Protein AF-0000000071108429 (afdb_homodimer)

Nearest PDB structures (foldseek):
  4xck-assembly1_A  TM=8.929E-01  e=3.486E-26  Vibrio cholerae O395
  5bye-assembly1_B  TM=8.686E-01  e=1.962E-25  Homo sapiens
  1rk2-assembly2_C  TM=8.729E-01  e=6.209E-25  Escherichia coli
  7c1z-assembly1_A  TM=7.374E-01  e=6.264E-18  Arabidopsis thaliana
  7c1x-assembly1_B  TM=7.373E-01  e=3.735E-17  Arabidopsis thaliana

Radius of gyration: 36.3 Å; Cα contacts (8 Å, |Δi|>4): 1862; chains: 2; bounding box: 94×143×80 Å

InterPro domains:
  IPR002139 Ribokinase/fructokinase [PR00990] (42-63)
  IPR002139 Ribokinase/fructokinase [PR00990] (69-88)
  IPR002173 Carbohydrate/purine kinase, PfkB, conserved site [PS00584] (380-393)
  IPR011611 Carbohydrate kinase PfkB [PF00294] (39-258)
  IPR011611 Carbohydrate kinase PfkB [PF00294] (337-426)
  IPR011877 Ribokinase [MF_01987] (38-435)
  IPR029056 Ribokinase-like [G3DSA:3.40.1190.20] (27-276)
  IPR029056 Ribokinase-like [G3DSA:3.40.1190.20] (300-438)
  IPR029056 Ribokinase-like [SSF53613] (39-431)

Foldseek 3Di:
DPPPPDPPCPPDDPCCPDDPVVVVVCVVCVVVVVQPQAQAEFEWAKAKEWEWEFQDDDDVPDDTDTDDTDIFIDILRVLLQLLLLLAFDLPPCPPDPPDPVVVVVSLSNNAHAYEYAAEAEPDPVLVVVLVVCVVSNYDCLRYHYDYPWHGKYWYWYAHPVGDIDIDTDLTRLAVDDLVSCPPPVNLCSLLVHQEYEYEDSHDQRNLLSSLQSNQLHPNNYAYEYEHPPVVRHQLLNLFSHQEYEEAQVSLQSNLQDFAWAWEAEPVGDIDIDTDPPPDPLPDQDCPDDDRGRGDDPVSSQVSSNVNNVRSPWYFYDPDPPDDRPRPPVPDSGHTHFSWYWYQHQQQAIKIWGQDPPPPRDIDIDGDHQPDHDDPVQQDALPQLSSQLSSQLSSCCRVVVDDSVLSSRLSSPQSNQQRRDDHHSVRGDGNVNCPPPNHD/DDPCPPPPPPPDDPPVCVDPVVVVVCVVCVVVVVLPQAQAEFEWAKAKEWEWEFQDDDDVPDDTDTDDTDIFIDILRVLLQLLLLLAFDLPPCPPDPPDPVVVVVSLSSNPHAYEYAAEAEPDPVLVVVLVVCVVSNYDCLRYHYDYPWHGKYWYWYAHPVGDIDIDTDLTRLAVDDLVSCPPPVNLCSLLVHQEYEYEDSHDQRNLLSSLQSNQLHPNNYAYEYEHPPVVRHQLLNLFSHQEYEEAQVSLQSNLQDFAWAWEAEPVGDIDIDTDPPPDPLPDQDPPPDDRDRGDDLVSSQVSSNVNNVRSPWYFYDPPPPDDRPRPPVPDSGHTHFSWYWYQHQQQAIKIWGQDPPPPRDIDIDGDHQPDHDDPVQQDALPQLSSQLSSQLSSCCRVVVDDSVLSRRLSSNQSNQQRRDDHHSVRGDGNVNCDPPNHD

Structure (mmCIF, N/CA/C/O backbone):
data_AF-0000000071108429-model_v1
#
loop_
_entity.id
_entity.type
_entity.pdbx_description
1 polymer Ribokinase
#
loop_
_atom_site.group_PDB
_atom_site.id
_atom_site.type_symbol
_atom_site.label_atom_id
_atom_site.label_alt_id
_atom_site.label_comp_id
_atom_site.label_asym_id
_atom_site.label_entity_id
_atom_site.label_seq_id
_atom_site.pdbx_PDB_ins_code
_atom_site.Cartn_x
_atom_site.Cartn_y
_atom_site.Cartn_z
_atom_site.occupancy
_atom_site.B_iso_or_equiv
_atom_site.auth_seq_id
_atom_site.auth_comp_id
_atom_site.auth_asym_id
_atom_site.auth_atom_id
_atom_site.pdbx_PDB_model_num
ATOM 1 N N . MET A 1 1 ? 49.188 71.375 25.406 1 19.36 1 MET A N 1
ATOM 2 C CA . MET A 1 1 ? 47.875 70.875 25.766 1 19.36 1 MET A CA 1
ATOM 3 C C . MET A 1 1 ? 47.156 70.312 24.547 1 19.36 1 MET A C 1
ATOM 5 O O . MET A 1 1 ? 46.469 71 23.828 1 19.36 1 MET A O 1
ATOM 9 N N . ALA A 1 2 ? 47.969 69.562 23.828 1 24.14 2 ALA A N 1
ATOM 10 C CA . ALA A 1 2 ? 47.938 69.062 22.453 1 24.14 2 ALA A CA 1
ATOM 11 C C . ALA A 1 2 ? 46.688 68.25 22.188 1 24.14 2 ALA A C 1
ATOM 13 O O . ALA A 1 2 ? 46.312 67.375 22.984 1 24.14 2 ALA A O 1
ATOM 14 N N . LEU A 1 3 ? 45.656 68.875 21.531 1 21.86 3 LEU A N 1
ATOM 15 C CA . LEU A 1 3 ? 44.25 68.562 21.266 1 21.86 3 LEU A CA 1
ATOM 16 C C . LEU A 1 3 ? 44.094 67.125 20.656 1 21.86 3 LEU A C 1
ATOM 18 O O . LEU A 1 3 ? 44.594 66.875 19.547 1 21.86 3 LEU A O 1
ATOM 22 N N . ASP A 1 4 ? 44.312 66.062 21.406 1 23.94 4 ASP A N 1
ATOM 23 C CA . ASP A 1 4 ? 44.344 64.625 21.234 1 23.94 4 ASP A CA 1
ATOM 24 C C . ASP A 1 4 ? 43.031 64.125 20.609 1 23.94 4 ASP A C 1
ATOM 26 O O . ASP A 1 4 ? 42 64.125 21.266 1 23.94 4 ASP A O 1
ATOM 30 N N . THR A 1 5 ? 42.812 64.625 19.438 1 26.52 5 THR A N 1
ATOM 31 C CA . THR A 1 5 ? 41.531 64.312 18.781 1 26.52 5 THR A CA 1
ATOM 32 C C . THR A 1 5 ? 41.281 62.844 18.688 1 26.52 5 THR A C 1
ATOM 34 O O . THR A 1 5 ? 42.156 62.094 18.25 1 26.52 5 THR A O 1
ATOM 37 N N . PRO A 1 6 ? 40.25 62.25 19.469 1 23.8 6 PRO A N 1
ATOM 38 C CA . PRO A 1 6 ? 39.75 60.906 19.734 1 23.8 6 PRO A CA 1
ATOM 39 C C . PRO A 1 6 ? 39.469 60.094 18.453 1 23.8 6 PRO A C 1
ATOM 41 O O . PRO A 1 6 ? 38.656 60.531 17.625 1 23.8 6 PRO A O 1
ATOM 44 N N . ALA A 1 7 ? 40.438 59.438 17.844 1 26.53 7 ALA A N 1
ATOM 45 C CA . ALA A 1 7 ? 40.469 58.688 16.609 1 26.53 7 ALA A CA 1
ATOM 46 C C . ALA A 1 7 ? 39.406 57.562 16.641 1 26.53 7 ALA A C 1
ATOM 48 O O . ALA A 1 7 ? 39.656 56.5 17.234 1 26.53 7 ALA A O 1
ATOM 49 N N . THR A 1 8 ? 38.156 57.844 17.188 1 22.45 8 THR A N 1
ATOM 50 C CA . THR A 1 8 ? 37.156 56.812 17.344 1 22.45 8 THR A CA 1
ATOM 51 C C . THR A 1 8 ? 37.094 55.938 16.094 1 22.45 8 THR A C 1
ATOM 53 O O . THR A 1 8 ? 37.188 56.438 14.977 1 22.45 8 THR A O 1
ATOM 56 N N . SER A 1 9 ? 37.344 54.625 16.188 1 23.27 9 SER A N 1
ATOM 57 C CA . SER A 1 9 ? 37.406 53.406 15.383 1 23.27 9 SER A CA 1
ATOM 58 C C . SER A 1 9 ? 36.094 53.219 14.594 1 23.27 9 SER A C 1
ATOM 60 O O . SER A 1 9 ? 35.062 52.906 15.172 1 23.27 9 SER A O 1
ATOM 62 N N . LEU A 1 10 ? 35.719 54 13.688 1 24.59 10 LEU A N 1
ATOM 63 C CA . LEU A 1 10 ? 34.625 53.844 12.734 1 24.59 10 LEU A CA 1
ATOM 64 C C . LEU A 1 10 ? 34.75 52.531 11.969 1 24.59 10 LEU A C 1
ATOM 66 O O . LEU A 1 10 ? 35.594 52.406 11.078 1 24.59 10 LEU A O 1
ATOM 70 N N . ALA A 1 11 ? 34.719 51.406 12.727 1 25.38 11 ALA A N 1
ATOM 71 C CA . ALA A 1 11 ? 34.75 50.062 12.141 1 25.38 11 ALA A CA 1
ATOM 72 C C . ALA A 1 11 ? 33.906 50 10.867 1 25.38 11 ALA A C 1
ATOM 74 O O . ALA A 1 11 ? 32.781 50.562 10.828 1 25.38 11 ALA A O 1
ATOM 75 N N . ALA A 1 12 ? 34.406 49.656 9.859 1 26.72 12 ALA A N 1
ATOM 76 C CA . ALA A 1 12 ? 34.281 49.594 8.406 1 26.72 12 ALA A CA 1
ATOM 77 C C . ALA A 1 12 ? 33 48.875 7.996 1 26.72 12 ALA A C 1
ATOM 79 O O . ALA A 1 12 ? 32.562 47.938 8.664 1 26.72 12 ALA A O 1
ATOM 80 N N . ARG A 1 13 ? 32.375 49.406 6.98 1 25.97 13 ARG A N 1
ATOM 81 C CA . ARG A 1 13 ? 31.234 49.406 6.086 1 25.97 13 ARG A CA 1
ATOM 82 C C . ARG A 1 13 ? 31.125 48.125 5.293 1 25.97 13 ARG A C 1
ATOM 84 O O . ARG A 1 13 ? 31.953 47.844 4.414 1 25.97 13 ARG A O 1
ATOM 91 N N . ASP A 1 14 ? 31.312 46.938 5.723 1 23.45 14 ASP A N 1
ATOM 92 C CA . ASP A 1 14 ? 31.078 45.938 4.703 1 23.45 14 ASP A CA 1
ATOM 93 C C . ASP A 1 14 ? 29.688 46.062 4.098 1 23.45 14 ASP A C 1
ATOM 95 O O . ASP A 1 14 ? 28.688 45.875 4.793 1 23.45 14 ASP A O 1
ATOM 99 N N . PRO A 1 15 ? 29.547 46.906 2.984 1 25.97 15 PRO A N 1
ATOM 100 C CA . PRO A 1 15 ? 28.609 47.438 1.977 1 25.97 15 PRO A CA 1
ATOM 101 C C . PRO A 1 15 ? 27.969 46.312 1.145 1 25.97 15 PRO A C 1
ATOM 103 O O . PRO A 1 15 ? 27.281 46.594 0.163 1 25.97 15 PRO A O 1
ATOM 106 N N . LEU A 1 16 ? 28.359 45.156 1.008 1 24.95 16 LEU A N 1
ATOM 107 C CA . LEU A 1 16 ? 27.547 44.344 0.087 1 24.95 16 LEU A CA 1
ATOM 108 C C . LEU A 1 16 ? 26.078 44.688 0.25 1 24.95 16 LEU A C 1
ATOM 110 O O . LEU A 1 16 ? 25.219 43.844 -0.042 1 24.95 16 LEU A O 1
ATOM 114 N N . ASP A 1 17 ? 25.547 46.094 0.255 1 25.12 17 ASP A N 1
ATOM 115 C CA . ASP A 1 17 ? 25.172 47.5 0.326 1 25.12 17 ASP A CA 1
ATOM 116 C C . ASP A 1 17 ? 24.469 47.938 -0.958 1 25.12 17 ASP A C 1
ATOM 118 O O . ASP A 1 17 ? 24.375 49.125 -1.232 1 25.12 17 ASP A O 1
ATOM 122 N N . LEU A 1 18 ? 24.422 47.188 -2.041 1 25.33 18 LEU A N 1
ATOM 123 C CA . LEU A 1 18 ? 24.031 47.906 -3.244 1 25.33 18 LEU A CA 1
ATOM 124 C C . LEU A 1 18 ? 22.781 48.75 -2.98 1 25.33 18 LEU A C 1
ATOM 126 O O . LEU A 1 18 ? 22.094 48.562 -1.976 1 25.33 18 LEU A O 1
ATOM 130 N N . SER A 1 19 ? 21.797 48.969 -4.051 1 28.42 19 SER A N 1
ATOM 131 C CA . SER A 1 19 ? 21.094 50.125 -4.57 1 28.42 19 SER A CA 1
ATOM 132 C C . SER A 1 19 ? 20.031 50.625 -3.594 1 28.42 19 SER A C 1
ATOM 134 O O . SER A 1 19 ? 19.391 49.812 -2.918 1 28.42 19 SER A O 1
ATOM 136 N N . THR A 1 20 ? 20.125 51.719 -2.945 1 32.34 20 THR A N 1
ATOM 137 C CA . THR A 1 20 ? 19.266 52.656 -2.207 1 32.34 20 THR A CA 1
ATOM 138 C C . THR A 1 20 ? 17.938 52.844 -2.938 1 32.34 20 THR A C 1
ATOM 140 O O . THR A 1 20 ? 16.891 52.969 -2.305 1 32.34 20 THR A O 1
ATOM 143 N N . SER A 1 21 ? 18.203 53.25 -4.176 1 33 21 SER A N 1
ATOM 144 C CA . SER A 1 21 ? 17.141 53.781 -5.031 1 33 21 SER A CA 1
ATOM 145 C C . SER A 1 21 ? 16.094 52.719 -5.344 1 33 21 SER A C 1
ATOM 147 O O . SER A 1 21 ? 14.938 53.031 -5.633 1 33 21 SER A O 1
ATOM 149 N N . GLN A 1 22 ? 16.656 51.469 -5.633 1 32.62 22 GLN A N 1
ATOM 150 C CA . GLN A 1 22 ? 15.773 50.344 -5.969 1 32.62 22 GLN A CA 1
ATOM 151 C C . GLN A 1 22 ? 14.836 50 -4.816 1 32.62 22 GLN A C 1
ATOM 153 O O . GLN A 1 22 ? 13.961 49.156 -4.949 1 32.62 22 GLN A O 1
ATOM 158 N N . ASP A 1 23 ? 15.055 50.562 -3.713 1 34.5 23 ASP A N 1
ATOM 159 C CA . ASP A 1 23 ? 14.211 50.344 -2.539 1 34.5 23 ASP A CA 1
ATOM 160 C C . ASP A 1 23 ? 12.844 51 -2.729 1 34.5 23 ASP A C 1
ATOM 162 O O . ASP A 1 23 ? 11.828 50.469 -2.287 1 34.5 23 ASP A O 1
ATOM 166 N N . ALA A 1 24 ? 12.852 52.25 -3.277 1 35.53 24 ALA A N 1
ATOM 167 C CA . ALA A 1 24 ? 11.617 53 -3.439 1 35.53 24 ALA A CA 1
ATOM 168 C C . ALA A 1 24 ? 10.711 52.375 -4.48 1 35.53 24 ALA A C 1
ATOM 170 O O . ALA A 1 24 ? 9.492 52.312 -4.301 1 35.53 24 ALA A O 1
ATOM 171 N N . VAL A 1 25 ? 11.344 51.969 -5.723 1 36.59 25 VAL A N 1
ATOM 172 C CA . VAL A 1 25 ? 10.531 51.312 -6.75 1 36.59 25 VAL A CA 1
ATOM 173 C C . VAL A 1 25 ? 10.016 49.969 -6.242 1 36.59 25 VAL A C 1
ATOM 175 O O . VAL A 1 25 ? 8.93 49.531 -6.629 1 36.59 25 VAL A O 1
ATOM 178 N N . LEU A 1 26 ? 10.82 49.312 -5.469 1 35.22 26 LEU A N 1
ATOM 179 C CA . LEU A 1 26 ? 10.359 48.094 -4.84 1 35.22 26 LEU A CA 1
ATOM 180 C C . LEU A 1 26 ? 9.258 48.375 -3.82 1 35.22 26 LEU A C 1
ATOM 182 O O . LEU A 1 26 ? 8.336 47.594 -3.648 1 35.22 26 LEU A O 1
ATOM 186 N N . ALA A 1 27 ? 9.219 49.531 -3.219 1 38.16 27 ALA A N 1
ATOM 187 C CA . ALA A 1 27 ? 8.133 49.938 -2.328 1 38.16 27 ALA A CA 1
ATOM 188 C C . ALA A 1 27 ? 6.852 50.188 -3.109 1 38.16 27 ALA A C 1
ATOM 190 O O . ALA A 1 27 ? 5.766 49.812 -2.676 1 38.16 27 ALA A O 1
ATOM 191 N N . VAL A 1 28 ? 6.918 51.125 -4.211 1 38.75 28 VAL A N 1
ATOM 192 C CA . VAL A 1 28 ? 5.742 51.469 -5.008 1 38.75 28 VAL A CA 1
ATOM 193 C C . VAL A 1 28 ? 5.234 50.219 -5.734 1 38.75 28 VAL A C 1
ATOM 195 O O . VAL A 1 28 ? 4.027 50 -5.801 1 38.75 28 VAL A O 1
ATOM 198 N N . ARG A 1 29 ? 6.078 49.469 -6.527 1 34.81 29 ARG A N 1
ATOM 199 C CA . ARG A 1 29 ? 5.664 48.188 -7.094 1 34.81 29 ARG A CA 1
ATOM 200 C C . ARG A 1 29 ? 5.203 47.219 -6 1 34.81 29 ARG A C 1
ATOM 202 O O . ARG A 1 29 ? 4.488 46.25 -6.273 1 34.81 29 ARG A O 1
ATOM 209 N N . SER A 1 30 ? 5.637 47.281 -4.84 1 36.84 30 SER A N 1
ATOM 210 C CA . SER A 1 30 ? 5.102 46.625 -3.664 1 36.84 30 SER A CA 1
ATOM 211 C C . SER A 1 30 ? 3.693 47.094 -3.338 1 36.84 30 SER A C 1
ATOM 213 O O . SER A 1 30 ? 2.846 46.312 -2.902 1 36.84 30 SER A O 1
ATOM 215 N N . ALA A 1 31 ? 3.404 48.344 -3.377 1 37.56 31 ALA A N 1
ATOM 216 C CA . ALA A 1 31 ? 2.061 48.875 -3.125 1 37.56 31 ALA A CA 1
ATOM 217 C C . ALA A 1 31 ? 1.085 48.406 -4.203 1 37.56 31 ALA A C 1
ATOM 219 O O . ALA A 1 31 ? -0.06 48.062 -3.904 1 37.56 31 ALA A O 1
ATOM 220 N N . VAL A 1 32 ? 1.28 48.719 -5.512 1 36.97 32 VAL A N 1
ATOM 221 C CA . VAL A 1 32 ? 0.359 48.281 -6.566 1 36.97 32 VAL A CA 1
ATOM 222 C C . VAL A 1 32 ? 0.329 46.781 -6.656 1 36.97 32 VAL A C 1
ATOM 224 O O . VAL A 1 32 ? -0.73 46.188 -6.871 1 36.97 32 VAL A O 1
ATOM 227 N N . LYS A 1 33 ? 1.482 46.094 -6.793 1 37.22 33 LYS A N 1
ATOM 228 C CA . LYS A 1 33 ? 1.529 44.656 -6.898 1 37.22 33 LYS A CA 1
ATOM 229 C C . LYS A 1 33 ? 0.989 44 -5.633 1 37.22 33 LYS A C 1
ATOM 231 O O . LYS A 1 33 ? 1.165 42.781 -5.434 1 37.22 33 LYS A O 1
ATOM 236 N N . LYS A 1 34 ? 0.844 44.688 -4.695 1 40.72 34 LYS A N 1
ATOM 237 C CA . LYS A 1 34 ? -0.096 44.094 -3.762 1 40.72 34 LYS A CA 1
ATOM 238 C C . LYS A 1 34 ? -1.226 43.375 -4.504 1 40.72 34 LYS A C 1
ATOM 240 O O . LYS A 1 34 ? -2.328 43.906 -4.629 1 40.72 34 LYS A O 1
ATOM 245 N N . VAL A 1 35 ? -1.14 43.188 -5.691 1 42.31 35 VAL A N 1
ATOM 246 C CA . VAL A 1 35 ? -2.029 42.156 -6.238 1 42.31 35 VAL A CA 1
ATOM 247 C C . VAL A 1 35 ? -2.34 41.125 -5.168 1 42.31 35 VAL A C 1
ATOM 249 O O . VAL A 1 35 ? -1.46 40.719 -4.395 1 42.31 35 VAL A O 1
ATOM 252 N N . ARG A 1 36 ? -3.662 40.844 -4.887 1 57.16 36 ARG A N 1
ATOM 253 C CA . ARG A 1 36 ? -4.367 40.281 -3.74 1 57.16 36 ARG A CA 1
ATOM 254 C C . ARG A 1 36 ? -3.734 38.969 -3.295 1 57.16 36 ARG A C 1
ATOM 256 O O . ARG A 1 36 ? -3.916 37.938 -3.941 1 57.16 36 ARG A O 1
ATOM 263 N N . SER A 1 37 ? -2.586 39.031 -2.695 1 72.19 37 SER A N 1
ATOM 264 C CA . SER A 1 37 ? -1.988 37.875 -2.049 1 72.19 37 SER A CA 1
ATOM 265 C C . SER A 1 37 ? -2.973 37.219 -1.096 1 72.19 37 SER A C 1
ATOM 267 O O . SER A 1 37 ? -3.781 37.875 -0.456 1 72.19 37 SER A O 1
ATOM 269 N N . PRO A 1 38 ? -2.963 35.906 -1.198 1 85.06 38 PRO A N 1
ATOM 270 C CA . PRO A 1 38 ? -3.852 35.188 -0.267 1 85.06 38 PRO A CA 1
ATOM 271 C C . PRO A 1 38 ? -3.6 35.594 1.189 1 85.06 38 PRO A C 1
ATOM 273 O O . PRO A 1 38 ? -2.447 35.719 1.607 1 85.06 38 PRO A O 1
ATOM 276 N N . ASN A 1 39 ? -4.668 35.906 1.852 1 88.81 39 ASN A N 1
ATOM 277 C CA . ASN A 1 39 ? -4.578 36.25 3.273 1 88.81 39 ASN A CA 1
ATOM 278 C C . ASN A 1 39 ? -4.121 35.031 4.09 1 88.81 39 ASN A C 1
ATOM 280 O O . ASN A 1 39 ? -3.561 35.188 5.176 1 88.81 39 ASN A O 1
ATOM 284 N N . LEU A 1 40 ? -4.449 33.875 3.574 1 96.62 40 LEU A N 1
ATOM 285 C CA . LEU A 1 40 ? -4.164 32.625 4.273 1 96.62 40 LEU A CA 1
ATOM 286 C C . LEU A 1 40 ? -3.176 31.781 3.486 1 96.62 40 LEU A C 1
ATOM 288 O O . LEU A 1 40 ? -3.395 31.5 2.305 1 96.62 40 LEU A O 1
ATOM 292 N N . VAL A 1 41 ? -2.084 31.406 4.133 1 98.06 41 VAL A N 1
ATOM 293 C CA . VAL A 1 41 ? -1.094 30.516 3.533 1 98.06 41 VAL A CA 1
ATOM 294 C C . VAL A 1 41 ? -0.836 29.328 4.457 1 98.06 41 VAL A C 1
ATOM 296 O O . VAL A 1 41 ? -0.595 29.516 5.656 1 98.06 41 VAL A O 1
ATOM 299 N N . VAL A 1 42 ? -0.975 28.141 3.918 1 98.75 42 VAL A N 1
ATOM 300 C CA . VAL A 1 42 ? -0.677 26.922 4.656 1 98.75 42 VAL A CA 1
ATOM 301 C C . VAL A 1 42 ? 0.487 26.188 3.994 1 98.75 42 VAL A C 1
ATOM 303 O O . VAL A 1 42 ? 0.558 26.094 2.766 1 98.75 42 VAL A O 1
ATOM 306 N N . MET A 1 43 ? 1.408 25.688 4.789 1 98.75 43 MET A N 1
ATOM 307 C CA . MET A 1 43 ? 2.51 24.875 4.297 1 98.75 43 MET A CA 1
ATOM 308 C C . MET A 1 43 ? 2.533 23.516 4.992 1 98.75 43 MET A C 1
ATOM 310 O O . MET A 1 43 ? 2.389 23.438 6.215 1 98.75 43 MET A O 1
ATOM 314 N N . GLY A 1 44 ? 2.717 22.484 4.18 1 98.06 44 GLY A N 1
ATOM 315 C CA . GLY A 1 44 ? 2.828 21.188 4.809 1 98.06 44 GLY A CA 1
ATOM 316 C C . GLY A 1 44 ? 2.723 20.031 3.826 1 98.06 44 GLY A C 1
ATOM 317 O O . GLY A 1 44 ? 3.033 20.188 2.645 1 98.06 44 GLY A O 1
ATOM 318 N N . GLY A 1 45 ? 2.451 18.922 4.414 1 97.44 45 GLY A N 1
ATOM 319 C CA . GLY A 1 45 ? 2.398 17.719 3.619 1 97.44 45 GLY A CA 1
ATOM 320 C C . GLY A 1 45 ? 1.12 17.578 2.812 1 97.44 45 GLY A C 1
ATOM 321 O O . GLY A 1 45 ? 0.069 18.078 3.221 1 97.44 45 GLY A O 1
ATOM 322 N N . ALA A 1 46 ? 1.232 16.953 1.634 1 97.81 46 ALA A N 1
ATOM 323 C CA . ALA A 1 46 ? 0.155 16.484 0.767 1 97.81 46 ALA A CA 1
ATOM 324 C C . ALA A 1 46 ? 0.425 15.07 0.279 1 97.81 46 ALA A C 1
ATOM 326 O O . ALA A 1 46 ? 1.469 14.797 -0.321 1 97.81 46 ALA A O 1
ATOM 327 N N . ASN A 1 47 ? -0.438 14.219 0.625 1 96.44 47 ASN A N 1
ATOM 328 C CA . ASN A 1 47 ? -0.204 12.82 0.269 1 96.44 47 ASN A CA 1
ATOM 329 C C . ASN A 1 47 ? -1.514 12.07 0.054 1 96.44 47 ASN A C 1
ATOM 331 O O . ASN A 1 47 ? -2.594 12.648 0.174 1 96.44 47 ASN A O 1
ATOM 335 N N . ARG A 1 48 ? -1.388 10.852 -0.415 1 95.5 48 ARG A N 1
ATOM 336 C CA . ARG A 1 48 ? -2.535 9.953 -0.513 1 95.5 48 ARG A CA 1
ATOM 337 C C . ARG A 1 48 ? -2.527 8.93 0.618 1 95.5 48 ARG A C 1
ATOM 339 O O . ARG A 1 48 ? -1.464 8.5 1.063 1 95.5 48 ARG A O 1
ATOM 346 N N . ASP A 1 49 ? -3.688 8.648 1.044 1 93.94 49 ASP A N 1
ATOM 347 C CA . ASP A 1 49 ? -3.867 7.594 2.035 1 93.94 49 ASP A CA 1
ATOM 348 C C . ASP A 1 49 ? -4.523 6.363 1.412 1 93.94 49 ASP A C 1
ATOM 350 O O . ASP A 1 49 ? -5.66 6.434 0.937 1 93.94 49 ASP A O 1
ATOM 354 N N . VAL A 1 50 ? -3.789 5.277 1.438 1 93.81 50 VAL A N 1
ATOM 355 C CA . VAL A 1 50 ? -4.312 4.008 0.95 1 93.81 50 VAL A CA 1
ATOM 356 C C . VAL A 1 50 ? -4.801 3.164 2.125 1 93.81 50 VAL A C 1
ATOM 358 O O . VAL A 1 50 ? -3.998 2.607 2.877 1 93.81 50 VAL A O 1
ATOM 361 N N . ASN A 1 51 ? -6.102 3.037 2.184 1 93.12 51 ASN A N 1
ATOM 362 C CA . ASN A 1 51 ? -6.688 2.281 3.285 1 93.12 51 ASN A CA 1
ATOM 363 C C . ASN A 1 51 ? -6.977 0.838 2.883 1 93.12 51 ASN A C 1
ATOM 365 O O . ASN A 1 51 ? -7.793 0.589 1.994 1 93.12 51 ASN A O 1
ATOM 369 N N . LEU A 1 52 ? -6.301 -0.036 3.553 1 94.25 52 LEU A N 1
ATOM 370 C CA . LEU A 1 52 ? -6.465 -1.473 3.357 1 94.25 52 LEU A CA 1
ATOM 371 C C . LEU A 1 52 ? -7.25 -2.092 4.508 1 94.25 52 LEU A C 1
ATOM 373 O O . LEU A 1 52 ? -6.719 -2.262 5.609 1 94.25 52 LEU A O 1
ATOM 377 N N . ARG A 1 53 ? -8.492 -2.447 4.242 1 92.25 53 ARG A N 1
ATOM 378 C CA . ARG A 1 53 ? -9.336 -3.023 5.285 1 92.25 53 ARG A CA 1
ATOM 379 C C . ARG A 1 53 ? -9.172 -4.539 5.344 1 92.25 53 ARG A C 1
ATOM 381 O O . ARG A 1 53 ? -9.312 -5.223 4.324 1 92.25 53 ARG A O 1
ATOM 388 N N . VAL A 1 54 ? -8.875 -5.039 6.527 1 92 54 VAL A N 1
ATOM 389 C CA . VAL A 1 54 ? -8.648 -6.465 6.734 1 92 54 VAL A CA 1
ATOM 390 C C . VAL A 1 54 ? -9.477 -6.953 7.922 1 92 54 VAL A C 1
ATOM 392 O O . VAL A 1 54 ? -9.992 -6.148 8.695 1 92 54 VAL A O 1
ATOM 395 N N . ARG A 1 55 ? -9.703 -8.25 7.961 1 89 55 ARG A N 1
ATOM 396 C CA . ARG A 1 55 ? -10.414 -8.805 9.109 1 89 55 ARG A CA 1
ATOM 397 C C . ARG A 1 55 ? -9.602 -8.617 10.391 1 89 55 ARG A C 1
ATOM 399 O O . ARG A 1 55 ? -10.133 -8.141 11.398 1 89 55 ARG A O 1
ATOM 406 N N . SER A 1 56 ? -8.352 -9 10.398 1 89.12 56 SER A N 1
ATOM 407 C CA . SER A 1 56 ? -7.383 -8.797 11.469 1 89.12 56 SER A CA 1
ATOM 408 C C . SER A 1 56 ? -6.023 -8.383 10.906 1 89.12 56 SER A C 1
ATOM 410 O O . SER A 1 56 ? -5.672 -8.75 9.789 1 89.12 56 SER A O 1
ATOM 412 N N . LEU A 1 57 ? -5.336 -7.586 11.719 1 90.31 57 LEU A N 1
ATOM 413 C CA . LEU A 1 57 ? -3.998 -7.211 11.273 1 90.31 57 LEU A CA 1
ATOM 414 C C . LEU A 1 57 ? -3.129 -8.445 11.062 1 90.31 57 LEU A C 1
ATOM 416 O O . LEU A 1 57 ? -3.193 -9.398 11.836 1 90.31 57 LEU A O 1
ATOM 420 N N . PRO A 1 58 ? -2.344 -8.438 10.016 1 89.25 58 PRO A N 1
ATOM 421 C CA . PRO A 1 58 ? -1.524 -9.617 9.734 1 89.25 58 PRO A CA 1
ATOM 422 C C . PRO A 1 58 ? -0.457 -9.867 10.797 1 89.25 58 PRO A C 1
ATOM 424 O O . PRO A 1 58 ? 0.128 -8.914 11.32 1 89.25 58 PRO A O 1
ATOM 427 N N . LEU A 1 59 ? -0.261 -11.102 11.102 1 84.44 59 LEU A N 1
ATOM 428 C CA . LEU A 1 59 ? 0.868 -11.516 11.922 1 84.44 59 LEU A CA 1
ATOM 429 C C . LEU A 1 59 ? 2.139 -11.633 11.094 1 84.44 59 LEU A C 1
ATOM 431 O O . LEU A 1 59 ? 2.086 -11.586 9.859 1 84.44 59 LEU A O 1
ATOM 435 N N . HIS A 1 60 ? 3.318 -11.766 11.789 1 82.62 60 HIS A N 1
ATOM 436 C CA . HIS A 1 60 ? 4.578 -11.93 11.078 1 82.62 60 HIS A CA 1
ATOM 437 C C . HIS A 1 60 ? 4.508 -13.086 10.086 1 82.62 60 HIS A C 1
ATOM 439 O O . HIS A 1 60 ? 4.094 -14.195 10.445 1 82.62 60 HIS A O 1
ATOM 445 N N . GLY A 1 61 ? 4.789 -12.805 8.844 1 74.88 61 GLY A N 1
ATOM 446 C CA . GLY A 1 61 ? 4.836 -13.828 7.809 1 74.88 61 GLY A CA 1
ATOM 447 C C . GLY A 1 61 ? 3.471 -14.148 7.227 1 74.88 61 GLY A C 1
ATOM 448 O O . GLY A 1 61 ? 3.359 -14.961 6.309 1 74.88 61 GLY A O 1
ATOM 449 N N . GLU A 1 62 ? 2.467 -13.477 7.676 1 79.19 62 GLU A N 1
ATOM 450 C CA . GLU A 1 62 ? 1.104 -13.82 7.277 1 79.19 62 GLU A CA 1
ATOM 451 C C . GLU A 1 62 ? 0.647 -12.977 6.094 1 79.19 62 GLU A C 1
ATOM 453 O O . GLU A 1 62 ? 1.018 -11.805 5.977 1 79.19 62 GLU A O 1
ATOM 458 N N . THR A 1 63 ? -0.094 -13.617 5.227 1 80.12 63 THR A N 1
ATOM 459 C CA . THR A 1 63 ? -0.821 -12.93 4.16 1 80.12 63 THR A CA 1
ATOM 460 C C . THR A 1 63 ? -2.307 -12.836 4.496 1 80.12 63 THR A C 1
ATOM 462 O O . THR A 1 63 ? -2.943 -13.844 4.809 1 80.12 63 THR A O 1
ATOM 465 N N . VAL A 1 64 ? -2.791 -11.664 4.473 1 87.94 64 VAL A N 1
ATOM 466 C CA . VAL A 1 64 ? -4.215 -11.484 4.727 1 87.94 64 VAL A CA 1
ATOM 467 C C . VAL A 1 64 ? -4.875 -10.828 3.514 1 87.94 64 VAL A C 1
ATOM 469 O O . VAL A 1 64 ? -4.223 -10.086 2.771 1 87.94 64 VAL A O 1
ATOM 472 N N . ALA A 1 65 ? -6.133 -11.188 3.35 1 87.88 65 ALA A N 1
ATOM 473 C CA . ALA A 1 65 ? -6.891 -10.625 2.23 1 87.88 65 ALA A CA 1
ATOM 474 C C . ALA A 1 65 ? -7.523 -9.289 2.605 1 87.88 65 ALA A C 1
ATOM 476 O O . ALA A 1 65 ? -7.922 -9.086 3.756 1 87.88 65 ALA A O 1
ATOM 477 N N . SER A 1 66 ? -7.48 -8.398 1.667 1 91.5 66 SER A N 1
ATOM 478 C CA . SER A 1 66 ? -8.164 -7.113 1.809 1 91.5 66 SER A CA 1
ATOM 479 C C . SER A 1 66 ? -9.133 -6.871 0.656 1 91.5 66 SER A C 1
ATOM 481 O O . SER A 1 66 ? -8.891 -7.32 -0.466 1 91.5 66 SER A O 1
ATOM 483 N N . ALA A 1 67 ? -10.234 -6.199 0.993 1 86.81 67 ALA A N 1
ATOM 484 C CA . ALA A 1 67 ? -11.109 -5.68 -0.053 1 86.81 67 ALA A CA 1
ATOM 485 C C . ALA A 1 67 ? -10.422 -4.57 -0.845 1 86.81 67 ALA A C 1
ATOM 487 O O . ALA A 1 67 ? -9.258 -4.25 -0.591 1 86.81 67 ALA A O 1
ATOM 488 N N . LYS A 1 68 ? -11.141 -4.062 -1.801 1 87.31 68 LYS A N 1
ATOM 489 C CA . LYS A 1 68 ? -10.641 -2.947 -2.604 1 87.31 68 LYS A CA 1
ATOM 490 C C . LYS A 1 68 ? -10.203 -1.786 -1.718 1 87.31 68 LYS A C 1
ATOM 492 O O . LYS A 1 68 ? -10.906 -1.41 -0.779 1 87.31 68 LYS A O 1
ATOM 497 N N . PRO A 1 69 ? -9 -1.322 -2.018 1 90.44 69 PRO A N 1
ATOM 498 C CA . PRO A 1 69 ? -8.531 -0.193 -1.213 1 90.44 69 PRO A CA 1
ATOM 499 C C . PRO A 1 69 ? -9.406 1.046 -1.361 1 90.44 69 PRO A C 1
ATOM 501 O O . PRO A 1 69 ? -9.938 1.309 -2.447 1 90.44 69 PRO A O 1
ATOM 504 N N . VAL A 1 70 ? -9.594 1.733 -0.262 1 89.69 70 VAL A N 1
ATOM 505 C CA . VAL A 1 70 ? -10.188 3.062 -0.315 1 89.69 70 VAL A CA 1
ATOM 506 C C . VAL A 1 70 ? -9.094 4.125 -0.256 1 89.69 70 VAL A C 1
ATOM 508 O O . VAL A 1 70 ? -8.289 4.141 0.674 1 89.69 70 VAL A O 1
ATOM 511 N N . ILE A 1 71 ? -9.086 4.941 -1.248 1 90.81 71 ILE A N 1
ATOM 512 C CA . ILE A 1 71 ? -8.031 5.945 -1.372 1 90.81 71 ILE A CA 1
ATOM 513 C C . ILE A 1 71 ? -8.57 7.312 -0.953 1 90.81 71 ILE A C 1
ATOM 515 O O . ILE A 1 71 ? -9.609 7.754 -1.445 1 90.81 71 ILE A O 1
ATOM 519 N N . TYR A 1 72 ? -7.883 7.98 -0.052 1 93 72 TYR A N 1
ATOM 520 C CA . TYR A 1 72 ? -8.234 9.32 0.408 1 93 72 TYR A CA 1
ATOM 521 C C . TYR A 1 72 ? -7.098 10.305 0.142 1 93 72 TYR A C 1
ATOM 523 O O . TYR A 1 72 ? -5.949 9.898 -0.044 1 93 72 TYR A O 1
ATOM 531 N N . ARG A 1 73 ? -7.508 11.547 0.028 1 94.38 73 ARG A N 1
ATOM 532 C CA . ARG A 1 73 ? -6.512 12.609 0.08 1 94.38 73 ARG A CA 1
ATOM 533 C C . ARG A 1 73 ? -6.059 12.859 1.514 1 94.38 73 ARG A C 1
ATOM 535 O O . ARG A 1 73 ? -6.867 12.836 2.441 1 94.38 73 ARG A O 1
ATOM 542 N N . GLY A 1 74 ? -4.738 12.945 1.606 1 93.25 74 GLY A N 1
ATOM 543 C CA . GLY A 1 74 ? -4.184 13.203 2.928 1 93.25 74 GLY A CA 1
ATOM 544 C C . GLY A 1 74 ? -3.092 14.258 2.924 1 93.25 74 GLY A C 1
ATOM 545 O O . GLY A 1 74 ? -2.855 14.906 1.905 1 93.25 74 GLY A O 1
ATOM 546 N N . GLY A 1 75 ? -2.471 14.391 4.098 1 95.06 75 GLY A N 1
ATOM 547 C CA . GLY A 1 75 ? -1.514 15.453 4.363 1 95.06 75 GLY A CA 1
ATOM 548 C C . GLY A 1 75 ? -2.078 16.562 5.23 1 95.06 75 GLY A C 1
ATOM 549 O O . GLY A 1 75 ? -2.963 17.297 4.801 1 95.06 75 GLY A O 1
ATOM 550 N N . LYS A 1 76 ? -1.493 16.641 6.301 1 94.94 76 LYS A N 1
ATOM 551 C CA . LYS A 1 76 ? -2.064 17.562 7.277 1 94.94 76 LYS A CA 1
ATOM 552 C C . LYS A 1 76 ? -2.117 18.984 6.723 1 94.94 76 LYS A C 1
ATOM 554 O O . LYS A 1 76 ? -3.117 19.672 6.891 1 94.94 76 LYS A O 1
ATOM 559 N N . GLY A 1 77 ? -1.065 19.438 6.113 1 97.56 77 GLY A N 1
ATOM 560 C CA . GLY A 1 77 ? -1.061 20.766 5.516 1 97.56 77 GLY A CA 1
ATOM 561 C C . GLY A 1 77 ? -2.129 20.938 4.453 1 97.56 77 GLY A C 1
ATOM 562 O O . GLY A 1 77 ? -2.865 21.938 4.465 1 97.56 77 GLY A O 1
ATOM 563 N N . ALA A 1 78 ? -2.209 20.016 3.604 1 98.12 78 ALA A N 1
ATOM 564 C CA . ALA A 1 78 ? -3.229 20.062 2.557 1 98.12 78 ALA A CA 1
ATOM 565 C C . ALA A 1 78 ? -4.633 20 3.154 1 98.12 78 ALA A C 1
ATOM 567 O O . ALA A 1 78 ? -5.531 20.719 2.709 1 98.12 78 ALA A O 1
ATOM 568 N N . ASN A 1 79 ? -4.863 19.188 4.113 1 97.44 79 ASN A N 1
ATOM 569 C CA . ASN A 1 79 ? -6.156 19.109 4.777 1 97.44 79 ASN A CA 1
ATOM 570 C C . ASN A 1 79 ? -6.574 20.453 5.367 1 97.44 79 ASN A C 1
ATOM 572 O O . ASN A 1 79 ? -7.723 20.875 5.215 1 97.44 79 ASN A O 1
ATOM 576 N N . GLN A 1 80 ? -5.66 21.078 6.047 1 98.44 80 GLN A N 1
ATOM 577 C CA . GLN A 1 80 ? -5.945 22.375 6.652 1 98.44 80 GLN A CA 1
ATOM 578 C C . GLN A 1 80 ? -6.27 23.422 5.59 1 98.44 80 GLN A C 1
ATOM 580 O O . GLN A 1 80 ? -7.234 24.172 5.73 1 98.44 80 GLN A O 1
ATOM 585 N N . ALA A 1 81 ? -5.48 23.422 4.535 1 98.38 81 ALA A N 1
ATOM 586 C CA . ALA A 1 81 ? -5.723 24.359 3.439 1 98.38 81 ALA A CA 1
ATOM 587 C C . ALA A 1 81 ? -7.082 24.109 2.791 1 98.38 81 ALA A C 1
ATOM 589 O O . ALA A 1 81 ? -7.805 25.062 2.469 1 98.38 81 ALA A O 1
ATOM 590 N N . VAL A 1 82 ? -7.422 22.859 2.617 1 97.81 82 VAL A N 1
ATOM 591 C CA . VAL A 1 82 ? -8.688 22.484 1.98 1 97.81 82 VAL A CA 1
ATOM 592 C C . VAL A 1 82 ? -9.852 22.984 2.826 1 97.81 82 VAL A C 1
ATOM 594 O O . VAL A 1 82 ? -10.789 23.594 2.305 1 97.81 82 VAL A O 1
ATOM 597 N N . GLN A 1 83 ? -9.797 22.719 4.125 1 98.19 83 GLN A N 1
ATOM 598 C CA . GLN A 1 83 ? -10.898 23.188 4.965 1 98.19 83 GLN A CA 1
ATOM 599 C C . GLN A 1 83 ? -11.055 24.703 4.891 1 98.19 83 GLN A C 1
ATOM 601 O O . GLN A 1 83 ? -12.172 25.203 4.797 1 98.19 83 GLN A O 1
ATOM 606 N N . ALA A 1 84 ? -9.984 25.438 4.949 1 98 84 ALA A N 1
ATOM 607 C CA . ALA A 1 84 ? -10.039 26.906 4.848 1 98 84 ALA A CA 1
ATOM 608 C C . ALA A 1 84 ? -10.641 27.344 3.518 1 98 84 ALA A C 1
ATOM 610 O O . ALA A 1 84 ? -11.484 28.234 3.477 1 98 84 ALA A O 1
ATOM 611 N N . ALA A 1 85 ? -10.203 26.656 2.449 1 96.88 85 ALA A N 1
ATOM 612 C CA . ALA A 1 85 ? -10.664 27 1.107 1 96.88 85 ALA A CA 1
ATOM 613 C C . ALA A 1 85 ? -12.164 26.766 0.965 1 96.88 85 ALA A C 1
ATOM 615 O O . ALA A 1 85 ? -12.867 27.562 0.337 1 96.88 85 ALA A O 1
ATOM 616 N N . LEU A 1 86 ? -12.594 25.703 1.522 1 96.38 86 LEU A N 1
ATOM 617 C CA . LEU A 1 86 ? -14.008 25.344 1.419 1 96.38 86 LEU A CA 1
ATOM 618 C C . LEU A 1 86 ? -14.883 26.375 2.135 1 96.38 86 LEU A C 1
ATOM 620 O O . LEU A 1 86 ? -16.078 26.469 1.859 1 96.38 86 LEU A O 1
ATOM 624 N N . LEU A 1 87 ? -14.312 27.141 2.984 1 96.19 87 LEU A N 1
ATOM 625 C CA . LEU A 1 87 ? -15.07 28.125 3.758 1 96.19 87 LEU A CA 1
ATOM 626 C C . LEU A 1 87 ? -15.094 29.484 3.047 1 96.19 87 LEU A C 1
ATOM 628 O O . LEU A 1 87 ? -15.867 30.359 3.418 1 96.19 87 LEU A O 1
ATOM 632 N N . MET A 1 88 ? -14.25 29.656 2.078 1 92.75 88 MET A N 1
ATOM 633 C CA . MET A 1 88 ? -14.148 30.922 1.368 1 92.75 88 MET A CA 1
ATOM 634 C C . MET A 1 88 ? -15.438 31.219 0.605 1 92.75 88 MET A C 1
ATOM 636 O O . MET A 1 88 ? -16.109 30.312 0.137 1 92.75 88 MET A O 1
ATOM 640 N N . ASN A 1 89 ? -15.836 32.5 0.592 1 80.38 89 ASN A N 1
ATOM 641 C CA . ASN A 1 89 ? -16.984 32.938 -0.19 1 80.38 89 ASN A CA 1
ATOM 642 C C . ASN A 1 89 ? -16.656 33 -1.678 1 80.38 89 ASN A C 1
ATOM 644 O O . ASN A 1 89 ? -15.836 33.812 -2.09 1 80.38 89 ASN A O 1
ATOM 648 N N . ARG A 1 90 ? -17.078 31.953 -2.422 1 67.31 90 ARG A N 1
ATOM 649 C CA . ARG A 1 90 ? -16.812 31.953 -3.855 1 67.31 90 ARG A CA 1
ATOM 650 C C . ARG A 1 90 ? -17.875 32.75 -4.617 1 67.31 90 ARG A C 1
ATOM 652 O O . ARG A 1 90 ? -19.062 32.625 -4.316 1 67.31 90 ARG A O 1
ATOM 659 N N . GLY A 1 91 ? -17.781 34.031 -4.574 1 55.06 91 GLY A N 1
ATOM 660 C CA . GLY A 1 91 ? -18.75 34.844 -5.281 1 55.06 91 GLY A CA 1
ATOM 661 C C . GLY A 1 91 ? -19.531 34.094 -6.336 1 55.06 91 GLY A C 1
ATOM 662 O O . GLY A 1 91 ? -19.062 33.062 -6.836 1 55.06 91 GLY A O 1
ATOM 663 N N . SER A 1 92 ? -20.906 33.969 -6.098 1 44.66 92 SER A N 1
ATOM 664 C CA . SER A 1 92 ? -21.922 33.438 -7 1 44.66 92 SER A CA 1
ATOM 665 C C . SER A 1 92 ? -21.547 33.688 -8.461 1 44.66 92 SER A C 1
ATOM 667 O O . SER A 1 92 ? -22.312 33.344 -9.367 1 44.66 92 SER A O 1
ATOM 669 N N . GLU A 1 93 ? -20.656 34.531 -8.789 1 42.91 93 GLU A N 1
ATOM 670 C CA . GLU A 1 93 ? -20.75 34.844 -10.211 1 42.91 93 GLU A CA 1
ATOM 671 C C . GLU A 1 93 ? -20.219 33.719 -11.07 1 42.91 93 GLU A C 1
ATOM 673 O O . GLU A 1 93 ? -19.031 33.406 -11.047 1 42.91 93 GLU A O 1
ATOM 678 N N . GLU A 1 94 ? -20.969 32.656 -11.203 1 42.44 94 GLU A N 1
ATOM 679 C CA . GLU A 1 94 ? -20.703 31.703 -12.273 1 42.44 94 GLU A CA 1
ATOM 680 C C . GLU A 1 94 ? -20.281 32.406 -13.555 1 42.44 94 GLU A C 1
ATOM 682 O O . GLU A 1 94 ? -20.969 33.312 -14.031 1 42.44 94 GLU A O 1
ATOM 687 N N . PRO A 1 95 ? -19.062 32.375 -13.93 1 39.72 95 PRO A N 1
ATOM 688 C CA . PRO A 1 95 ? -18.906 32.969 -15.25 1 39.72 95 PRO A CA 1
ATOM 689 C C . PRO A 1 95 ? -19.875 32.406 -16.281 1 39.72 95 PRO A C 1
ATOM 691 O O . PRO A 1 95 ? -20.328 31.266 -16.172 1 39.72 95 PRO A O 1
ATOM 694 N N . SER A 1 96 ? -20.688 33.312 -16.891 1 38.16 96 SER A N 1
ATOM 695 C CA . SER A 1 96 ? -21.453 32.812 -18.031 1 38.16 96 SER A CA 1
ATOM 696 C C . SER A 1 96 ? -20.609 31.875 -18.906 1 38.16 96 SER A C 1
ATOM 698 O O . SER A 1 96 ? -19.406 32.094 -19.062 1 38.16 96 SER A O 1
ATOM 700 N N . ALA A 1 97 ? -21.109 30.844 -19.25 1 43.62 97 ALA A N 1
ATOM 701 C CA . ALA A 1 97 ? -20.594 29.703 -20 1 43.62 97 ALA A CA 1
ATOM 702 C C . ALA A 1 97 ? -19.562 30.141 -21.031 1 43.62 97 ALA A C 1
ATOM 704 O O . ALA A 1 97 ? -18.75 29.328 -21.5 1 43.62 97 ALA A O 1
ATOM 705 N N . ASP A 1 98 ? -19.812 31.141 -21.766 1 44.34 98 ASP A N 1
ATOM 706 C CA . ASP A 1 98 ? -19.234 31.391 -23.078 1 44.34 98 ASP A CA 1
ATOM 707 C C . ASP A 1 98 ? -17.875 32.062 -22.953 1 44.34 98 ASP A C 1
ATOM 709 O O . ASP A 1 98 ? -17.172 32.25 -23.953 1 44.34 98 ASP A O 1
ATOM 713 N N . ASP A 1 99 ? -17.562 32.938 -21.953 1 42.53 99 ASP A N 1
ATOM 714 C CA . ASP A 1 99 ? -16.344 33.719 -22.109 1 42.53 99 ASP A CA 1
ATOM 715 C C . ASP A 1 99 ? -15.234 33.188 -21.203 1 42.53 99 ASP A C 1
ATOM 717 O O . ASP A 1 99 ? -15.328 33.312 -19.969 1 42.53 99 ASP A O 1
ATOM 721 N N . ASP A 1 100 ? -14.414 32.375 -21.703 1 45.94 100 ASP A N 1
ATOM 722 C CA . ASP A 1 100 ? -13.172 31.875 -21.125 1 45.94 100 ASP A CA 1
ATOM 723 C C . ASP A 1 100 ? -12.461 32.969 -20.312 1 45.94 100 ASP A C 1
ATOM 725 O O . ASP A 1 100 ? -11.672 32.656 -19.422 1 45.94 100 ASP A O 1
ATOM 729 N N . ALA A 1 101 ? -12.758 34.156 -20.75 1 45.66 101 ALA A N 1
ATOM 730 C CA . ALA A 1 101 ? -12.109 35.312 -20.125 1 45.66 101 ALA A CA 1
ATOM 731 C C . ALA A 1 101 ? -12.727 35.594 -18.766 1 45.66 101 ALA A C 1
ATOM 733 O O . ALA A 1 101 ? -12.023 35.938 -17.812 1 45.66 101 ALA A O 1
ATOM 734 N N . ALA A 1 102 ? -13.969 35.562 -18.797 1 41.59 102 ALA A N 1
ATOM 735 C CA . ALA A 1 102 ? -14.641 35.875 -17.547 1 41.59 102 ALA A CA 1
ATOM 736 C C . ALA A 1 102 ? -14.336 34.812 -16.484 1 41.59 102 ALA A C 1
ATOM 738 O O . ALA A 1 102 ? -14.156 35.156 -15.305 1 41.59 102 ALA A O 1
ATOM 739 N N . LYS A 1 103 ? -14.289 33.562 -16.797 1 47.44 103 LYS A N 1
ATOM 740 C CA . LYS A 1 103 ? -13.883 32.5 -15.883 1 47.44 103 LYS A CA 1
ATOM 741 C C . LYS A 1 103 ? -12.477 32.719 -15.352 1 47.44 103 LYS A C 1
ATOM 743 O O . LYS A 1 103 ? -12.211 32.531 -14.164 1 47.44 103 LYS A O 1
ATOM 748 N N . LYS A 1 104 ? -11.781 33.219 -16.312 1 44.34 104 LYS A N 1
ATOM 749 C CA . LYS A 1 104 ? -10.414 33.531 -15.922 1 44.34 104 LYS A CA 1
ATOM 750 C C . LYS A 1 104 ? -10.383 34.75 -15 1 44.34 104 LYS A C 1
ATOM 752 O O . LYS A 1 104 ? -9.539 34.844 -14.109 1 44.34 104 LYS A O 1
ATOM 757 N N . LYS A 1 105 ? -11.234 35.562 -15.367 1 42.06 105 LYS A N 1
ATOM 758 C CA . LYS A 1 105 ? -11.312 36.781 -14.578 1 42.06 105 LYS A CA 1
ATOM 759 C C . LYS A 1 105 ? -11.852 36.5 -13.18 1 42.06 105 LYS A C 1
ATOM 761 O O . LYS A 1 105 ? -11.414 37.125 -12.203 1 42.06 105 LYS A O 1
ATOM 766 N N . GLN A 1 106 ? -12.859 35.719 -13.133 1 44.22 106 GLN A N 1
ATOM 767 C CA . GLN A 1 106 ? -13.406 35.406 -11.82 1 44.22 106 GLN A CA 1
ATOM 768 C C . GLN A 1 106 ? -12.422 34.562 -11.008 1 44.22 106 GLN A C 1
ATOM 770 O O . GLN A 1 106 ? -12.305 34.75 -9.789 1 44.22 106 GLN A O 1
ATOM 775 N N . LEU A 1 107 ? -11.844 33.562 -11.688 1 42.62 107 LEU A N 1
ATOM 776 C CA . LEU A 1 107 ? -10.773 32.844 -11 1 42.62 107 LEU A CA 1
ATOM 777 C C . LEU A 1 107 ? -9.641 33.781 -10.625 1 42.62 107 LEU A C 1
ATOM 779 O O . LEU A 1 107 ? -8.875 33.5 -9.695 1 42.62 107 LEU A O 1
ATOM 783 N N . ALA A 1 108 ? -9.547 34.875 -11.438 1 39.22 108 ALA A N 1
ATOM 784 C CA . ALA A 1 108 ? -8.492 35.844 -11.219 1 39.22 108 ALA A CA 1
ATOM 785 C C . ALA A 1 108 ? -8.844 36.781 -10.055 1 39.22 108 ALA A C 1
ATOM 787 O O . ALA A 1 108 ? -8 37.531 -9.586 1 39.22 108 ALA A O 1
ATOM 788 N N . LYS A 1 109 ? -10.023 37.094 -9.875 1 39.41 109 LYS A N 1
ATOM 789 C CA . LYS A 1 109 ? -10.273 37.938 -8.711 1 39.41 109 LYS A CA 1
ATOM 790 C C . LYS A 1 109 ? -9.844 37.25 -7.426 1 39.41 109 LYS A C 1
ATOM 792 O O . LYS A 1 109 ? -10.422 36.219 -7.055 1 39.41 109 LYS A O 1
ATOM 797 N N . THR A 1 110 ? -8.594 37.25 -7.098 1 42.28 110 THR A N 1
ATOM 798 C CA . THR A 1 110 ? -7.734 36.781 -6.016 1 42.28 110 THR A CA 1
ATOM 799 C C . THR A 1 110 ? -8.367 37.094 -4.656 1 42.28 110 THR A C 1
ATOM 801 O O . THR A 1 110 ? -7.707 36.969 -3.623 1 42.28 110 THR A O 1
ATOM 804 N N . ASP A 1 111 ? -9.43 37.812 -4.539 1 50.31 111 ASP A N 1
ATOM 805 C CA . ASP A 1 111 ? -9.953 38.094 -3.199 1 50.31 111 ASP A CA 1
ATOM 806 C C . ASP A 1 111 ? -10.383 36.781 -2.52 1 50.31 111 ASP A C 1
ATOM 808 O O . ASP A 1 111 ? -11.047 35.938 -3.131 1 50.31 111 ASP A O 1
ATOM 812 N N . GLY A 1 112 ? -9.75 36.406 -1.392 1 61.72 112 GLY A N 1
ATOM 813 C CA . GLY A 1 112 ? -10.133 35.438 -0.367 1 61.72 112 GLY A CA 1
ATOM 814 C C . GLY A 1 112 ? -9.672 34.031 -0.664 1 61.72 112 GLY A C 1
ATOM 815 O O . GLY A 1 112 ? -10.445 33.094 -0.556 1 61.72 112 GLY A O 1
ATOM 816 N N . ARG A 1 113 ? -8.414 33.938 -1.29 1 81.31 113 ARG A N 1
ATOM 817 C CA . ARG A 1 113 ? -7.965 32.562 -1.568 1 81.31 113 ARG A CA 1
ATOM 818 C C . ARG A 1 113 ? -7.004 32.062 -0.49 1 81.31 113 ARG A C 1
ATOM 820 O O . ARG A 1 113 ? -6.387 32.875 0.21 1 81.31 113 ARG A O 1
ATOM 827 N N . VAL A 1 114 ? -7.012 30.828 -0.37 1 95.62 114 VAL A N 1
ATOM 828 C CA . VAL A 1 114 ? -6.043 30.094 0.444 1 95.62 114 VAL A CA 1
ATOM 829 C C . VAL A 1 114 ? -4.906 29.594 -0.438 1 95.62 114 VAL A C 1
ATOM 831 O O . VAL A 1 114 ? -5.141 29.078 -1.531 1 95.62 114 VAL A O 1
ATOM 834 N N . ALA A 1 115 ? -3.689 29.953 -0.039 1 97.62 115 ALA A N 1
ATOM 835 C CA . ALA A 1 115 ? -2.543 29.375 -0.73 1 97.62 115 ALA A CA 1
ATOM 836 C C . ALA A 1 115 ? -1.994 28.172 0.033 1 97.62 115 ALA A C 1
ATOM 838 O O . ALA A 1 115 ? -2.01 28.141 1.267 1 97.62 115 ALA A O 1
ATOM 839 N N . LEU A 1 116 ? -1.543 27.203 -0.739 1 98.25 116 LEU A N 1
ATOM 840 C CA . LEU A 1 116 ? -0.885 26.016 -0.184 1 98.25 116 LEU A CA 1
ATOM 841 C C . LEU A 1 116 ? 0.538 25.891 -0.716 1 98.25 116 LEU A C 1
ATOM 843 O O . LEU A 1 116 ? 0.772 26.047 -1.918 1 98.25 116 LEU A O 1
ATOM 847 N N . ILE A 1 117 ? 1.479 25.766 0.204 1 98.62 117 ILE A N 1
ATOM 848 C CA . ILE A 1 117 ? 2.852 25.453 -0.183 1 98.62 117 ILE A CA 1
ATOM 849 C C . ILE A 1 117 ? 3.154 23.984 0.122 1 98.62 117 ILE A C 1
ATOM 851 O O . ILE A 1 117 ? 3.191 23.578 1.287 1 98.62 117 ILE A O 1
ATOM 855 N N . CYS A 1 118 ? 3.33 23.188 -0.897 1 98.62 118 CYS A N 1
ATOM 856 C CA . CYS A 1 118 ? 3.615 21.766 -0.774 1 98.62 118 CYS A CA 1
ATOM 857 C C . CYS A 1 118 ? 4.27 21.219 -2.041 1 98.62 118 CYS A C 1
ATOM 859 O O . CYS A 1 118 ? 4.449 21.969 -3.014 1 98.62 118 CYS A O 1
ATOM 861 N N . LYS A 1 119 ? 4.723 20.016 -1.917 1 98.31 119 LYS A N 1
ATOM 862 C CA . LYS A 1 119 ? 5.254 19.359 -3.105 1 98.31 119 LYS A CA 1
ATOM 863 C C . LYS A 1 119 ? 4.527 18.047 -3.375 1 98.31 119 LYS A C 1
ATOM 865 O O . LYS A 1 119 ? 4.25 17.281 -2.449 1 98.31 119 LYS A O 1
ATOM 870 N N . LEU A 1 120 ? 4.137 17.875 -4.637 1 98.25 120 LEU A N 1
ATOM 871 C CA . LEU A 1 120 ? 3.535 16.641 -5.141 1 98.25 120 LEU A CA 1
ATOM 872 C C . LEU A 1 120 ? 4.398 16.016 -6.234 1 98.25 120 LEU A C 1
ATOM 874 O O . LEU A 1 120 ? 5.148 16.719 -6.914 1 98.25 120 LEU A O 1
ATOM 878 N N . GLY A 1 121 ? 4.301 14.719 -6.363 1 96.62 121 GLY A N 1
ATOM 879 C CA . GLY A 1 121 ? 5.055 14.055 -7.414 1 96.62 121 GLY A CA 1
ATOM 880 C C . GLY A 1 121 ? 4.484 14.297 -8.805 1 96.62 121 GLY A C 1
ATOM 881 O O . GLY A 1 121 ? 3.377 14.82 -8.938 1 96.62 121 GLY A O 1
ATOM 882 N N . ALA A 1 122 ? 5.355 14.016 -9.812 1 94.81 122 ALA A N 1
ATOM 883 C CA . ALA A 1 122 ? 4.891 14 -11.203 1 94.81 122 ALA A CA 1
ATOM 884 C C . ALA A 1 122 ? 4.246 12.664 -11.555 1 94.81 122 ALA A C 1
ATOM 886 O O . ALA A 1 122 ? 4.73 11.953 -12.438 1 94.81 122 ALA A O 1
ATOM 887 N N . ASP A 1 123 ? 3.238 12.258 -10.898 1 89.19 123 ASP A N 1
ATOM 888 C CA . ASP A 1 123 ? 2.525 10.992 -11.078 1 89.19 123 ASP A CA 1
ATOM 889 C C . ASP A 1 123 ? 1.015 11.219 -11.125 1 89.19 123 ASP A C 1
ATOM 891 O O . ASP A 1 123 ? 0.55 12.359 -11.07 1 89.19 123 ASP A O 1
ATOM 895 N N . GLU A 1 124 ? 0.301 10.141 -11.359 1 86.88 124 GLU A N 1
ATOM 896 C CA . GLU A 1 124 ? -1.151 10.242 -11.469 1 86.88 124 GLU A CA 1
ATOM 897 C C . GLU A 1 124 ? -1.765 10.805 -10.188 1 86.88 124 GLU A C 1
ATOM 899 O O . GLU A 1 124 ? -2.682 11.625 -10.242 1 86.88 124 GLU A O 1
ATOM 904 N N . THR A 1 125 ? -1.266 10.406 -9.102 1 90.69 125 THR A N 1
ATOM 905 C CA . THR A 1 125 ? -1.757 10.898 -7.824 1 90.69 125 THR A CA 1
ATOM 906 C C . THR A 1 125 ? -1.558 12.406 -7.715 1 90.69 125 THR A C 1
ATOM 908 O O . THR A 1 125 ? -2.475 13.133 -7.328 1 90.69 125 THR A O 1
ATOM 911 N N . GLY A 1 126 ? -0.345 12.805 -8.016 1 95.81 126 GLY A N 1
ATOM 912 C CA . GLY A 1 126 ? -0.055 14.227 -7.988 1 95.81 126 GLY A CA 1
ATOM 913 C C . GLY A 1 126 ? -0.952 15.039 -8.906 1 95.81 126 GLY A C 1
ATOM 914 O O . GLY A 1 126 ? -1.429 16.109 -8.531 1 95.81 126 GLY A O 1
ATOM 915 N N . SER A 1 127 ? -1.2 14.5 -10.086 1 95 127 SER A N 1
ATOM 916 C CA . SER A 1 127 ? -2.045 15.188 -11.055 1 95 127 SER A CA 1
ATOM 917 C C . SER A 1 127 ? -3.482 15.297 -10.555 1 95 127 SER A C 1
ATOM 919 O O . SER A 1 127 ? -4.094 16.359 -10.648 1 95 127 SER A O 1
ATOM 921 N N . GLU A 1 128 ? -3.975 14.242 -10.031 1 93.44 128 GLU A N 1
ATOM 922 C CA . GLU A 1 128 ? -5.336 14.234 -9.508 1 93.44 128 GLU A CA 1
ATOM 923 C C . GLU A 1 128 ? -5.469 15.188 -8.32 1 93.44 128 GLU A C 1
ATOM 925 O O . GLU A 1 128 ? -6.477 15.891 -8.188 1 93.44 128 GLU A O 1
ATOM 930 N N . TYR A 1 129 ? -4.492 15.18 -7.543 1 96.69 129 TYR A N 1
ATOM 931 C CA . TYR A 1 129 ? -4.496 16.047 -6.367 1 96.69 129 TYR A CA 1
ATOM 932 C C . TYR A 1 129 ? -4.48 17.516 -6.773 1 96.69 129 TYR A C 1
ATOM 934 O O . TYR A 1 129 ? -5.25 18.312 -6.238 1 96.69 129 TYR A O 1
ATOM 942 N N . ARG A 1 130 ? -3.639 17.906 -7.699 1 97.5 130 ARG A N 1
ATOM 943 C CA . ARG A 1 130 ? -3.559 19.266 -8.203 1 97.5 130 ARG A CA 1
ATOM 944 C C . ARG A 1 130 ? -4.895 19.719 -8.789 1 97.5 130 ARG A C 1
ATOM 946 O O . ARG A 1 130 ? -5.348 20.828 -8.539 1 97.5 130 ARG A O 1
ATOM 953 N N . ASN A 1 131 ? -5.492 18.828 -9.57 1 96.44 131 ASN A N 1
ATOM 954 C CA . ASN A 1 131 ? -6.789 19.141 -10.156 1 96.44 131 ASN A CA 1
ATOM 955 C C . ASN A 1 131 ? -7.836 19.422 -9.078 1 96.44 131 ASN A C 1
ATOM 957 O O . ASN A 1 131 ? -8.625 20.359 -9.203 1 96.44 131 ASN A O 1
ATOM 961 N N . TYR A 1 132 ? -7.824 18.625 -8.102 1 95.44 132 TYR A N 1
ATOM 962 C CA . TYR A 1 132 ? -8.758 18.812 -6.992 1 95.44 132 TYR A CA 1
ATOM 963 C C . TYR A 1 132 ? -8.547 20.156 -6.316 1 95.44 132 TYR A C 1
ATOM 965 O O . TYR A 1 132 ? -9.5 20.906 -6.105 1 95.44 132 TYR A O 1
ATOM 973 N N . LEU A 1 133 ? -7.309 20.453 -5.957 1 96.75 133 LEU A N 1
ATOM 974 C CA . LEU A 1 133 ? -6.973 21.703 -5.277 1 96.75 133 LEU A CA 1
ATOM 975 C C . LEU A 1 133 ? -7.387 22.906 -6.117 1 96.75 133 LEU A C 1
ATOM 977 O O . LEU A 1 133 ? -7.941 23.875 -5.59 1 96.75 133 LEU A O 1
ATOM 981 N N . GLN A 1 134 ? -7.094 22.812 -7.363 1 94.75 134 GLN A N 1
ATOM 982 C CA . GLN A 1 134 ? -7.469 23.891 -8.273 1 94.75 134 GLN A CA 1
ATOM 983 C C . GLN A 1 134 ? -8.984 24.078 -8.305 1 94.75 134 GLN A C 1
ATOM 985 O O . GLN A 1 134 ? -9.477 25.219 -8.289 1 94.75 134 GLN A O 1
ATOM 990 N N . ASN A 1 135 ? -9.672 23.047 -8.312 1 94 135 ASN A N 1
ATOM 991 C CA . ASN A 1 135 ? -11.125 23.062 -8.438 1 94 135 ASN A CA 1
ATOM 992 C C . ASN A 1 135 ? -11.789 23.703 -7.215 1 94 135 ASN A C 1
ATOM 994 O O . ASN A 1 135 ? -12.852 24.312 -7.32 1 94 135 ASN A O 1
ATOM 998 N N . ILE A 1 136 ? -11.117 23.625 -6.082 1 93.69 136 ILE A N 1
ATOM 999 C CA . ILE A 1 136 ? -11.734 24.172 -4.883 1 93.69 136 ILE A CA 1
ATOM 1000 C C . ILE A 1 136 ? -11.195 25.578 -4.625 1 93.69 136 ILE A C 1
ATOM 1002 O O . ILE A 1 136 ? -11.477 26.188 -3.582 1 93.69 136 ILE A O 1
ATOM 1006 N N . GLY A 1 137 ? -10.305 26.094 -5.484 1 92.12 137 GLY A N 1
ATOM 1007 C CA . GLY A 1 137 ? -9.93 27.5 -5.465 1 92.12 137 GLY A CA 1
ATOM 1008 C C . GLY A 1 137 ? -8.625 27.75 -4.742 1 92.12 137 GLY A C 1
ATOM 1009 O O . GLY A 1 137 ? -8.328 28.891 -4.379 1 92.12 137 GLY A O 1
ATOM 1010 N N . ILE A 1 138 ? -7.844 26.766 -4.473 1 95.88 138 ILE A N 1
ATOM 1011 C CA . ILE A 1 138 ? -6.527 26.938 -3.867 1 95.88 138 ILE A CA 1
ATOM 1012 C C . ILE A 1 138 ? -5.613 27.688 -4.836 1 95.88 138 ILE A C 1
ATOM 1014 O O . ILE A 1 138 ? -5.613 27.406 -6.039 1 95.88 138 ILE A O 1
ATOM 1018 N N . ASP A 1 139 ? -4.949 28.734 -4.34 1 95.19 139 ASP A N 1
ATOM 1019 C CA . ASP A 1 139 ? -3.861 29.344 -5.098 1 95.19 139 ASP A CA 1
ATOM 1020 C C . ASP A 1 139 ? -2.723 28.344 -5.324 1 95.19 139 ASP A C 1
ATOM 1022 O O . ASP A 1 139 ? -2.119 27.859 -4.367 1 95.19 139 ASP A O 1
ATOM 1026 N N . MET A 1 140 ? -2.383 28.109 -6.551 1 95.69 140 MET A N 1
ATOM 1027 C CA . MET A 1 140 ? -1.508 27 -6.918 1 95.69 140 MET A CA 1
ATOM 1028 C C . MET A 1 140 ? -0.053 27.453 -6.984 1 95.69 140 MET A C 1
ATOM 1030 O O . MET A 1 140 ? 0.84 26.641 -7.258 1 95.69 140 MET A O 1
ATOM 1034 N N . THR A 1 141 ? 0.228 28.672 -6.633 1 95.25 141 THR A N 1
ATOM 1035 C CA . THR A 1 141 ? 1.571 29.234 -6.738 1 95.25 141 THR A CA 1
ATOM 1036 C C . THR A 1 141 ? 2.57 28.391 -5.949 1 95.25 141 THR A C 1
ATOM 1038 O O . THR A 1 141 ? 3.711 28.219 -6.375 1 95.25 141 THR A O 1
ATOM 1041 N N . GLY A 1 142 ? 2.139 27.906 -4.797 1 97.44 142 GLY A N 1
ATOM 1042 C CA . GLY A 1 142 ? 3.039 27.203 -3.908 1 97.44 142 GLY A CA 1
ATOM 1043 C C . GLY A 1 142 ? 2.953 25.688 -4.055 1 97.44 142 GLY A C 1
ATOM 1044 O O . GLY A 1 142 ? 3.637 24.953 -3.342 1 97.44 142 GLY A O 1
ATOM 1045 N N . VAL A 1 143 ? 2.111 25.219 -4.98 1 98.12 143 VAL A N 1
ATOM 1046 C CA . VAL A 1 143 ? 1.998 23.781 -5.195 1 98.12 143 VAL A CA 1
ATOM 1047 C C . VAL A 1 143 ? 3.047 23.328 -6.211 1 98.12 143 VAL A C 1
ATOM 1049 O O . VAL A 1 143 ? 2.836 23.422 -7.418 1 98.12 143 VAL A O 1
ATOM 1052 N N . LEU A 1 144 ? 4.137 22.828 -5.664 1 98.12 144 LEU A N 1
ATOM 1053 C CA . LEU A 1 144 ? 5.305 22.5 -6.477 1 98.12 144 LEU A CA 1
ATOM 1054 C C . LEU A 1 144 ? 5.301 21.031 -6.867 1 98.12 144 LEU A C 1
ATOM 1056 O O . LEU A 1 144 ? 4.527 20.234 -6.32 1 98.12 144 LEU A O 1
ATOM 1060 N N . THR A 1 145 ? 6.145 20.688 -7.879 1 97.62 145 THR A N 1
ATOM 1061 C CA . THR A 1 145 ? 6.281 19.312 -8.359 1 97.62 145 THR A CA 1
ATOM 1062 C C . THR A 1 145 ? 7.668 18.766 -8.047 1 97.62 145 THR A C 1
ATOM 1064 O O . THR A 1 145 ? 8.68 19.422 -8.328 1 97.62 145 THR A O 1
ATOM 1067 N N . ALA A 1 146 ? 7.695 17.672 -7.355 1 96.31 146 ALA A N 1
ATOM 1068 C CA . ALA A 1 146 ? 8.945 16.953 -7.141 1 96.31 146 ALA A CA 1
ATOM 1069 C C . ALA A 1 146 ? 9.258 16.031 -8.32 1 96.31 146 ALA A C 1
ATOM 1071 O O . ALA A 1 146 ? 8.578 15.031 -8.523 1 96.31 146 ALA A O 1
ATOM 1072 N N . LYS A 1 147 ? 10.312 16.344 -8.961 1 91.25 147 LYS A N 1
ATOM 1073 C CA . LYS A 1 147 ? 10.703 15.492 -10.078 1 91.25 147 LYS A CA 1
ATOM 1074 C C . LYS A 1 147 ? 11.422 14.234 -9.586 1 91.25 147 LYS A C 1
ATOM 1076 O O . LYS A 1 147 ? 12.32 14.32 -8.742 1 91.25 147 LYS A O 1
ATOM 1081 N N . GLY A 1 148 ? 11.008 13.109 -10 1 89.44 148 GLY A N 1
ATOM 1082 C CA . GLY A 1 148 ? 11.695 11.867 -9.711 1 89.44 148 GLY A CA 1
ATOM 1083 C C . GLY A 1 148 ? 11.211 11.195 -8.438 1 89.44 148 GLY A C 1
ATOM 1084 O O . GLY A 1 148 ? 11.68 10.117 -8.086 1 89.44 148 GLY A O 1
ATOM 1085 N N . GLU A 1 149 ? 10.422 11.891 -7.645 1 92.88 149 GLU A N 1
ATOM 1086 C CA . GLU A 1 149 ? 9.867 11.312 -6.422 1 92.88 149 GLU A CA 1
ATOM 1087 C C . GLU A 1 149 ? 8.352 11.195 -6.508 1 92.88 149 GLU A C 1
ATOM 1089 O O . GLU A 1 149 ? 7.684 12.078 -7.047 1 92.88 149 GLU A O 1
ATOM 1094 N N . PRO A 1 150 ? 7.848 10.117 -6.008 1 92.56 150 PRO A N 1
ATOM 1095 C CA . PRO A 1 150 ? 6.391 9.961 -6.031 1 92.56 150 PRO A CA 1
ATOM 1096 C C . PRO A 1 150 ? 5.688 10.859 -5.012 1 92.56 150 PRO A C 1
ATOM 1098 O O . PRO A 1 150 ? 6.312 11.312 -4.047 1 92.56 150 PRO A O 1
ATOM 1101 N N . THR A 1 151 ? 4.453 11.141 -5.27 1 96.5 151 THR A N 1
ATOM 1102 C CA . THR A 1 151 ? 3.621 11.773 -4.25 1 96.5 151 THR A CA 1
ATOM 1103 C C . THR A 1 151 ? 3.639 10.969 -2.959 1 96.5 151 THR A C 1
ATOM 1105 O O . THR A 1 151 ? 3.656 9.734 -2.992 1 96.5 151 THR A O 1
ATOM 1108 N N . GLY A 1 152 ? 3.727 11.672 -1.835 1 96.56 152 GLY A N 1
ATOM 1109 C CA . GLY A 1 152 ? 3.688 10.969 -0.561 1 96.56 152 GLY A CA 1
ATOM 1110 C C . GLY A 1 152 ? 2.486 10.055 -0.421 1 96.56 152 GLY A C 1
ATOM 1111 O O . GLY A 1 152 ? 1.439 10.297 -1.025 1 96.56 152 GLY A O 1
ATOM 1112 N N . CYS A 1 153 ? 2.691 9 0.425 1 95.88 153 CYS A N 1
ATOM 1113 C CA . CYS A 1 153 ? 1.622 8.023 0.567 1 95.88 153 CYS A CA 1
ATOM 1114 C C . CYS A 1 153 ? 1.663 7.363 1.941 1 95.88 153 CYS A C 1
ATOM 1116 O O . CYS A 1 153 ? 2.729 6.961 2.41 1 95.88 153 CYS A O 1
ATOM 1118 N N . ALA A 1 154 ? 0.5 7.348 2.549 1 94.31 154 ALA A N 1
ATOM 1119 C CA . ALA A 1 154 ? 0.334 6.555 3.764 1 94.31 154 ALA A CA 1
ATOM 1120 C C . ALA A 1 154 ? -0.434 5.27 3.479 1 94.31 154 ALA A C 1
ATOM 1122 O O . ALA A 1 154 ? -1.537 5.305 2.93 1 94.31 154 ALA A O 1
ATOM 1123 N N . TYR A 1 155 ? 0.187 4.141 3.789 1 94.5 155 TYR A N 1
ATOM 1124 C CA . TYR A 1 155 ? -0.482 2.848 3.719 1 94.5 155 TYR A CA 1
ATOM 1125 C C . TYR A 1 155 ? -1.046 2.449 5.078 1 94.5 155 TYR A C 1
ATOM 1127 O O . TYR A 1 155 ? -0.293 2.119 5.996 1 94.5 155 TYR A O 1
ATOM 1135 N N . VAL A 1 156 ? -2.348 2.449 5.117 1 92.12 156 VAL A N 1
ATOM 1136 C CA . VAL A 1 156 ? -3.021 2.232 6.395 1 92.12 156 VAL A CA 1
ATOM 1137 C C . VAL A 1 156 ? -3.75 0.891 6.375 1 92.12 156 VAL A C 1
ATOM 1139 O O . VAL A 1 156 ? -4.711 0.711 5.625 1 92.12 156 VAL A O 1
ATOM 1142 N N . THR A 1 157 ? -3.299 -0.048 7.145 1 92.38 157 THR A N 1
ATOM 1143 C CA . THR A 1 157 ? -4.02 -1.302 7.332 1 92.38 157 THR A CA 1
ATOM 1144 C C . THR A 1 157 ? -4.969 -1.207 8.523 1 92.38 157 THR A C 1
ATOM 1146 O O . THR A 1 157 ? -4.535 -0.94 9.648 1 92.38 157 THR A O 1
ATOM 1149 N N . VAL A 1 158 ? -6.215 -1.391 8.266 1 90.56 158 VAL A N 1
ATOM 1150 C CA . VAL A 1 158 ? -7.223 -1.211 9.305 1 90.56 158 VAL A CA 1
ATOM 1151 C C . VAL A 1 158 ? -7.977 -2.521 9.531 1 90.56 158 VAL A C 1
ATOM 1153 O O . VAL A 1 158 ? -8.57 -3.068 8.602 1 90.56 158 VAL A O 1
ATOM 1156 N N . ALA A 1 159 ? -7.984 -2.98 10.742 1 89.75 159 ALA A N 1
ATOM 1157 C CA . ALA A 1 159 ? -8.703 -4.199 11.102 1 89.75 159 ALA A CA 1
ATOM 1158 C C . ALA A 1 159 ? -10.172 -3.902 11.391 1 89.75 159 ALA A C 1
ATOM 1160 O O . ALA A 1 159 ? -10.555 -2.742 11.562 1 89.75 159 ALA A O 1
ATOM 1161 N N . GLN A 1 160 ? -11.008 -4.898 11.445 1 86.88 160 GLN A N 1
ATOM 1162 C CA . GLN A 1 160 ? -12.438 -4.762 11.719 1 86.88 160 GLN A CA 1
ATOM 1163 C C . GLN A 1 160 ? -12.68 -4.176 13.102 1 86.88 160 GLN A C 1
ATOM 1165 O O . GLN A 1 160 ? -13.672 -3.473 13.32 1 86.88 160 GLN A O 1
ATOM 1170 N N . ASP A 1 161 ? -11.789 -4.438 14.008 1 83.12 161 ASP A N 1
ATOM 1171 C CA . ASP A 1 161 ? -11.953 -3.947 15.375 1 83.12 161 ASP A CA 1
ATOM 1172 C C . ASP A 1 161 ? -11.477 -2.5 15.5 1 83.12 161 ASP A C 1
ATOM 1174 O O . ASP A 1 161 ? -11.516 -1.92 16.578 1 83.12 161 ASP A O 1
ATOM 1178 N N . GLY A 1 162 ? -10.938 -1.997 14.461 1 78.69 162 GLY A N 1
ATOM 1179 C CA . GLY A 1 162 ? -10.562 -0.593 14.461 1 78.69 162 GLY A CA 1
ATOM 1180 C C . GLY A 1 162 ? -9.07 -0.377 14.641 1 78.69 162 GLY A C 1
ATOM 1181 O O . GLY A 1 162 ? -8.562 0.718 14.391 1 78.69 162 GLY A O 1
ATOM 1182 N N . GLU A 1 163 ? -8.359 -1.414 15.031 1 83 163 GLU A N 1
ATOM 1183 C CA . GLU A 1 163 ? -6.91 -1.298 15.148 1 83 163 GLU A CA 1
ATOM 1184 C C . GLU A 1 163 ? -6.266 -1.077 13.781 1 83 163 GLU A C 1
ATOM 1186 O O . GLU A 1 163 ? -6.797 -1.517 12.758 1 83 163 GLU A O 1
ATOM 1191 N N . ASN A 1 164 ? -5.121 -0.327 13.859 1 86.19 164 ASN A N 1
ATOM 1192 C CA . ASN A 1 164 ? -4.504 -0.034 12.57 1 86.19 164 ASN A CA 1
ATOM 1193 C C . ASN A 1 164 ? -2.982 0.036 12.68 1 86.19 164 ASN A C 1
ATOM 1195 O O . ASN A 1 164 ? -2.438 0.081 13.781 1 86.19 164 ASN A O 1
ATOM 1199 N N . THR A 1 165 ? -2.332 -0.129 11.578 1 88.5 165 THR A N 1
ATOM 1200 C CA . THR A 1 165 ? -0.92 0.177 11.383 1 88.5 165 THR A CA 1
ATOM 1201 C C . THR A 1 165 ? -0.73 1.075 10.164 1 88.5 165 THR A C 1
ATOM 1203 O O . THR A 1 165 ? -1.505 1.007 9.203 1 88.5 165 THR A O 1
ATOM 1206 N N . ILE A 1 166 ? 0.3 1.917 10.258 1 88.5 166 ILE A N 1
ATOM 1207 C CA . ILE A 1 166 ? 0.521 2.848 9.156 1 88.5 166 ILE A CA 1
ATOM 1208 C C . ILE A 1 166 ? 1.98 2.787 8.711 1 88.5 166 ILE A C 1
ATOM 1210 O O . ILE A 1 166 ? 2.891 2.826 9.547 1 88.5 166 ILE A O 1
ATOM 1214 N N . VAL A 1 167 ? 2.203 2.592 7.496 1 93.12 167 VAL A N 1
ATOM 1215 C CA . VAL A 1 167 ? 3.5 2.781 6.859 1 93.12 167 VAL A CA 1
ATOM 1216 C C . VAL A 1 167 ? 3.473 4.039 5.992 1 93.12 167 VAL A C 1
ATOM 1218 O O . VAL A 1 167 ? 2.689 4.125 5.043 1 93.12 167 VAL A O 1
ATOM 1221 N N . TYR A 1 168 ? 4.332 4.949 6.336 1 93.5 168 TYR A N 1
ATOM 1222 C CA . TYR A 1 168 ? 4.301 6.246 5.672 1 93.5 168 TYR A CA 1
ATOM 1223 C C . TYR A 1 168 ? 5.523 6.434 4.781 1 93.5 168 TYR A C 1
ATOM 1225 O O . TYR A 1 168 ? 6.66 6.285 5.234 1 93.5 168 TYR A O 1
ATOM 1233 N N . VAL A 1 169 ? 5.246 6.734 3.514 1 95.31 169 VAL A N 1
ATOM 1234 C CA . VAL A 1 169 ? 6.258 7.133 2.541 1 95.31 169 VAL A CA 1
ATOM 1235 C C . VAL A 1 169 ? 6.184 8.641 2.301 1 95.31 169 VAL A C 1
ATOM 1237 O O . VAL A 1 169 ? 5.238 9.125 1.679 1 95.31 169 VAL A O 1
ATOM 1240 N N . GLN A 1 170 ? 7.215 9.328 2.66 1 94.62 170 GLN A N 1
ATOM 1241 C CA . GLN A 1 170 ? 7.18 10.789 2.58 1 94.62 170 GLN A CA 1
ATOM 1242 C C . GLN A 1 170 ? 7.129 11.258 1.13 1 94.62 170 GLN A C 1
ATOM 1244 O O . GLN A 1 170 ? 6.441 12.227 0.811 1 94.62 170 GLN A O 1
ATOM 1249 N N . GLY A 1 171 ? 7.961 10.594 0.25 1 95.44 171 GLY A N 1
ATOM 1250 C CA . GLY A 1 171 ? 7.988 10.953 -1.16 1 95.44 171 GLY A CA 1
ATOM 1251 C C . GLY A 1 171 ? 8.266 12.422 -1.398 1 95.44 171 GLY A C 1
ATOM 1252 O O . GLY A 1 171 ? 9.227 12.977 -0.855 1 95.44 171 GLY A O 1
ATOM 1253 N N . ALA A 1 172 ? 7.402 13.039 -2.164 1 97.44 172 ALA A N 1
ATOM 1254 C CA . ALA A 1 172 ? 7.543 14.438 -2.574 1 97.44 172 ALA A CA 1
ATOM 1255 C C . ALA A 1 172 ? 7.574 15.359 -1.364 1 97.44 172 ALA A C 1
ATOM 1257 O O . ALA A 1 172 ? 8.172 16.438 -1.417 1 97.44 172 ALA A O 1
ATOM 1258 N N . ASN A 1 173 ? 6.957 14.992 -0.251 1 97.38 173 ASN A N 1
ATOM 1259 C CA . ASN A 1 173 ? 6.941 15.82 0.946 1 97.38 173 ASN A CA 1
ATOM 1260 C C . ASN A 1 173 ? 8.352 16.078 1.473 1 97.38 173 ASN A C 1
ATOM 1262 O O . ASN A 1 173 ? 8.617 17.109 2.076 1 97.38 173 ASN A O 1
ATOM 1266 N N . ASN A 1 174 ? 9.203 15.148 1.188 1 96 174 ASN A N 1
ATOM 1267 C CA . ASN A 1 174 ? 10.578 15.281 1.647 1 96 174 ASN A CA 1
ATOM 1268 C C . ASN A 1 174 ? 11.414 16.125 0.686 1 96 174 ASN A C 1
ATOM 1270 O O . ASN A 1 174 ? 12.578 16.406 0.961 1 96 174 ASN A O 1
ATOM 1274 N N . CYS A 1 175 ? 10.836 16.516 -0.377 1 97 175 CYS A N 1
ATOM 1275 C CA . CYS A 1 175 ? 11.586 17.219 -1.411 1 97 175 CYS A CA 1
ATOM 1276 C C . CYS A 1 175 ? 11.406 18.734 -1.269 1 97 175 CYS A C 1
ATOM 1278 O O . CYS A 1 175 ? 12.102 19.5 -1.928 1 97 175 CYS A O 1
ATOM 1280 N N . LEU A 1 176 ? 10.492 19.156 -0.421 1 97.5 176 LEU A N 1
ATOM 1281 C CA . LEU A 1 176 ? 10.406 20.578 -0.104 1 97.5 176 LEU A CA 1
ATOM 1282 C C . LEU A 1 176 ? 11.594 21.016 0.75 1 97.5 176 LEU A C 1
ATOM 1284 O O . LEU A 1 176 ? 11.867 20.422 1.79 1 97.5 176 LEU A O 1
ATOM 1288 N N . THR A 1 177 ? 12.273 22.047 0.262 1 96.88 177 THR A N 1
ATOM 1289 C CA . THR A 1 177 ? 13.492 22.453 0.943 1 96.88 177 THR A CA 1
ATOM 1290 C C . THR A 1 177 ? 13.422 23.938 1.315 1 96.88 177 THR A C 1
ATOM 1292 O O . THR A 1 177 ? 12.57 24.672 0.814 1 96.88 177 THR A O 1
ATOM 1295 N N . SER A 1 178 ? 14.336 24.297 2.199 1 95.5 178 SER A N 1
ATOM 1296 C CA . SER A 1 178 ? 14.438 25.719 2.555 1 95.5 178 SER A CA 1
ATOM 1297 C C . SER A 1 178 ? 14.852 26.562 1.354 1 95.5 178 SER A C 1
ATOM 1299 O O . SER A 1 178 ? 14.516 27.734 1.272 1 95.5 178 SER A O 1
ATOM 1301 N N . GLU A 1 179 ? 15.555 25.922 0.424 1 95.19 179 GLU A N 1
ATOM 1302 C CA . GLU A 1 179 ? 15.938 26.625 -0.801 1 95.19 179 GLU A CA 1
ATOM 1303 C C . GLU A 1 179 ? 14.711 26.984 -1.634 1 95.19 179 GLU A C 1
ATOM 1305 O O . GLU A 1 179 ? 14.688 28.031 -2.281 1 95.19 179 GLU A O 1
ATOM 1310 N N . ASP A 1 180 ? 13.703 26.172 -1.612 1 96.75 180 ASP A N 1
ATOM 1311 C CA . ASP A 1 180 ? 12.461 26.469 -2.311 1 96.75 180 ASP A CA 1
ATOM 1312 C C . ASP A 1 180 ? 11.836 27.766 -1.797 1 96.75 180 ASP A C 1
ATOM 1314 O O . ASP A 1 180 ? 11.258 28.531 -2.57 1 96.75 180 ASP A O 1
ATOM 1318 N N . LEU A 1 181 ? 11.984 28.031 -0.544 1 96.62 181 LEU A N 1
ATOM 1319 C CA . LEU A 1 181 ? 11.352 29.172 0.103 1 96.62 181 LEU A CA 1
ATOM 1320 C C . LEU A 1 181 ? 12.086 30.469 -0.236 1 96.62 181 LEU A C 1
ATOM 1322 O O . LEU A 1 181 ? 11.57 31.562 0.016 1 96.62 181 LEU A O 1
ATOM 1326 N N . ARG A 1 182 ? 13.266 30.344 -0.833 1 94.19 182 ARG A N 1
ATOM 1327 C CA . ARG A 1 182 ? 14.008 31.531 -1.259 1 94.19 182 ARG A CA 1
ATOM 1328 C C . ARG A 1 182 ? 13.438 32.094 -2.549 1 94.19 182 ARG A C 1
ATOM 1330 O O . ARG A 1 182 ? 13.742 33.25 -2.92 1 94.19 182 ARG A O 1
ATOM 1337 N N . ASN A 1 183 ? 12.656 31.297 -3.195 1 95.44 183 ASN A N 1
ATOM 1338 C CA . ASN A 1 183 ? 11.914 31.828 -4.328 1 95.44 183 ASN A CA 1
ATOM 1339 C C . ASN A 1 183 ? 11.086 33.031 -3.928 1 95.44 183 ASN A C 1
ATOM 1341 O O . ASN A 1 183 ? 10.273 32.969 -3.002 1 95.44 183 ASN A O 1
ATOM 1345 N N . PRO A 1 184 ? 11.227 34.156 -4.617 1 94.12 184 PRO A N 1
ATOM 1346 C CA . PRO A 1 184 ? 10.562 35.375 -4.211 1 94.12 184 PRO A CA 1
ATOM 1347 C C . PRO A 1 184 ? 9.047 35.25 -4.184 1 94.12 184 PRO A C 1
ATOM 1349 O O . PRO A 1 184 ? 8.383 35.875 -3.344 1 94.12 184 PRO A O 1
ATOM 1352 N N . GLU A 1 185 ? 8.523 34.5 -5.035 1 94.75 185 GLU A N 1
ATOM 1353 C CA . GLU A 1 185 ? 7.074 34.344 -5.07 1 94.75 185 GLU A CA 1
ATOM 1354 C C . GLU A 1 185 ? 6.574 33.594 -3.826 1 94.75 185 GLU A C 1
ATOM 1356 O O . GLU A 1 185 ? 5.543 33.969 -3.256 1 94.75 185 GLU A O 1
ATOM 1361 N N . LEU A 1 186 ? 7.293 32.594 -3.408 1 96.31 186 LEU A N 1
ATOM 1362 C CA . LEU A 1 186 ? 6.902 31.844 -2.223 1 96.31 186 LEU A CA 1
ATOM 1363 C C . LEU A 1 186 ? 7.125 32.656 -0.958 1 96.31 186 LEU A C 1
ATOM 1365 O O . LEU A 1 186 ? 6.289 32.656 -0.051 1 96.31 186 LEU A O 1
ATOM 1369 N N . ALA A 1 187 ? 8.242 33.312 -0.947 1 95.19 187 ALA A N 1
ATOM 1370 C CA . ALA A 1 187 ? 8.523 34.188 0.193 1 95.19 187 ALA A CA 1
ATOM 1371 C C . ALA A 1 187 ? 7.445 35.25 0.343 1 95.19 187 ALA A C 1
ATOM 1373 O O . ALA A 1 187 ? 6.988 35.531 1.454 1 95.19 187 ALA A O 1
ATOM 1374 N N . ALA A 1 188 ? 7.062 35.781 -0.766 1 94.06 188 ALA A N 1
ATOM 1375 C CA . ALA A 1 188 ? 6.039 36.844 -0.755 1 94.06 188 ALA A CA 1
ATOM 1376 C C . ALA A 1 188 ? 4.695 36.281 -0.285 1 94.06 188 ALA A C 1
ATOM 1378 O O . ALA A 1 188 ? 3.943 36.969 0.404 1 94.06 188 ALA A O 1
ATOM 1379 N N . LEU A 1 189 ? 4.363 35.094 -0.654 1 94.62 189 LEU A N 1
ATOM 1380 C CA . LEU A 1 189 ? 3.133 34.438 -0.196 1 94.62 189 LEU A CA 1
ATOM 1381 C C . LEU A 1 189 ? 3.078 34.406 1.327 1 94.62 189 LEU A C 1
ATOM 1383 O O . LEU A 1 189 ? 2.047 34.719 1.925 1 94.62 189 LEU A O 1
ATOM 1387 N N . ILE A 1 190 ? 4.195 34.031 1.909 1 96.62 190 ILE A N 1
ATOM 1388 C CA . ILE A 1 190 ? 4.258 33.875 3.357 1 96.62 190 ILE A CA 1
ATOM 1389 C C . ILE A 1 190 ? 4.258 35.219 4.035 1 96.62 190 ILE A C 1
ATOM 1391 O O . ILE A 1 190 ? 3.486 35.469 4.969 1 96.62 190 ILE A O 1
ATOM 1395 N N . GLN A 1 191 ? 5.012 36.156 3.533 1 94.12 191 GLN A N 1
ATOM 1396 C CA . GLN A 1 191 ? 5.25 37.438 4.199 1 94.12 191 GLN A CA 1
ATOM 1397 C C . GLN A 1 191 ? 4.059 38.375 4.035 1 94.12 191 GLN A C 1
ATOM 1399 O O . GLN A 1 191 ? 3.875 39.312 4.832 1 94.12 191 GLN A O 1
ATOM 1404 N N . ASN A 1 192 ? 3.271 38.125 3.016 1 93 192 ASN A N 1
ATOM 1405 C CA . ASN A 1 192 ? 2.125 39 2.783 1 93 192 ASN A CA 1
ATOM 1406 C C . ASN A 1 192 ? 0.842 38.406 3.354 1 93 192 ASN A C 1
ATOM 1408 O O . ASN A 1 192 ? -0.232 39 3.229 1 93 192 ASN A O 1
ATOM 1412 N N . ALA A 1 193 ? 0.948 37.281 4.004 1 95 193 ALA A N 1
ATOM 1413 C CA . ALA A 1 193 ? -0.232 36.625 4.566 1 95 193 ALA A CA 1
ATOM 1414 C C . ALA A 1 193 ? -0.675 37.312 5.855 1 95 193 ALA A C 1
ATOM 1416 O O . ALA A 1 193 ? 0.121 38 6.512 1 95 193 ALA A O 1
ATOM 1417 N N . LYS A 1 194 ? -1.938 37.219 6.102 1 94.62 194 LYS A N 1
ATOM 1418 C CA . LYS A 1 194 ? -2.414 37.562 7.438 1 94.62 194 LYS A CA 1
ATOM 1419 C C . LYS A 1 194 ? -2.117 36.469 8.438 1 94.62 194 LYS A C 1
ATOM 1421 O O . LYS A 1 194 ? -1.753 36.719 9.586 1 94.62 194 LYS A O 1
ATOM 1426 N N . VAL A 1 195 ? -2.359 35.281 7.98 1 97.19 195 VAL A N 1
ATOM 1427 C CA . VAL A 1 195 ? -2.066 34.094 8.797 1 97.19 195 VAL A CA 1
ATOM 1428 C C . VAL A 1 195 ? -1.25 33.094 7.98 1 97.19 195 VAL A C 1
ATOM 1430 O O . VAL A 1 195 ? -1.57 32.812 6.824 1 97.19 195 VAL A O 1
ATOM 1433 N N . PHE A 1 196 ? -0.178 32.625 8.602 1 97.94 196 PHE A N 1
ATOM 1434 C CA . PHE A 1 196 ? 0.622 31.516 8.07 1 97.94 196 PHE A CA 1
ATOM 1435 C C . PHE A 1 196 ? 0.541 30.297 8.977 1 97.94 196 PHE A C 1
ATOM 1437 O O . PHE A 1 196 ? 0.862 30.375 10.164 1 97.94 196 PHE A O 1
ATOM 1444 N N . ALA A 1 197 ? 0.072 29.203 8.367 1 98.75 197 ALA A N 1
ATOM 1445 C CA . ALA A 1 197 ? -0.028 27.953 9.133 1 98.75 197 ALA A CA 1
ATOM 1446 C C . ALA A 1 197 ? 0.87 26.875 8.547 1 98.75 197 ALA A C 1
ATOM 1448 O O . ALA A 1 197 ? 1.066 26.812 7.328 1 98.75 197 ALA A O 1
ATOM 1449 N N . CYS A 1 198 ? 1.394 26.031 9.422 1 98.5 198 CYS A N 1
ATOM 1450 C CA . CYS A 1 198 ? 2.16 24.875 8.961 1 98.5 198 CYS A CA 1
ATOM 1451 C C . CYS A 1 198 ? 2.066 23.719 9.953 1 98.5 198 CYS A C 1
ATOM 1453 O O . CYS A 1 198 ? 1.489 23.875 11.031 1 98.5 198 CYS A O 1
ATOM 1455 N N . GLU A 1 199 ? 2.439 22.594 9.492 1 97.19 199 GLU A N 1
ATOM 1456 C CA . GLU A 1 199 ? 2.471 21.359 10.289 1 97.19 199 GLU A CA 1
ATOM 1457 C C . GLU A 1 199 ? 3.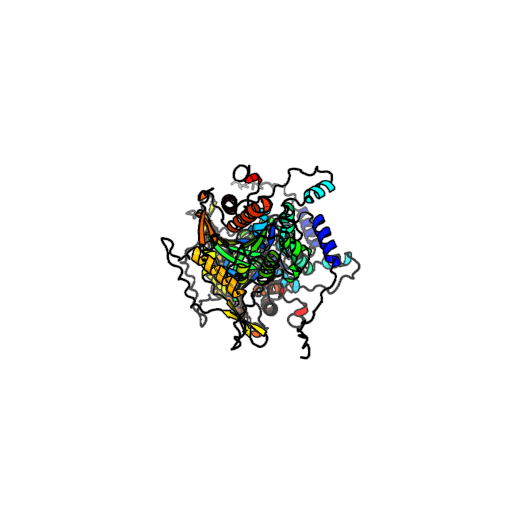779 20.609 10.086 1 97.19 199 GLU A C 1
ATOM 1459 O O . GLU A 1 199 ? 4.676 21.078 9.391 1 97.19 199 GLU A O 1
ATOM 1464 N N . ASN A 1 200 ? 3.916 19.516 10.773 1 95.44 200 ASN A N 1
ATOM 1465 C CA . ASN A 1 200 ? 5.191 18.812 10.789 1 95.44 200 ASN A CA 1
ATOM 1466 C C . ASN A 1 200 ? 5.191 17.625 9.828 1 95.44 200 ASN A C 1
ATOM 1468 O O . ASN A 1 200 ? 5.602 16.516 10.195 1 95.44 200 ASN A O 1
ATOM 1472 N N . GLY A 1 201 ? 4.789 17.891 8.641 1 93.38 201 GLY A N 1
ATOM 1473 C CA . GLY A 1 201 ? 4.75 16.828 7.645 1 93.38 201 GLY A CA 1
ATOM 1474 C C . GLY A 1 201 ? 5.844 16.953 6.602 1 93.38 201 GLY A C 1
ATOM 1475 O O . GLY A 1 201 ? 5.961 16.109 5.711 1 93.38 201 GLY A O 1
ATOM 1476 N N . VAL A 1 202 ? 6.59 18 6.625 1 96.44 202 VAL A N 1
ATOM 1477 C CA . VAL A 1 202 ? 7.734 18.219 5.746 1 96.44 202 VAL A CA 1
ATOM 1478 C C . VAL A 1 202 ? 9.008 18.375 6.578 1 96.44 202 VAL A C 1
ATOM 1480 O O . VAL A 1 202 ? 8.984 18.156 7.797 1 96.44 202 VAL A O 1
ATOM 1483 N N . ARG A 1 203 ? 10.07 18.656 5.918 1 96.12 203 ARG A N 1
ATOM 1484 C CA . ARG A 1 203 ? 11.344 18.719 6.621 1 96.12 203 ARG A CA 1
ATOM 1485 C C . ARG A 1 203 ? 11.328 19.797 7.703 1 96.12 203 ARG A C 1
ATOM 1487 O O . ARG A 1 203 ? 10.773 20.875 7.5 1 96.12 203 ARG A O 1
ATOM 1494 N N . GLY A 1 204 ? 11.977 19.453 8.805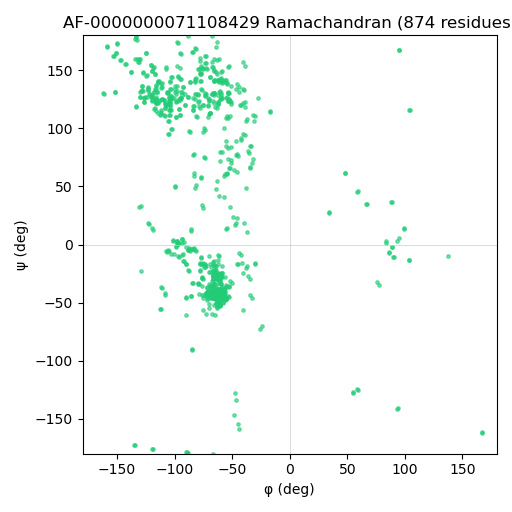 1 96.06 204 GLY A N 1
ATOM 1495 C CA . GLY A 1 204 ? 12.008 20.359 9.945 1 96.06 204 GLY A CA 1
ATOM 1496 C C . GLY A 1 204 ? 12.664 21.688 9.625 1 96.06 204 GLY A C 1
ATOM 1497 O O . GLY A 1 204 ? 12.195 22.734 10.078 1 96.06 204 GLY A O 1
ATOM 1498 N N . ASP A 1 205 ? 13.727 21.656 8.867 1 95.44 205 ASP A N 1
ATOM 1499 C CA . ASP A 1 205 ? 14.438 22.875 8.531 1 95.44 205 ASP A CA 1
ATOM 1500 C C . ASP A 1 205 ? 13.555 23.812 7.695 1 95.44 205 ASP A C 1
ATOM 1502 O O . ASP A 1 205 ? 13.656 25.031 7.805 1 95.44 205 ASP A O 1
ATOM 1506 N N . VAL A 1 206 ? 12.68 23.234 6.953 1 97.81 206 VAL A N 1
ATOM 1507 C CA . VAL A 1 206 ? 11.766 24.016 6.121 1 97.81 206 VAL A CA 1
ATOM 1508 C C . VAL A 1 206 ? 10.719 24.688 6.996 1 97.81 206 VAL A C 1
ATOM 1510 O O . VAL A 1 206 ? 10.375 25.859 6.777 1 97.81 206 VAL A O 1
ATOM 1513 N N . ILE A 1 207 ? 10.242 23.984 7.93 1 97.94 207 ILE A N 1
ATOM 1514 C CA . ILE A 1 207 ? 9.242 24.5 8.859 1 97.94 207 ILE A CA 1
ATOM 1515 C C . ILE A 1 207 ? 9.797 25.719 9.594 1 97.94 207 ILE A C 1
ATOM 1517 O O . ILE A 1 207 ? 9.164 26.781 9.625 1 97.94 207 ILE A O 1
ATOM 1521 N N . VAL A 1 208 ? 10.969 25.562 10.078 1 96.31 208 VAL A N 1
ATOM 1522 C CA . VAL A 1 208 ? 11.602 26.625 10.844 1 96.31 208 VAL A CA 1
ATOM 1523 C C . VAL A 1 208 ? 11.875 27.828 9.93 1 96.31 208 VAL A C 1
ATOM 1525 O O . VAL A 1 208 ? 11.602 28.969 10.297 1 96.31 208 VAL A O 1
ATOM 1528 N N . ALA A 1 209 ? 12.367 27.562 8.781 1 96.88 209 ALA A N 1
ATOM 1529 C CA . ALA A 1 209 ? 12.656 28.625 7.824 1 96.88 209 ALA A CA 1
ATOM 1530 C C . ALA A 1 209 ? 11.398 29.406 7.473 1 96.88 209 ALA A C 1
ATOM 1532 O O . ALA A 1 209 ? 11.422 30.641 7.383 1 96.88 209 ALA A O 1
ATOM 1533 N N . ALA A 1 210 ? 10.336 28.75 7.277 1 98.19 210 ALA A N 1
ATOM 1534 C CA . ALA A 1 210 ? 9.086 29.375 6.891 1 98.19 210 ALA A CA 1
ATOM 1535 C C . ALA A 1 210 ? 8.523 30.234 8.031 1 98.19 210 ALA A C 1
ATOM 1537 O O . ALA A 1 210 ? 8.047 31.344 7.805 1 98.19 210 ALA A O 1
ATOM 1538 N N . LEU A 1 211 ? 8.562 29.672 9.195 1 97.44 211 LEU A N 1
ATOM 1539 C CA . LEU A 1 211 ? 8.078 30.406 10.359 1 97.44 211 LEU A CA 1
ATOM 1540 C C . LEU A 1 211 ? 8.906 31.672 10.586 1 97.44 211 LEU A C 1
ATOM 1542 O O . LEU A 1 211 ? 8.359 32.75 10.875 1 97.44 211 LEU A O 1
ATOM 1546 N N . LYS A 1 212 ? 10.164 31.547 10.422 1 94.62 212 LYS A N 1
ATOM 1547 C CA . LYS A 1 212 ? 11.047 32.719 10.539 1 94.62 212 LYS A CA 1
ATOM 1548 C C . LYS A 1 212 ? 10.727 33.75 9.484 1 94.62 212 LYS A C 1
ATOM 1550 O O . LYS A 1 212 ? 10.695 34.969 9.781 1 94.62 212 LYS A O 1
ATOM 1555 N N . LEU A 1 213 ? 10.562 33.25 8.344 1 94.94 213 LEU A N 1
ATOM 1556 C CA . LEU A 1 213 ? 10.219 34.156 7.246 1 94.94 213 LEU A CA 1
ATOM 1557 C C . LEU A 1 213 ? 8.945 34.938 7.562 1 94.94 213 LEU A C 1
ATOM 1559 O O . LEU A 1 213 ? 8.867 36.125 7.285 1 94.94 213 LEU A O 1
ATOM 1563 N N . ALA A 1 214 ? 7.961 34.281 8.07 1 96.44 214 ALA A N 1
ATOM 1564 C CA . ALA A 1 214 ? 6.711 34.938 8.453 1 96.44 214 ALA A CA 1
ATOM 1565 C C . ALA A 1 214 ? 6.949 36 9.516 1 96.44 214 ALA A C 1
ATOM 1567 O O . ALA A 1 214 ? 6.406 37.094 9.43 1 96.44 214 ALA A O 1
ATOM 1568 N N . LYS A 1 215 ? 7.785 35.719 10.484 1 94.44 215 LYS A N 1
ATOM 1569 C CA . LYS A 1 215 ? 8.016 36.625 11.625 1 94.44 215 LYS A CA 1
ATOM 1570 C C . LYS A 1 215 ? 8.898 37.812 11.234 1 94.44 215 LYS A C 1
ATOM 1572 O O . LYS A 1 215 ? 8.938 38.812 11.945 1 94.44 215 LYS A O 1
ATOM 1577 N N . CYS A 1 216 ? 9.523 37.656 10.164 1 91.12 216 CYS A N 1
ATOM 1578 C CA . CYS A 1 216 ? 10.375 38.75 9.672 1 91.12 216 CYS A CA 1
ATOM 1579 C C . CYS A 1 216 ? 9.578 39.719 8.805 1 91.12 216 CYS A C 1
ATOM 1581 O O . CYS A 1 216 ? 10.078 40.781 8.43 1 91.12 216 CYS A O 1
ATOM 1583 N N . SER A 1 217 ? 8.43 39.344 8.625 1 89.88 217 SER A N 1
ATOM 1584 C CA . SER A 1 217 ? 7.574 40.188 7.801 1 89.88 217 SER A CA 1
ATOM 1585 C C . SER A 1 217 ? 7.246 41.5 8.508 1 89.88 217 SER A C 1
ATOM 1587 O O . SER A 1 217 ? 7.004 41.531 9.719 1 89.88 217 SER A O 1
ATOM 1589 N N . PRO A 1 218 ? 7.164 42.562 7.707 1 83.06 218 PRO A N 1
ATOM 1590 C CA . PRO A 1 218 ? 6.715 43.812 8.305 1 83.06 218 PRO A CA 1
ATOM 1591 C C . PRO A 1 218 ? 5.219 43.844 8.609 1 83.06 218 PRO A C 1
ATOM 1593 O O . PRO A 1 218 ? 4.746 44.688 9.367 1 83.06 218 PRO A O 1
ATOM 1596 N N . GLU A 1 219 ? 4.355 42.938 8.039 1 82.81 219 GLU A N 1
ATOM 1597 C CA . GLU A 1 219 ? 2.902 42.875 8.172 1 82.81 219 GLU A CA 1
ATOM 1598 C C . GLU A 1 219 ? 2.486 42.094 9.414 1 82.81 219 GLU A C 1
ATOM 1600 O O . GLU A 1 219 ? 1.294 42 9.703 1 82.81 219 GLU A O 1
ATOM 1605 N N . ASN A 1 220 ? 3.291 41.781 10.289 1 86.19 220 ASN A N 1
ATOM 1606 C CA . ASN A 1 220 ? 2.99 41 11.492 1 86.19 220 ASN A CA 1
ATOM 1607 C C . ASN A 1 220 ? 2.182 39.75 11.164 1 86.19 220 ASN A C 1
ATOM 1609 O O . ASN A 1 220 ? 1.086 39.562 11.688 1 86.19 220 ASN A O 1
ATOM 1613 N N . VAL A 1 221 ? 2.584 38.875 10.445 1 94.56 221 VAL A N 1
ATOM 1614 C CA . VAL A 1 221 ? 1.958 37.625 10.062 1 94.56 221 VAL A CA 1
ATOM 1615 C C . VAL A 1 221 ? 1.731 36.75 11.305 1 94.56 221 VAL A C 1
ATOM 1617 O O . VAL A 1 221 ? 2.668 36.469 12.055 1 94.56 221 VAL A O 1
ATOM 1620 N N . VAL A 1 222 ? 0.45 36.406 11.555 1 96.5 222 VAL A N 1
ATOM 1621 C CA . VAL A 1 222 ? 0.147 35.469 12.641 1 96.5 222 VAL A CA 1
ATOM 1622 C C . VAL A 1 222 ? 0.554 34.062 12.234 1 96.5 222 VAL A C 1
ATOM 1624 O O . VAL A 1 222 ? 0.183 33.594 11.164 1 96.5 222 VAL A O 1
ATOM 1627 N N . THR A 1 223 ? 1.347 33.375 13.102 1 98.06 223 THR A N 1
ATOM 1628 C CA . THR A 1 223 ? 1.822 32.031 12.781 1 98.06 223 THR A CA 1
ATOM 1629 C C . THR A 1 223 ? 1.075 30.984 13.609 1 98.06 223 THR A C 1
ATOM 1631 O O . THR A 1 223 ? 0.895 31.156 14.812 1 98.06 223 THR A O 1
ATOM 1634 N N . VAL A 1 224 ? 0.574 29.938 12.914 1 98.56 224 VAL A N 1
ATOM 1635 C CA . VAL A 1 224 ? -0.086 28.797 13.531 1 98.56 224 VAL A CA 1
ATOM 1636 C C . VAL A 1 224 ? 0.677 27.516 13.195 1 98.56 224 VAL A C 1
ATOM 1638 O O . VAL A 1 224 ? 0.932 27.234 12.023 1 98.56 224 VAL A O 1
ATOM 1641 N N . PHE A 1 225 ? 1.035 26.703 14.211 1 98.5 225 PHE A N 1
ATOM 1642 C CA . PHE A 1 225 ? 1.831 25.5 14.016 1 98.5 225 PHE A CA 1
ATOM 1643 C C . PHE A 1 225 ? 1.141 24.297 14.633 1 98.5 225 PHE A C 1
ATOM 1645 O O . PHE A 1 225 ? 0.731 24.328 15.797 1 98.5 225 PHE A O 1
ATOM 1652 N N . THR A 1 226 ? 0.89 23.312 13.836 1 97.88 226 THR A N 1
ATOM 1653 C CA . THR A 1 226 ? 0.444 22.016 14.312 1 97.88 226 THR A CA 1
ATOM 1654 C C . THR A 1 226 ? 1.596 21.016 14.312 1 97.88 226 THR A C 1
ATOM 1656 O O . THR A 1 226 ? 1.91 20.422 13.281 1 97.88 226 THR A O 1
ATOM 1659 N N . PRO A 1 227 ? 2.213 20.797 15.492 1 97 227 PRO A N 1
ATOM 1660 C CA . PRO A 1 227 ? 3.439 20 15.578 1 97 227 PRO A CA 1
ATOM 1661 C C . PRO A 1 227 ? 3.178 18.5 15.492 1 97 227 PRO A C 1
ATOM 1663 O O . PRO A 1 227 ? 3.566 17.75 16.391 1 97 227 PRO A O 1
ATOM 1666 N N . ALA A 1 228 ? 2.59 18.062 14.508 1 90.12 228 ALA A N 1
ATOM 1667 C CA . ALA A 1 228 ? 2.289 16.656 14.25 1 90.12 228 ALA A CA 1
ATOM 1668 C C . ALA A 1 228 ? 2.854 16.203 12.906 1 90.12 228 ALA A C 1
ATOM 1670 O O . ALA A 1 228 ? 2.637 16.859 11.891 1 90.12 228 ALA A O 1
ATOM 1671 N N . PRO A 1 229 ? 3.609 15.141 12.938 1 87.25 229 PRO A N 1
ATOM 1672 C CA . PRO A 1 229 ? 3.904 14.203 14.023 1 87.25 229 PRO A CA 1
ATOM 1673 C C . PRO A 1 229 ? 4.883 14.781 15.047 1 87.25 229 PRO A C 1
ATOM 1675 O O . PRO A 1 229 ? 5.801 15.516 14.68 1 87.25 229 PRO A O 1
ATOM 1678 N N . VAL A 1 230 ? 4.758 14.328 16.297 1 88.19 230 VAL A N 1
ATOM 1679 C CA . VAL A 1 230 ? 5.48 14.93 17.406 1 88.19 230 VAL A CA 1
ATOM 1680 C C . VAL A 1 230 ? 6.922 14.422 17.422 1 88.19 230 VAL A C 1
ATOM 1682 O O . VAL A 1 230 ? 7.848 15.172 17.75 1 88.19 230 VAL A O 1
ATOM 1685 N N . ALA A 1 231 ? 7.137 13.219 17.031 1 81.25 231 ALA A N 1
ATOM 1686 C CA . ALA A 1 231 ? 8.406 12.516 17.203 1 81.25 231 ALA A CA 1
ATOM 1687 C C . ALA A 1 231 ? 9.539 13.25 16.484 1 81.25 231 ALA A C 1
ATOM 1689 O O . ALA A 1 231 ? 10.695 13.188 16.906 1 81.25 231 ALA A O 1
ATOM 1690 N N . THR A 1 232 ? 9.234 14.031 15.461 1 88.06 232 THR A N 1
ATOM 1691 C CA . THR A 1 232 ? 10.281 14.648 14.648 1 88.06 232 THR A CA 1
ATOM 1692 C C . THR A 1 232 ? 10.117 16.172 14.625 1 88.06 232 THR A C 1
ATOM 1694 O O . THR A 1 232 ? 10.656 16.844 13.742 1 88.06 232 THR A O 1
ATOM 1697 N N . VAL A 1 233 ? 9.414 16.719 15.523 1 94.31 233 VAL A N 1
ATOM 1698 C CA . VAL A 1 233 ? 9.094 18.141 15.508 1 94.31 233 VAL A CA 1
ATOM 1699 C C . VAL A 1 233 ? 10.359 18.953 15.734 1 94.31 233 VAL A C 1
ATOM 1701 O O . VAL A 1 233 ? 11.156 18.656 16.625 1 94.31 233 VAL A O 1
ATOM 1704 N N . PRO A 1 234 ? 10.656 19.938 14.906 1 95.25 234 PRO A N 1
ATOM 1705 C CA . PRO A 1 234 ? 11.758 20.859 15.203 1 95.25 234 PRO A CA 1
ATOM 1706 C C . PRO A 1 234 ? 11.43 21.797 16.359 1 95.25 234 PRO A C 1
ATOM 1708 O O . PRO A 1 234 ? 10.562 22.672 16.219 1 95.25 234 PRO A O 1
ATOM 1711 N N . LEU A 1 235 ? 12.172 21.734 17.344 1 93.88 235 LEU A N 1
ATOM 1712 C CA . LEU A 1 235 ? 11.859 22.438 18.578 1 93.88 235 LEU A CA 1
ATOM 1713 C C . LEU A 1 235 ? 11.922 23.938 18.391 1 93.88 235 LEU A C 1
ATOM 1715 O O . LEU A 1 235 ? 11.18 24.688 1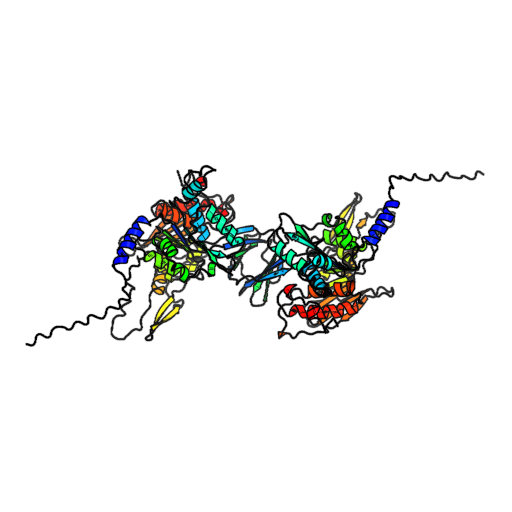9.016 1 93.88 235 LEU A O 1
ATOM 1719 N N . GLU A 1 236 ? 12.75 24.438 17.484 1 93.69 236 GLU A N 1
ATOM 1720 C CA . GLU A 1 236 ? 12.891 25.859 17.188 1 93.69 236 GLU A CA 1
ATOM 1721 C C . GLU A 1 236 ? 11.562 26.469 16.734 1 93.69 236 GLU A C 1
ATOM 1723 O O . GLU A 1 236 ? 11.352 27.672 16.859 1 93.69 236 GLU A O 1
ATOM 1728 N N . ALA A 1 237 ? 10.727 25.625 16.219 1 96.94 237 ALA A N 1
ATOM 1729 C CA . ALA A 1 237 ? 9.461 26.094 15.664 1 96.94 237 ALA A CA 1
ATOM 1730 C C . ALA A 1 237 ? 8.609 26.781 16.734 1 96.94 237 ALA A C 1
ATOM 1732 O O . ALA A 1 237 ? 7.863 27.719 16.438 1 96.94 237 ALA A O 1
ATOM 1733 N N . PHE A 1 238 ? 8.719 26.375 17.938 1 96.31 238 PHE A N 1
ATOM 1734 C CA . PHE A 1 238 ? 7.898 26.891 19.031 1 96.31 238 PHE A CA 1
ATOM 1735 C C . PHE A 1 238 ? 8.234 28.359 19.297 1 96.31 238 PHE A C 1
ATOM 1737 O O . PHE A 1 238 ? 7.383 29.125 19.75 1 96.31 238 PHE A O 1
ATOM 1744 N N . ALA A 1 239 ? 9.461 28.797 18.969 1 93.81 239 ALA A N 1
ATOM 1745 C CA . ALA A 1 239 ? 9.906 30.172 19.203 1 93.81 239 ALA A CA 1
ATOM 1746 C C . ALA A 1 239 ? 9.281 31.125 18.172 1 93.81 239 ALA A C 1
ATOM 1748 O O . ALA A 1 239 ? 9.258 32.344 18.391 1 93.81 239 ALA A O 1
ATOM 1749 N N . TYR A 1 240 ? 8.789 30.547 17.172 1 95.75 240 TYR A N 1
ATOM 1750 C CA . TYR A 1 240 ? 8.305 31.391 16.078 1 95.75 240 TYR A CA 1
ATOM 1751 C C . TYR A 1 240 ? 6.816 31.156 15.844 1 95.75 240 TYR A C 1
ATOM 1753 O O . TYR A 1 240 ? 6.277 31.578 14.812 1 95.75 240 TYR A O 1
ATOM 1761 N N . SER A 1 241 ? 6.098 30.5 16.766 1 97.19 241 SER A N 1
ATOM 1762 C CA . SER A 1 241 ? 4.68 30.188 16.625 1 97.19 241 SER A CA 1
ATOM 1763 C C . SER A 1 241 ? 3.836 31.047 17.578 1 97.19 241 SER A C 1
ATOM 1765 O O . SER A 1 241 ? 4.035 31.016 18.781 1 97.19 241 SER A O 1
ATOM 1767 N N . ASP A 1 242 ? 2.916 31.812 17 1 96.56 242 ASP A N 1
ATOM 1768 C CA . ASP A 1 242 ? 1.97 32.531 17.828 1 96.56 242 ASP A CA 1
ATOM 1769 C C . ASP A 1 242 ? 0.96 31.594 18.484 1 96.56 242 ASP A C 1
ATOM 1771 O O . ASP A 1 242 ? 0.589 31.781 19.641 1 96.56 242 ASP A O 1
ATOM 1775 N N . TYR A 1 243 ? 0.52 30.625 17.719 1 97.75 243 TYR A N 1
ATOM 1776 C CA . TYR A 1 243 ? -0.397 29.594 18.188 1 97.75 243 TYR A CA 1
ATOM 1777 C C . TYR A 1 243 ? 0.13 28.203 17.875 1 97.75 243 TYR A C 1
ATOM 1779 O O . TYR A 1 243 ? 0.667 27.969 16.781 1 97.75 243 TYR A O 1
ATOM 1787 N N . VAL A 1 244 ? 0.029 27.312 18.812 1 98.06 244 VAL A N 1
ATOM 1788 C CA . VAL A 1 244 ? 0.291 25.875 18.656 1 98.06 244 VAL A CA 1
ATOM 1789 C C . VAL A 1 244 ? -0.991 25.094 18.891 1 98.06 244 VAL A C 1
ATOM 1791 O O . VAL A 1 244 ? -1.626 25.234 19.938 1 98.06 244 VAL A O 1
ATOM 1794 N N . VAL A 1 245 ? -1.385 24.344 17.906 1 97.88 245 VAL A N 1
ATOM 1795 C CA . VAL A 1 245 ? -2.613 23.562 18.016 1 97.88 245 VAL A CA 1
ATOM 1796 C C . VAL A 1 245 ? -2.277 22.078 18.125 1 97.88 245 VAL A C 1
ATOM 1798 O O . VAL A 1 245 ? -1.607 21.516 17.25 1 97.88 245 VAL A O 1
ATOM 1801 N N . VAL A 1 246 ? -2.766 21.422 19.188 1 95.94 246 VAL A N 1
ATOM 1802 C CA . VAL A 1 246 ? -2.484 20 19.422 1 95.94 246 VAL A CA 1
ATOM 1803 C C . VAL A 1 246 ? -3.725 19.328 20 1 95.94 246 VAL A C 1
ATOM 1805 O O . VAL A 1 246 ? -4.605 19.984 20.547 1 95.94 246 VAL A O 1
ATOM 1808 N N . ASN A 1 247 ? -3.785 18.016 19.781 1 92.12 247 ASN A N 1
ATOM 1809 C CA . ASN A 1 247 ? -4.766 17.25 20.547 1 92.12 247 ASN A CA 1
ATOM 1810 C C . ASN A 1 247 ? -4.184 16.75 21.859 1 92.12 247 ASN A C 1
ATOM 1812 O O . ASN A 1 247 ? -3.033 17.047 22.188 1 92.12 247 ASN A O 1
ATOM 1816 N N . GLU A 1 248 ? -4.961 16.047 22.594 1 89.38 248 GLU A N 1
ATOM 1817 C CA . GLU A 1 248 ? -4.551 15.648 23.938 1 89.38 248 GLU A CA 1
ATOM 1818 C C . GLU A 1 248 ? -3.363 14.688 23.891 1 89.38 248 GLU A C 1
ATOM 1820 O O . GLU A 1 248 ? -2.436 14.797 24.688 1 89.38 248 GLU A O 1
ATOM 1825 N N . ASN A 1 249 ? -3.408 13.758 23 1 83.88 249 ASN A N 1
ATOM 1826 C CA . ASN A 1 249 ? -2.312 12.805 22.875 1 83.88 249 ASN A CA 1
ATOM 1827 C C . ASN A 1 249 ? -1.017 13.484 22.438 1 83.88 249 ASN A C 1
ATOM 1829 O O . ASN A 1 249 ? 0.052 13.195 22.984 1 83.88 249 ASN A O 1
ATOM 1833 N N . GLU A 1 250 ? -1.114 14.359 21.516 1 89 250 GLU A N 1
ATOM 1834 C CA . GLU A 1 250 ? 0.041 15.125 21.047 1 89 250 GLU A CA 1
ATOM 1835 C C . GLU A 1 250 ? 0.603 16 22.156 1 89 250 GLU A C 1
ATOM 1837 O O . GLU A 1 250 ? 1.82 16.141 22.297 1 89 250 GLU A O 1
ATOM 1842 N N . ALA A 1 251 ? -0.276 16.562 22.938 1 92.38 251 ALA A N 1
ATOM 1843 C CA . ALA A 1 251 ? 0.15 17.375 24.062 1 92.38 251 ALA A CA 1
ATOM 1844 C C . ALA A 1 251 ? 0.979 16.547 25.047 1 92.38 251 ALA A C 1
ATOM 1846 O O . ALA A 1 251 ? 2.014 17.016 25.531 1 92.38 251 ALA A O 1
ATOM 1847 N N . ARG A 1 252 ? 0.494 15.352 25.266 1 88.38 252 ARG A N 1
ATOM 1848 C CA . ARG A 1 252 ? 1.222 14.461 26.172 1 88.38 252 ARG A CA 1
ATOM 1849 C C . ARG A 1 252 ? 2.598 14.117 25.609 1 88.38 252 ARG A C 1
ATOM 1851 O O . ARG A 1 252 ? 3.592 14.133 26.344 1 88.38 252 ARG A O 1
ATOM 1858 N N . GLU A 1 253 ? 2.646 13.836 24.359 1 87.56 253 GLU A N 1
ATOM 1859 C CA . GLU A 1 253 ? 3.904 13.492 23.719 1 87.56 253 GLU A CA 1
ATOM 1860 C C . GLU A 1 253 ? 4.875 14.672 23.719 1 87.56 253 GLU A C 1
ATOM 1862 O O . GLU A 1 253 ? 6.066 14.492 23.969 1 87.56 253 GLU A O 1
ATOM 1867 N N . LEU A 1 254 ? 4.359 15.82 23.453 1 91.44 254 LEU A N 1
ATOM 1868 C CA . LEU A 1 254 ? 5.184 17.016 23.422 1 91.44 254 LEU A CA 1
ATOM 1869 C C . LEU A 1 254 ? 5.785 17.297 24.797 1 91.44 254 LEU A C 1
ATOM 1871 O O . LEU A 1 254 ? 6.945 17.703 24.906 1 91.44 254 LEU A O 1
ATOM 1875 N N . TYR A 1 255 ? 4.98 17.109 25.766 1 90.12 255 TYR A N 1
ATOM 1876 C CA . TYR A 1 255 ? 5.43 17.375 27.125 1 90.12 255 TYR A CA 1
ATOM 1877 C C . TYR A 1 255 ? 6.59 16.453 27.5 1 90.12 255 TYR A C 1
ATOM 1879 O O . TYR A 1 255 ? 7.426 16.812 28.344 1 90.12 255 TYR A O 1
ATOM 1887 N N . SER A 1 256 ? 6.648 15.352 26.875 1 86.19 256 SER A N 1
ATOM 1888 C CA . SER A 1 256 ? 7.656 14.352 27.219 1 86.19 256 SER A CA 1
ATOM 1889 C C . SER A 1 256 ? 8.953 14.594 26.453 1 86.19 256 SER A C 1
ATOM 1891 O O . SER A 1 256 ? 9.945 13.898 26.672 1 86.19 256 SER A O 1
ATOM 1893 N N . LEU A 1 257 ? 8.984 15.523 25.625 1 87.19 257 LEU A N 1
ATOM 1894 C CA . LEU A 1 257 ? 10.18 15.789 24.828 1 87.19 257 LEU A CA 1
ATOM 1895 C C . LEU A 1 257 ? 11.273 16.406 25.703 1 87.19 257 LEU A C 1
ATOM 1897 O O . LEU A 1 257 ? 10.984 17.141 26.656 1 87.19 257 LEU A O 1
ATOM 1901 N N . THR A 1 258 ? 12.492 16.156 25.281 1 86.44 258 THR A N 1
ATOM 1902 C CA . THR A 1 258 ? 13.648 16.703 25.969 1 86.44 258 THR A CA 1
ATOM 1903 C C . THR A 1 258 ? 14.18 17.938 25.25 1 86.44 258 THR A C 1
ATOM 1905 O O . THR A 1 258 ? 14.297 17.938 24.016 1 86.44 258 THR A O 1
ATOM 1908 N N . PRO A 1 259 ? 14.5 18.953 26.016 1 87 259 PRO A N 1
ATOM 1909 C CA . PRO A 1 259 ? 15.07 20.141 25.391 1 87 259 PRO A CA 1
ATOM 1910 C C . PRO A 1 259 ? 16.453 19.891 24.797 1 87 259 PRO A C 1
ATOM 1912 O O . PRO A 1 259 ? 17.156 18.953 25.219 1 87 259 PRO A O 1
ATOM 1915 N N . VAL A 1 260 ? 16.703 20.688 23.797 1 86.25 260 VAL A N 1
ATOM 1916 C CA . VAL A 1 260 ? 18.016 20.656 23.156 1 86.25 260 VAL A CA 1
ATOM 1917 C C . VAL A 1 260 ? 18.719 21.984 23.375 1 86.25 260 VAL A C 1
ATOM 1919 O O . VAL A 1 260 ? 18.109 23.047 23.234 1 86.25 260 VAL A O 1
ATOM 1922 N N . THR A 1 261 ? 19.953 21.875 23.797 1 80.56 261 THR A N 1
ATOM 1923 C CA . THR A 1 261 ? 20.766 23.062 23.984 1 80.56 261 THR A CA 1
ATOM 1924 C C . THR A 1 261 ? 21.891 23.125 22.969 1 80.56 261 THR A C 1
ATOM 1926 O O . THR A 1 261 ? 22.484 22.094 22.625 1 80.56 261 THR A O 1
ATOM 1929 N N . LYS A 1 262 ? 22.031 24.359 22.5 1 82.5 262 LYS A N 1
ATOM 1930 C CA . LYS A 1 262 ? 23.109 24.594 21.547 1 82.5 262 LYS A CA 1
ATOM 1931 C C . LYS A 1 262 ? 24.266 25.359 22.203 1 82.5 262 LYS A C 1
ATOM 1933 O O . LYS A 1 262 ? 24.047 26.344 22.906 1 82.5 262 LYS A O 1
ATOM 1938 N N . THR A 1 263 ? 25.531 24.797 21.969 1 82.5 263 THR A N 1
ATOM 1939 C CA . THR A 1 263 ? 26.719 25.438 22.5 1 82.5 263 THR A CA 1
ATOM 1940 C C . THR A 1 263 ? 27.75 25.641 21.406 1 82.5 263 THR A C 1
ATOM 1942 O O . THR A 1 263 ? 27.891 24.812 20.5 1 82.5 263 THR A O 1
ATOM 1945 N N . GLN A 1 264 ? 28.219 26.766 21.406 1 80.62 264 GLN A N 1
ATOM 1946 C CA . GLN A 1 264 ? 29.266 27.078 20.438 1 80.62 264 GLN A CA 1
ATOM 1947 C C . GLN A 1 264 ? 30.656 27.016 21.094 1 80.62 264 GLN A C 1
ATOM 1949 O O . GLN A 1 264 ? 30.844 27.562 22.188 1 80.62 264 GLN A O 1
ATOM 1954 N N . ASP A 1 265 ? 31.516 26.406 20.469 1 78 265 ASP A N 1
ATOM 1955 C CA . ASP A 1 265 ? 32.875 26.344 21.016 1 78 265 ASP A CA 1
ATOM 1956 C C . ASP A 1 265 ? 33.688 27.531 20.547 1 78 265 ASP A C 1
ATOM 1958 O O . ASP A 1 265 ? 33.188 28.438 19.875 1 78 265 ASP A O 1
ATOM 1962 N N . THR A 1 266 ? 34.938 27.531 21.031 1 78 266 THR A N 1
ATOM 1963 C CA . THR A 1 266 ? 35.844 28.641 20.766 1 78 266 THR A CA 1
ATOM 1964 C C . THR A 1 266 ? 36.156 28.734 19.281 1 78 266 THR A C 1
ATOM 1966 O O . THR A 1 266 ? 36.531 29.797 18.781 1 78 266 THR A O 1
ATOM 1969 N N . ALA A 1 267 ? 36 27.641 18.578 1 81.06 267 ALA A N 1
ATOM 1970 C CA . ALA A 1 267 ? 36.281 27.609 17.141 1 81.06 267 ALA A CA 1
ATOM 1971 C C . ALA A 1 267 ? 35.094 28.031 16.328 1 81.06 267 ALA A C 1
ATOM 1973 O O . ALA A 1 267 ? 35.156 28.125 15.094 1 81.06 267 ALA A O 1
ATOM 1974 N N . GLY A 1 268 ? 34 28.25 16.969 1 78.62 268 GLY A N 1
ATOM 1975 C CA . GLY A 1 268 ? 32.781 28.703 16.297 1 78.62 268 GLY A CA 1
ATOM 1976 C C . GLY A 1 268 ? 31.844 27.578 15.922 1 78.62 268 GLY A C 1
ATOM 1977 O O . GLY A 1 268 ? 30.797 27.797 15.305 1 78.62 268 GLY A O 1
ATOM 1978 N N . ASN A 1 269 ? 32.219 26.391 16.359 1 79.44 269 ASN A N 1
ATOM 1979 C CA . ASN A 1 269 ? 31.359 25.25 16.047 1 79.44 269 ASN A CA 1
ATOM 1980 C C . ASN A 1 269 ? 30.188 25.125 17.031 1 79.44 269 ASN A C 1
ATOM 1982 O O . ASN A 1 269 ? 30.375 25.281 18.234 1 79.44 269 ASN A O 1
ATOM 1986 N N . VAL A 1 270 ? 29.016 25 16.438 1 80.94 270 VAL A N 1
ATOM 1987 C CA . VAL A 1 270 ? 27.828 24.859 17.281 1 80.94 270 VAL A CA 1
ATOM 1988 C C . VAL A 1 270 ? 27.5 23.391 17.469 1 80.94 270 VAL A C 1
ATOM 1990 O O . VAL A 1 270 ? 27.438 22.625 16.5 1 80.94 270 VAL A O 1
ATOM 1993 N N . PHE A 1 271 ? 27.375 22.938 18.703 1 80.69 271 PHE A N 1
ATOM 1994 C CA . PHE A 1 271 ? 27.016 21.562 19.062 1 80.69 271 PHE A CA 1
ATOM 1995 C C . PHE A 1 271 ? 25.656 21.516 19.75 1 80.69 271 PHE A C 1
ATOM 1997 O O . PHE A 1 271 ? 25.297 22.453 20.484 1 80.69 271 PHE A O 1
ATOM 2004 N N . GLU A 1 272 ? 24.891 20.484 19.406 1 83.31 272 GLU A N 1
ATOM 2005 C CA . GLU A 1 272 ? 23.609 20.297 20.047 1 83.31 272 GLU A CA 1
ATOM 2006 C C . GLU A 1 272 ? 23.656 19.156 21.062 1 83.31 272 GLU A C 1
ATOM 2008 O O . GLU A 1 272 ? 24.297 18.125 20.812 1 83.31 272 GLU A O 1
ATOM 2013 N N . GLU A 1 273 ? 23.25 19.438 22.281 1 79.69 273 GLU A N 1
ATOM 2014 C CA . GLU A 1 273 ? 23.203 18.422 23.328 1 79.69 273 GLU A CA 1
ATOM 2015 C C . GLU A 1 273 ? 21.797 18.266 23.891 1 79.69 273 GLU A C 1
ATOM 2017 O O . GLU A 1 273 ? 21.125 19.266 24.172 1 79.69 273 GLU A O 1
ATOM 2022 N N . ARG A 1 274 ? 21.359 17.047 23.938 1 76.75 274 ARG A N 1
ATOM 2023 C CA . ARG A 1 274 ? 20.078 16.781 24.578 1 76.75 274 ARG A CA 1
ATOM 2024 C C . ARG A 1 274 ? 20.203 16.75 26.094 1 76.75 274 ARG A C 1
ATOM 2026 O O . ARG A 1 274 ? 21.156 16.172 26.641 1 76.75 274 ARG A O 1
ATOM 2033 N N . GLU A 1 275 ? 19.391 17.625 26.734 1 72.75 275 GLU A N 1
ATOM 2034 C CA . GLU A 1 275 ? 19.469 17.688 28.188 1 72.75 275 GLU A CA 1
ATOM 2035 C C . GLU A 1 275 ? 18.906 16.422 28.828 1 72.75 275 GLU A C 1
ATOM 2037 O O . GLU A 1 275 ? 17.984 15.812 28.297 1 72.75 275 GLU A O 1
ATOM 2042 N N . GLY A 1 276 ? 19.75 15.57 29.5 1 57 276 GLY A N 1
ATOM 2043 C CA . GLY A 1 276 ? 19.266 14.391 30.203 1 57 276 GLY A CA 1
ATOM 2044 C C . GLY A 1 276 ? 17.969 14.625 30.953 1 57 276 GLY A C 1
ATOM 2045 O O . GLY A 1 276 ? 17.484 15.758 31.031 1 57 276 GLY A O 1
ATOM 2046 N N . SER A 1 277 ? 17.078 13.594 31.297 1 53.16 277 SER A N 1
ATOM 2047 C CA . SER A 1 277 ? 15.773 13.508 31.953 1 53.16 277 SER A CA 1
ATOM 2048 C C . SER A 1 277 ? 15.695 14.453 33.156 1 53.16 277 SER A C 1
ATOM 2050 O O . SER A 1 277 ? 14.625 14.617 33.75 1 53.16 277 SER A O 1
ATOM 2052 N N . ASP A 1 278 ? 16.719 14.93 33.625 1 48 278 ASP A N 1
ATOM 2053 C CA . ASP A 1 278 ? 16.672 15.469 34.969 1 48 278 ASP A CA 1
ATOM 2054 C C . ASP A 1 278 ? 15.836 16.75 35.031 1 48 278 ASP A C 1
ATOM 2056 O O . ASP A 1 278 ? 15.734 17.391 36.062 1 48 278 ASP A O 1
ATOM 2060 N N . ASP A 1 279 ? 15.562 17.359 33.969 1 50.59 279 ASP A N 1
ATOM 2061 C CA . ASP A 1 279 ? 14.852 18.578 34.312 1 50.59 279 ASP A CA 1
ATOM 2062 C C . ASP A 1 279 ? 13.492 18.281 34.906 1 50.59 279 ASP A C 1
ATOM 2064 O O . ASP A 1 279 ? 12.836 17.297 34.531 1 50.59 279 ASP A O 1
ATOM 2068 N N . ASP A 1 280 ? 13.172 18.953 36.156 1 53.97 280 ASP A N 1
ATOM 2069 C CA . ASP A 1 280 ? 12.133 19.047 37.188 1 53.97 280 ASP A CA 1
ATOM 2070 C C . ASP A 1 280 ? 10.758 19.266 36.562 1 53.97 280 ASP A C 1
ATOM 2072 O O . ASP A 1 280 ? 9.961 20.078 37.031 1 53.97 280 ASP A O 1
ATOM 2076 N N . TRP A 1 281 ? 10.742 18.844 35.344 1 57.03 281 TRP A N 1
ATOM 2077 C CA . TRP A 1 281 ? 9.352 19.094 34.969 1 57.03 281 TRP A CA 1
ATOM 2078 C C . TRP A 1 281 ? 8.422 18.125 35.719 1 57.03 281 TRP A C 1
ATOM 2080 O O . TRP A 1 281 ? 8.766 16.953 35.906 1 57.03 281 TRP A O 1
ATOM 2090 N N . PRO A 1 282 ? 7.484 18.766 36.438 1 53.38 282 PRO A N 1
ATOM 2091 C CA . PRO A 1 282 ? 6.547 17.906 37.156 1 53.38 282 PRO A CA 1
ATOM 2092 C C . PRO A 1 282 ? 6.074 16.719 36.344 1 53.38 282 PRO A C 1
ATOM 2094 O O . PRO A 1 282 ? 5.84 16.859 35.125 1 53.38 282 PRO A O 1
ATOM 2097 N N . PRO A 1 283 ? 6.402 15.641 36.938 1 53.03 283 PRO A N 1
ATOM 2098 C CA . PRO A 1 283 ? 5.895 14.438 36.281 1 53.03 283 PRO A CA 1
ATOM 2099 C C . PRO A 1 283 ? 4.43 14.562 35.875 1 53.03 283 PRO A C 1
ATOM 2101 O O . PRO A 1 283 ? 3.689 15.359 36.469 1 53.03 283 PRO A O 1
ATOM 2104 N N . LEU A 1 284 ? 4.102 14.078 34.688 1 55.31 284 LEU A N 1
ATOM 2105 C CA . LEU A 1 284 ? 2.701 13.938 34.312 1 55.31 284 LEU A CA 1
ATOM 2106 C C . LEU A 1 284 ? 1.861 13.43 35.469 1 55.31 284 LEU A C 1
ATOM 2108 O O . LEU A 1 284 ? 2.297 12.555 36.219 1 55.31 284 LEU A O 1
ATOM 2112 N N . SER A 1 285 ? 1.152 14.305 36.312 1 46.44 285 SER A N 1
ATOM 2113 C CA . SER A 1 285 ? 0.289 13.836 37.406 1 46.44 285 SER A CA 1
ATOM 2114 C C . SER A 1 285 ? -0.912 13.07 36.844 1 46.44 285 SER A C 1
ATOM 2116 O O . SER A 1 285 ? -1.4 13.367 35.75 1 46.44 285 SER A O 1
ATOM 2118 N N . LYS A 1 286 ? -1.163 11.93 37.344 1 46.06 286 LYS A N 1
ATOM 2119 C CA . LYS A 1 286 ? -2.373 11.141 37.125 1 46.06 286 LYS A CA 1
ATOM 2120 C C . LYS A 1 286 ? -3.617 11.93 37.531 1 46.06 286 LYS A C 1
ATOM 2122 O O . LYS A 1 286 ? -3.801 12.258 38.688 1 46.06 286 LYS A O 1
ATOM 2127 N N . ARG A 1 287 ? -3.977 13.023 37.062 1 38.59 287 ARG A N 1
ATOM 2128 C CA . ARG A 1 287 ? -5.25 13.5 37.594 1 38.59 287 ARG A CA 1
ATOM 2129 C C . ARG A 1 287 ? -6.277 12.375 37.625 1 38.59 287 ARG A C 1
ATOM 2131 O O . ARG A 1 287 ? -6.043 11.289 37.094 1 38.59 287 ARG A O 1
ATOM 2138 N N . GLY A 1 288 ? -7.793 12.758 37.562 1 39.62 288 GLY A N 1
ATOM 2139 C CA . GLY A 1 288 ? -8.906 11.875 37.844 1 39.62 288 GLY A CA 1
ATOM 2140 C C . GLY A 1 288 ? -8.797 10.531 37.188 1 39.62 288 GLY A C 1
ATOM 2141 O O . GLY A 1 288 ? -7.715 10.133 36.75 1 39.62 288 GLY A O 1
ATOM 2142 N N . GLY A 1 289 ? -10.07 10.039 36.5 1 38.81 289 GLY A N 1
ATOM 2143 C CA . GLY A 1 289 ? -10.492 8.758 35.938 1 38.81 289 GLY A CA 1
ATOM 2144 C C . GLY A 1 289 ? -9.539 8.219 34.906 1 38.81 289 GLY A C 1
ATOM 2145 O O . GLY A 1 289 ? -9.766 7.137 34.344 1 38.81 289 GLY A O 1
ATOM 2146 N N . SER A 1 290 ? -9.125 9.078 33.969 1 43.97 290 SER A N 1
ATOM 2147 C CA . SER A 1 290 ? -8.312 8.461 32.938 1 43.97 290 SER A CA 1
ATOM 2148 C C . SER A 1 290 ? -6.883 8.227 33.406 1 43.97 290 SER A C 1
ATOM 2150 O O . SER A 1 290 ? -6.348 9.008 34.188 1 43.97 290 SER A O 1
ATOM 2152 N N . ASP A 1 291 ? -6.355 7.031 33.5 1 50.75 291 ASP A N 1
ATOM 2153 C CA . ASP A 1 291 ? -5.109 6.398 33.906 1 50.75 291 ASP A CA 1
ATOM 2154 C C . ASP A 1 291 ? -3.898 7.145 33.344 1 50.75 291 ASP A C 1
ATOM 2156 O O . ASP A 1 291 ? -2.756 6.828 33.688 1 50.75 291 ASP A O 1
ATOM 2160 N N . LYS A 1 292 ? -4.078 7.996 32.344 1 56.28 292 LYS A N 1
ATOM 2161 C CA . LYS A 1 292 ? -2.793 8.469 31.828 1 56.28 292 LYS A CA 1
ATOM 2162 C C . LYS A 1 292 ? -2.502 9.891 32.312 1 56.28 292 LYS A C 1
ATOM 2164 O O . LYS A 1 292 ? -3.318 10.789 32.125 1 56.28 292 LYS A O 1
ATOM 2169 N N . PRO A 1 293 ? -1.528 10.148 33 1 63.88 293 PRO A N 1
ATOM 2170 C CA . PRO A 1 293 ? -1.141 11.477 33.5 1 63.88 293 PRO A CA 1
ATOM 2171 C C . PRO A 1 293 ? -1.054 12.5 32.375 1 63.88 293 PRO A C 1
ATOM 2173 O O . PRO A 1 293 ? -0.658 12.164 31.25 1 63.88 293 PRO A O 1
ATOM 2176 N N . PHE A 1 294 ? -1.848 13.742 32.469 1 74.94 294 PHE A N 1
ATOM 2177 C CA . PHE A 1 294 ? -1.79 14.875 31.547 1 74.94 294 PHE A CA 1
ATOM 2178 C C . PHE A 1 294 ? -1.185 16.094 32.219 1 74.94 294 PHE A C 1
ATOM 2180 O O . PHE A 1 294 ? -1.466 16.359 33.406 1 74.94 294 PHE A O 1
ATOM 2187 N N . PRO A 1 295 ? -0.239 16.828 31.547 1 80.44 295 PRO A N 1
ATOM 2188 C CA . PRO A 1 295 ? 0.294 18.062 32.125 1 80.44 295 PRO A CA 1
ATOM 2189 C C . PRO A 1 295 ? -0.774 19.141 32.312 1 80.44 295 PRO A C 1
ATOM 2191 O O . PRO A 1 295 ? -1.763 19.172 31.578 1 80.44 295 PRO A O 1
ATOM 2194 N N . SER A 1 296 ? -0.515 19.938 33.469 1 85.12 296 SER A N 1
ATOM 2195 C CA . SER A 1 296 ? -1.373 21.109 33.562 1 85.12 296 SER A CA 1
ATOM 2196 C C . SER A 1 296 ? -1.218 22.016 32.344 1 85.12 296 SER A C 1
ATOM 2198 O O . SER A 1 296 ? -0.153 22.062 31.734 1 85.12 296 SER A O 1
ATOM 2200 N N . PRO A 1 297 ? -2.314 22.688 32.031 1 88.06 297 PRO A N 1
ATOM 2201 C CA . PRO A 1 297 ? -2.24 23.578 30.875 1 88.06 297 PRO A CA 1
ATOM 2202 C C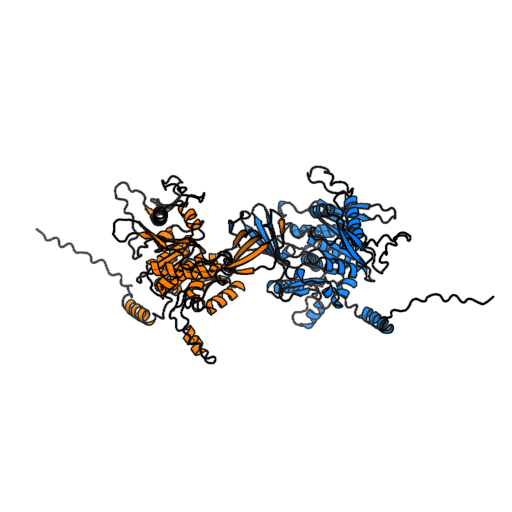 . PRO A 1 297 ? -1.078 24.562 30.969 1 88.06 297 PRO A C 1
ATOM 2204 O O . PRO A 1 297 ? -0.343 24.75 30 1 88.06 297 PRO A O 1
ATOM 2207 N N . ALA A 1 298 ? -0.901 25.141 32.094 1 86.06 298 ALA A N 1
ATOM 2208 C CA . ALA A 1 298 ? 0.181 26.109 32.25 1 86.06 298 ALA A CA 1
ATOM 2209 C C . ALA A 1 298 ? 1.543 25.453 32.062 1 86.06 298 ALA A C 1
ATOM 2211 O O . ALA A 1 298 ? 2.453 26.047 31.5 1 86.06 298 ALA A O 1
ATOM 2212 N N . ALA A 1 299 ? 1.642 24.234 32.562 1 88.31 299 ALA A N 1
ATOM 2213 C CA . ALA A 1 299 ? 2.898 23.5 32.438 1 88.31 299 ALA A CA 1
ATOM 2214 C C . ALA A 1 299 ? 3.195 23.172 30.969 1 88.31 299 ALA A C 1
ATOM 2216 O O . ALA A 1 299 ? 4.352 23.203 30.531 1 88.31 299 ALA A O 1
ATOM 2217 N N . LEU A 1 300 ? 2.193 22.828 30.281 1 92.06 300 LEU A N 1
ATOM 2218 C CA . LEU A 1 300 ? 2.361 22.484 28.875 1 92.06 300 LEU A CA 1
ATOM 2219 C C . LEU A 1 300 ? 2.912 23.672 28.094 1 92.06 300 LEU A C 1
ATOM 2221 O O . LEU A 1 300 ? 3.908 23.547 27.391 1 92.06 300 LEU A O 1
ATOM 2225 N N . ARG A 1 301 ? 2.283 24.781 28.219 1 92.38 301 ARG A N 1
ATOM 2226 C CA . ARG A 1 301 ? 2.752 25.969 27.5 1 92.38 301 ARG A CA 1
ATOM 2227 C C . ARG A 1 301 ? 4.18 26.328 27.906 1 92.38 301 ARG A C 1
ATOM 2229 O O . ARG A 1 301 ? 5.004 26.656 27.047 1 92.38 301 ARG A O 1
ATOM 2236 N N . SER A 1 302 ? 4.41 26.328 29.188 1 89.62 302 SER A N 1
ATOM 2237 C CA . SER A 1 302 ? 5.75 26.656 29.672 1 89.62 302 SER A CA 1
ATOM 2238 C C . SER A 1 302 ? 6.797 25.734 29.047 1 89.62 302 SER A C 1
ATOM 2240 O O . SER A 1 302 ? 7.891 26.172 28.703 1 89.62 302 SER A O 1
ATOM 2242 N N . LYS A 1 303 ? 6.406 24.516 28.953 1 90.94 303 LYS A N 1
ATOM 2243 C CA . LYS A 1 303 ? 7.305 23.547 28.344 1 90.94 303 LYS A CA 1
ATOM 2244 C C . LYS A 1 303 ? 7.598 23.906 26.891 1 90.94 303 LYS A C 1
ATOM 2246 O O . LYS A 1 303 ? 8.75 23.859 26.453 1 90.94 303 LYS A O 1
ATOM 2251 N N . LEU A 1 304 ? 6.621 24.203 26.141 1 93.88 304 LEU A N 1
ATOM 2252 C CA . LEU A 1 304 ? 6.785 24.5 24.719 1 93.88 304 LEU A CA 1
ATOM 2253 C C . LEU A 1 304 ? 7.625 25.766 24.531 1 93.88 304 LEU A C 1
ATOM 2255 O O . LEU A 1 304 ? 8.492 25.812 23.656 1 93.88 304 LEU A O 1
ATOM 2259 N N . VAL A 1 305 ? 7.371 26.75 25.344 1 91.62 305 VAL A N 1
ATOM 2260 C CA . VAL A 1 305 ? 8.141 27.984 25.297 1 91.62 305 VAL A CA 1
ATOM 2261 C C . VAL A 1 305 ? 9.609 27.688 25.578 1 91.62 305 VAL A C 1
ATOM 2263 O O . VAL A 1 305 ? 10.5 28.188 24.891 1 91.62 305 VAL A O 1
ATOM 2266 N N . LEU A 1 306 ? 9.781 26.859 26.547 1 88.94 306 LEU A N 1
ATOM 2267 C CA . LEU A 1 306 ? 11.148 26.516 26.938 1 88.94 306 LEU A CA 1
ATOM 2268 C C . LEU A 1 306 ? 11.844 25.75 25.812 1 88.94 306 LEU A C 1
ATOM 2270 O O . LEU A 1 306 ? 13.016 25.984 25.531 1 88.94 306 LEU A O 1
ATOM 2274 N N . LEU A 1 307 ? 11.141 24.828 25.297 1 90.69 307 LEU A N 1
ATOM 2275 C CA . LEU A 1 307 ? 11.703 24.047 24.188 1 90.69 307 LEU A CA 1
ATOM 2276 C C . LEU A 1 307 ? 12.148 24.969 23.062 1 90.69 307 LEU A C 1
ATOM 2278 O O . LEU A 1 307 ? 13.25 24.812 22.531 1 90.69 307 LEU A O 1
ATOM 2282 N N . GLY A 1 308 ? 11.328 25.891 22.688 1 91.56 308 GLY A N 1
ATOM 2283 C CA . GLY A 1 308 ? 11.656 26.828 21.641 1 91.56 308 GLY A CA 1
ATOM 2284 C C . GLY A 1 308 ? 12.82 27.734 21.984 1 91.56 308 GLY A C 1
ATOM 2285 O O . GLY A 1 308 ? 13.711 27.953 21.156 1 91.56 308 GLY A O 1
ATOM 2286 N N . GLN A 1 309 ? 12.812 28.219 23.156 1 87.94 309 GLN A N 1
ATOM 2287 C CA . GLN A 1 309 ? 13.852 29.125 23.609 1 87.94 309 GLN A CA 1
ATOM 2288 C C . GLN A 1 309 ? 15.219 28.453 23.609 1 87.94 309 GLN A C 1
ATOM 2290 O O . GLN A 1 309 ? 16.203 29 23.109 1 87.94 309 GLN A O 1
ATOM 2295 N N . LYS A 1 310 ? 15.227 27.344 24.156 1 86.56 310 LYS A N 1
ATOM 2296 C CA . LYS A 1 310 ? 16.5 26.625 24.25 1 86.56 310 LYS A CA 1
ATOM 2297 C C . LYS A 1 310 ? 17.016 26.234 22.875 1 86.56 310 LYS A C 1
ATOM 2299 O O . LYS A 1 310 ? 18.219 26.266 22.625 1 86.56 310 LYS A O 1
ATOM 2304 N N . ALA A 1 311 ? 16.156 25.953 22.062 1 88.94 311 ALA A N 1
ATOM 2305 C CA . ALA A 1 311 ? 16.547 25.484 20.734 1 88.94 311 ALA A CA 1
ATOM 2306 C C . ALA A 1 311 ? 17.062 26.641 19.891 1 88.94 311 ALA A C 1
ATOM 2308 O O . ALA A 1 311 ? 17.766 26.422 18.891 1 88.94 311 ALA A O 1
ATOM 2309 N N . THR A 1 312 ? 16.75 27.859 20.25 1 88.12 312 THR A N 1
ATOM 2310 C CA . THR A 1 312 ? 17.141 29.016 19.453 1 88.12 312 THR A CA 1
ATOM 2311 C C . THR A 1 312 ? 18.297 29.766 20.109 1 88.12 312 THR A C 1
ATOM 2313 O O . THR A 1 312 ? 18.812 30.734 19.547 1 88.12 312 THR A O 1
ATOM 2316 N N . THR A 1 313 ? 18.641 29.344 21.234 1 83.69 313 THR A N 1
ATOM 2317 C CA . THR A 1 313 ? 19.719 30 21.953 1 83.69 313 THR A CA 1
ATOM 2318 C C . THR A 1 313 ? 21.031 29.219 21.828 1 83.69 313 THR A C 1
ATOM 2320 O O . THR A 1 313 ? 21.047 28 22 1 83.69 313 THR A O 1
ATOM 2323 N N . VAL A 1 314 ? 22.016 29.906 21.391 1 79.56 314 VAL A N 1
ATOM 2324 C CA . VAL A 1 314 ? 23.344 29.297 21.328 1 79.56 314 VAL A CA 1
ATOM 2325 C C . VAL A 1 314 ? 24.188 29.828 22.484 1 79.56 314 VAL A C 1
ATOM 2327 O O . VAL A 1 314 ? 24.422 31.031 22.594 1 79.56 314 VAL A O 1
ATOM 2330 N N . LEU A 1 315 ? 24.594 28.984 23.391 1 75.81 315 LEU A N 1
ATOM 2331 C CA . LEU A 1 315 ? 25.422 29.375 24.531 1 75.81 315 LEU A CA 1
ATOM 2332 C C . LEU A 1 315 ? 26.891 29.469 24.125 1 75.81 315 LEU A C 1
ATOM 2334 O O . LEU A 1 315 ? 27.406 28.578 23.469 1 75.81 315 LEU A O 1
ATOM 2338 N N . GLY A 1 316 ? 27.391 30.703 24.109 1 66.5 316 GLY A N 1
ATOM 2339 C CA . GLY A 1 316 ? 28.781 30.922 23.766 1 66.5 316 GLY A CA 1
ATOM 2340 C C . GLY A 1 316 ? 29.75 30.344 24.781 1 66.5 316 GLY A C 1
ATOM 2341 O O . GLY A 1 316 ? 29.344 29.922 25.859 1 66.5 316 GLY A O 1
ATOM 2342 N N . ALA A 1 317 ? 31.016 30.125 24.375 1 57.25 317 ALA A N 1
ATOM 2343 C CA . ALA A 1 317 ? 32.094 29.688 25.266 1 57.25 317 ALA A CA 1
ATOM 2344 C C . ALA A 1 317 ? 32.25 30.625 26.453 1 57.25 317 ALA A C 1
ATOM 2346 O O . ALA A 1 317 ? 32.094 31.844 26.312 1 57.25 317 ALA A O 1
ATOM 2347 N N . GLU A 1 318 ? 31.891 30.234 27.609 1 50.19 318 GLU A N 1
ATOM 2348 C CA . GLU A 1 318 ? 32.219 31.062 28.766 1 50.19 318 GLU A CA 1
ATOM 2349 C C . GLU A 1 318 ? 33.562 31.75 28.609 1 50.19 318 GLU A C 1
ATOM 2351 O O . GLU A 1 318 ? 34.594 31.078 28.422 1 50.19 318 GLU A O 1
ATOM 2356 N N . ARG A 1 319 ? 33.844 32.812 27.906 1 43.94 319 ARG A N 1
ATOM 2357 C CA . ARG A 1 319 ? 35.094 33.469 28.25 1 43.94 319 ARG A CA 1
ATOM 2358 C C . ARG A 1 319 ? 35.062 33.969 29.703 1 43.94 319 ARG A C 1
ATOM 2360 O O . ARG A 1 319 ? 34 34.219 30.25 1 43.94 319 ARG A O 1
ATOM 2367 N N . GLU A 1 320 ? 36.125 33.688 30.562 1 41.12 320 GLU A N 1
ATOM 2368 C CA . GLU A 1 320 ? 36.312 34.094 31.953 1 41.12 320 GLU A CA 1
ATOM 2369 C C . GLU A 1 320 ? 35.562 35.375 32.25 1 41.12 320 GLU A C 1
ATOM 2371 O O . GLU A 1 320 ? 35 35.562 33.344 1 41.12 320 GLU A O 1
ATOM 2376 N N . ASP A 1 321 ? 36.094 36.625 31.703 1 37.66 321 ASP A N 1
ATOM 2377 C CA . ASP A 1 321 ? 35.719 37.938 32.25 1 37.66 321 ASP A CA 1
ATOM 2378 C C . ASP A 1 321 ? 34.312 38.312 31.891 1 37.66 321 ASP A C 1
ATOM 2380 O O . ASP A 1 321 ? 33.75 39.25 32.438 1 37.66 321 ASP A O 1
ATOM 2384 N N . GLU A 1 322 ? 33.906 38.438 30.531 1 37.38 322 GLU A N 1
ATOM 2385 C CA . GLU A 1 322 ? 32.781 39.281 30.125 1 37.38 322 GLU A CA 1
ATOM 2386 C C . GLU A 1 322 ? 31.484 38.469 30.125 1 37.38 322 GLU A C 1
ATOM 2388 O O . GLU A 1 322 ? 31.5 37.281 29.844 1 37.38 322 GLU A O 1
ATOM 2393 N N . ALA A 1 323 ? 30.391 38.969 30.781 1 36.56 323 ALA A N 1
ATOM 2394 C CA . ALA A 1 323 ? 28.969 38.625 30.859 1 36.56 323 ALA A CA 1
ATOM 2395 C C . ALA A 1 323 ? 28.484 38 29.547 1 36.56 323 ALA A C 1
ATOM 2397 O O . ALA A 1 323 ? 28.828 38.5 28.469 1 36.56 323 ALA A O 1
ATOM 2398 N N . ARG A 1 324 ? 28.266 36.75 29.547 1 40.09 324 ARG A N 1
ATOM 2399 C CA . ARG A 1 324 ? 27.688 35.969 28.469 1 40.09 324 ARG A CA 1
ATOM 2400 C C . ARG A 1 324 ? 26.641 36.75 27.703 1 40.09 324 ARG A C 1
ATOM 2402 O O . ARG A 1 324 ? 25.562 37.031 28.234 1 40.09 324 ARG A O 1
ATOM 2409 N N . GLU A 1 325 ? 26.984 37.812 26.969 1 33.59 325 GLU A N 1
ATOM 2410 C CA . GLU A 1 325 ? 25.953 38.5 26.203 1 33.59 325 GLU A CA 1
ATOM 2411 C C . GLU A 1 325 ? 25.188 37.531 25.312 1 33.59 325 GLU A C 1
ATOM 2413 O O . GLU A 1 325 ? 25.797 36.781 24.547 1 33.59 325 GLU A O 1
ATOM 2418 N N . THR A 1 326 ? 24.203 36.844 25.859 1 35.88 326 THR A N 1
ATOM 2419 C CA . THR A 1 326 ? 23.25 36.188 24.984 1 35.88 326 THR A CA 1
ATOM 2420 C C . THR A 1 326 ? 23.031 37 23.703 1 35.88 326 THR A C 1
ATOM 2422 O O . THR A 1 326 ? 22.734 38.188 23.766 1 35.88 326 THR A O 1
ATOM 2425 N N . VAL A 1 327 ? 23.766 36.875 22.781 1 33.47 327 VAL A N 1
ATOM 2426 C CA . VAL A 1 327 ? 23.469 37.531 21.516 1 33.47 327 VAL A CA 1
ATOM 2427 C C . VAL A 1 327 ? 22 37.25 21.125 1 33.47 327 VAL A C 1
ATOM 2429 O O . VAL A 1 327 ? 21.625 36.125 20.828 1 33.47 327 VAL A O 1
ATOM 2432 N N . ARG A 1 328 ? 21.047 37.75 21.938 1 36.72 328 ARG A N 1
ATOM 2433 C CA . ARG A 1 328 ? 19.703 37.781 21.359 1 36.72 328 ARG A CA 1
ATOM 2434 C C . ARG A 1 328 ? 19.719 38.25 19.922 1 36.72 328 ARG A C 1
ATOM 2436 O O . ARG A 1 328 ? 20.312 39.281 19.594 1 36.72 328 ARG A O 1
ATOM 2443 N N . VAL A 1 329 ? 19.812 37.469 19.047 1 35.91 329 VAL A N 1
ATOM 2444 C CA . VAL A 1 329 ? 19.547 37.875 17.656 1 35.91 329 VAL A CA 1
ATOM 2445 C C . VAL A 1 329 ? 18.469 38.938 17.625 1 35.91 329 VAL A C 1
ATOM 2447 O O . VAL A 1 329 ? 17.312 38.688 18 1 35.91 329 VAL A O 1
ATOM 2450 N N . ARG A 1 330 ? 18.719 40.125 18.062 1 37.06 330 ARG A N 1
ATOM 2451 C CA . ARG A 1 330 ? 17.938 41.375 18 1 37.06 330 ARG A CA 1
ATOM 2452 C C . ARG A 1 330 ? 17.188 41.5 16.688 1 37.06 330 ARG A C 1
ATOM 2454 O O . ARG A 1 330 ? 16.547 42.5 16.406 1 37.06 330 ARG A O 1
ATOM 2461 N N . GLY A 1 331 ? 17.531 40.781 15.617 1 42.66 331 GLY A N 1
ATOM 2462 C CA . GLY A 1 331 ? 16.891 41.344 14.445 1 42.66 331 GLY A CA 1
ATOM 2463 C C . GLY A 1 331 ? 15.375 41.281 14.508 1 42.66 331 GLY A C 1
ATOM 2464 O O . GLY A 1 331 ? 14.812 40.75 15.469 1 42.66 331 GLY A O 1
ATOM 2465 N N . GLY A 1 332 ? 14.641 41.938 13.445 1 56.12 332 GLY A N 1
ATOM 2466 C CA . GLY A 1 332 ? 13.297 42.312 13.031 1 56.12 332 GLY A CA 1
ATOM 2467 C C . GLY A 1 332 ? 12.297 41.188 13.148 1 56.12 332 GLY A C 1
ATOM 2468 O O . GLY A 1 332 ? 11.32 41.125 12.406 1 56.12 332 GLY A O 1
ATOM 2469 N N . VAL A 1 333 ? 12.648 40.094 13.938 1 65.5 333 VAL A N 1
ATOM 2470 C CA . VAL A 1 333 ? 11.656 39.031 14.016 1 65.5 333 VAL A CA 1
ATOM 2471 C C . VAL A 1 333 ? 10.625 39.375 15.094 1 65.5 333 VAL A C 1
ATOM 2473 O O . VAL A 1 333 ? 10.977 39.594 16.25 1 65.5 333 VAL A O 1
ATOM 2476 N N . HIS A 1 334 ? 9.391 39.5 14.703 1 71.44 334 HIS A N 1
ATOM 2477 C CA . HIS A 1 334 ? 8.297 39.688 15.648 1 71.44 334 HIS A CA 1
ATOM 2478 C C . HIS A 1 334 ? 8.211 38.531 16.625 1 71.44 334 HIS A C 1
ATOM 2480 O O . HIS A 1 334 ? 8.305 37.375 16.234 1 71.44 334 HIS A O 1
ATOM 2486 N N . PRO A 1 335 ? 8.227 38.906 17.875 1 77.31 335 PRO A N 1
ATOM 2487 C CA . PRO A 1 335 ? 8.125 37.844 18.875 1 77.31 335 PRO A CA 1
ATOM 2488 C C . PRO A 1 335 ? 6.844 37 18.734 1 77.31 335 PRO A C 1
ATOM 2490 O O . PRO A 1 335 ? 5.793 37.562 18.375 1 77.31 335 PRO A O 1
ATOM 2493 N N . ALA A 1 336 ? 6.957 35.719 18.953 1 85.75 336 ALA A N 1
ATOM 2494 C CA . ALA A 1 336 ? 5.801 34.812 18.953 1 85.75 336 ALA A CA 1
ATOM 2495 C C . ALA A 1 336 ? 5.418 34.438 20.391 1 85.75 336 ALA A C 1
ATOM 2497 O O . ALA A 1 336 ? 6.289 34.156 21.219 1 85.75 336 ALA A O 1
ATOM 2498 N N . GLU A 1 337 ? 4.137 34.375 20.688 1 86.19 337 GLU A N 1
ATOM 2499 C CA . GLU A 1 337 ? 3.637 34.188 22.047 1 86.19 337 GLU A CA 1
ATOM 2500 C C . GLU A 1 337 ? 3.531 32.719 22.406 1 86.19 337 GLU A C 1
ATOM 2502 O O . GLU A 1 337 ? 3.471 32.375 23.594 1 86.19 337 GLU A O 1
ATOM 2507 N N . CYS A 1 338 ? 3.436 31.875 21.516 1 92.69 338 CYS A N 1
ATOM 2508 C CA . CYS A 1 338 ? 3.289 30.438 21.719 1 92.69 338 CYS A CA 1
ATOM 2509 C C . CYS A 1 338 ? 2.035 30.141 22.531 1 92.69 338 CYS A C 1
ATOM 2511 O O . CYS A 1 338 ? 2.102 29.438 23.547 1 92.69 338 CYS A O 1
ATOM 2513 N N . ASN A 1 339 ? 0.902 30.766 22.188 1 95.56 339 ASN A N 1
ATOM 2514 C CA . ASN A 1 339 ? -0.384 30.328 22.719 1 95.56 339 ASN A CA 1
ATOM 2515 C C . ASN A 1 339 ? -0.722 28.906 22.297 1 95.56 339 ASN A C 1
ATOM 2517 O O . ASN A 1 339 ? -0.442 28.516 21.156 1 95.56 339 ASN A O 1
ATOM 2521 N N . VAL A 1 340 ? -1.323 28.141 23.25 1 97.12 340 VAL A N 1
ATOM 2522 C CA . VAL A 1 340 ? -1.552 26.734 22.969 1 97.12 340 VAL A CA 1
ATOM 2523 C C . VAL A 1 340 ? -3.051 26.438 22.953 1 97.12 340 VAL A C 1
ATOM 2525 O O . VAL A 1 340 ? -3.771 26.828 23.875 1 97.12 340 VAL A O 1
ATOM 2528 N N . ILE A 1 341 ? -3.494 25.891 21.891 1 97.81 341 ILE A N 1
ATOM 2529 C CA . ILE A 1 341 ? -4.855 25.375 21.781 1 97.81 341 ILE A CA 1
ATOM 2530 C C . ILE A 1 341 ? -4.832 23.844 21.844 1 97.81 341 ILE A C 1
ATOM 2532 O O . ILE A 1 341 ? -4.215 23.188 21 1 97.81 341 ILE A O 1
ATOM 2536 N N . VAL A 1 342 ? -5.523 23.25 22.828 1 96.44 342 VAL A N 1
ATOM 2537 C CA . VAL A 1 342 ? -5.625 21.812 22.969 1 96.44 342 VAL A CA 1
ATOM 2538 C C . VAL A 1 342 ? -7.043 21.359 22.625 1 96.44 342 VAL A C 1
ATOM 2540 O O . VAL A 1 342 ? -7.992 21.641 23.359 1 96.44 342 VAL A O 1
ATOM 2543 N N . THR A 1 343 ? -7.152 20.672 21.531 1 95.75 343 THR A N 1
ATOM 2544 C CA . THR A 1 343 ? -8.453 20.125 21.141 1 95.75 343 THR A CA 1
ATOM 2545 C C . THR A 1 343 ? -8.734 18.812 21.859 1 95.75 343 THR A C 1
ATOM 2547 O O . THR A 1 343 ? -7.824 18.016 22.062 1 95.75 343 THR A O 1
ATOM 2550 N N . LYS A 1 344 ? -10.016 18.609 22.25 1 92.81 344 LYS A N 1
ATOM 2551 C CA . LYS A 1 344 ? -10.422 17.438 23.031 1 92.81 344 LYS A CA 1
ATOM 2552 C C . LYS A 1 344 ? -11.625 16.75 22.391 1 92.81 344 LYS A C 1
ATOM 2554 O O . LYS A 1 344 ? -12.531 16.281 23.094 1 92.81 344 LYS A O 1
ATOM 2559 N N . GLY A 1 345 ? -11.695 16.781 21.125 1 91.12 345 GLY A N 1
ATOM 2560 C CA . GLY A 1 345 ? -12.805 16.141 20.438 1 91.12 345 GLY A CA 1
ATOM 2561 C C . GLY A 1 345 ? -14.164 16.672 20.859 1 91.12 345 GLY A C 1
ATOM 2562 O O . GLY A 1 345 ? -14.383 17.891 20.844 1 91.12 345 GLY A O 1
ATOM 2563 N N . LYS A 1 346 ? -15 15.68 21.297 1 91.62 346 LYS A N 1
ATOM 2564 C CA . LYS A 1 346 ? -16.359 16.031 21.672 1 91.62 346 LYS A CA 1
ATOM 2565 C C . LYS A 1 346 ? -16.391 16.922 22.906 1 91.62 346 LYS A C 1
ATOM 2567 O O . LYS A 1 346 ? -17.391 17.562 23.203 1 91.62 346 LYS A O 1
ATOM 2572 N N . ASP A 1 347 ? -15.281 17 23.594 1 92.62 347 ASP A N 1
ATOM 2573 C CA . ASP A 1 347 ? -15.227 17.75 24.859 1 92.62 347 ASP A CA 1
ATOM 2574 C C . ASP A 1 347 ? -14.766 19.188 24.609 1 92.62 347 ASP A C 1
ATOM 2576 O O . ASP A 1 347 ? -14.57 19.953 25.562 1 92.62 347 ASP A O 1
ATOM 2580 N N . GLY A 1 348 ? -14.523 19.547 23.344 1 95 348 GLY A N 1
ATOM 2581 C CA . GLY A 1 348 ? -14.18 20.922 23 1 95 348 GLY A CA 1
ATOM 2582 C C . GLY A 1 348 ? -12.68 21.172 22.938 1 95 348 GLY A C 1
ATOM 2583 O O . GLY A 1 348 ? -11.953 20.406 22.297 1 95 348 GLY A O 1
ATOM 2584 N N . CYS A 1 349 ? -12.289 22.359 23.438 1 95.62 349 CYS A N 1
ATOM 2585 C CA . CYS A 1 349 ? -10.859 22.656 23.406 1 95.62 349 CYS A CA 1
ATOM 2586 C C . CYS A 1 349 ? -10.484 23.641 24.531 1 95.62 349 CYS A C 1
ATOM 2588 O O . CYS A 1 349 ? -11.367 24.219 25.172 1 95.62 349 CYS A O 1
ATOM 2590 N N . THR A 1 350 ? -9.25 23.734 24.859 1 96.06 350 THR A N 1
ATOM 2591 C CA . THR A 1 350 ? -8.664 24.625 25.859 1 96.06 350 THR A CA 1
ATOM 2592 C C . THR A 1 350 ? -7.668 25.578 25.203 1 96.06 350 THR A C 1
ATOM 2594 O O . THR A 1 350 ? -6.848 25.172 24.375 1 96.06 350 THR A O 1
ATOM 2597 N N . LEU A 1 351 ? -7.809 26.875 25.516 1 97 351 LEU A N 1
ATOM 2598 C CA . LEU A 1 351 ? -6.852 27.891 25.078 1 97 351 LEU A CA 1
ATOM 2599 C C . LEU A 1 351 ? -5.965 28.312 26.25 1 97 351 LEU A C 1
ATOM 2601 O O . LEU A 1 351 ? -6.465 28.703 27.312 1 97 351 LEU A O 1
ATOM 2605 N N . ILE A 1 352 ? -4.672 28.172 26.062 1 94.88 352 ILE A N 1
ATOM 2606 C CA . ILE A 1 352 ? -3.676 28.594 27.047 1 94.88 352 ILE A CA 1
ATOM 2607 C C . ILE A 1 352 ? -2.875 29.781 26.516 1 94.88 352 ILE A C 1
ATOM 2609 O O . ILE A 1 352 ? -2.154 29.641 25.516 1 94.88 352 ILE A O 1
ATOM 2613 N N . ARG A 1 353 ? -2.963 30.938 27.125 1 92.88 353 ARG A N 1
ATOM 2614 C CA . ARG A 1 353 ? -2.289 32.156 26.641 1 92.88 353 ARG A CA 1
ATOM 2615 C C . ARG A 1 353 ? -1.549 32.844 27.781 1 92.88 353 ARG A C 1
ATOM 2617 O O . ARG A 1 353 ? -1.813 32.594 28.953 1 92.88 353 ARG A O 1
ATOM 2624 N N . GLN A 1 354 ? -0.532 33.656 27.266 1 81.62 354 GLN A N 1
ATOM 2625 C CA . GLN A 1 354 ? 0.118 34.531 28.25 1 81.62 354 GLN A CA 1
ATOM 2626 C C . GLN A 1 354 ? -0.793 35.688 28.641 1 81.62 354 GLN A C 1
ATOM 2628 O O . GLN A 1 354 ? -1.491 36.25 27.781 1 81.62 354 GLN A O 1
ATOM 2633 N N . ARG A 1 355 ? -0.979 35.938 29.938 1 69.75 355 ARG A N 1
ATOM 2634 C CA . ARG A 1 355 ? -1.817 37.031 30.359 1 69.75 355 ARG A CA 1
ATOM 2635 C C . ARG A 1 355 ? -1.159 38.375 30.047 1 69.75 355 ARG A C 1
ATOM 2637 O O . ARG A 1 355 ? 0.06 38.5 30.172 1 69.75 355 ARG A O 1
ATOM 2644 N N . SER A 1 356 ? -1.872 39.219 29.312 1 56.56 356 SER A N 1
ATOM 2645 C CA . SER A 1 356 ? -1.414 40.5 28.859 1 56.56 356 SER A CA 1
ATOM 2646 C C . SER A 1 356 ? -0.874 41.344 30.016 1 56.56 356 SER A C 1
ATOM 2648 O O . SER A 1 356 ? -0.194 42.344 29.812 1 56.56 356 SER A O 1
ATOM 2650 N N . ASP A 1 357 ? -1.409 41.188 31.203 1 51.19 357 ASP A N 1
ATOM 2651 C CA . ASP A 1 357 ? -1.167 42.219 32.219 1 51.19 357 ASP A CA 1
ATOM 2652 C C . ASP A 1 357 ? 0.245 42.125 32.781 1 51.19 357 ASP A C 1
ATOM 2654 O O . ASP A 1 357 ? 0.549 42.688 33.812 1 51.19 357 ASP A O 1
ATOM 2658 N N . GLY A 1 358 ? 1.191 41.719 32.062 1 48.59 358 GLY A N 1
ATOM 2659 C CA . GLY A 1 358 ? 2.58 41.844 32.469 1 48.59 358 GLY A CA 1
ATOM 2660 C C . GLY A 1 358 ? 2.988 40.781 33.5 1 48.59 358 GLY A C 1
ATOM 2661 O O . GLY A 1 358 ? 4.168 40.656 33.812 1 48.59 358 GLY A O 1
ATOM 2662 N N . ASN A 1 359 ? 2.139 40.375 34.375 1 48.66 359 ASN A N 1
ATOM 2663 C CA . ASN A 1 359 ? 2.586 39.531 35.469 1 48.66 359 ASN A CA 1
ATOM 2664 C C . ASN A 1 359 ? 2.693 38.062 35.031 1 48.66 359 ASN A C 1
ATOM 2666 O O . ASN A 1 359 ? 2.59 37.156 35.875 1 48.66 359 ASN A O 1
ATOM 2670 N N . HIS A 1 360 ? 3.318 37.688 34 1 58.12 360 HIS A N 1
ATOM 2671 C CA . HIS A 1 360 ? 3.717 36.375 33.531 1 58.12 360 HIS A CA 1
ATOM 2672 C C . HIS A 1 360 ? 2.686 35.312 33.906 1 58.12 360 HIS A C 1
ATOM 2674 O O . HIS A 1 360 ? 3.047 34.219 34.312 1 58.12 360 HIS A O 1
ATOM 2680 N N . ARG A 1 361 ? 1.41 35.688 34.062 1 72.25 361 ARG A N 1
ATOM 2681 C CA . ARG A 1 361 ? 0.414 34.688 34.438 1 72.25 361 ARG A CA 1
ATOM 2682 C C . ARG A 1 361 ? -0.241 34.094 33.188 1 72.25 361 ARG A C 1
ATOM 2684 O O . ARG A 1 361 ? -0.313 34.75 32.125 1 72.25 361 ARG A O 1
ATOM 2691 N N . VAL A 1 362 ? -0.384 32.844 33.188 1 83.25 362 VAL A N 1
ATOM 2692 C CA . VAL A 1 362 ? -1.004 32.062 32.125 1 83.25 362 VAL A CA 1
ATOM 2693 C C . VAL A 1 362 ? -2.521 32.062 32.312 1 83.25 362 VAL A C 1
ATOM 2695 O O . VAL A 1 362 ? -3.027 31.953 33.406 1 83.25 362 VAL A O 1
ATOM 2698 N N . SER A 1 363 ? -3.223 32.438 31.297 1 90.94 363 SER A N 1
ATOM 2699 C CA . SER A 1 363 ? -4.676 32.344 31.25 1 90.94 363 SER A CA 1
ATOM 2700 C C . SER A 1 363 ? -5.105 31.031 30.562 1 90.94 363 SER A C 1
ATOM 2702 O O . SER A 1 363 ? -4.535 30.656 29.547 1 90.94 363 SER A O 1
ATOM 2704 N N . VAL A 1 364 ? -6.016 30.359 31.234 1 92.88 364 VAL A N 1
ATOM 2705 C CA . VAL A 1 364 ? -6.574 29.125 30.703 1 92.88 364 VAL A CA 1
ATOM 2706 C C . VAL A 1 364 ? -8.07 29.281 30.469 1 92.88 364 VAL A C 1
ATOM 2708 O O . VAL A 1 364 ? -8.82 29.578 31.391 1 92.88 364 VAL A O 1
ATOM 2711 N N . GLN A 1 365 ? -8.477 29.188 29.234 1 95.44 365 GLN A N 1
ATOM 2712 C CA . GLN A 1 365 ? -9.891 29.281 28.875 1 95.44 365 GLN A CA 1
ATOM 2713 C C . GLN A 1 365 ? -10.398 27.984 28.266 1 95.44 365 GLN A C 1
ATOM 2715 O O . GLN A 1 365 ? -9.742 27.391 27.406 1 95.44 365 GLN A O 1
ATOM 2720 N N . TYR A 1 366 ? -11.539 27.547 28.719 1 95.62 366 TYR A N 1
ATOM 2721 C CA . TYR A 1 366 ? -12.172 26.328 28.219 1 95.62 366 TYR A CA 1
ATOM 2722 C C . TYR A 1 366 ? -13.336 26.672 27.297 1 95.62 366 TYR A C 1
ATOM 2724 O O . TYR A 1 366 ? -14.117 27.578 27.578 1 95.62 366 TYR A O 1
ATOM 2732 N N . PHE A 1 367 ? -13.383 26 26.172 1 96.44 367 PHE A N 1
ATOM 2733 C CA . PHE A 1 367 ? -14.469 26.156 25.219 1 96.44 367 PHE A CA 1
ATOM 2734 C C . PHE A 1 367 ? -15.234 24.844 25.062 1 96.44 367 PHE A C 1
ATOM 2736 O O . PHE A 1 367 ? -14.656 23.812 24.688 1 96.44 367 PHE A O 1
ATOM 2743 N N . GLU A 1 368 ? -16.5 24.875 25.297 1 95.25 368 GLU A N 1
ATOM 2744 C CA . GLU A 1 368 ? -17.328 23.688 25.078 1 95.25 368 GLU A CA 1
ATOM 2745 C C . GLU A 1 368 ? -17.656 23.516 23.594 1 95.25 368 GLU A C 1
ATOM 2747 O O . GLU A 1 368 ? -17.719 24.484 22.844 1 95.25 368 GLU A O 1
ATOM 2752 N N . GLN A 1 369 ? -17.828 22.25 23.281 1 94.88 369 GLN A N 1
ATOM 2753 C CA . GLN A 1 369 ? -18.297 21.953 21.922 1 94.88 369 GLN A CA 1
ATOM 2754 C C . GLN A 1 369 ? -19.75 22.391 21.734 1 94.88 369 GLN A C 1
ATOM 2756 O O . GLN A 1 369 ? -20.656 21.812 22.344 1 94.88 369 GLN A O 1
ATOM 2761 N N . LYS A 1 370 ? -19.953 23.359 20.938 1 93.06 370 LYS A N 1
ATOM 2762 C CA . LYS A 1 370 ? -21.281 23.953 20.781 1 93.06 370 LYS A CA 1
ATOM 2763 C C . LYS A 1 370 ? -22.188 23.062 19.938 1 93.06 370 LYS A C 1
ATOM 2765 O O . LYS A 1 370 ? -23.406 23.078 20.078 1 93.06 370 LYS A O 1
ATOM 2770 N N . ARG A 1 371 ? -21.562 22.297 19.047 1 92.88 371 ARG A N 1
ATOM 2771 C CA . ARG A 1 371 ? -22.312 21.328 18.266 1 92.88 371 ARG A CA 1
ATOM 2772 C C . ARG A 1 371 ? -21.859 19.906 18.594 1 92.88 371 ARG A C 1
ATOM 2774 O O . ARG A 1 371 ? -20.781 19.484 18.188 1 92.88 371 ARG A O 1
ATOM 2781 N N . ARG A 1 372 ? -22.766 19.203 19.156 1 91.56 372 ARG A N 1
ATOM 2782 C CA . ARG A 1 372 ? -22.453 17.828 19.516 1 91.56 372 ARG A CA 1
ATOM 2783 C C . ARG A 1 372 ? -23 16.859 18.469 1 91.56 372 ARG A C 1
ATOM 2785 O O . ARG A 1 372 ? -24.156 16.953 18.062 1 91.56 372 ARG A O 1
ATOM 2792 N N . VAL A 1 373 ? -22.172 16 18.062 1 92.31 373 VAL A N 1
ATOM 2793 C CA . VAL A 1 373 ? -22.578 14.945 17.141 1 92.31 373 VAL A CA 1
ATOM 2794 C C . VAL A 1 373 ? -22.875 13.672 17.922 1 92.31 373 VAL A C 1
ATOM 2796 O O . VAL A 1 373 ? -22.047 13.18 18.672 1 92.31 373 VAL A O 1
ATOM 2799 N N . PRO A 1 374 ? -24.078 13.117 17.781 1 92.25 374 PRO A N 1
ATOM 2800 C CA . PRO A 1 374 ? -24.391 11.852 18.453 1 92.25 374 PRO A CA 1
ATOM 2801 C C . PRO A 1 374 ? -23.391 10.742 18.109 1 92.25 374 PRO A C 1
ATOM 2803 O O . PRO A 1 374 ? -22.953 10.633 16.953 1 92.25 374 PRO A O 1
ATOM 2806 N N . PRO A 1 375 ? -23.094 9.969 19.125 1 86.88 375 PRO A N 1
ATOM 2807 C CA . PRO A 1 375 ? -22.109 8.898 18.906 1 86.88 375 PRO A CA 1
ATOM 2808 C C . PRO A 1 375 ? -22.469 8.008 17.719 1 86.88 375 PRO A C 1
ATOM 2810 O O . PRO A 1 375 ? -21.578 7.574 16.969 1 86.88 375 PRO A O 1
ATOM 2813 N N . ALA A 1 376 ? -23.672 7.734 17.453 1 88.88 376 ALA A N 1
ATOM 2814 C CA . ALA A 1 376 ? -24.125 6.867 16.375 1 88.88 376 ALA A CA 1
ATOM 2815 C C . ALA A 1 376 ? -23.828 7.48 15.016 1 88.88 376 ALA A C 1
ATOM 2817 O O . ALA A 1 376 ? -23.781 6.773 14.008 1 88.88 376 ALA A O 1
ATOM 2818 N N . GLN A 1 377 ? -23.562 8.766 15.016 1 92.12 377 GLN A N 1
ATOM 2819 C CA . GLN A 1 377 ? -23.344 9.469 13.758 1 92.12 377 GLN A CA 1
ATOM 2820 C C . GLN A 1 377 ? -21.844 9.719 13.531 1 92.12 377 GLN A C 1
ATOM 2822 O O . GLN A 1 377 ? -21.453 10.195 12.469 1 92.12 377 GLN A O 1
ATOM 2827 N N . VAL A 1 378 ? -21.094 9.422 14.562 1 89.5 378 VAL A N 1
ATOM 2828 C CA . VAL A 1 378 ? -19.656 9.531 14.398 1 89.5 378 VAL A CA 1
ATOM 2829 C C . VAL A 1 378 ? -19.141 8.359 13.57 1 89.5 378 VAL A C 1
ATOM 2831 O O . VAL A 1 378 ? -19.281 7.199 13.961 1 89.5 378 VAL A O 1
ATOM 2834 N N . VAL A 1 379 ? -18.516 8.672 12.422 1 85.44 379 VAL A N 1
ATOM 2835 C CA . VAL A 1 379 ? -18.078 7.652 11.477 1 85.44 379 VAL A CA 1
ATOM 2836 C C . VAL A 1 379 ? -16.547 7.543 11.508 1 85.44 379 VAL A C 1
ATOM 2838 O O . VAL A 1 379 ? -16 6.438 11.5 1 85.44 379 VAL A O 1
ATOM 2841 N N . ASP A 1 380 ? -15.867 8.602 11.562 1 84.75 380 ASP A N 1
ATOM 2842 C CA . ASP A 1 380 ? -14.414 8.672 11.414 1 84.75 380 ASP A CA 1
ATOM 2843 C C . ASP A 1 380 ? -13.875 9.992 11.953 1 84.75 380 ASP A C 1
ATOM 2845 O O . ASP A 1 380 ? -14.352 11.062 11.57 1 84.75 380 ASP A O 1
ATOM 2849 N N . THR A 1 381 ? -12.859 9.938 12.797 1 84.38 381 THR A N 1
ATOM 2850 C CA . THR A 1 381 ? -12.352 11.172 13.391 1 84.38 381 THR A CA 1
ATOM 2851 C C . THR A 1 381 ? -11.07 11.625 12.695 1 84.38 381 THR A C 1
ATOM 2853 O O . THR A 1 381 ? -10.445 12.594 13.109 1 84.38 381 THR A O 1
ATOM 2856 N N . VAL A 1 382 ? -10.672 10.906 11.672 1 83.44 382 VAL A N 1
ATOM 2857 C CA . VAL A 1 382 ? -9.477 11.258 10.914 1 83.44 382 VAL A CA 1
ATOM 2858 C C . VAL A 1 382 ? -9.633 12.648 10.312 1 83.44 382 VAL A C 1
ATOM 2860 O O . VAL A 1 382 ? -10.656 12.953 9.688 1 83.44 382 VAL A O 1
ATOM 2863 N N . GLY A 1 383 ? -8.672 13.562 10.586 1 89.88 383 GLY A N 1
ATOM 2864 C CA . GLY A 1 383 ? -8.656 14.875 9.953 1 89.88 383 GLY A CA 1
ATOM 2865 C C . GLY A 1 383 ? -9.445 15.922 10.719 1 89.88 383 GLY A C 1
ATOM 2866 O O . GLY A 1 383 ? -9.453 17.094 10.352 1 89.88 383 GLY A O 1
ATOM 2867 N N . ALA A 1 384 ? -10.078 15.508 11.836 1 93.44 384 ALA A N 1
ATOM 2868 C CA . ALA A 1 384 ? -10.867 16.469 12.609 1 93.44 384 ALA A CA 1
ATOM 2869 C C . ALA A 1 384 ? -10 17.609 13.125 1 93.44 384 ALA A C 1
ATOM 2871 O O . ALA A 1 384 ? -10.422 18.766 13.109 1 93.44 384 ALA A O 1
ATOM 2872 N N . GLY A 1 385 ? -8.828 17.25 13.602 1 94.88 385 GLY A N 1
ATOM 2873 C CA . GLY A 1 385 ? -7.898 18.281 14.031 1 94.88 385 GLY A CA 1
ATOM 2874 C C . GLY A 1 385 ? -7.48 19.203 12.914 1 94.88 385 GLY A C 1
ATOM 2875 O O . GLY A 1 385 ? -7.336 20.422 13.125 1 94.88 385 GLY A O 1
ATOM 2876 N N . ASP A 1 386 ? -7.25 18.672 11.75 1 96.69 386 ASP A N 1
ATOM 2877 C CA . ASP A 1 386 ? -6.902 19.484 10.586 1 96.69 386 ASP A CA 1
ATOM 2878 C C . ASP A 1 386 ? -8.062 20.391 10.18 1 96.69 386 ASP A C 1
ATOM 2880 O O . ASP A 1 386 ? -7.844 21.531 9.781 1 96.69 386 ASP A O 1
ATOM 2884 N N . SER A 1 387 ? -9.266 19.844 10.234 1 97.81 387 SER A N 1
ATOM 2885 C CA . SER A 1 387 ? -10.453 20.641 9.969 1 97.81 387 SER A CA 1
ATOM 2886 C C . SER A 1 387 ? -10.555 21.828 10.938 1 97.81 387 SER A C 1
ATOM 2888 O O . SER A 1 387 ? -10.805 22.953 10.516 1 97.81 387 SER A O 1
ATOM 2890 N N . PHE A 1 388 ? -10.312 21.531 12.211 1 98.06 388 PHE A N 1
ATOM 2891 C CA . PHE A 1 388 ? -10.312 22.578 13.227 1 98.06 388 PHE A CA 1
ATOM 2892 C C . PHE A 1 388 ? -9.297 23.656 12.891 1 98.06 388 PHE A C 1
ATOM 2894 O O . PHE A 1 388 ? -9.625 24.859 12.875 1 98.06 388 PHE A O 1
ATOM 2901 N N . CYS A 1 389 ? -8.109 23.234 12.602 1 98.31 389 CYS A N 1
ATOM 2902 C CA . CYS A 1 389 ? -7.027 24.188 12.344 1 98.31 389 CYS A CA 1
ATOM 2903 C C . CYS A 1 389 ? -7.305 25.016 11.102 1 98.31 389 CYS A C 1
ATOM 2905 O O . CYS A 1 389 ? -7.109 26.234 11.102 1 98.31 389 CYS A O 1
ATOM 2907 N N . GLY A 1 390 ? -7.703 24.359 10.031 1 98.56 390 GLY A N 1
ATOM 2908 C CA . GLY A 1 390 ? -8.055 25.094 8.82 1 98.56 390 GLY A CA 1
ATOM 2909 C C . GLY A 1 390 ? -9.141 26.125 9.031 1 98.56 390 GLY A C 1
ATOM 2910 O O . GLY A 1 390 ? -9.047 27.25 8.539 1 98.56 390 GLY A O 1
ATOM 2911 N N . ALA A 1 391 ? -10.156 25.766 9.773 1 98.56 391 ALA A N 1
ATOM 2912 C CA . ALA A 1 391 ? -11.25 26.688 10.086 1 98.56 391 ALA A CA 1
ATOM 2913 C C . ALA A 1 391 ? -10.766 27.828 10.977 1 98.56 391 ALA A C 1
ATOM 2915 O O . ALA A 1 391 ? -11.133 28.984 10.758 1 98.56 391 ALA A O 1
ATOM 2916 N N . PHE A 1 392 ? -9.961 27.484 11.969 1 98.5 392 PHE A N 1
ATOM 2917 C CA . PHE A 1 392 ? -9.398 28.484 12.867 1 98.5 392 PHE A CA 1
ATOM 2918 C C . PHE A 1 392 ? -8.641 29.547 12.078 1 98.5 392 PHE A C 1
ATOM 2920 O O . PHE A 1 392 ? -8.844 30.734 12.289 1 98.5 392 PHE A O 1
ATOM 2927 N N . VAL A 1 393 ? -7.828 29.062 11.141 1 98.12 393 VAL A N 1
ATOM 2928 C CA . VAL A 1 393 ? -7.023 29.938 10.297 1 98.12 393 VAL A CA 1
ATOM 2929 C C . VAL A 1 393 ? -7.938 30.812 9.438 1 98.12 393 VAL A C 1
ATOM 2931 O O . VAL A 1 393 ? -7.699 32 9.281 1 98.12 393 VAL A O 1
ATOM 2934 N N . TYR A 1 394 ? -8.938 30.281 8.898 1 97.56 394 TYR A N 1
ATOM 2935 C CA . TYR A 1 394 ? -9.891 31.016 8.078 1 97.56 394 TYR A CA 1
ATOM 2936 C C . TYR A 1 394 ? -10.57 32.125 8.875 1 97.56 394 TYR A C 1
ATOM 2938 O O . TYR A 1 394 ? -10.609 33.281 8.445 1 97.56 394 TYR A O 1
ATOM 2946 N N . PHE A 1 395 ? -11.086 31.797 10.023 1 97.56 395 PHE A N 1
ATOM 2947 C CA . PHE A 1 395 ? -11.867 32.75 10.805 1 97.56 395 PHE A CA 1
ATOM 2948 C C . PHE A 1 395 ? -10.969 33.844 11.367 1 97.56 395 PHE A C 1
ATOM 2950 O O . PHE A 1 395 ? -11.391 35 11.461 1 97.56 395 PHE A O 1
ATOM 2957 N N . LEU A 1 396 ? -9.773 33.469 11.688 1 96.06 396 LEU A N 1
ATOM 2958 C CA . LEU A 1 396 ? -8.828 34.469 12.195 1 96.06 396 LEU A CA 1
ATOM 2959 C C . LEU A 1 396 ? -8.359 35.406 11.086 1 96.06 396 LEU A C 1
ATOM 2961 O O . LEU A 1 396 ? -8.328 36.625 11.266 1 96.06 396 LEU A O 1
ATOM 2965 N N . GLY A 1 397 ? -8 34.875 9.969 1 94.56 397 GLY A N 1
ATOM 2966 C CA . GLY A 1 397 ? -7.324 35.625 8.93 1 94.56 397 GLY A CA 1
ATOM 2967 C C . GLY A 1 397 ? -8.281 36.281 7.938 1 94.56 397 GLY A C 1
ATOM 2968 O O . GLY A 1 397 ? -8.086 37.406 7.531 1 94.56 397 GLY A O 1
ATOM 2969 N N . GLU A 1 398 ? -9.234 35.5 7.52 1 93.56 398 GLU A N 1
ATOM 2970 C CA . GLU A 1 398 ? -10.125 36 6.473 1 93.56 398 GLU A CA 1
ATOM 2971 C C . GLU A 1 398 ? -11.273 36.812 7.062 1 93.56 398 GLU A C 1
ATOM 2973 O O . GLU A 1 398 ? -11.617 37.875 6.543 1 93.56 398 GLU A O 1
ATOM 2978 N N . GLU A 1 399 ? -11.883 36.312 8.141 1 93.62 399 GLU A N 1
ATOM 2979 C CA . GLU A 1 399 ? -13.031 36.969 8.742 1 93.62 399 GLU A CA 1
ATOM 2980 C C . GLU A 1 399 ? -12.586 37.969 9.812 1 93.62 399 GLU A C 1
ATOM 2982 O O . GLU A 1 399 ? -13.367 38.844 10.219 1 93.62 399 GLU A O 1
ATOM 2987 N N . GLY A 1 400 ? -11.391 37.875 10.266 1 94.69 400 GLY A N 1
ATOM 2988 C CA . GLY A 1 400 ? -10.875 38.781 11.258 1 94.69 400 GLY A CA 1
ATOM 2989 C C . GLY A 1 400 ? -11.555 38.656 12.609 1 94.69 400 GLY A C 1
ATOM 2990 O O . GLY A 1 400 ? -11.758 39.656 13.305 1 94.69 400 GLY A O 1
ATOM 2991 N N . LEU A 1 401 ? -11.922 37.5 12.977 1 96.38 401 LEU A N 1
ATOM 2992 C CA . LEU A 1 401 ? -12.594 37.25 14.25 1 96.38 401 LEU A CA 1
ATOM 2993 C C . LEU A 1 401 ? -11.594 37.25 15.406 1 96.38 401 LEU A C 1
ATOM 2995 O O . LEU A 1 401 ? -10.391 37.094 15.188 1 96.38 401 LEU A O 1
ATOM 2999 N N . SER A 1 402 ? -12.164 37.5 16.656 1 96.38 402 SER A N 1
ATOM 3000 C CA . SER A 1 402 ? -11.344 37.281 17.844 1 96.38 402 SER A CA 1
ATOM 3001 C C . SER A 1 402 ? -10.914 35.812 17.953 1 96.38 402 SER A C 1
ATOM 3003 O O . SER A 1 402 ? -11.555 34.938 17.391 1 96.38 402 SER A O 1
ATOM 3005 N N . VAL A 1 403 ? -9.891 35.594 18.688 1 96.56 403 VAL A N 1
ATOM 3006 C CA . VAL A 1 403 ? -9.375 34.219 18.875 1 96.56 403 VAL A CA 1
ATOM 3007 C C . VAL A 1 403 ? -10.453 33.344 19.5 1 96.56 403 VAL A C 1
ATOM 3009 O O . VAL A 1 403 ? -10.641 32.188 19.078 1 96.56 403 VAL A O 1
ATOM 3012 N N . ASN A 1 404 ? -11.219 33.906 20.453 1 96.75 404 ASN A N 1
ATOM 3013 C CA . ASN A 1 404 ? -12.266 33.125 21.125 1 96.75 404 ASN A CA 1
ATOM 3014 C C . ASN A 1 404 ? -13.367 32.719 20.141 1 96.75 404 ASN A C 1
ATOM 3016 O O . ASN A 1 404 ? -13.789 31.562 20.109 1 96.75 404 ASN A O 1
ATOM 3020 N N . GLU A 1 405 ? -13.781 33.656 19.344 1 96.94 405 GLU A N 1
ATOM 3021 C CA . GLU A 1 405 ? -14.828 33.375 18.359 1 96.94 405 GLU A CA 1
ATOM 3022 C C . GLU A 1 405 ? -14.336 32.406 17.312 1 96.94 405 GLU A C 1
ATOM 3024 O O . GLU A 1 405 ? -15.086 31.516 16.875 1 96.94 405 GLU A O 1
ATOM 3029 N N . ALA A 1 406 ? -13.117 32.594 16.891 1 98 406 ALA A N 1
ATOM 3030 C CA . ALA A 1 406 ? -12.531 31.703 15.891 1 98 406 ALA A CA 1
ATOM 3031 C C . ALA A 1 406 ? -12.477 30.266 16.391 1 98 406 ALA A C 1
ATOM 3033 O O . ALA A 1 406 ? -12.789 29.328 15.656 1 98 406 ALA A O 1
ATOM 3034 N N . ILE A 1 407 ? -12.141 30.062 17.656 1 98 407 ILE A N 1
ATOM 3035 C CA . ILE A 1 407 ? -12.047 28.734 18.25 1 98 407 ILE A CA 1
ATOM 3036 C C . ILE A 1 407 ? -13.43 28.094 18.312 1 98 407 ILE A C 1
ATOM 3038 O O . ILE A 1 407 ? -13.602 26.938 17.969 1 98 407 ILE A O 1
ATOM 3042 N N . GLU A 1 408 ? -14.391 28.891 18.719 1 97.12 408 GLU A N 1
ATOM 3043 C CA . GLU A 1 408 ? -15.75 28.375 18.844 1 97.12 408 GLU A CA 1
ATOM 3044 C C . GLU A 1 408 ? -16.281 27.906 17.484 1 97.12 408 GLU A C 1
ATOM 3046 O O . GLU A 1 408 ? -16.812 26.797 17.375 1 97.12 408 GLU A O 1
ATOM 3051 N N . LYS A 1 409 ? -16.125 28.734 16.516 1 97.69 409 LYS A N 1
ATOM 3052 C CA . LYS A 1 409 ? -16.641 28.391 15.188 1 97.69 409 LYS A CA 1
ATOM 3053 C C . LYS A 1 409 ? -15.836 27.25 14.57 1 97.69 409 LYS A C 1
ATOM 3055 O O . LYS A 1 409 ? -16.391 26.406 13.867 1 97.69 409 LYS A O 1
ATOM 3060 N N . ALA A 1 410 ? -14.516 27.234 14.828 1 98.44 410 ALA A N 1
ATOM 3061 C CA . ALA A 1 410 ? -13.688 26.141 14.336 1 98.44 410 ALA A CA 1
ATOM 3062 C C . ALA A 1 410 ? -14.141 24.797 14.906 1 98.44 410 ALA A C 1
ATOM 3064 O O . ALA A 1 410 ? -14.133 23.781 14.203 1 98.44 410 ALA A O 1
ATOM 3065 N N . GLY A 1 411 ? -14.531 24.797 16.156 1 97.5 411 GLY A N 1
ATOM 3066 C CA . GLY A 1 411 ? -15.062 23.594 16.766 1 97.5 411 GLY A CA 1
ATOM 3067 C C . GLY A 1 411 ? -16.312 23.078 16.094 1 97.5 411 GLY A C 1
ATOM 3068 O O . GLY A 1 411 ? -16.469 21.875 15.883 1 97.5 411 GLY A O 1
ATOM 3069 N N . ILE A 1 412 ? -17.188 24.031 15.75 1 97.19 412 ILE A N 1
ATOM 3070 C CA . ILE A 1 412 ? -18.422 23.672 15.062 1 97.19 412 ILE A CA 1
ATOM 3071 C C . ILE A 1 412 ? -18.094 23.062 13.703 1 97.19 412 ILE A C 1
ATOM 3073 O O . ILE A 1 412 ? -18.641 22.016 13.336 1 97.19 412 ILE A O 1
ATOM 3077 N N . VAL A 1 413 ? -17.203 23.656 12.977 1 97.69 413 VAL A N 1
ATOM 3078 C CA . VAL A 1 413 ? -16.828 23.172 11.648 1 97.69 413 VAL A CA 1
ATOM 3079 C C . VAL A 1 413 ? -16.234 21.766 11.75 1 97.69 413 VAL A C 1
ATOM 3081 O O . VAL A 1 413 ? -16.609 20.875 10.984 1 97.69 413 VAL A O 1
ATOM 3084 N N . ALA A 1 414 ? -15.344 21.516 12.695 1 97.19 414 ALA A N 1
ATOM 3085 C CA . ALA A 1 414 ? -14.68 20.234 12.867 1 97.19 414 ALA A CA 1
ATOM 3086 C C . ALA A 1 414 ? -15.695 19.141 13.188 1 97.19 414 ALA A C 1
ATOM 3088 O O . ALA A 1 414 ? -15.5 17.969 12.82 1 97.19 414 ALA A O 1
ATOM 3089 N N . SER A 1 415 ? -16.781 19.5 13.82 1 95.81 415 SER A N 1
ATOM 3090 C CA . SER A 1 415 ? -17.781 18.531 14.219 1 95.81 415 SER A CA 1
ATOM 3091 C C . SER A 1 415 ? -18.469 17.906 13 1 95.81 415 SER A C 1
ATOM 3093 O O . SER A 1 415 ? -19.016 16.797 13.086 1 95.81 415 SER A O 1
ATOM 3095 N N . PHE A 1 416 ? -18.453 18.562 11.898 1 96.44 416 PHE A N 1
ATOM 3096 C CA . PHE A 1 416 ? -19.047 18.031 10.68 1 96.44 416 PHE A CA 1
ATOM 3097 C C . PHE A 1 416 ? -18.141 16.969 10.062 1 96.44 416 PHE A C 1
ATOM 3099 O O . PHE A 1 416 ? -18.625 16.047 9.406 1 96.44 416 PHE A O 1
ATOM 3106 N N . SER A 1 417 ? -16.859 17.094 10.281 1 95.38 417 SER A N 1
ATOM 3107 C CA . SER A 1 417 ? -15.883 16.234 9.617 1 95.38 417 SER A CA 1
ATOM 3108 C C . SER A 1 417 ? -15.961 14.797 10.141 1 95.38 417 SER A C 1
ATOM 3110 O O . SER A 1 417 ? -15.602 13.852 9.438 1 95.38 417 SER A O 1
ATOM 3112 N N . VAL A 1 418 ? -16.453 14.555 11.352 1 93.44 418 VAL A N 1
ATOM 3113 C CA . VAL A 1 418 ? -16.391 13.242 11.992 1 93.44 418 VAL A CA 1
ATOM 3114 C C . VAL A 1 418 ? -17.547 12.375 11.508 1 93.44 418 VAL A C 1
ATOM 3116 O O . VAL A 1 418 ? -17.625 11.188 11.836 1 93.44 418 VAL A O 1
ATOM 3119 N N . GLN A 1 419 ? -18.422 12.961 10.664 1 94.31 419 GLN A N 1
ATOM 3120 C CA . GLN A 1 419 ? -19.641 12.273 10.281 1 94.31 419 GLN A CA 1
ATOM 3121 C C . GLN A 1 419 ? -19.453 11.5 8.977 1 94.31 419 GLN A C 1
ATOM 3123 O O . GLN A 1 419 ? -20.359 10.789 8.531 1 94.31 419 GLN A O 1
ATOM 3128 N N . LYS A 1 420 ? -18.406 11.68 8.344 1 91.19 420 LYS A N 1
ATOM 3129 C CA . LYS A 1 420 ? -18.062 10.992 7.102 1 91.19 420 LYS A CA 1
ATOM 3130 C C . LYS A 1 420 ? -16.641 10.461 7.133 1 91.19 420 LYS A C 1
ATOM 3132 O O . LYS A 1 420 ? -15.805 10.945 7.906 1 91.19 420 LYS A O 1
ATOM 3137 N N . ARG A 1 421 ? -16.312 9.477 6.293 1 87.5 421 ARG A N 1
ATOM 3138 C CA . ARG A 1 421 ? -14.984 8.883 6.246 1 87.5 421 ARG A CA 1
ATOM 3139 C C . ARG A 1 421 ? -14.008 9.789 5.496 1 87.5 421 ARG A C 1
ATOM 3141 O O . ARG A 1 421 ? -14.383 10.438 4.523 1 87.5 421 ARG A O 1
ATOM 3148 N N . GLY A 1 422 ? -12.75 9.711 5.977 1 85.81 422 GLY A N 1
ATOM 3149 C CA . GLY A 1 422 ? -11.703 10.461 5.309 1 85.81 422 GLY A CA 1
ATOM 3150 C C . GLY A 1 422 ? -11.445 11.82 5.938 1 85.81 422 GLY A C 1
ATOM 3151 O O . GLY A 1 422 ? -12.234 12.289 6.758 1 85.81 422 GLY A O 1
ATOM 3152 N N . ALA A 1 423 ? -10.359 12.383 5.531 1 88 423 ALA A N 1
ATOM 3153 C CA . ALA A 1 423 ? -10.031 13.719 6.016 1 88 423 ALA A CA 1
ATOM 3154 C C . ALA A 1 423 ? -10.719 14.789 5.168 1 88 423 ALA A C 1
ATOM 3156 O O . ALA A 1 423 ? -11.906 15.062 5.355 1 88 423 ALA A O 1
ATOM 3157 N N . SER A 1 424 ? -10.07 15.266 4.105 1 91.5 424 SER A N 1
ATOM 3158 C CA . SER A 1 424 ? -10.625 16.375 3.338 1 91.5 424 SER A CA 1
ATOM 3159 C C . SER A 1 424 ? -11.938 15.984 2.668 1 91.5 424 SER A C 1
ATOM 3161 O O . SER A 1 424 ? -12.781 16.844 2.389 1 91.5 424 SER A O 1
ATOM 3163 N N . GLU A 1 425 ? -12.195 14.68 2.455 1 92.75 425 GLU A N 1
ATOM 3164 C CA . GLU A 1 425 ? -13.438 14.203 1.847 1 92.75 425 GLU A CA 1
ATOM 3165 C C . GLU A 1 425 ? -14.633 14.469 2.756 1 92.75 425 GLU A C 1
ATOM 3167 O O . GLU A 1 425 ? -15.773 14.539 2.285 1 92.75 425 GLU A O 1
ATOM 3172 N N . SER A 1 426 ? -14.422 14.617 4.004 1 93.56 426 SER A N 1
ATOM 3173 C CA . SER A 1 426 ? -15.508 14.742 4.973 1 93.56 426 SER A CA 1
ATOM 3174 C C . SER A 1 426 ? -15.758 16.203 5.34 1 93.56 426 SER A C 1
ATOM 3176 O O . SER A 1 426 ? -16.656 16.5 6.125 1 93.56 426 SER A O 1
ATOM 3178 N N . TYR A 1 427 ? -15 17.156 4.797 1 97 427 TYR A N 1
ATOM 3179 C CA . TYR A 1 427 ? -15.008 18.531 5.27 1 97 427 TYR A CA 1
ATOM 3180 C C . TYR A 1 427 ? -16.234 19.281 4.75 1 97 427 TYR A C 1
ATOM 3182 O O . TYR A 1 427 ? -16.656 19.062 3.613 1 97 427 TYR A O 1
ATOM 3190 N N . ALA A 1 428 ? -16.797 20.094 5.594 1 96.31 428 ALA A N 1
ATOM 3191 C CA . ALA A 1 428 ? -17.953 20.906 5.238 1 96.31 428 ALA A CA 1
ATOM 3192 C C . ALA A 1 428 ? -17.531 22.172 4.496 1 96.31 428 ALA A C 1
ATOM 3194 O O . ALA A 1 428 ? -16.516 22.797 4.836 1 96.31 428 ALA A O 1
ATOM 3195 N N . ASP A 1 429 ? -18.328 22.5 3.514 1 95.5 429 ASP A N 1
ATOM 3196 C CA . ASP A 1 429 ? -18.109 23.766 2.83 1 95.5 429 ASP A CA 1
ATOM 3197 C C . ASP A 1 429 ? -19.047 24.844 3.375 1 95.5 429 ASP A C 1
ATOM 3199 O O . ASP A 1 429 ? -19.844 24.594 4.277 1 95.5 429 ASP A O 1
ATOM 3203 N N . ARG A 1 430 ? -18.844 26.031 2.908 1 94.19 430 ARG A N 1
ATOM 3204 C CA . ARG A 1 430 ? -19.594 27.188 3.371 1 94.19 430 ARG A CA 1
ATOM 3205 C C . ARG A 1 430 ? -21.094 26.953 3.229 1 94.19 430 ARG A C 1
ATOM 3207 O O . ARG A 1 430 ? -21.875 27.359 4.098 1 94.19 430 ARG A O 1
ATOM 3214 N N . GLU A 1 431 ? -21.531 26.281 2.197 1 92.44 431 GLU A N 1
ATOM 3215 C CA . GLU A 1 431 ? -22.953 26.047 1.94 1 92.44 431 GLU A CA 1
ATOM 3216 C C . GLU A 1 431 ? -23.547 25.125 2.99 1 92.44 431 GLU A C 1
ATOM 3218 O O . GLU A 1 431 ? -24.641 25.391 3.508 1 92.44 431 GLU A O 1
ATOM 3223 N N . LEU A 1 432 ? -22.844 24.078 3.25 1 93.56 432 LEU A N 1
ATOM 3224 C CA . LEU A 1 432 ? -23.328 23.125 4.246 1 93.56 432 LEU A CA 1
ATOM 3225 C C . LEU A 1 432 ? -23.422 23.781 5.625 1 93.56 432 LEU A C 1
ATOM 3227 O O . LEU A 1 432 ? -24.219 23.359 6.461 1 93.56 432 LEU A O 1
ATOM 3231 N N . LEU A 1 433 ? -22.656 24.812 5.848 1 95.62 433 LEU A N 1
ATOM 3232 C CA . LEU A 1 433 ? -22.562 25.438 7.164 1 95.62 433 LEU A CA 1
ATOM 3233 C C . LEU A 1 433 ? -23.484 26.656 7.258 1 95.62 433 LEU A C 1
ATOM 3235 O O . LEU A 1 433 ? -23.516 27.344 8.281 1 95.62 433 LEU A O 1
ATOM 3239 N N . ARG A 1 434 ? -24.172 26.922 6.227 1 93.19 434 ARG A N 1
ATOM 3240 C CA . ARG A 1 434 ? -25.141 28.016 6.254 1 93.19 434 ARG A CA 1
ATOM 3241 C C . ARG A 1 434 ? -26.203 27.797 7.324 1 93.19 434 ARG A C 1
ATOM 3243 O O . ARG A 1 434 ? -26.75 26.703 7.438 1 93.19 434 ARG A O 1
ATOM 3250 N N . GLY A 1 435 ? -26.422 28.828 8.117 1 91.88 435 GLY A N 1
ATOM 3251 C CA . GLY A 1 435 ? -27.406 28.734 9.188 1 91.88 435 GLY A CA 1
ATOM 3252 C C . GLY A 1 435 ? -26.828 28.156 10.469 1 91.88 435 GLY A C 1
ATOM 3253 O O . GLY A 1 435 ? -27.516 28.109 11.492 1 91.88 435 GLY A O 1
ATOM 3254 N N . VAL A 1 436 ? -25.609 27.719 10.406 1 92.19 436 VAL A N 1
ATOM 3255 C CA . VAL A 1 436 ? -24.953 27.141 11.578 1 92.19 436 VAL A CA 1
ATOM 3256 C C . VAL A 1 436 ? -23.812 28.047 12.023 1 92.19 436 VAL A C 1
ATOM 3258 O O . VAL A 1 436 ? -23.812 28.562 13.141 1 92.19 436 VAL A O 1
ATOM 3261 N N . VAL A 1 437 ? -22.922 28.297 11.078 1 92 437 VAL A N 1
ATOM 3262 C CA . VAL A 1 437 ? -21.75 29.125 11.336 1 92 437 VAL A CA 1
ATOM 3263 C C . VAL A 1 437 ? -21.859 30.438 10.57 1 92 437 VAL A C 1
ATOM 3265 O O . VAL A 1 437 ? -21.438 31.5 11.055 1 92 437 VAL A O 1
ATOM 3268 N N . PHE A 1 438 ? -22.438 30.281 9.367 1 86.12 438 PHE A N 1
ATOM 3269 C CA . PHE A 1 438 ? -22.594 31.438 8.508 1 86.12 438 PHE A CA 1
ATOM 3270 C C . PHE A 1 438 ? -24.047 31.859 8.438 1 86.12 438 PHE A C 1
ATOM 3272 O O . PHE A 1 438 ? -24.953 31.047 8.641 1 86.12 438 PHE A O 1
ATOM 3279 N N . GLU A 1 439 ? -24.25 33.125 8.195 1 79.25 439 GLU A N 1
ATOM 3280 C CA . GLU A 1 439 ? -25.609 33.594 8 1 79.25 439 GLU A CA 1
ATOM 3281 C C . GLU A 1 439 ? -26.156 33.188 6.641 1 79.25 439 GLU A C 1
ATOM 3283 O O . GLU A 1 439 ? -25.406 33.031 5.68 1 79.25 439 GLU A O 1
ATOM 3288 N N . MET B 1 1 ? -47.562 -72 -33.281 1 22.31 1 MET B N 1
ATOM 3289 C CA . MET B 1 1 ? -46.469 -71.875 -32.312 1 22.31 1 MET B CA 1
ATOM 3290 C C . MET B 1 1 ? -45.594 -70.688 -32.656 1 22.31 1 MET B C 1
ATOM 3292 O O . MET B 1 1 ? -44.75 -70.75 -33.531 1 22.31 1 MET B O 1
ATOM 3296 N N . ALA B 1 2 ? -46.188 -69.625 -32.719 1 25.2 2 ALA B N 1
ATOM 3297 C CA . ALA B 1 2 ? -46.281 -68.375 -33.469 1 25.2 2 ALA B CA 1
ATOM 3298 C C . ALA B 1 2 ? -45.156 -67.438 -33.156 1 25.2 2 ALA B C 1
ATOM 3300 O O . ALA B 1 2 ? -44.844 -67.188 -31.984 1 25.2 2 ALA B O 1
ATOM 3301 N N . LEU B 1 3 ? -44 -67.375 -34 1 22.52 3 LEU B N 1
ATOM 3302 C CA . LEU B 1 3 ? -42.719 -66.688 -34.094 1 22.52 3 LEU B CA 1
ATOM 3303 C C . LEU B 1 3 ? -42.938 -65.188 -33.812 1 22.52 3 LEU B C 1
ATOM 3305 O O . LEU B 1 3 ? -43.625 -64.5 -34.594 1 22.52 3 LEU B O 1
ATOM 3309 N N . ASP B 1 4 ? -43.125 -64.75 -32.562 1 24.3 4 ASP B N 1
ATOM 3310 C CA . ASP B 1 4 ? -43.5 -63.469 -32 1 24.3 4 ASP B CA 1
ATOM 3311 C C . ASP B 1 4 ? -42.469 -62.406 -32.375 1 24.3 4 ASP B C 1
ATOM 3313 O O . ASP B 1 4 ? -41.344 -62.438 -31.891 1 24.3 4 ASP B O 1
ATOM 3317 N N . THR B 1 5 ? -42.406 -61.969 -33.625 1 26.08 5 THR B N 1
ATOM 3318 C CA . THR B 1 5 ? -41.438 -61.094 -34.25 1 26.08 5 THR B CA 1
ATOM 3319 C C . THR B 1 5 ? -41.5 -59.719 -33.594 1 26.08 5 THR B C 1
ATOM 3321 O O . THR B 1 5 ? -42.438 -58.938 -33.844 1 26.08 5 THR B O 1
ATOM 3324 N N . PRO B 1 6 ? -41.344 -59.656 -32.219 1 27.12 6 PRO B N 1
ATOM 3325 C CA . PRO B 1 6 ? -41.75 -58.312 -31.766 1 27.12 6 PRO B CA 1
ATOM 3326 C C . PRO B 1 6 ? -41.062 -57.188 -32.531 1 27.12 6 PRO B C 1
ATOM 3328 O O . PRO B 1 6 ? -39.969 -57.375 -33.062 1 27.12 6 PRO B O 1
ATOM 3331 N N . ALA B 1 7 ? -41.812 -56.281 -33.156 1 26.91 7 ALA B N 1
ATOM 3332 C CA . ALA B 1 7 ? -41.719 -55.094 -33.969 1 26.91 7 ALA B CA 1
ATOM 3333 C C . ALA B 1 7 ? -40.844 -54.031 -33.281 1 26.91 7 ALA B C 1
ATOM 3335 O O . ALA B 1 7 ? -41.219 -53.5 -32.219 1 26.91 7 ALA B O 1
ATOM 3336 N N . THR B 1 8 ? -39.5 -54.219 -33.25 1 23.59 8 THR B N 1
ATOM 3337 C CA . THR B 1 8 ? -38.375 -53.469 -32.688 1 23.59 8 THR B CA 1
ATOM 3338 C C . THR B 1 8 ? -38.5 -51.969 -33.031 1 23.59 8 THR B C 1
ATOM 3340 O O . THR B 1 8 ? -38.469 -51.594 -34.188 1 23.59 8 THR B O 1
ATOM 3343 N N . SER B 1 9 ? -39.406 -51.219 -32.281 1 23.66 9 SER B N 1
ATOM 3344 C CA . SER B 1 9 ? -39.719 -49.812 -32.5 1 23.66 9 SER B CA 1
ATOM 3345 C C . SER B 1 9 ? -38.438 -49 -32.688 1 23.66 9 SER B C 1
ATOM 3347 O O . SER B 1 9 ? -37.562 -49 -31.812 1 23.66 9 SER B O 1
ATOM 3349 N N . LEU B 1 10 ? -37.875 -48.812 -33.875 1 24.67 10 LEU B N 1
ATOM 3350 C CA . LEU B 1 10 ? -36.781 -47.969 -34.344 1 24.67 10 LEU B CA 1
ATOM 3351 C C . LEU B 1 10 ? -36.969 -46.531 -33.938 1 24.67 10 LEU B C 1
ATOM 3353 O O . LEU B 1 10 ? -37.844 -45.844 -34.438 1 24.67 10 LEU B O 1
ATOM 3357 N N . ALA B 1 11 ? -36.906 -46.281 -32.562 1 25.2 11 ALA B N 1
ATOM 3358 C CA . ALA B 1 11 ? -37.125 -44.938 -32.062 1 25.2 11 ALA B CA 1
ATOM 3359 C C . ALA B 1 11 ? -36.5 -43.875 -32.938 1 25.2 11 ALA B C 1
ATOM 3361 O O . ALA B 1 11 ? -35.344 -44.031 -33.375 1 25.2 11 ALA B O 1
ATOM 3362 N N . ALA B 1 12 ? -37.25 -43 -33.5 1 26.22 12 ALA B N 1
ATOM 3363 C CA . ALA B 1 12 ? -37.156 -41.875 -34.406 1 26.22 12 ALA B CA 1
ATOM 3364 C C . ALA B 1 12 ? -36 -40.969 -34.062 1 26.22 12 ALA B C 1
ATOM 3366 O O . ALA B 1 12 ? -35.75 -40.688 -32.875 1 26.22 12 ALA B O 1
ATOM 3367 N N . ARG B 1 13 ? -35.156 -40.594 -35.062 1 27.31 13 ARG B N 1
ATOM 3368 C CA . ARG B 1 13 ? -33.938 -39.875 -35.438 1 27.31 13 ARG B CA 1
ATOM 3369 C C . ARG B 1 13 ? -34.094 -38.375 -35.156 1 27.31 13 ARG B C 1
ATOM 3371 O O . ARG B 1 13 ? -34.906 -37.688 -35.781 1 27.31 13 ARG B O 1
ATOM 3378 N N . ASP B 1 14 ? -34.531 -37.812 -34.094 1 24.58 14 ASP B N 1
ATOM 3379 C CA . ASP B 1 14 ? -34.75 -36.375 -34.312 1 24.58 14 ASP B CA 1
ATOM 3380 C C . ASP B 1 14 ? -33.5 -35.75 -34.906 1 24.58 14 ASP B C 1
ATOM 3382 O O . ASP B 1 14 ? -32.406 -35.812 -34.344 1 24.58 14 ASP B O 1
ATOM 3386 N N . PRO B 1 15 ? -33.5 -35.312 -36.219 1 25.56 15 PRO B N 1
ATOM 3387 C CA . PRO B 1 15 ? -32.656 -34.75 -37.312 1 25.56 15 PRO B CA 1
ATOM 3388 C C . PRO B 1 15 ? -32.031 -33.406 -36.938 1 25.56 15 PRO B C 1
ATOM 3390 O O . PRO B 1 15 ? -31.297 -32.844 -37.75 1 25.56 15 PRO B O 1
ATOM 3393 N N . LEU B 1 16 ? -32.719 -32.562 -36.281 1 25.05 16 LEU B N 1
ATOM 3394 C CA . LEU B 1 16 ? -32.375 -31.141 -36.156 1 25.05 16 LEU B CA 1
ATOM 3395 C C . LEU B 1 16 ? -30.938 -30.984 -35.688 1 25.05 16 LEU B C 1
ATOM 3397 O O . LEU B 1 16 ? -30.562 -29.922 -35.156 1 25.05 16 LEU B O 1
ATOM 3401 N N . ASP B 1 17 ? -29.875 -32 -36.094 1 23.86 17 ASP B N 1
ATOM 3402 C CA . ASP B 1 17 ? -28.781 -32.906 -36.469 1 23.86 17 ASP B CA 1
ATOM 3403 C C . ASP B 1 17 ? -27.953 -32.281 -37.594 1 23.86 17 ASP B C 1
ATOM 3405 O O . ASP B 1 17 ? -27.734 -32.906 -38.625 1 23.86 17 ASP B O 1
ATOM 3409 N N . LEU B 1 18 ? -28.125 -30.953 -37.875 1 27.33 18 LEU B N 1
ATOM 3410 C CA . LEU B 1 18 ? -27.672 -30.375 -39.125 1 27.33 18 LEU B CA 1
ATOM 3411 C C . LEU B 1 18 ? -26.203 -30.672 -39.344 1 27.33 18 LEU B C 1
ATOM 3413 O O . LEU B 1 18 ? -25.562 -30.078 -40.25 1 27.33 18 LEU B O 1
ATOM 3417 N N . SER B 1 19 ? -25.406 -31.547 -38.719 1 27.05 19 SER B N 1
ATOM 3418 C CA . SER B 1 19 ? -24.5 -31.828 -37.625 1 27.05 19 SER B CA 1
ATOM 3419 C C . SER B 1 19 ? -23.188 -32.438 -38.125 1 27.05 19 SER B C 1
ATOM 3421 O O . SER B 1 19 ? -22.219 -32.5 -37.375 1 27.05 19 SER B O 1
ATOM 3423 N N . THR B 1 20 ? -23.047 -33.062 -39.25 1 32.38 20 THR B N 1
ATOM 3424 C CA . THR B 1 20 ? -22.062 -33.906 -39.906 1 32.38 20 THR B CA 1
ATOM 3425 C C . THR B 1 20 ? -21.062 -33.094 -40.719 1 32.38 20 THR B C 1
ATOM 3427 O O . THR B 1 20 ? -19.859 -33.406 -40.75 1 32.38 20 THR B O 1
ATOM 3430 N N . SER B 1 21 ? -21.703 -32.375 -41.719 1 33.94 21 SER B N 1
ATOM 3431 C CA . SER B 1 21 ? -20.859 -31.688 -42.688 1 33.94 21 SER B CA 1
ATOM 3432 C C . SER B 1 21 ? -20 -30.625 -42.031 1 33.94 21 SER B C 1
ATOM 3434 O O . SER B 1 21 ? -18.906 -30.312 -42.5 1 33.94 21 SER B O 1
ATOM 3436 N N . GLN B 1 22 ? -20.703 -29.891 -41.094 1 32.81 22 GLN B N 1
ATOM 3437 C CA . GLN B 1 22 ? -19.969 -28.875 -40.344 1 32.81 22 GLN B CA 1
ATOM 3438 C C . GLN B 1 22 ? -18.844 -29.484 -39.5 1 32.81 22 GLN B C 1
ATOM 3440 O O . GLN B 1 22 ? -18.016 -28.766 -38.969 1 32.81 22 GLN B O 1
ATOM 3445 N N . ASP B 1 23 ? -18.875 -30.766 -39.281 1 35.38 23 ASP B N 1
ATOM 3446 C CA . ASP B 1 23 ? -17.781 -31.484 -38.625 1 35.38 23 ASP B CA 1
ATOM 3447 C C . ASP B 1 23 ? -16.547 -31.531 -39.5 1 35.38 23 ASP B C 1
ATOM 3449 O O . ASP B 1 23 ? -15.414 -31.422 -39.031 1 35.38 23 ASP B O 1
ATOM 3453 N N . ALA B 1 24 ? -16.734 -31.766 -40.844 1 36.59 24 ALA B N 1
ATOM 3454 C CA . ALA B 1 24 ? -15.602 -31.844 -41.75 1 36.59 24 ALA B CA 1
ATOM 3455 C C . ALA B 1 24 ? -14.961 -30.469 -41.938 1 36.59 24 ALA B C 1
ATOM 3457 O O . ALA B 1 24 ? -13.734 -30.344 -41.969 1 36.59 24 ALA B O 1
ATOM 3458 N N . VAL B 1 25 ? -15.836 -29.359 -42.188 1 37.97 25 VAL B N 1
ATOM 3459 C CA . VAL B 1 25 ? -15.258 -28.016 -42.312 1 37.97 25 VAL B CA 1
ATOM 3460 C C . VAL B 1 25 ? -14.688 -27.578 -40.969 1 37.97 25 VAL B C 1
ATOM 3462 O O . VAL B 1 25 ? -13.688 -26.859 -40.938 1 37.97 25 VAL B O 1
ATOM 3465 N N . LEU B 1 26 ? -15.359 -27.969 -39.938 1 35.72 26 LEU B N 1
ATOM 3466 C CA . LEU B 1 26 ? -14.773 -27.734 -38.625 1 35.72 26 LEU B CA 1
ATOM 3467 C C . LEU B 1 26 ? -13.523 -28.594 -38.438 1 35.72 26 LEU B C 1
ATOM 3469 O O . LEU B 1 26 ? -12.547 -28.141 -37.812 1 35.72 26 LEU B O 1
ATOM 3473 N N . ALA B 1 27 ? -13.406 -29.781 -39 1 38.72 27 ALA B N 1
ATOM 3474 C CA . ALA B 1 27 ? -12.18 -30.562 -39 1 38.72 27 ALA B CA 1
ATOM 3475 C C . ALA B 1 27 ? -11.117 -29.922 -39.906 1 38.72 27 ALA B C 1
ATOM 3477 O O . ALA B 1 27 ? -9.938 -29.875 -39.531 1 38.72 27 ALA B O 1
ATOM 3478 N N . VAL B 1 28 ? -11.477 -29.578 -41.25 1 38.97 28 VAL B N 1
ATOM 3479 C CA . VAL B 1 28 ? -10.508 -28.953 -42.125 1 38.97 28 VAL B CA 1
ATOM 3480 C C . VAL B 1 28 ? -10.148 -27.562 -41.625 1 38.97 28 VAL B C 1
ATOM 3482 O O . VAL B 1 28 ? -8.977 -27.172 -41.625 1 38.97 28 VAL B O 1
ATOM 3485 N N . ARG B 1 29 ? -11.125 -26.641 -41.344 1 34.84 29 ARG B N 1
ATOM 3486 C CA . ARG B 1 29 ? -10.805 -25.391 -40.656 1 34.84 29 ARG B CA 1
ATOM 3487 C C . ARG B 1 29 ? -10.102 -25.641 -39.344 1 34.84 29 ARG B C 1
ATOM 3489 O O . ARG B 1 29 ? -9.352 -24.781 -38.844 1 34.84 29 ARG B O 1
ATOM 3496 N N . SER B 1 30 ? -10.367 -26.625 -38.625 1 37 30 SER B N 1
ATOM 3497 C CA . SER B 1 30 ? -9.555 -27.109 -37.5 1 37 30 SER B CA 1
ATOM 3498 C C . SER B 1 30 ? -8.156 -27.5 -37.969 1 37 30 SER B C 1
ATOM 3500 O O . SER B 1 30 ? -7.172 -27.266 -37.281 1 37 30 SER B O 1
ATOM 3502 N N . ALA B 1 31 ? -7.977 -28.172 -39.062 1 37.09 31 ALA B N 1
ATOM 3503 C CA . ALA B 1 31 ? -6.664 -28.5 -39.594 1 37.09 31 ALA B CA 1
ATOM 3504 C C . ALA B 1 31 ? -5.93 -27.25 -40.062 1 37.09 31 ALA B C 1
ATOM 3506 O O . ALA B 1 31 ? -4.723 -27.125 -39.875 1 37.09 31 ALA B O 1
ATOM 3507 N N . VAL B 1 32 ? -6.434 -26.453 -41.031 1 37.03 32 VAL B N 1
ATOM 3508 C CA . VAL B 1 32 ? -5.742 -25.266 -41.5 1 37.03 32 VAL B CA 1
ATOM 3509 C C . VAL B 1 32 ? -5.609 -24.25 -40.375 1 37.03 32 VAL B C 1
ATOM 3511 O O . VAL B 1 32 ? -4.582 -23.578 -40.25 1 37.03 32 VAL B O 1
ATOM 3514 N N . LYS B 1 33 ? -6.73 -23.859 -39.719 1 37.59 33 LYS B N 1
ATOM 3515 C CA . LYS B 1 33 ? -6.664 -22.875 -38.656 1 37.59 33 LYS B CA 1
ATOM 3516 C C . LYS B 1 33 ? -5.816 -23.375 -37.5 1 37.59 33 LYS B C 1
ATOM 3518 O O . LYS B 1 33 ? -5.867 -22.828 -36.406 1 37.59 33 LYS B O 1
ATOM 3523 N N . LYS B 1 34 ? -5.496 -24.5 -37.562 1 40.16 34 LYS B N 1
ATOM 3524 C CA . LYS B 1 34 ? -4.367 -24.75 -36.656 1 40.16 34 LYS B CA 1
ATOM 3525 C C . LYS B 1 34 ? -3.373 -23.594 -36.688 1 40.16 34 LYS B C 1
ATOM 3527 O O . LYS B 1 34 ? -2.352 -23.672 -37.375 1 40.16 34 LYS B O 1
ATOM 3532 N N . VAL B 1 35 ? -3.717 -22.484 -37.125 1 42.91 35 VAL B N 1
ATOM 3533 C CA . VAL B 1 35 ? -2.904 -21.344 -36.75 1 42.91 35 VAL B CA 1
ATOM 3534 C C . VAL B 1 35 ? -2.32 -21.594 -35.344 1 42.91 35 VAL B C 1
ATOM 3536 O O . VAL B 1 35 ? -3.041 -21.969 -34.406 1 42.91 35 VAL B O 1
ATOM 3539 N N . ARG B 1 36 ? -1.021 -21.781 -35.281 1 57.12 36 ARG B N 1
ATOM 3540 C CA . ARG B 1 36 ? -0.164 -22.422 -34.281 1 57.12 36 ARG B CA 1
ATOM 3541 C C . ARG B 1 36 ? -0.523 -21.969 -32.875 1 57.12 36 ARG B C 1
ATOM 3543 O O . ARG B 1 36 ? -0.228 -20.844 -32.469 1 57.12 36 ARG B O 1
ATOM 3550 N N . SER B 1 37 ? -1.585 -22.469 -32.312 1 72.75 37 SER B N 1
ATOM 3551 C CA . SER B 1 37 ? -1.919 -22.297 -30.906 1 72.75 37 SER B CA 1
ATOM 3552 C C . SER B 1 37 ? -0.698 -22.5 -30.031 1 72.75 37 SER B C 1
ATOM 3554 O O . SER B 1 37 ? 0.155 -23.344 -30.328 1 72.75 37 SER B O 1
ATOM 3556 N N . PRO B 1 38 ? -0.583 -21.578 -29.094 1 85.31 38 PRO B N 1
ATOM 3557 C CA . PRO B 1 38 ? 0.542 -21.781 -28.172 1 85.31 38 PRO B CA 1
ATOM 3558 C C . PRO B 1 38 ? 0.558 -23.156 -27.547 1 85.31 38 PRO B C 1
ATOM 3560 O O . PRO B 1 38 ? -0.492 -23.672 -27.156 1 85.31 38 PRO B O 1
ATOM 3563 N N . ASN B 1 39 ? 1.702 -23.766 -27.609 1 89 39 ASN B N 1
ATOM 3564 C CA . ASN B 1 39 ? 1.876 -25.078 -26.984 1 89 39 ASN B CA 1
ATOM 3565 C C . ASN B 1 39 ? 1.715 -24.984 -25.469 1 89 39 ASN B C 1
ATOM 3567 O O . ASN B 1 39 ? 1.367 -25.969 -24.812 1 89 39 ASN B O 1
ATOM 3571 N N . LEU B 1 40 ? 2.043 -23.828 -24.953 1 96.75 40 LEU B N 1
ATOM 3572 C CA . LEU B 1 40 ? 2.031 -23.609 -23.516 1 96.75 40 LEU B CA 1
ATOM 3573 C C . LEU B 1 40 ? 0.991 -22.562 -23.125 1 96.75 40 LEU B C 1
ATOM 3575 O O . LEU B 1 40 ? 0.987 -21.453 -23.672 1 96.75 40 LEU B O 1
ATOM 3579 N N . VAL B 1 41 ? 0.104 -22.922 -22.219 1 98.06 41 VAL B N 1
ATOM 3580 C CA . VAL B 1 41 ? -0.895 -22 -21.688 1 98.06 41 VAL B CA 1
ATOM 3581 C C . VAL B 1 41 ? -0.84 -21.984 -20.172 1 98.06 41 VAL B C 1
ATOM 3583 O O . VAL B 1 41 ? -0.848 -23.047 -19.531 1 98.06 41 VAL B O 1
ATOM 3586 N N . VAL B 1 42 ? -0.698 -20.812 -19.609 1 98.75 42 VAL B N 1
ATOM 3587 C CA . VAL B 1 42 ? -0.718 -20.641 -18.172 1 98.75 42 VAL B CA 1
ATOM 3588 C C . VAL B 1 42 ? -1.915 -19.781 -17.766 1 98.75 42 VAL B C 1
ATOM 3590 O O . VAL B 1 42 ? -2.225 -18.781 -18.422 1 98.75 42 VAL B O 1
ATOM 3593 N N . MET B 1 43 ? -2.6 -20.172 -16.719 1 98.75 43 MET B N 1
ATOM 3594 C CA . MET B 1 43 ? -3.695 -19.375 -16.156 1 98.75 43 MET B CA 1
ATOM 3595 C C . MET B 1 43 ? -3.445 -19.062 -14.688 1 98.75 43 MET B C 1
ATOM 3597 O O . MET B 1 43 ? -3.049 -19.938 -13.922 1 98.75 43 MET B O 1
ATOM 3601 N N . GLY B 1 44 ? -3.691 -17.812 -14.352 1 98.06 44 GLY B N 1
ATOM 3602 C CA . GLY B 1 44 ? -3.547 -17.484 -12.945 1 98.06 44 GLY B CA 1
ATOM 3603 C C . GLY B 1 44 ? -3.529 -15.984 -12.672 1 98.06 44 GLY B C 1
ATOM 3604 O O . GLY B 1 44 ? -4.094 -15.203 -13.438 1 98.06 44 GLY B O 1
ATOM 3605 N N . GLY B 1 45 ? -3.037 -15.711 -11.523 1 97.44 45 GLY B N 1
ATOM 3606 C CA . GLY B 1 45 ? -3.027 -14.328 -11.078 1 97.44 45 GLY B CA 1
ATOM 3607 C C . GLY B 1 45 ? -1.935 -13.5 -11.727 1 97.44 45 GLY B C 1
ATOM 3608 O O . GLY B 1 45 ? -0.875 -14.031 -12.078 1 97.44 45 GLY B O 1
ATOM 3609 N N . ALA B 1 46 ? -2.219 -12.211 -11.945 1 97.75 46 ALA B N 1
ATOM 3610 C CA . ALA B 1 46 ? -1.303 -11.141 -12.328 1 97.75 46 ALA B CA 1
ATOM 3611 C C . ALA B 1 46 ? -1.526 -9.898 -11.477 1 97.75 46 ALA B C 1
ATOM 3613 O O . ALA B 1 46 ? -2.637 -9.359 -11.43 1 97.75 46 ALA B O 1
ATOM 3614 N N . ASN B 1 47 ? -0.533 -9.539 -10.781 1 96.44 47 ASN B N 1
ATOM 3615 C CA . ASN B 1 47 ? -0.701 -8.406 -9.883 1 96.44 47 ASN B CA 1
ATOM 3616 C C . ASN B 1 47 ? 0.605 -7.641 -9.695 1 96.44 47 ASN B C 1
ATOM 3618 O O . ASN B 1 47 ? 1.627 -7.992 -10.289 1 96.44 47 ASN B O 1
ATOM 3622 N N . ARG B 1 48 ? 0.508 -6.527 -9 1 95.5 48 ARG B N 1
ATOM 3623 C CA . ARG B 1 48 ? 1.696 -5.777 -8.602 1 95.5 48 ARG B CA 1
ATOM 3624 C C . ARG B 1 48 ? 2.016 -6.004 -7.129 1 95.5 48 ARG B C 1
ATOM 3626 O O . ARG B 1 48 ? 1.11 -6.184 -6.312 1 95.5 48 ARG B O 1
ATOM 3633 N N . ASP B 1 49 ? 3.264 -6.035 -6.891 1 93.81 49 ASP B N 1
ATOM 3634 C CA . ASP B 1 49 ? 3.742 -6.113 -5.516 1 93.81 49 ASP B CA 1
ATOM 3635 C C . ASP B 1 49 ? 4.375 -4.797 -5.078 1 93.81 49 ASP B C 1
ATOM 3637 O O . ASP B 1 49 ? 5.379 -4.363 -5.648 1 93.81 49 ASP B O 1
ATOM 3641 N N . VAL B 1 50 ? 3.775 -4.211 -4.082 1 93.75 50 VAL B N 1
ATOM 3642 C CA . VAL B 1 50 ? 4.312 -2.982 -3.504 1 93.75 50 VAL B CA 1
ATOM 3643 C C . VAL B 1 50 ? 5.109 -3.309 -2.244 1 93.75 50 VAL B C 1
ATOM 3645 O O . VAL B 1 50 ? 4.535 -3.613 -1.196 1 93.75 50 VAL B O 1
ATOM 3648 N N . ASN B 1 51 ? 6.395 -3.143 -2.373 1 93.06 51 ASN B N 1
ATOM 3649 C CA . ASN B 1 51 ? 7.266 -3.457 -1.245 1 93.06 51 ASN B CA 1
ATOM 3650 C C . ASN B 1 51 ? 7.605 -2.211 -0.435 1 93.06 51 ASN B C 1
ATOM 3652 O O . ASN B 1 51 ? 8.242 -1.288 -0.946 1 93.06 51 ASN B O 1
ATOM 3656 N N . LEU B 1 52 ? 7.176 -2.238 0.783 1 94.25 52 LEU B N 1
ATOM 3657 C CA . LEU B 1 52 ? 7.43 -1.167 1.738 1 94.25 52 LEU B CA 1
ATOM 3658 C C . LEU B 1 52 ? 8.492 -1.584 2.752 1 94.25 52 LEU B C 1
ATOM 3660 O O . LEU B 1 52 ? 8.211 -2.373 3.658 1 94.25 52 LEU B O 1
ATOM 3664 N N . ARG B 1 53 ? 9.68 -1.035 2.607 1 92.19 53 ARG B N 1
ATOM 3665 C CA . ARG B 1 53 ? 10.773 -1.392 3.51 1 92.19 53 ARG B CA 1
ATOM 3666 C C . ARG B 1 53 ? 10.773 -0.497 4.746 1 92.19 53 ARG B C 1
ATOM 3668 O O . ARG B 1 53 ? 10.75 0.73 4.629 1 92.19 53 ARG B O 1
ATOM 3675 N N . VAL B 1 54 ? 10.781 -1.117 5.906 1 92.12 54 VAL B N 1
ATOM 3676 C CA . VAL B 1 54 ? 10.742 -0.401 7.176 1 92.12 54 VAL B CA 1
ATOM 3677 C C . VAL B 1 54 ? 11.836 -0.926 8.102 1 92.12 54 VAL B C 1
ATOM 3679 O O . VAL B 1 54 ? 12.422 -1.979 7.844 1 92.12 54 VAL B O 1
ATOM 3682 N N . ARG B 1 55 ? 12.188 -0.108 9.086 1 89.12 55 ARG B N 1
ATOM 3683 C CA . ARG B 1 55 ? 13.164 -0.579 10.062 1 89.12 55 ARG B CA 1
ATOM 3684 C C . ARG B 1 55 ? 12.625 -1.762 10.859 1 89.12 55 ARG B C 1
ATOM 3686 O O . ARG B 1 55 ? 13.289 -2.787 10.992 1 89.12 55 ARG B O 1
ATOM 3693 N N . SER B 1 56 ? 11.445 -1.644 11.406 1 89.12 56 SER B N 1
ATOM 3694 C CA . SER B 1 56 ? 10.695 -2.689 12.102 1 89.12 56 SER B CA 1
ATOM 3695 C C . SER B 1 56 ? 9.219 -2.648 11.719 1 89.12 56 SER B C 1
ATOM 3697 O O . SER B 1 56 ? 8.688 -1.587 11.398 1 89.12 56 SER B O 1
ATOM 3699 N N . LEU B 1 57 ? 8.633 -3.846 11.727 1 90.44 57 LEU B N 1
ATOM 3700 C CA . LEU B 1 57 ? 7.203 -3.871 11.438 1 90.44 57 LEU B CA 1
ATOM 3701 C C . LEU B 1 57 ? 6.434 -3.016 12.438 1 90.44 57 LEU B C 1
ATOM 3703 O O . LEU B 1 57 ? 6.75 -3.012 13.633 1 90.44 57 LEU B O 1
ATOM 3707 N N . PRO B 1 58 ? 5.453 -2.281 11.969 1 89.38 58 PRO B N 1
ATOM 3708 C CA . PRO B 1 58 ? 4.711 -1.4 12.875 1 89.38 58 PRO B CA 1
ATOM 3709 C C . PRO B 1 58 ? 3.914 -2.17 13.922 1 89.38 58 PRO B C 1
ATOM 3711 O O . PRO B 1 58 ? 3.361 -3.232 13.633 1 89.38 58 PRO B O 1
ATOM 3714 N N . LEU B 1 59 ? 3.898 -1.643 15.094 1 84.81 59 LEU B N 1
ATOM 3715 C CA . LEU B 1 59 ? 3.008 -2.129 16.141 1 84.81 59 LEU B CA 1
ATOM 3716 C C . LEU B 1 59 ? 1.611 -1.537 15.984 1 84.81 59 LEU B C 1
ATOM 3718 O O . LEU B 1 59 ? 1.409 -0.611 15.195 1 84.81 59 LEU B O 1
ATOM 3722 N N . HIS B 1 60 ? 0.619 -2.1 16.766 1 82.75 60 HIS B N 1
ATOM 3723 C CA . HIS B 1 60 ? -0.74 -1.573 16.719 1 82.75 60 HIS B CA 1
ATOM 3724 C C . HIS B 1 60 ? -0.761 -0.073 16.984 1 82.75 60 HIS B C 1
ATOM 3726 O O . HIS B 1 60 ? -0.178 0.391 17.969 1 82.75 60 HIS B O 1
ATOM 3732 N N . GLY B 1 61 ? -1.307 0.68 16.078 1 75.25 61 GLY B N 1
ATOM 3733 C CA . GLY B 1 61 ? -1.464 2.117 16.234 1 75.25 61 GLY B CA 1
ATOM 3734 C C . GLY B 1 61 ? -0.221 2.898 15.859 1 75.25 61 GLY B C 1
ATOM 3735 O O . GLY B 1 61 ? -0.218 4.133 15.906 1 75.25 61 GLY B O 1
ATOM 3736 N N . GLU B 1 62 ? 0.786 2.225 15.406 1 79.56 62 GLU B N 1
ATOM 3737 C CA . GLU B 1 62 ? 2.064 2.881 15.156 1 79.56 62 GLU B CA 1
ATOM 3738 C C . GLU B 1 62 ? 2.188 3.301 13.695 1 79.56 62 GLU B C 1
ATOM 3740 O O . GLU B 1 62 ? 1.696 2.609 12.797 1 79.56 62 GLU B O 1
ATOM 3745 N N . THR B 1 63 ? 2.791 4.449 13.508 1 80.12 63 THR B N 1
ATOM 3746 C CA . THR B 1 63 ? 3.217 4.902 12.195 1 80.12 63 THR B CA 1
ATOM 3747 C C . THR B 1 63 ? 4.723 4.734 12.023 1 80.12 63 THR B C 1
ATOM 3749 O O . THR B 1 63 ? 5.504 5.199 12.859 1 80.12 63 THR B O 1
ATOM 3752 N N . VAL B 1 64 ? 5.074 4.055 11.008 1 88.12 64 VAL B N 1
ATOM 3753 C CA . VAL B 1 64 ? 6.496 3.889 10.727 1 88.12 64 VAL B CA 1
ATOM 3754 C C . VAL B 1 64 ? 6.828 4.469 9.359 1 88.12 64 VAL B C 1
ATOM 3756 O O . VAL B 1 64 ? 5.973 4.504 8.469 1 88.12 64 VAL B O 1
ATOM 3759 N N . ALA B 1 65 ? 8.047 4.945 9.273 1 87.94 65 ALA B N 1
ATOM 3760 C CA . ALA B 1 65 ? 8.508 5.535 8.016 1 87.94 65 ALA B CA 1
ATOM 3761 C C . ALA B 1 65 ? 9.07 4.465 7.086 1 87.94 65 ALA B C 1
ATOM 3763 O O . ALA B 1 65 ? 9.672 3.492 7.543 1 87.94 65 ALA B O 1
ATOM 3764 N N . SER B 1 66 ? 8.758 4.613 5.84 1 91.44 66 SER B N 1
ATOM 3765 C CA . SER B 1 66 ? 9.32 3.762 4.797 1 91.44 66 SER B CA 1
ATOM 3766 C C . SER B 1 66 ? 10 4.59 3.713 1 91.44 66 SER B C 1
ATOM 3768 O O . SER B 1 66 ? 9.578 5.715 3.428 1 91.44 66 SER B O 1
ATOM 3770 N N . ALA B 1 67 ? 11.086 4.02 3.176 1 86.75 67 ALA B N 1
ATOM 3771 C CA . ALA B 1 67 ? 11.68 4.582 1.965 1 86.75 67 ALA B CA 1
ATOM 3772 C C . ALA B 1 67 ? 10.742 4.426 0.771 1 86.75 67 ALA B C 1
ATOM 3774 O O . ALA B 1 67 ? 9.625 3.912 0.911 1 86.75 67 ALA B O 1
ATOM 3775 N N . LYS B 1 68 ? 11.195 4.898 -0.347 1 87.12 68 LYS B N 1
ATOM 3776 C CA . LYS B 1 68 ? 10.438 4.766 -1.59 1 87.12 68 LYS B CA 1
ATOM 3777 C C . LYS B 1 68 ? 10.07 3.309 -1.857 1 87.12 68 LYS B C 1
ATOM 3779 O O . LYS B 1 68 ? 10.914 2.416 -1.721 1 87.12 68 LYS B O 1
ATOM 3784 N N . PRO B 1 69 ? 8.797 3.137 -2.145 1 90.31 69 PRO B N 1
ATOM 3785 C CA . PRO B 1 69 ? 8.383 1.759 -2.434 1 90.31 69 PRO B CA 1
ATOM 3786 C C . PRO B 1 69 ? 9.086 1.18 -3.658 1 90.31 69 PRO B C 1
ATOM 3788 O O . PRO B 1 69 ? 9.352 1.901 -4.625 1 90.31 69 PRO B O 1
ATOM 3791 N N . VAL B 1 70 ? 9.422 -0.082 -3.559 1 89.5 70 VAL B N 1
ATOM 3792 C CA . VAL B 1 70 ? 9.859 -0.819 -4.738 1 89.5 70 VAL B CA 1
ATOM 3793 C C . VAL B 1 70 ? 8.703 -1.641 -5.297 1 89.5 70 VAL B C 1
ATOM 3795 O O . VAL B 1 70 ? 8.094 -2.441 -4.578 1 89.5 70 VAL B O 1
ATOM 3798 N N . ILE B 1 71 ? 8.414 -1.396 -6.531 1 90.69 71 ILE B N 1
ATOM 3799 C CA . ILE B 1 71 ? 7.262 -2.037 -7.16 1 90.69 71 ILE B CA 1
ATOM 3800 C C . ILE B 1 71 ? 7.738 -3.17 -8.07 1 90.69 71 ILE B C 1
ATOM 3802 O O . ILE B 1 71 ? 8.609 -2.969 -8.914 1 90.69 71 ILE B O 1
ATOM 3806 N N . TYR B 1 72 ? 7.191 -4.355 -7.891 1 92.94 72 TYR B N 1
ATOM 3807 C CA . TYR B 1 72 ? 7.496 -5.52 -8.719 1 92.94 72 TYR B CA 1
ATOM 3808 C C . TYR B 1 72 ? 6.238 -6.047 -9.406 1 92.94 72 TYR B C 1
ATOM 3810 O O . TYR B 1 72 ? 5.121 -5.762 -8.969 1 92.94 72 TYR B O 1
ATOM 3818 N N . ARG B 1 73 ? 6.492 -6.699 -10.523 1 94.25 73 ARG B N 1
ATOM 3819 C CA . ARG B 1 73 ? 5.43 -7.508 -11.109 1 94.25 73 ARG B CA 1
ATOM 3820 C C . ARG B 1 73 ? 5.25 -8.82 -10.344 1 94.25 73 ARG B C 1
ATOM 3822 O O . ARG B 1 73 ? 6.234 -9.438 -9.93 1 94.25 73 ARG B O 1
ATOM 3829 N N . GLY B 1 74 ? 3.979 -9.07 -10.07 1 93.06 74 GLY B N 1
ATOM 3830 C CA . GLY B 1 74 ? 3.682 -10.305 -9.352 1 93.06 74 GLY B CA 1
ATOM 3831 C C . GLY B 1 74 ? 2.518 -11.07 -9.945 1 93.06 74 GLY B C 1
ATOM 3832 O O . GLY B 1 74 ? 2.018 -10.719 -11.016 1 93.06 74 GLY B O 1
ATOM 3833 N N . GLY B 1 75 ? 2.139 -12.117 -9.211 1 95 75 GLY B N 1
ATOM 3834 C CA . GLY B 1 75 ? 1.158 -13.086 -9.672 1 95 75 GLY B CA 1
ATOM 3835 C C . GLY B 1 75 ? 1.778 -14.398 -10.125 1 95 75 GLY B C 1
ATOM 3836 O O . GLY B 1 75 ? 2.482 -14.445 -11.133 1 95 75 GLY B O 1
ATOM 3837 N N . LYS B 1 76 ? 1.427 -15.328 -9.414 1 94.88 76 LYS B N 1
ATOM 3838 C CA . LYS B 1 76 ? 2.096 -16.609 -9.648 1 94.88 76 LYS B CA 1
ATOM 3839 C C . LYS B 1 76 ? 1.892 -17.078 -11.086 1 94.88 76 LYS B C 1
ATOM 3841 O O . LYS B 1 76 ? 2.83 -17.547 -11.734 1 94.88 76 LYS B O 1
ATOM 3846 N N . GLY B 1 77 ? 0.694 -17 -11.594 1 97.56 77 GLY B N 1
ATOM 3847 C CA . GLY B 1 77 ? 0.437 -17.391 -12.977 1 97.56 77 GLY B CA 1
ATOM 3848 C C . GLY B 1 77 ? 1.241 -16.578 -13.977 1 97.56 77 GLY B C 1
ATOM 3849 O O . GLY B 1 77 ? 1.867 -17.141 -14.875 1 97.56 77 GLY B O 1
ATOM 3850 N N . ALA B 1 78 ? 1.233 -15.328 -13.805 1 98.12 78 ALA B N 1
ATOM 3851 C CA . ALA B 1 78 ? 2.006 -14.445 -14.68 1 98.12 78 ALA B CA 1
ATOM 3852 C C . ALA B 1 78 ? 3.5 -14.734 -14.562 1 98.12 78 ALA B C 1
ATOM 3854 O O . ALA B 1 78 ? 4.215 -14.758 -15.562 1 98.12 78 ALA B O 1
ATOM 3855 N N . ASN B 1 79 ? 4.004 -14.93 -13.391 1 97.38 79 ASN B N 1
ATOM 3856 C CA . ASN B 1 79 ? 5.41 -15.266 -13.188 1 97.38 79 ASN B CA 1
ATOM 3857 C C . ASN B 1 79 ? 5.801 -16.516 -13.961 1 97.38 79 ASN B C 1
ATOM 3859 O O . ASN B 1 79 ? 6.844 -16.547 -14.609 1 97.38 79 ASN B O 1
ATOM 3863 N N . GLN B 1 80 ? 5 -17.531 -13.844 1 98.44 80 GLN B N 1
ATOM 3864 C CA . GLN B 1 80 ? 5.273 -18.781 -14.531 1 98.44 80 GLN B CA 1
ATOM 3865 C C . GLN B 1 80 ? 5.27 -18.594 -16.047 1 98.44 80 GLN B C 1
ATOM 3867 O O . GLN B 1 80 ? 6.164 -19.078 -16.75 1 98.44 80 GLN B O 1
ATOM 3872 N N . ALA B 1 81 ? 4.277 -17.875 -16.531 1 98.38 81 ALA B N 1
ATOM 3873 C CA . ALA B 1 81 ? 4.191 -17.594 -17.953 1 98.38 81 ALA B CA 1
ATOM 3874 C C . ALA B 1 81 ? 5.41 -16.812 -18.438 1 98.38 81 ALA B C 1
ATOM 3876 O O . ALA B 1 81 ? 5.957 -17.094 -19.5 1 98.38 81 ALA B O 1
ATOM 3877 N N . VAL B 1 82 ? 5.832 -15.852 -17.656 1 97.75 82 VAL B N 1
ATOM 3878 C CA . VAL B 1 82 ? 6.965 -15 -18.016 1 97.75 82 VAL B CA 1
ATOM 3879 C C . VAL B 1 82 ? 8.227 -15.852 -18.125 1 97.75 82 VAL B C 1
ATOM 3881 O O . VAL B 1 82 ? 8.969 -15.742 -19.094 1 97.75 82 VAL B O 1
ATOM 3884 N N . GLN B 1 83 ? 8.469 -16.688 -17.125 1 98.12 83 GLN B N 1
ATOM 3885 C CA . GLN B 1 83 ? 9.664 -17.516 -17.188 1 98.12 83 GLN B CA 1
ATOM 3886 C C . GLN B 1 83 ? 9.648 -18.406 -18.438 1 98.12 83 GLN B C 1
ATOM 3888 O O . GLN B 1 83 ? 10.672 -18.547 -19.109 1 98.12 83 GLN B O 1
ATOM 3893 N N . ALA B 1 84 ? 8.555 -19.016 -18.75 1 98 84 ALA B N 1
ATOM 3894 C CA . ALA B 1 84 ? 8.438 -19.859 -19.938 1 98 84 ALA B CA 1
ATOM 3895 C C . ALA B 1 84 ? 8.711 -19.047 -21.203 1 98 84 ALA B C 1
ATOM 3897 O O . ALA B 1 84 ? 9.438 -19.5 -22.094 1 98 84 ALA B O 1
ATOM 3898 N N . ALA B 1 85 ? 8.125 -17.844 -21.234 1 96.81 85 ALA B N 1
ATOM 3899 C CA . ALA B 1 85 ? 8.266 -16.984 -22.406 1 96.81 85 ALA B CA 1
ATOM 3900 C C . ALA B 1 85 ? 9.727 -16.578 -22.625 1 96.81 85 ALA B C 1
ATOM 3902 O O . ALA B 1 85 ? 10.203 -16.531 -23.766 1 96.81 85 ALA B O 1
ATOM 3903 N N . LEU B 1 86 ? 10.367 -16.281 -21.547 1 96.38 86 LEU B N 1
ATOM 3904 C CA . LEU B 1 86 ? 11.75 -15.844 -21.625 1 96.38 86 LEU B CA 1
ATOM 3905 C C . LEU B 1 86 ? 12.648 -16.953 -22.172 1 96.38 86 LEU B C 1
ATOM 3907 O O . LEU B 1 86 ? 13.75 -16.688 -22.656 1 96.38 86 LEU B O 1
ATOM 3911 N N . LEU B 1 87 ? 12.188 -18.156 -22.141 1 96.19 87 LEU B N 1
ATOM 3912 C CA . LEU B 1 87 ? 12.992 -19.297 -22.578 1 96.19 87 LEU B CA 1
ATOM 3913 C C . LEU B 1 87 ? 12.734 -19.594 -24.062 1 96.19 87 LEU B C 1
ATOM 3915 O O . LEU B 1 87 ? 13.477 -20.359 -24.672 1 96.19 87 LEU B O 1
ATOM 3919 N N . MET B 1 88 ? 11.703 -19.031 -24.609 1 92.75 88 MET B N 1
ATOM 3920 C CA . MET B 1 88 ? 11.336 -19.297 -26 1 92.75 88 MET B CA 1
ATOM 3921 C C . MET B 1 88 ? 12.398 -18.766 -26.953 1 92.75 88 MET B C 1
ATOM 3923 O O . MET B 1 88 ? 13.047 -17.766 -26.672 1 92.75 88 MET B O 1
ATOM 3927 N N . ASN B 1 89 ? 12.672 -19.531 -28 1 80.38 89 ASN B N 1
ATOM 3928 C CA . ASN B 1 89 ? 13.594 -19.094 -29.047 1 80.38 89 ASN B CA 1
ATOM 3929 C C . ASN B 1 89 ? 12.969 -18.031 -29.938 1 80.38 89 ASN B C 1
ATOM 3931 O O . ASN B 1 89 ? 11.992 -18.297 -30.641 1 80.38 89 ASN B O 1
ATOM 3935 N N . ARG B 1 90 ? 13.312 -16.766 -29.641 1 67.25 90 ARG B N 1
ATOM 3936 C CA . ARG B 1 90 ? 12.758 -15.688 -30.453 1 67.25 90 ARG B CA 1
ATOM 3937 C C . ARG B 1 90 ? 13.562 -15.492 -31.734 1 67.25 90 ARG B C 1
ATOM 3939 O O . ARG B 1 90 ? 14.789 -15.539 -31.719 1 67.25 90 ARG B O 1
ATOM 3946 N N . GLY B 1 91 ? 13.336 -16.344 -32.688 1 54.97 91 GLY B N 1
ATOM 3947 C CA . GLY B 1 91 ? 14.055 -16.234 -33.969 1 54.97 91 GLY B CA 1
ATOM 3948 C C . GLY B 1 91 ? 14.695 -14.867 -34.156 1 54.97 91 GLY B C 1
ATOM 3949 O O . GLY B 1 91 ? 14.25 -13.875 -33.594 1 54.97 91 GLY B O 1
ATOM 3950 N N . SER B 1 92 ? 16.109 -14.859 -34.188 1 44.84 92 SER B N 1
ATOM 3951 C CA . SER B 1 92 ? 16.969 -13.734 -34.531 1 44.84 92 SER B CA 1
ATOM 3952 C C . SER B 1 92 ? 16.312 -12.789 -35.531 1 44.84 92 SER B C 1
ATOM 3954 O O . SER B 1 92 ? 16.922 -11.812 -35.969 1 44.84 92 SER B O 1
ATOM 3956 N N . GLU B 1 93 ? 15.289 -13.164 -36.219 1 43.19 93 GLU B N 1
ATOM 3957 C CA . GLU B 1 93 ? 15.062 -12.258 -37.344 1 43.19 93 GLU B CA 1
ATOM 3958 C C . GLU B 1 93 ? 14.484 -10.93 -36.875 1 43.19 93 GLU B C 1
ATOM 3960 O O . GLU B 1 93 ? 13.352 -10.875 -36.406 1 43.19 93 GLU B O 1
ATOM 3965 N N . GLU B 1 94 ? 15.281 -10.109 -36.281 1 42.59 94 GLU B N 1
ATOM 3966 C CA . GLU B 1 94 ? 14.891 -8.703 -36.125 1 42.59 94 GLU B CA 1
ATOM 3967 C C . GLU B 1 94 ? 14.141 -8.203 -37.344 1 42.59 94 GLU B C 1
ATOM 3969 O O . GLU B 1 94 ? 14.633 -8.336 -38.469 1 42.59 94 GLU B O 1
ATOM 3974 N N . PRO B 1 95 ? 12.883 -7.988 -37.281 1 39.94 95 PRO B N 1
ATOM 3975 C CA . PRO B 1 95 ? 12.398 -7.363 -38.5 1 39.94 95 PRO B CA 1
ATOM 3976 C C . PRO B 1 95 ? 13.195 -6.125 -38.906 1 39.94 95 PRO B C 1
ATOM 3978 O O . PRO B 1 95 ? 13.758 -5.449 -38.031 1 39.94 95 PRO B O 1
ATOM 3981 N N . SER B 1 96 ? 13.781 -6.145 -40.094 1 38.06 96 SER B N 1
ATOM 3982 C CA . SER B 1 96 ? 14.344 -4.875 -40.562 1 38.06 96 SER B CA 1
ATOM 3983 C C . SER B 1 96 ? 13.438 -3.707 -40.219 1 38.06 96 SER B C 1
ATOM 3985 O O . SER B 1 96 ? 12.211 -3.832 -40.25 1 38.06 96 SER B O 1
ATOM 3987 N N . ALA B 1 97 ? 13.969 -2.742 -39.719 1 43.62 97 ALA B N 1
ATOM 3988 C CA . ALA B 1 97 ? 13.43 -1.499 -39.156 1 43.62 97 ALA B CA 1
ATOM 3989 C C . ALA B 1 97 ? 12.18 -1.069 -39.938 1 43.62 97 ALA B C 1
ATOM 3991 O O . ALA B 1 97 ? 11.359 -0.303 -39.406 1 43.62 97 ALA B O 1
ATOM 3992 N N . ASP B 1 98 ? 12.172 -1.12 -41.188 1 44.38 98 ASP B N 1
ATOM 3993 C CA . ASP B 1 98 ? 11.312 -0.299 -42.031 1 44.38 98 ASP B CA 1
ATOM 3994 C C . ASP B 1 98 ? 9.938 -0.938 -42.188 1 44.38 98 ASP B C 1
ATOM 3996 O O . ASP B 1 98 ? 9.031 -0.338 -42.781 1 44.38 98 ASP B O 1
ATOM 4000 N N . ASP B 1 99 ? 9.742 -2.287 -42.219 1 42.12 99 ASP B N 1
ATOM 4001 C CA . ASP B 1 99 ? 8.438 -2.748 -42.656 1 42.12 99 ASP B CA 1
ATOM 4002 C C . ASP B 1 99 ? 7.586 -3.25 -41.5 1 42.12 99 ASP B C 1
ATOM 4004 O O . ASP B 1 99 ? 7.906 -4.27 -40.906 1 42.12 99 ASP B O 1
ATOM 4008 N N . ASP B 1 100 ? 6.77 -2.453 -40.969 1 46.09 100 ASP B N 1
ATOM 4009 C CA . ASP B 1 100 ? 5.73 -2.715 -40 1 46.09 100 ASP B CA 1
ATOM 4010 C C . ASP B 1 100 ? 5.09 -4.086 -40.219 1 46.09 100 ASP B C 1
ATOM 4012 O O . ASP B 1 100 ? 4.668 -4.742 -39.25 1 46.09 100 ASP B O 1
ATOM 4016 N N . ALA B 1 101 ? 5.113 -4.453 -41.469 1 45.81 101 ALA B N 1
ATOM 4017 C CA . ALA B 1 101 ? 4.492 -5.723 -41.844 1 45.81 101 ALA B CA 1
ATOM 4018 C C . ALA B 1 101 ? 5.352 -6.902 -41.406 1 45.81 101 ALA B C 1
ATOM 4020 O O . ALA B 1 101 ? 4.828 -7.926 -40.938 1 45.81 101 ALA B O 1
ATOM 4021 N N . ALA B 1 102 ? 6.559 -6.691 -41.656 1 42.66 102 ALA B N 1
ATOM 4022 C CA . ALA B 1 102 ? 7.445 -7.801 -41.312 1 42.66 102 ALA B CA 1
ATOM 4023 C C . ALA B 1 102 ? 7.488 -8 -39.781 1 42.66 102 ALA B C 1
ATOM 4025 O O . ALA B 1 102 ? 7.527 -9.141 -39.312 1 42.66 102 ALA B O 1
ATOM 4026 N N . LYS B 1 103 ? 7.48 -6.957 -39 1 48.09 103 LYS B N 1
ATOM 4027 C CA . LYS B 1 103 ? 7.402 -7.051 -37.531 1 48.09 103 LYS B CA 1
ATOM 4028 C C . LYS B 1 103 ? 6.125 -7.762 -37.094 1 48.09 103 LYS B C 1
ATOM 4030 O O . LYS B 1 103 ? 6.152 -8.586 -36.188 1 48.09 103 LYS B O 1
ATOM 4035 N N . LYS B 1 104 ? 5.215 -7.387 -37.906 1 44.53 104 LYS B N 1
ATOM 4036 C CA . LYS B 1 104 ? 3.934 -8.039 -37.625 1 44.53 104 LYS B CA 1
ATOM 4037 C C . LYS B 1 104 ? 3.973 -9.508 -38.031 1 44.53 104 LYS B C 1
ATOM 4039 O O . LYS B 1 104 ? 3.352 -10.352 -37.375 1 44.53 104 LYS B O 1
ATOM 4044 N N . LYS B 1 105 ? 4.637 -9.625 -39.062 1 42.31 105 LYS B N 1
ATOM 4045 C CA . LYS B 1 105 ? 4.758 -10.992 -39.562 1 42.31 105 LYS B CA 1
ATOM 4046 C C . LYS B 1 105 ? 5.613 -11.844 -38.625 1 42.31 105 LYS B C 1
ATOM 4048 O O . LYS B 1 105 ? 5.332 -13.023 -38.438 1 42.31 105 LYS B O 1
ATOM 4053 N N . GLN B 1 106 ? 6.68 -11.258 -38.188 1 44.41 106 GLN B N 1
ATOM 4054 C CA . GLN B 1 106 ? 7.527 -12.008 -37.281 1 44.41 106 GLN B CA 1
ATOM 4055 C C . GLN B 1 106 ? 6.828 -12.234 -35.938 1 44.41 106 GLN B C 1
ATOM 4057 O O . GLN B 1 106 ? 6.945 -13.312 -35.344 1 44.41 106 GLN B O 1
ATOM 4062 N N . LEU B 1 107 ? 6.234 -11.148 -35.438 1 42.97 107 LEU B N 1
ATOM 4063 C CA . LEU B 1 107 ? 5.418 -11.344 -34.25 1 42.97 107 LEU B CA 1
ATOM 4064 C C . LEU B 1 107 ? 4.293 -12.336 -34.5 1 42.97 107 LEU B C 1
ATOM 4066 O O . LEU B 1 107 ? 3.793 -12.969 -33.562 1 42.97 107 LEU B O 1
ATOM 4070 N N . ALA B 1 108 ? 3.898 -12.359 -35.812 1 39.56 108 ALA B N 1
ATOM 4071 C CA . ALA B 1 108 ? 2.832 -13.266 -36.219 1 39.56 108 ALA B CA 1
ATOM 4072 C C . ALA B 1 108 ? 3.344 -14.703 -36.312 1 39.56 108 ALA B C 1
ATOM 4074 O O . ALA B 1 108 ? 2.555 -15.641 -36.438 1 39.56 108 ALA B O 1
ATOM 4075 N N . LYS B 1 109 ? 4.496 -14.906 -36.719 1 39.62 109 LYS B N 1
ATOM 4076 C CA . LYS B 1 109 ? 4.91 -16.312 -36.719 1 39.62 109 LYS B CA 1
ATOM 4077 C C . LYS B 1 109 ? 4.828 -16.922 -35.344 1 39.62 109 LYS B C 1
ATOM 4079 O O . LYS B 1 109 ? 5.555 -16.516 -34.438 1 39.62 109 LYS B O 1
ATOM 4084 N N . THR B 1 110 ? 3.674 -17.312 -34.875 1 42.59 110 THR B N 1
ATOM 4085 C CA . THR B 1 110 ? 3.078 -17.953 -33.719 1 42.59 110 THR B CA 1
ATOM 4086 C C . THR B 1 110 ? 3.939 -19.125 -33.25 1 42.59 110 THR B C 1
ATOM 4088 O O . THR B 1 110 ? 3.504 -19.922 -32.438 1 42.59 110 THR B O 1
ATOM 4091 N N . ASP B 1 111 ? 4.953 -19.562 -33.938 1 50.5 111 ASP B N 1
ATOM 4092 C CA . ASP B 1 111 ? 5.676 -20.719 -33.406 1 50.5 111 ASP B CA 1
ATOM 4093 C C . ASP B 1 111 ? 6.34 -20.391 -32.094 1 50.5 111 ASP B C 1
ATOM 4095 O O . ASP B 1 111 ? 6.961 -19.328 -31.938 1 50.5 111 ASP B O 1
ATOM 4099 N N . GLY B 1 112 ? 5.957 -21.078 -30.984 1 61.72 112 GLY B N 1
ATOM 4100 C CA . GLY B 1 112 ? 6.586 -21.266 -29.688 1 61.72 112 GLY B CA 1
ATOM 4101 C C . GLY B 1 112 ? 6.215 -20.188 -28.688 1 61.72 112 GLY B C 1
ATOM 4102 O O . GLY B 1 112 ? 7.086 -19.625 -28.031 1 61.72 112 GLY B O 1
ATOM 4103 N N . ARG B 1 113 ? 4.91 -19.703 -28.75 1 81.5 113 ARG B N 1
ATOM 4104 C CA . ARG B 1 113 ? 4.543 -18.672 -27.781 1 81.5 113 ARG B CA 1
ATOM 4105 C C . ARG B 1 113 ? 3.867 -19.281 -26.562 1 81.5 113 ARG B C 1
ATOM 4107 O O . ARG B 1 113 ? 3.311 -20.391 -26.641 1 81.5 113 ARG B O 1
ATOM 4114 N N . VAL B 1 114 ? 4.035 -18.609 -25.531 1 95.62 114 VAL B N 1
ATOM 4115 C CA . VAL B 1 114 ? 3.33 -18.875 -24.281 1 95.62 114 VAL B CA 1
ATOM 4116 C C . VAL B 1 114 ? 2.088 -18 -24.188 1 95.62 114 VAL B C 1
ATOM 4118 O O . VAL B 1 114 ? 2.145 -16.797 -24.484 1 95.62 114 VAL B O 1
ATOM 4121 N N . ALA B 1 115 ? 0.958 -18.641 -23.969 1 97.62 115 ALA B N 1
ATOM 4122 C CA . ALA B 1 115 ? -0.244 -17.844 -23.688 1 97.62 115 ALA B CA 1
ATOM 4123 C C . ALA B 1 115 ? -0.501 -17.734 -22.188 1 97.62 115 ALA B C 1
ATOM 4125 O O . ALA B 1 115 ? -0.228 -18.672 -21.438 1 97.62 115 ALA B O 1
ATOM 4126 N N . LEU B 1 116 ? -1.004 -16.578 -21.828 1 98.25 116 LEU B N 1
ATOM 4127 C CA . LEU B 1 116 ? -1.415 -16.328 -20.453 1 98.25 116 LEU B CA 1
ATOM 4128 C C . LEU B 1 116 ? -2.898 -15.977 -20.375 1 98.25 116 LEU B C 1
ATOM 4130 O O . LEU B 1 116 ? -3.387 -15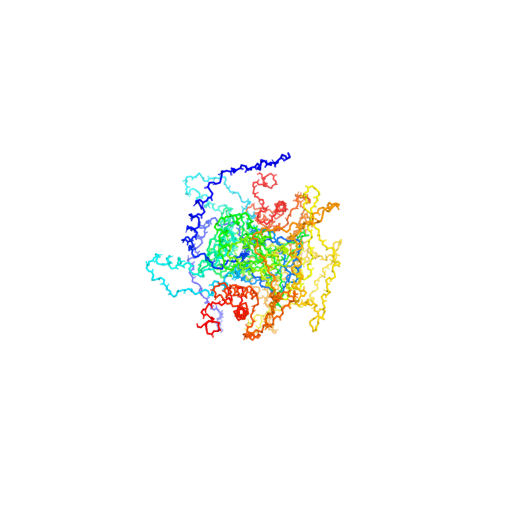.172 -21.172 1 98.25 116 LEU B O 1
ATOM 4134 N N . ILE B 1 117 ? -3.617 -16.688 -19.531 1 98.56 117 ILE B N 1
ATOM 4135 C CA . ILE B 1 117 ? -5.004 -16.328 -19.234 1 98.56 117 ILE B CA 1
ATOM 4136 C C . ILE B 1 117 ? -5.094 -15.68 -17.859 1 98.56 117 ILE B C 1
ATOM 4138 O O . ILE B 1 117 ? -4.852 -16.328 -16.844 1 98.56 117 ILE B O 1
ATOM 4142 N N . CYS B 1 118 ? -5.395 -14.414 -17.828 1 98.62 118 CYS B N 1
ATOM 4143 C CA . CYS B 1 118 ? -5.508 -13.641 -16.609 1 98.62 118 CYS B CA 1
ATOM 4144 C C . CYS B 1 118 ? -6.352 -12.383 -16.828 1 98.62 118 CYS B C 1
ATOM 4146 O O . CYS B 1 118 ? -6.805 -12.125 -17.938 1 98.62 118 CYS B O 1
ATOM 4148 N N . LYS B 1 119 ? -6.645 -11.758 -15.727 1 98.31 119 LYS B N 1
ATOM 4149 C CA . LYS B 1 119 ? -7.34 -10.484 -15.828 1 98.31 119 LYS B CA 1
ATOM 4150 C C . LYS B 1 119 ? -6.559 -9.375 -15.133 1 98.31 119 LYS B C 1
ATOM 4152 O O . LYS B 1 119 ? -6.02 -9.578 -14.039 1 98.31 119 LYS B O 1
ATOM 4157 N N . LEU B 1 120 ? -6.43 -8.25 -15.836 1 98.25 120 LEU B N 1
ATOM 4158 C CA . LEU B 1 120 ? -5.824 -7.027 -15.32 1 98.25 120 LEU B CA 1
ATOM 4159 C C . LEU B 1 120 ? -6.828 -5.883 -15.32 1 98.25 120 LEU B C 1
ATOM 4161 O O . LEU B 1 120 ? -7.77 -5.875 -16.109 1 98.25 120 LEU B O 1
ATOM 4165 N N . GLY B 1 121 ? -6.633 -4.953 -14.414 1 96.69 121 GLY B N 1
ATOM 4166 C CA . GLY B 1 121 ? -7.516 -3.799 -14.375 1 96.69 121 GLY B CA 1
ATOM 4167 C C . GLY B 1 121 ? -7.27 -2.828 -15.516 1 96.69 121 GLY B C 1
ATOM 4168 O O . GLY B 1 121 ? -6.27 -2.941 -16.234 1 96.69 121 GLY B O 1
ATOM 4169 N N . ALA B 1 122 ? -8.297 -1.963 -15.742 1 94.88 122 ALA B N 1
ATOM 4170 C CA . ALA B 1 122 ? -8.125 -0.844 -16.672 1 94.88 122 ALA B CA 1
ATOM 4171 C C . ALA B 1 122 ? -7.449 0.337 -15.977 1 94.88 122 ALA B C 1
ATOM 4173 O O . ALA B 1 122 ? -8.031 1.414 -15.859 1 94.88 122 ALA B O 1
ATOM 4174 N N . ASP B 1 123 ? -6.277 0.195 -15.492 1 89.25 123 ASP B N 1
ATOM 4175 C CA . ASP B 1 123 ? -5.5 1.202 -14.781 1 89.25 123 ASP B CA 1
ATOM 4176 C C . ASP B 1 123 ? -4.059 1.244 -15.289 1 89.25 123 ASP B C 1
ATOM 4178 O O . ASP B 1 123 ? -3.703 0.522 -16.219 1 89.25 123 ASP B O 1
ATOM 4182 N N . GLU B 1 124 ? -3.314 2.172 -14.734 1 86.88 124 GLU B N 1
ATOM 4183 C CA . GLU B 1 124 ? -1.932 2.338 -15.172 1 86.88 124 GLU B CA 1
ATOM 4184 C C . GLU B 1 124 ? -1.128 1.059 -14.953 1 86.88 124 GLU B C 1
ATOM 4186 O O . GLU B 1 124 ? -0.324 0.672 -15.805 1 86.88 124 GLU B O 1
ATOM 4191 N N . THR B 1 125 ? -1.349 0.425 -13.883 1 90.62 125 THR B N 1
ATOM 4192 C CA . THR B 1 125 ? -0.656 -0.825 -13.594 1 90.62 125 THR B CA 1
ATOM 4193 C C . THR B 1 125 ? -0.976 -1.88 -14.648 1 90.62 125 THR B C 1
ATOM 4195 O O . THR B 1 125 ? -0.073 -2.543 -15.164 1 90.62 125 THR B O 1
ATOM 4198 N N . GLY B 1 126 ? -2.258 -2.012 -14.883 1 95.81 126 GLY B N 1
ATOM 4199 C CA . GLY B 1 126 ? -2.672 -2.963 -15.906 1 95.81 126 GLY B CA 1
ATOM 4200 C C . GLY B 1 126 ? -2.066 -2.68 -17.266 1 95.81 126 GLY B C 1
ATOM 4201 O O . GLY B 1 126 ? -1.627 -3.6 -17.953 1 95.81 126 GLY B O 1
ATOM 4202 N N . SER B 1 127 ? -2.016 -1.413 -17.609 1 95 127 SER B N 1
ATOM 4203 C CA . SER B 1 127 ? -1.459 -1.013 -18.906 1 95 127 SER B CA 1
ATOM 4204 C C . SER B 1 127 ? 0.031 -1.327 -18.984 1 95 127 SER B C 1
ATOM 4206 O O . SER B 1 127 ? 0.504 -1.865 -19.984 1 95 127 SER B O 1
ATOM 4208 N N . GLU B 1 128 ? 0.722 -1.006 -17.953 1 93.38 128 GLU B N 1
ATOM 4209 C CA . GLU B 1 128 ? 2.156 -1.277 -17.906 1 93.38 128 GLU B CA 1
ATOM 4210 C C . GLU B 1 128 ? 2.436 -2.777 -17.953 1 93.38 128 GLU B C 1
ATOM 4212 O O . GLU B 1 128 ? 3.373 -3.219 -18.625 1 93.38 128 GLU B O 1
ATOM 4217 N N . TYR B 1 129 ? 1.65 -3.473 -17.266 1 96.56 129 TYR B N 1
ATOM 4218 C CA . TYR B 1 129 ? 1.81 -4.922 -17.234 1 96.56 129 TYR B CA 1
ATOM 4219 C C . TYR B 1 129 ? 1.567 -5.535 -18.609 1 96.56 129 TYR B C 1
ATOM 4221 O O . TYR B 1 129 ? 2.348 -6.375 -19.062 1 96.56 129 TYR B O 1
ATOM 4229 N N . ARG B 1 130 ? 0.509 -5.148 -19.297 1 97.44 130 ARG B N 1
ATOM 4230 C CA . ARG B 1 130 ? 0.194 -5.625 -20.641 1 97.44 130 ARG B CA 1
ATOM 4231 C C . ARG B 1 130 ? 1.334 -5.328 -21.594 1 97.44 130 ARG B C 1
ATOM 4233 O O . ARG B 1 130 ? 1.717 -6.184 -22.406 1 97.44 130 ARG B O 1
ATOM 4240 N N . ASN B 1 131 ? 1.836 -4.109 -21.5 1 96.38 131 ASN B N 1
ATOM 4241 C CA . ASN B 1 131 ? 2.949 -3.732 -22.375 1 96.38 131 ASN B CA 1
ATOM 4242 C C . ASN B 1 131 ? 4.164 -4.629 -22.141 1 96.38 131 ASN B C 1
ATOM 4244 O O . ASN B 1 131 ? 4.816 -5.051 -23.109 1 96.38 131 ASN B O 1
ATOM 4248 N N . TYR B 1 132 ? 4.441 -4.883 -20.953 1 95.38 132 TYR B N 1
ATOM 4249 C CA . TYR B 1 132 ? 5.562 -5.758 -20.609 1 95.38 132 TYR B CA 1
ATOM 4250 C C . TYR B 1 132 ? 5.363 -7.148 -21.203 1 95.38 132 TYR B C 1
ATOM 4252 O O . TYR B 1 132 ? 6.262 -7.688 -21.859 1 95.38 132 TYR B O 1
ATOM 4260 N N . LEU B 1 133 ? 4.203 -7.738 -20.953 1 96.69 133 LEU B N 1
ATOM 4261 C CA . LEU B 1 133 ? 3.895 -9.078 -21.438 1 96.69 133 LEU B CA 1
ATOM 4262 C C . LEU B 1 133 ? 4.004 -9.156 -22.953 1 96.69 133 LEU B C 1
ATOM 4264 O O . LEU B 1 133 ? 4.562 -10.109 -23.5 1 96.69 133 LEU B O 1
ATOM 4268 N N . GLN B 1 134 ? 3.463 -8.164 -23.578 1 94.69 134 GLN B N 1
ATOM 4269 C CA . GLN B 1 134 ? 3.533 -8.109 -25.031 1 94.69 134 GLN B CA 1
ATOM 4270 C C . GLN B 1 134 ? 4.98 -8.047 -25.5 1 94.69 134 GLN B C 1
ATOM 4272 O O . GLN B 1 134 ? 5.352 -8.727 -26.469 1 94.69 134 GLN B O 1
ATOM 4277 N N . ASN B 1 135 ? 5.758 -7.312 -24.844 1 93.88 135 ASN B N 1
ATOM 4278 C CA . ASN B 1 135 ? 7.145 -7.09 -25.25 1 93.88 135 ASN B CA 1
ATOM 4279 C C . ASN B 1 135 ? 7.977 -8.359 -25.141 1 93.88 135 ASN B C 1
ATOM 4281 O O . ASN B 1 135 ? 8.93 -8.555 -25.891 1 93.88 135 ASN B O 1
ATOM 4285 N N . ILE B 1 136 ? 7.566 -9.258 -24.25 1 93.56 136 ILE B N 1
ATOM 4286 C CA . ILE B 1 136 ? 8.367 -10.469 -24.094 1 93.56 136 ILE B CA 1
ATOM 4287 C C . ILE B 1 136 ? 7.758 -11.609 -24.891 1 93.56 136 ILE B C 1
ATOM 4289 O O . ILE B 1 136 ? 8.188 -12.758 -24.781 1 93.56 136 ILE B O 1
ATOM 4293 N N . GLY B 1 137 ? 6.66 -11.359 -25.625 1 92.06 137 GLY B N 1
ATOM 4294 C CA . GLY B 1 137 ? 6.164 -12.297 -26.609 1 92.06 137 GLY B CA 1
ATOM 4295 C C . GLY B 1 137 ? 5.012 -13.141 -26.109 1 92.06 137 GLY B C 1
ATOM 4296 O O . GLY B 1 137 ? 4.688 -14.172 -26.703 1 92.06 137 GLY B O 1
ATOM 4297 N N . ILE B 1 138 ? 4.406 -12.812 -25.031 1 95.81 138 ILE B N 1
ATOM 4298 C CA . ILE B 1 138 ? 3.23 -13.516 -24.531 1 95.81 138 ILE B CA 1
ATOM 4299 C C . ILE B 1 138 ? 2.066 -13.328 -25.5 1 95.81 138 ILE B C 1
ATOM 4301 O O . ILE B 1 138 ? 1.843 -12.227 -26.016 1 95.81 138 ILE B O 1
ATOM 4305 N N . ASP B 1 139 ? 1.41 -14.422 -25.875 1 95.19 139 ASP B N 1
ATOM 4306 C CA . ASP B 1 139 ? 0.135 -14.328 -26.578 1 95.19 139 ASP B CA 1
ATOM 4307 C C . ASP B 1 139 ? -0.92 -13.641 -25.719 1 95.19 139 ASP B C 1
ATOM 4309 O O . ASP B 1 139 ? -1.26 -14.125 -24.641 1 95.19 139 ASP B O 1
ATOM 4313 N N . MET B 1 140 ? -1.475 -12.586 -26.203 1 95.69 140 MET B N 1
ATOM 4314 C CA . MET B 1 140 ? -2.291 -11.688 -25.391 1 95.69 140 MET B CA 1
ATOM 4315 C C . MET B 1 140 ? -3.766 -12.07 -25.484 1 95.69 140 MET B C 1
ATOM 4317 O O . MET B 1 140 ? -4.613 -11.438 -24.844 1 95.69 140 MET B O 1
ATOM 4321 N N . THR B 1 141 ? -4.094 -13.133 -26.156 1 95.31 141 THR B N 1
ATOM 4322 C CA . THR B 1 141 ? -5.477 -13.531 -26.375 1 95.31 141 THR B CA 1
ATOM 4323 C C . THR B 1 141 ? -6.203 -13.711 -25.047 1 95.31 141 THR B C 1
ATOM 4325 O O . THR B 1 141 ? -7.383 -13.375 -24.922 1 95.31 141 THR B O 1
ATOM 4328 N N . GLY B 1 142 ? -5.5 -14.258 -24.078 1 97.44 142 GLY B N 1
ATOM 4329 C CA . GLY B 1 142 ? -6.125 -14.586 -22.797 1 97.44 142 GLY B CA 1
ATOM 4330 C C . GLY B 1 142 ? -5.922 -13.508 -21.75 1 97.44 142 GLY B C 1
ATOM 4331 O O . GLY B 1 142 ? -6.371 -13.656 -20.609 1 97.44 142 GLY B O 1
ATOM 4332 N N . VAL B 1 143 ? -5.242 -12.422 -22.109 1 98.12 143 VAL B N 1
ATOM 4333 C CA . VAL B 1 143 ? -5.035 -11.336 -21.156 1 98.12 143 VAL B CA 1
ATOM 4334 C C . VAL B 1 143 ? -6.219 -10.375 -21.203 1 98.12 143 VAL B C 1
ATOM 4336 O O . VAL B 1 143 ? -6.27 -9.484 -22.062 1 98.12 143 VAL B O 1
ATOM 4339 N N . LEU B 1 144 ? -7.121 -10.594 -20.281 1 98.12 144 LEU B N 1
ATOM 4340 C CA . LEU B 1 144 ? -8.391 -9.883 -20.281 1 98.12 144 LEU B CA 1
ATOM 4341 C C . LEU B 1 144 ? -8.32 -8.648 -19.375 1 98.12 144 LEU B C 1
ATOM 4343 O O . LEU B 1 144 ? -7.379 -8.492 -18.594 1 98.12 144 LEU B O 1
ATOM 4347 N N . THR B 1 145 ? -9.312 -7.742 -19.562 1 97.62 145 THR B N 1
ATOM 4348 C CA . THR B 1 145 ? -9.406 -6.523 -18.766 1 97.62 145 THR B CA 1
ATOM 4349 C C . THR B 1 145 ? -10.641 -6.555 -17.875 1 97.62 145 THR B C 1
ATOM 4351 O O . THR B 1 145 ? -11.742 -6.852 -18.328 1 97.62 145 THR B O 1
ATOM 4354 N N . ALA B 1 146 ? -10.438 -6.398 -16.594 1 96.38 146 ALA B N 1
ATOM 4355 C CA . ALA B 1 146 ? -11.547 -6.23 -15.664 1 96.38 146 ALA B CA 1
ATOM 4356 C C . ALA B 1 146 ? -11.992 -4.773 -15.602 1 96.38 146 ALA B C 1
ATOM 4358 O O . ALA B 1 146 ? -11.273 -3.916 -15.086 1 96.38 146 ALA B O 1
ATOM 4359 N N . LYS B 1 147 ? -13.156 -4.559 -16.016 1 91.25 147 LYS B N 1
ATOM 4360 C CA . LYS B 1 147 ? -13.68 -3.195 -15.961 1 91.25 147 LYS B CA 1
ATOM 4361 C C . LYS B 1 147 ? -14.156 -2.854 -14.555 1 91.25 147 LYS B C 1
ATOM 4363 O O . LYS B 1 147 ? -14.875 -3.639 -13.922 1 91.25 147 LYS B O 1
ATOM 4368 N N . GLY B 1 148 ? -13.742 -1.778 -14.023 1 89.62 148 GLY B N 1
ATOM 4369 C CA . GLY B 1 148 ? -14.234 -1.281 -12.75 1 89.62 148 GLY B CA 1
ATOM 4370 C C . GLY B 1 148 ? -13.445 -1.797 -11.562 1 89.62 148 GLY B C 1
ATOM 4371 O O . GLY B 1 148 ? -13.719 -1.428 -10.414 1 89.62 148 GLY B O 1
ATOM 4372 N N . GLU B 1 149 ? -12.578 -2.773 -11.773 1 93 149 GLU B N 1
ATOM 4373 C CA . GLU B 1 149 ? -11.734 -3.295 -10.703 1 93 149 GLU B CA 1
ATOM 4374 C C . GLU B 1 149 ? -10.258 -3.008 -10.969 1 93 149 GLU B C 1
ATOM 4376 O O . GLU B 1 149 ? -9.805 -3.088 -12.109 1 93 149 GLU B O 1
ATOM 4381 N N . PRO B 1 150 ? -9.57 -2.656 -9.938 1 92.69 150 PRO B N 1
ATOM 4382 C CA . PRO B 1 150 ? -8.141 -2.404 -10.125 1 92.69 150 PRO B CA 1
ATOM 4383 C C . PRO B 1 150 ? -7.336 -3.686 -10.344 1 92.69 150 PRO B C 1
ATOM 4385 O O . PRO B 1 150 ? -7.797 -4.773 -9.984 1 92.69 150 PRO B O 1
ATOM 4388 N N . THR B 1 151 ? -6.211 -3.549 -10.969 1 96.56 151 THR B N 1
ATOM 4389 C CA . THR B 1 151 ? -5.254 -4.652 -11.008 1 96.56 151 THR B CA 1
ATOM 4390 C C . THR B 1 151 ? -4.93 -5.137 -9.602 1 96.56 151 THR B C 1
ATOM 4392 O O . THR B 1 151 ? -4.832 -4.336 -8.664 1 96.56 151 THR B O 1
ATOM 4395 N N . GLY B 1 152 ? -4.848 -6.453 -9.445 1 96.62 152 GLY B N 1
ATOM 4396 C CA . GLY B 1 152 ? -4.484 -6.988 -8.148 1 96.62 152 GLY B CA 1
ATOM 4397 C C . GLY B 1 152 ? -3.193 -6.406 -7.602 1 96.62 152 GLY B C 1
ATOM 4398 O O . GLY B 1 152 ? -2.318 -5.996 -8.367 1 96.62 152 GLY B O 1
ATOM 4399 N N . CYS B 1 153 ? -3.115 -6.406 -6.242 1 95.94 153 CYS B N 1
ATOM 4400 C CA . CYS B 1 153 ? -1.948 -5.793 -5.617 1 95.94 153 CYS B CA 1
ATOM 4401 C C . CYS B 1 153 ? -1.643 -6.441 -4.273 1 95.94 153 CYS B C 1
ATOM 4403 O O . CYS B 1 153 ? -2.547 -6.656 -3.463 1 95.94 153 CYS B O 1
ATOM 4405 N N . ALA B 1 154 ? -0.385 -6.777 -4.121 1 94.19 154 ALA B N 1
ATOM 4406 C CA . ALA B 1 154 ? 0.102 -7.195 -2.809 1 94.19 154 ALA B CA 1
ATOM 4407 C C . ALA B 1 154 ? 0.921 -6.09 -2.148 1 94.19 154 ALA B C 1
ATOM 4409 O O . ALA B 1 154 ? 1.876 -5.582 -2.736 1 94.19 154 ALA B O 1
ATOM 4410 N N . TYR B 1 155 ? 0.495 -5.684 -0.964 1 94.44 155 TYR B N 1
ATOM 4411 C CA . TYR B 1 155 ? 1.261 -4.75 -0.148 1 94.44 155 TYR B CA 1
ATOM 4412 C C . TYR B 1 155 ? 2.127 -5.488 0.864 1 94.44 155 TYR B C 1
ATOM 4414 O O . TYR B 1 155 ? 1.612 -6.062 1.829 1 94.44 155 TYR B O 1
ATOM 4422 N N . VAL B 1 156 ? 3.4 -5.402 0.625 1 92 156 VAL B N 1
ATOM 4423 C CA . VAL B 1 156 ? 4.336 -6.184 1.425 1 92 156 VAL B CA 1
ATOM 4424 C C . VAL B 1 156 ? 5.176 -5.254 2.297 1 92 156 VAL B C 1
ATOM 4426 O O . VAL B 1 156 ? 5.98 -4.473 1.785 1 92 156 VAL B O 1
ATOM 4429 N N . THR B 1 157 ? 4.992 -5.297 3.574 1 92.38 157 THR B N 1
ATOM 4430 C CA . THR B 1 157 ? 5.855 -4.582 4.504 1 92.38 157 THR B CA 1
ATOM 4431 C C . THR B 1 157 ? 7.012 -5.465 4.961 1 92.38 157 THR B C 1
ATOM 4433 O O . THR B 1 157 ? 6.797 -6.539 5.523 1 92.38 157 THR B O 1
ATOM 4436 N N . VAL B 1 158 ? 8.195 -5.016 4.695 1 90.5 158 VAL B N 1
ATOM 4437 C CA . VAL B 1 158 ? 9.375 -5.828 4.977 1 90.5 158 VAL B CA 1
ATOM 4438 C C . VAL B 1 158 ? 10.273 -5.102 5.973 1 90.5 158 VAL B C 1
ATOM 4440 O O . VAL B 1 158 ? 10.727 -3.984 5.711 1 90.5 158 VAL B O 1
ATOM 4443 N N . ALA B 1 159 ? 10.562 -5.734 7.055 1 89.75 159 ALA B N 1
ATOM 4444 C CA . ALA B 1 159 ? 11.461 -5.172 8.062 1 89.75 159 ALA B CA 1
ATOM 4445 C C . ALA B 1 159 ? 12.922 -5.441 7.715 1 89.75 159 ALA B C 1
ATOM 4447 O O . ALA B 1 159 ? 13.219 -6.266 6.848 1 89.75 159 ALA B O 1
ATOM 4448 N N . GLN B 1 160 ? 13.828 -4.766 8.352 1 86.81 160 GLN B N 1
ATOM 4449 C CA . GLN B 1 160 ? 15.266 -4.914 8.117 1 86.81 160 GLN B CA 1
ATOM 4450 C C . GLN B 1 160 ? 15.734 -6.328 8.445 1 86.81 160 GLN B C 1
ATOM 4452 O O . GLN B 1 160 ? 16.672 -6.836 7.836 1 86.81 160 GLN B O 1
ATOM 4457 N N . ASP B 1 161 ? 15.086 -6.941 9.383 1 83 161 ASP B N 1
ATOM 4458 C CA . ASP B 1 161 ? 15.477 -8.281 9.789 1 83 161 ASP B CA 1
ATOM 4459 C C . ASP B 1 161 ? 14.906 -9.336 8.844 1 83 161 ASP B C 1
ATOM 4461 O O . ASP B 1 161 ? 15.117 -10.539 9.047 1 83 161 ASP B O 1
ATOM 4465 N N . GLY B 1 162 ? 14.117 -8.914 7.949 1 78.56 162 GLY B N 1
ATOM 4466 C CA . GLY B 1 162 ? 13.617 -9.836 6.945 1 78.56 162 GLY B CA 1
ATOM 4467 C C . GLY B 1 162 ? 12.188 -10.266 7.188 1 78.56 162 GLY B C 1
ATOM 4468 O O . GLY B 1 162 ? 11.539 -10.82 6.297 1 78.56 162 GLY B O 1
ATOM 4469 N N . GLU B 1 163 ? 11.68 -9.984 8.375 1 82.88 163 GLU B N 1
ATOM 4470 C CA . GLU B 1 163 ? 10.273 -10.297 8.641 1 82.88 163 GLU B CA 1
ATOM 4471 C C . GLU B 1 163 ? 9.344 -9.453 7.777 1 82.88 163 GLU B C 1
ATOM 4473 O O . GLU B 1 163 ? 9.695 -8.336 7.391 1 82.88 163 GLU B O 1
ATOM 4478 N N . ASN B 1 164 ? 8.164 -10.102 7.48 1 86.06 164 ASN B N 1
ATOM 4479 C CA . ASN B 1 164 ? 7.27 -9.359 6.602 1 86.06 164 ASN B CA 1
ATOM 4480 C C . ASN B 1 164 ? 5.805 -9.641 6.926 1 86.06 164 ASN B C 1
ATOM 4482 O O . ASN B 1 164 ? 5.496 -10.57 7.668 1 86.06 164 ASN B O 1
ATOM 4486 N N . THR B 1 165 ? 4.957 -8.75 6.52 1 88.38 165 THR B N 1
ATOM 4487 C CA . THR B 1 165 ? 3.51 -8.93 6.453 1 88.38 165 THR B CA 1
ATOM 4488 C C . THR B 1 165 ? 2.984 -8.578 5.066 1 88.38 165 THR B C 1
ATOM 4490 O O . THR B 1 165 ? 3.549 -7.719 4.383 1 88.38 165 THR B O 1
ATOM 4493 N N . ILE B 1 166 ? 1.926 -9.281 4.68 1 88.38 166 ILE B N 1
ATOM 4494 C CA . ILE B 1 166 ? 1.396 -9.047 3.344 1 88.38 166 ILE B CA 1
ATOM 4495 C C . ILE B 1 166 ? -0.112 -8.812 3.42 1 88.38 166 ILE B C 1
ATOM 4497 O O . ILE B 1 166 ? -0.832 -9.562 4.074 1 88.38 166 ILE B O 1
ATOM 4501 N N . VAL B 1 167 ? -0.551 -7.773 2.879 1 93.06 167 VAL B N 1
ATOM 4502 C CA . VAL B 1 167 ? -1.965 -7.527 2.611 1 93.06 167 VAL B CA 1
ATOM 4503 C C . VAL B 1 167 ? -2.238 -7.652 1.115 1 93.06 167 VAL B C 1
ATOM 4505 O O . VAL B 1 167 ? -1.681 -6.898 0.312 1 93.06 167 VAL B O 1
ATOM 4508 N N . TYR B 1 168 ? -3.094 -8.562 0.796 1 93.62 168 TYR B N 1
ATOM 4509 C CA . TYR B 1 168 ? -3.328 -8.875 -0.61 1 93.62 168 TYR B CA 1
ATOM 4510 C C . TYR B 1 168 ? -4.719 -8.422 -1.042 1 93.62 168 TYR B C 1
ATOM 4512 O O . TYR B 1 168 ? -5.719 -8.789 -0.421 1 93.62 168 TYR B O 1
ATOM 4520 N N . VAL B 1 169 ? -4.742 -7.609 -2.104 1 95.38 169 VAL B N 1
ATOM 4521 C CA . VAL B 1 169 ? -5.965 -7.211 -2.789 1 95.38 169 VAL B CA 1
ATOM 4522 C C . VAL B 1 169 ? -6.09 -7.969 -4.109 1 95.38 169 VAL B C 1
ATOM 4524 O O . VAL B 1 169 ? -5.344 -7.707 -5.055 1 95.38 169 VAL B O 1
ATOM 4527 N N . GLN B 1 170 ? -7.09 -8.781 -4.215 1 94.69 170 GLN B N 1
ATOM 4528 C CA . GLN B 1 170 ? -7.215 -9.641 -5.391 1 94.69 170 GLN B CA 1
ATOM 4529 C C . GLN B 1 170 ? -7.508 -8.812 -6.641 1 94.69 170 GLN B C 1
ATOM 4531 O O . GLN B 1 170 ? -6.996 -9.117 -7.723 1 94.69 170 GLN B O 1
ATOM 4536 N N . GLY B 1 171 ? -8.43 -7.797 -6.492 1 95.5 171 GLY B N 1
ATOM 4537 C CA . GLY B 1 171 ? -8.781 -6.941 -7.613 1 95.5 171 GLY B CA 1
ATOM 4538 C C . GLY B 1 171 ? -9.25 -7.715 -8.828 1 95.5 171 GLY B C 1
ATOM 4539 O O . GLY B 1 171 ? -10.125 -8.57 -8.727 1 95.5 171 GLY B O 1
ATOM 4540 N N . ALA B 1 172 ? -8.625 -7.418 -9.945 1 97.44 172 ALA B N 1
ATOM 4541 C CA . ALA B 1 172 ? -8.984 -7.992 -11.242 1 97.44 172 ALA B CA 1
ATOM 4542 C C . ALA B 1 172 ? -8.859 -9.516 -11.219 1 97.44 172 ALA B C 1
ATOM 4544 O O . ALA B 1 172 ? -9.555 -10.211 -11.961 1 97.44 172 ALA B O 1
ATOM 4545 N N . ASN B 1 173 ? -7.984 -10.078 -10.391 1 97.44 173 ASN B N 1
ATOM 4546 C CA . ASN B 1 173 ? -7.809 -11.531 -10.32 1 97.44 173 ASN B CA 1
ATOM 4547 C C . ASN B 1 173 ? -9.094 -12.234 -9.906 1 97.44 173 ASN B C 1
ATOM 4549 O O . ASN B 1 173 ? -9.336 -13.375 -10.297 1 97.44 173 ASN B O 1
ATOM 4553 N N . ASN B 1 174 ? -9.891 -11.516 -9.18 1 96 174 ASN B N 1
ATOM 4554 C CA . ASN B 1 174 ? -11.148 -12.094 -8.719 1 96 174 ASN B CA 1
ATOM 4555 C C . ASN B 1 174 ? -12.242 -11.961 -9.773 1 96 174 ASN B C 1
ATOM 4557 O O . ASN B 1 174 ? -13.352 -12.477 -9.586 1 96 174 ASN B O 1
ATOM 4561 N N . CYS B 1 175 ? -11.945 -11.328 -10.836 1 97 175 CYS B N 1
ATOM 4562 C CA . CYS B 1 175 ? -12.953 -11.062 -11.859 1 97 175 CYS B CA 1
ATOM 4563 C C . CYS B 1 175 ? -12.898 -12.102 -12.969 1 97 175 CYS B C 1
ATOM 4565 O O . CYS B 1 175 ? -13.781 -12.141 -13.828 1 97 175 CYS B O 1
ATOM 4567 N N . LEU B 1 176 ? -11.867 -12.93 -12.977 1 97.56 176 LEU B N 1
ATOM 4568 C CA . LEU B 1 176 ? -11.859 -14.062 -13.898 1 97.56 176 LEU B CA 1
ATOM 4569 C C . LEU B 1 176 ? -12.883 -15.109 -13.477 1 97.56 176 LEU B C 1
ATOM 4571 O O . LEU B 1 176 ? -12.875 -15.57 -12.328 1 97.56 176 LEU B O 1
ATOM 4575 N N . THR B 1 177 ? -13.75 -15.445 -14.406 1 96.88 177 THR B N 1
ATOM 4576 C CA . THR B 1 177 ? -14.844 -16.359 -14.07 1 96.88 177 THR B CA 1
ATOM 4577 C C . THR B 1 177 ? -14.844 -17.562 -15 1 96.88 177 THR B C 1
ATOM 4579 O O . THR B 1 177 ? -14.188 -17.562 -16.047 1 96.88 177 THR B O 1
ATOM 4582 N N . SER B 1 178 ? -15.586 -18.562 -14.555 1 95.5 178 SER B N 1
ATOM 4583 C CA . SER B 1 178 ? -15.75 -19.734 -15.406 1 95.5 178 SER B CA 1
ATOM 4584 C C . SER B 1 178 ? -16.484 -19.391 -16.703 1 95.5 178 SER B C 1
ATOM 4586 O O . SER B 1 178 ? -16.297 -20.047 -17.734 1 95.5 178 SER B O 1
ATOM 4588 N N . GLU B 1 179 ? -17.297 -18.344 -16.625 1 95.19 179 GLU B N 1
ATOM 4589 C CA . GLU B 1 179 ? -17.984 -17.875 -17.812 1 95.19 179 GLU B CA 1
ATOM 4590 C C . GLU B 1 179 ? -17 -17.344 -18.859 1 95.19 179 GLU B C 1
ATOM 4592 O O . GLU B 1 179 ? -17.219 -17.5 -20.062 1 95.19 179 GLU B O 1
ATOM 4597 N N . ASP B 1 180 ? -15.938 -16.75 -18.422 1 96.69 180 ASP B N 1
ATOM 4598 C CA . ASP B 1 180 ? -14.898 -16.281 -19.328 1 96.69 180 ASP B CA 1
ATOM 4599 C C . ASP B 1 180 ? -14.312 -17.438 -20.141 1 96.69 180 ASP B C 1
ATOM 4601 O O . ASP B 1 180 ? -13.984 -17.281 -21.312 1 96.69 180 ASP B O 1
ATOM 4605 N N . LEU B 1 181 ? -14.227 -18.594 -19.562 1 96.62 181 LEU B N 1
ATOM 4606 C CA . LEU B 1 181 ? -13.594 -19.75 -20.188 1 96.62 181 LEU B CA 1
ATOM 4607 C C . LEU B 1 181 ? -14.508 -20.375 -21.234 1 96.62 181 LEU B C 1
ATOM 4609 O O . LEU B 1 181 ? -14.062 -21.203 -22.031 1 96.62 181 LEU B O 1
ATOM 4613 N N . ARG B 1 182 ? -15.766 -19.938 -21.266 1 94.19 182 ARG B N 1
ATOM 4614 C CA . ARG B 1 182 ? -16.703 -20.422 -22.281 1 94.19 182 ARG B CA 1
ATOM 4615 C C . ARG B 1 182 ? -16.453 -19.734 -23.609 1 94.19 182 ARG B C 1
ATOM 4617 O O . ARG B 1 182 ? -16.953 -20.188 -24.641 1 94.19 182 ARG B O 1
ATOM 4624 N N . ASN B 1 183 ? -15.742 -18.656 -23.531 1 95.5 183 ASN B N 1
ATOM 4625 C CA . ASN B 1 183 ? -15.297 -18.047 -24.781 1 95.5 183 ASN B CA 1
ATOM 4626 C C . ASN B 1 183 ? -14.531 -19.047 -25.656 1 95.5 183 ASN B C 1
ATOM 4628 O O . ASN B 1 183 ? -13.547 -19.625 -25.203 1 95.5 183 ASN B O 1
ATOM 4632 N N . PRO B 1 184 ? -14.922 -19.203 -26.891 1 94.19 184 PRO B N 1
ATOM 4633 C CA . PRO B 1 184 ? -14.32 -20.234 -27.734 1 94.19 184 PRO B CA 1
ATOM 4634 C C . PRO B 1 184 ? -12.82 -20.031 -27.938 1 94.19 184 PRO B C 1
ATOM 4636 O O . PRO B 1 184 ? -12.07 -21.016 -28.031 1 94.19 184 PRO B O 1
ATOM 4639 N N . GLU B 1 185 ? -12.414 -18.859 -27.969 1 94.88 185 GLU B N 1
ATOM 4640 C CA . GLU B 1 185 ? -10.992 -18.578 -28.156 1 94.88 185 GLU B CA 1
ATOM 4641 C C . GLU B 1 185 ? -10.18 -19.031 -26.953 1 94.88 185 GLU B C 1
ATOM 4643 O O . GLU B 1 185 ? -9.094 -19.609 -27.094 1 94.88 185 GLU B O 1
ATOM 4648 N N . LEU B 1 186 ? -10.695 -18.781 -25.766 1 96.44 186 LEU B N 1
ATOM 4649 C CA . LEU B 1 186 ? -9.992 -19.188 -24.562 1 96.44 186 LEU B CA 1
ATOM 4650 C C . LEU B 1 186 ? -10.039 -20.703 -24.375 1 96.44 186 LEU B C 1
ATOM 4652 O O . LEU B 1 186 ? -9.039 -21.312 -24 1 96.44 186 LEU B O 1
ATOM 4656 N N . ALA B 1 187 ? -11.195 -21.234 -24.656 1 95.19 187 ALA B N 1
ATOM 4657 C CA . ALA B 1 187 ? -11.32 -22.688 -24.578 1 95.19 187 ALA B CA 1
ATOM 4658 C C . ALA B 1 187 ? -10.352 -23.375 -25.531 1 95.19 187 ALA B C 1
ATOM 4660 O O . ALA B 1 187 ? -9.703 -24.359 -25.156 1 95.19 187 ALA B O 1
ATOM 4661 N N . ALA B 1 188 ? -10.25 -22.812 -26.688 1 94.06 188 ALA B N 1
ATOM 4662 C CA . ALA B 1 188 ? -9.359 -23.391 -27.688 1 94.06 188 ALA B CA 1
ATOM 4663 C C . ALA B 1 188 ? -7.898 -23.266 -27.25 1 94.06 188 ALA B C 1
ATOM 4665 O O . ALA B 1 188 ? -7.098 -24.172 -27.516 1 94.06 188 ALA B O 1
ATOM 4666 N N . LEU B 1 189 ? -7.535 -22.188 -26.625 1 94.75 189 LEU B N 1
ATOM 4667 C CA . LEU B 1 189 ? -6.18 -22.031 -26.109 1 94.75 189 LEU B CA 1
ATOM 4668 C C . LEU B 1 189 ? -5.812 -23.172 -25.172 1 94.75 189 LEU B C 1
ATOM 4670 O O . LEU B 1 189 ? -4.723 -23.734 -25.266 1 94.75 189 LEU B O 1
ATOM 4674 N N . ILE B 1 190 ? -6.73 -23.469 -24.297 1 96.69 190 ILE B N 1
ATOM 4675 C CA . ILE B 1 190 ? -6.48 -24.484 -23.281 1 96.69 190 ILE B CA 1
ATOM 4676 C C . ILE B 1 190 ? -6.477 -25.875 -23.922 1 96.69 190 ILE B C 1
ATOM 4678 O O . ILE B 1 190 ? -5.559 -26.672 -23.688 1 96.69 190 ILE B O 1
ATOM 4682 N N . GLN B 1 191 ? -7.406 -26.156 -24.781 1 94.12 191 GLN B N 1
ATOM 4683 C CA . GLN B 1 191 ? -7.629 -27.5 -25.312 1 94.12 191 GLN B CA 1
ATOM 4684 C C . GLN B 1 191 ? -6.598 -27.844 -26.391 1 94.12 191 GLN B C 1
ATOM 4686 O O . GLN B 1 191 ? -6.348 -29.016 -26.656 1 94.12 191 GLN B O 1
ATOM 4691 N N . ASN B 1 192 ? -6.02 -26.828 -26.969 1 93 192 ASN B N 1
ATOM 4692 C CA . ASN B 1 192 ? -5.039 -27.094 -28.016 1 93 192 ASN B CA 1
ATOM 4693 C C . ASN B 1 192 ? -3.611 -27.031 -27.484 1 93 192 ASN B C 1
ATOM 4695 O O . ASN B 1 192 ? -2.65 -27.203 -28.234 1 93 192 ASN B O 1
ATOM 4699 N N . ALA B 1 193 ? -3.467 -26.828 -26.219 1 95 193 ALA B N 1
ATOM 4700 C CA . ALA B 1 193 ? -2.137 -26.734 -25.625 1 95 193 ALA B CA 1
ATOM 4701 C C . ALA B 1 193 ? -1.509 -28.125 -25.469 1 95 193 ALA B C 1
ATOM 4703 O O . ALA B 1 193 ? -2.217 -29.125 -25.422 1 95 193 ALA B O 1
ATOM 4704 N N . LYS B 1 194 ? -0.218 -28.109 -25.484 1 94.69 194 LYS B N 1
ATOM 4705 C CA . LYS B 1 194 ? 0.484 -29.328 -25.047 1 94.69 194 LYS B CA 1
ATOM 4706 C C . LYS B 1 194 ? 0.511 -29.422 -23.531 1 94.69 194 LYS B C 1
ATOM 4708 O O . LYS B 1 194 ? 0.357 -30.516 -22.969 1 94.69 194 LYS B O 1
ATOM 4713 N N . VAL B 1 195 ? 0.776 -28.312 -22.953 1 97.25 195 VAL B N 1
ATOM 4714 C CA . VAL B 1 195 ? 0.771 -28.234 -21.5 1 97.25 195 VAL B CA 1
ATOM 4715 C C . VAL B 1 195 ? -0.089 -27.047 -21.047 1 97.25 195 VAL B C 1
ATOM 4717 O O . VAL B 1 195 ? 0.016 -25.953 -21.594 1 97.25 195 VAL B O 1
ATOM 4720 N N . PHE B 1 196 ? -0.958 -27.328 -20.078 1 98 196 PHE B N 1
ATOM 4721 C CA . PHE B 1 196 ? -1.737 -26.297 -19.391 1 98 196 PHE B CA 1
ATOM 4722 C C . PHE B 1 196 ? -1.355 -26.219 -17.922 1 98 196 PHE B C 1
ATOM 4724 O O . PHE B 1 196 ? -1.434 -27.219 -17.188 1 98 196 PHE B O 1
ATOM 4731 N N . ALA B 1 197 ? -0.914 -25.016 -17.531 1 98.75 197 ALA B N 1
ATOM 4732 C CA . ALA B 1 197 ? -0.538 -24.812 -16.141 1 98.75 197 ALA B CA 1
ATOM 4733 C C . ALA B 1 197 ? -1.425 -23.766 -15.469 1 98.75 197 ALA B C 1
ATOM 4735 O O . ALA B 1 197 ? -1.86 -22.812 -16.125 1 98.75 197 ALA B O 1
ATOM 4736 N N . CYS B 1 198 ? -1.68 -23.953 -14.18 1 98.5 198 CYS B N 1
ATOM 4737 C CA . CYS B 1 198 ? -2.408 -22.938 -13.414 1 98.5 198 CYS B CA 1
ATOM 4738 C C . CYS B 1 198 ? -1.999 -22.969 -11.945 1 98.5 198 CYS B C 1
ATOM 4740 O O . CYS B 1 198 ? -1.239 -23.859 -11.531 1 98.5 198 CYS B O 1
ATOM 4742 N N . GLU B 1 199 ? -2.338 -21.938 -11.273 1 97.19 199 GLU B N 1
ATOM 4743 C CA . GLU B 1 199 ? -2.09 -21.797 -9.844 1 97.19 199 GLU B CA 1
ATOM 4744 C C . GLU B 1 199 ? -3.334 -21.297 -9.117 1 97.19 199 GLU B C 1
ATOM 4746 O O . GLU B 1 199 ? -4.402 -21.156 -9.719 1 97.19 199 GLU B O 1
ATOM 4751 N N . ASN B 1 200 ? -3.217 -21.141 -7.836 1 95.38 200 ASN B N 1
ATOM 4752 C CA . ASN B 1 200 ? -4.387 -20.844 -7.02 1 95.38 200 ASN B CA 1
ATOM 4753 C C . ASN B 1 200 ? -4.477 -19.359 -6.691 1 95.38 200 ASN B C 1
ATOM 4755 O O . ASN B 1 200 ? -4.691 -18.984 -5.535 1 95.38 200 ASN B O 1
ATOM 4759 N N . GLY B 1 201 ? -4.348 -18.562 -7.68 1 93.38 201 GLY B N 1
ATOM 4760 C CA . GLY B 1 201 ? -4.414 -17.125 -7.48 1 93.38 201 GLY B CA 1
ATOM 4761 C C . GLY B 1 201 ? -5.707 -16.5 -7.984 1 93.38 201 GLY B C 1
ATOM 4762 O O . GLY B 1 201 ? -5.922 -15.305 -7.848 1 93.38 201 GLY B O 1
ATOM 4763 N N . VAL B 1 202 ? -6.531 -17.25 -8.633 1 96.44 202 VAL B N 1
ATOM 4764 C CA . VAL B 1 202 ? -7.844 -16.828 -9.094 1 96.44 202 VAL B CA 1
ATOM 4765 C C . VAL B 1 202 ? -8.93 -17.688 -8.453 1 96.44 202 VAL B C 1
ATOM 4767 O O . VAL B 1 202 ? -8.641 -18.5 -7.562 1 96.44 202 VAL B O 1
ATOM 4770 N N . ARG B 1 203 ? -10.125 -17.453 -8.844 1 96.06 203 ARG B N 1
ATOM 4771 C CA . ARG B 1 203 ? -11.234 -18.156 -8.211 1 96.06 203 ARG B CA 1
ATOM 4772 C C . ARG B 1 203 ? -11.102 -19.672 -8.383 1 96.06 203 ARG B C 1
ATOM 4774 O O . ARG B 1 203 ? -10.711 -20.141 -9.453 1 96.06 203 ARG B O 1
ATOM 4781 N N . GLY B 1 204 ? -11.477 -20.375 -7.316 1 96 204 GLY B N 1
ATOM 4782 C CA . GLY B 1 204 ? -11.359 -21.828 -7.32 1 96 204 GLY B CA 1
ATOM 4783 C C . GLY B 1 204 ? -12.188 -22.484 -8.406 1 96 204 GLY B C 1
ATOM 4784 O O . GLY B 1 204 ? -11.742 -23.453 -9.031 1 96 204 GLY B O 1
ATOM 4785 N N . ASP B 1 205 ? -13.375 -21.969 -8.602 1 95.5 205 ASP B N 1
ATOM 4786 C CA . ASP B 1 205 ? -14.258 -22.562 -9.609 1 95.5 205 ASP B CA 1
ATOM 4787 C C . ASP B 1 205 ? -13.664 -22.406 -11.008 1 95.5 205 ASP B C 1
ATOM 4789 O O . ASP B 1 205 ? -13.867 -23.281 -11.867 1 95.5 205 ASP B O 1
ATOM 4793 N N . VAL B 1 206 ? -12.906 -21.391 -11.203 1 97.81 206 VAL B N 1
ATOM 4794 C CA . VAL B 1 206 ? -12.266 -21.156 -12.492 1 97.81 206 VAL B CA 1
ATOM 4795 C C . VAL B 1 206 ? -11.133 -22.156 -12.703 1 97.81 206 VAL B C 1
ATOM 4797 O O . VAL B 1 206 ? -10.969 -22.688 -13.797 1 97.81 206 VAL B O 1
ATOM 4800 N N . ILE B 1 207 ? -10.406 -22.391 -11.695 1 97.94 207 ILE B N 1
ATOM 4801 C CA . ILE B 1 207 ? -9.289 -23.328 -11.742 1 97.94 207 ILE B CA 1
ATOM 4802 C C . ILE B 1 207 ? -9.797 -24.719 -12.117 1 97.94 207 ILE B C 1
ATOM 4804 O O . ILE B 1 207 ? -9.281 -25.344 -13.047 1 97.94 207 ILE B O 1
ATOM 4808 N N . VAL B 1 208 ? -10.82 -25.109 -11.453 1 96.31 208 VAL B N 1
ATOM 4809 C CA . VAL B 1 208 ? -11.383 -26.438 -11.688 1 96.31 208 VAL B CA 1
ATOM 4810 C C . VAL B 1 208 ? -11.953 -26.5 -13.102 1 96.31 208 VAL B C 1
ATOM 4812 O O . VAL B 1 208 ? -11.719 -27.484 -13.82 1 96.31 208 VAL B O 1
ATOM 4815 N N . ALA B 1 209 ? -12.648 -25.5 -13.484 1 96.88 209 ALA B N 1
ATOM 4816 C CA . ALA B 1 209 ? -13.234 -25.469 -14.82 1 96.88 209 ALA B CA 1
ATOM 4817 C C . ALA B 1 209 ? -12.156 -25.562 -15.898 1 96.88 209 ALA B C 1
ATOM 4819 O O . ALA B 1 209 ? -12.32 -26.281 -16.891 1 96.88 209 ALA B O 1
ATOM 4820 N N . ALA B 1 210 ? -11.102 -24.891 -15.719 1 98.19 210 ALA B N 1
ATOM 4821 C CA . ALA B 1 210 ? -10.023 -24.875 -16.703 1 98.19 210 ALA B CA 1
ATOM 4822 C C . ALA B 1 210 ? -9.328 -26.219 -16.781 1 98.19 210 ALA B C 1
ATOM 4824 O O . ALA B 1 210 ? -9.023 -26.719 -17.875 1 98.19 210 ALA B O 1
ATOM 4825 N N . LEU B 1 211 ? -9.062 -26.766 -15.648 1 97.44 211 LEU B N 1
ATOM 4826 C CA . LEU B 1 211 ? -8.43 -28.078 -15.617 1 97.44 211 LEU B CA 1
ATOM 4827 C C . LEU B 1 211 ? -9.312 -29.141 -16.281 1 97.44 211 LEU B C 1
ATOM 4829 O O . LEU B 1 211 ? -8.82 -29.969 -17.031 1 97.44 211 LEU B O 1
ATOM 4833 N N . LYS B 1 212 ? -10.555 -29.047 -16.031 1 94.62 212 LYS B N 1
ATOM 4834 C CA . LYS B 1 212 ? -11.508 -29.969 -16.656 1 94.62 212 LYS B CA 1
ATOM 4835 C C . LYS B 1 212 ? -11.516 -29.781 -18.172 1 94.62 212 LYS B C 1
ATOM 4837 O O . LYS B 1 212 ? -11.539 -30.75 -18.922 1 94.62 212 LYS B O 1
ATOM 4842 N N . LEU B 1 213 ? -11.547 -28.578 -18.5 1 95 213 LEU B N 1
ATOM 4843 C CA . LEU B 1 213 ? -11.523 -28.25 -19.938 1 95 213 LEU B CA 1
ATOM 4844 C C . LEU B 1 213 ? -10.305 -28.875 -20.609 1 95 213 LEU B C 1
ATOM 4846 O O . LEU B 1 213 ? -10.406 -29.406 -21.703 1 95 213 LEU B O 1
ATOM 4850 N N . ALA B 1 214 ? -9.164 -28.75 -20.016 1 96.44 214 ALA B N 1
ATOM 4851 C CA . ALA B 1 214 ? -7.934 -29.344 -20.531 1 96.44 214 ALA B CA 1
ATOM 4852 C C . ALA B 1 214 ? -8.055 -30.859 -20.656 1 96.44 214 ALA B C 1
ATOM 4854 O O . ALA B 1 214 ? -7.664 -31.422 -21.688 1 96.44 214 ALA B O 1
ATOM 4855 N N . LYS B 1 215 ? -8.641 -31.5 -19.703 1 94.38 215 LYS B N 1
ATOM 4856 C CA . LYS B 1 215 ? -8.719 -32.969 -19.641 1 94.38 215 LYS B CA 1
ATOM 4857 C C . LYS B 1 215 ? -9.781 -33.5 -20.609 1 94.38 215 LYS B C 1
ATOM 4859 O O . LYS B 1 215 ? -9.789 -34.688 -20.938 1 94.38 215 LYS B O 1
ATOM 4864 N N . CYS B 1 216 ? -10.594 -32.625 -21.016 1 91.06 216 CYS B N 1
ATOM 4865 C CA . CYS B 1 216 ? -11.633 -33.031 -21.969 1 91.06 216 CYS B CA 1
ATOM 4866 C C . CYS B 1 216 ? -11.133 -32.906 -23.406 1 91.06 216 CYS B C 1
ATOM 4868 O O . CYS B 1 216 ? -11.812 -33.312 -24.344 1 91.06 216 CYS B O 1
ATOM 4870 N N . SER B 1 217 ? -10.016 -32.406 -23.484 1 89.69 217 SER B N 1
ATOM 4871 C CA . SER B 1 217 ? -9.445 -32.219 -24.812 1 89.69 217 SER B CA 1
ATOM 4872 C C . SER B 1 217 ? -9.102 -33.562 -25.453 1 89.69 217 SER B C 1
ATOM 4874 O O . SER B 1 217 ? -8.625 -34.469 -24.766 1 89.69 217 SER B O 1
ATOM 4876 N N . PRO B 1 218 ? -9.297 -33.625 -26.75 1 83 218 PRO B N 1
ATOM 4877 C CA . PRO B 1 218 ? -8.867 -34.844 -27.453 1 83 218 PRO B CA 1
ATOM 4878 C C . PRO B 1 218 ? -7.352 -34.938 -27.578 1 83 218 PRO B C 1
ATOM 4880 O O . PRO B 1 218 ? -6.82 -36 -27.875 1 83 218 PRO B O 1
ATOM 4883 N N . GLU B 1 219 ? -6.523 -33.844 -27.422 1 82.69 219 GLU B N 1
ATOM 4884 C CA . GLU B 1 219 ? -5.078 -33.781 -27.609 1 82.69 219 GLU B CA 1
ATOM 4885 C C . GLU B 1 219 ? -4.336 -34.188 -26.344 1 82.69 219 GLU B C 1
ATOM 4887 O O . GLU B 1 219 ? -3.104 -34.219 -26.312 1 82.69 219 GLU B O 1
ATOM 4892 N N . ASN B 1 220 ? -4.914 -34.75 -25.391 1 86.12 220 ASN B N 1
ATOM 4893 C CA . ASN B 1 220 ? -4.297 -35.156 -24.125 1 86.12 220 ASN B CA 1
ATOM 4894 C C . ASN B 1 220 ? -3.447 -34.031 -23.531 1 86.12 220 ASN B C 1
ATOM 4896 O O . ASN B 1 220 ? -2.252 -34.219 -23.297 1 86.12 220 ASN B O 1
ATOM 4900 N N . VAL B 1 221 ? -3.893 -32.969 -23.203 1 94.69 221 VAL B N 1
ATOM 4901 C CA . VAL B 1 221 ? -3.236 -31.812 -22.594 1 94.69 221 VAL B CA 1
ATOM 4902 C C . VAL B 1 221 ? -2.68 -32.188 -21.234 1 94.69 221 VAL B C 1
ATOM 4904 O O . VAL B 1 221 ? -3.41 -32.688 -20.375 1 94.69 221 VAL B O 1
ATOM 4907 N N . VAL B 1 222 ? -1.342 -32.031 -21.062 1 96.5 222 VAL B N 1
ATOM 4908 C CA . VAL B 1 222 ? -0.737 -32.25 -19.766 1 96.5 222 VAL B CA 1
ATOM 4909 C C . VAL B 1 222 ? -1.079 -31.109 -18.828 1 96.5 222 VAL B C 1
ATOM 4911 O O . VAL B 1 222 ? -0.89 -29.938 -19.188 1 96.5 222 VAL B O 1
ATOM 4914 N N . THR B 1 223 ? -1.609 -31.406 -17.625 1 98 223 THR B N 1
ATOM 4915 C CA . THR B 1 223 ? -2.004 -30.359 -16.688 1 98 223 THR B CA 1
ATOM 4916 C C . THR B 1 223 ? -1.007 -30.266 -15.539 1 98 223 THR B C 1
ATOM 4918 O O . THR B 1 223 ? -0.601 -31.281 -14.969 1 98 223 THR B O 1
ATOM 4921 N N . VAL B 1 224 ? -0.554 -29.016 -15.258 1 98.56 224 VAL B N 1
ATOM 4922 C CA . VAL B 1 224 ? 0.328 -28.719 -14.133 1 98.56 224 VAL B CA 1
ATOM 4923 C C . VAL B 1 224 ? -0.359 -27.719 -13.195 1 98.56 224 VAL B C 1
ATOM 4925 O O . VAL B 1 224 ? -0.827 -26.672 -13.633 1 98.56 224 VAL B O 1
ATOM 4928 N N . PHE B 1 225 ? -0.416 -28.031 -11.891 1 98.5 225 PHE B N 1
ATOM 4929 C CA . PHE B 1 225 ? -1.112 -27.203 -10.914 1 98.5 225 PHE B CA 1
ATOM 4930 C C . PHE B 1 225 ? -0.193 -26.844 -9.75 1 98.5 225 PHE B C 1
ATOM 4932 O O . PHE B 1 225 ? 0.443 -27.719 -9.164 1 98.5 225 PHE B O 1
ATOM 4939 N N . THR B 1 226 ? -0.02 -25.594 -9.523 1 97.88 226 THR B N 1
ATOM 4940 C CA . THR B 1 226 ? 0.645 -25.109 -8.32 1 97.88 226 THR B CA 1
ATOM 4941 C C . THR B 1 226 ? -0.376 -24.578 -7.312 1 97.88 226 THR B C 1
ATOM 4943 O O . THR B 1 226 ? -0.833 -23.438 -7.418 1 97.88 226 THR B O 1
ATOM 4946 N N . PRO B 1 227 ? -0.712 -25.406 -6.309 1 96.94 227 PRO B N 1
ATOM 4947 C CA . PRO B 1 227 ? -1.809 -25.094 -5.395 1 96.94 227 PRO B CA 1
ATOM 4948 C C . PRO B 1 227 ? -1.415 -24.047 -4.344 1 96.94 227 PRO B C 1
ATOM 4950 O O . PRO B 1 227 ? -1.515 -24.312 -3.143 1 96.94 227 PRO B O 1
ATOM 4953 N N . ALA B 1 228 ? -1.018 -22.953 -4.719 1 90.06 228 ALA B N 1
ATOM 4954 C CA . ALA B 1 228 ? -0.631 -21.844 -3.857 1 90.06 228 ALA B CA 1
ATOM 4955 C C . ALA B 1 228 ? -1.408 -20.578 -4.215 1 90.06 228 ALA B C 1
ATOM 4957 O O . ALA B 1 228 ? -1.468 -20.188 -5.383 1 90.06 228 ALA B O 1
ATOM 4958 N N . PRO B 1 229 ? -2.029 -20.016 -3.219 1 87.19 229 PRO B N 1
ATOM 4959 C CA . PRO B 1 229 ? -2.006 -20.297 -1.78 1 87.19 229 PRO B CA 1
ATOM 4960 C C . PRO B 1 229 ? -2.801 -21.547 -1.406 1 87.19 229 PRO B C 1
ATOM 4962 O O . PRO B 1 229 ? -3.842 -21.812 -2.01 1 87.19 229 PRO B O 1
ATOM 4965 N N . VAL B 1 230 ? -2.383 -22.188 -0.325 1 88.12 230 VAL B N 1
ATOM 4966 C CA . VAL B 1 230 ? -2.914 -23.5 0.041 1 88.12 230 VAL B CA 1
ATOM 4967 C C . VAL B 1 230 ? -4.266 -23.344 0.732 1 88.12 230 VAL B C 1
ATOM 4969 O O . VAL B 1 230 ? -5.176 -24.141 0.531 1 88.12 230 VAL B O 1
ATOM 4972 N N . ALA B 1 231 ? -4.449 -22.297 1.469 1 81.25 231 ALA B N 1
ATOM 4973 C CA . ALA B 1 231 ? -5.586 -22.109 2.367 1 81.25 231 ALA B CA 1
ATOM 4974 C C . ALA B 1 231 ? -6.902 -22.141 1.598 1 81.25 231 ALA B C 1
ATOM 4976 O O . ALA B 1 231 ? -7.938 -22.547 2.137 1 81.25 231 ALA B O 1
ATOM 4977 N N . THR B 1 232 ? -6.902 -21.812 0.317 1 87.88 232 THR B N 1
ATOM 4978 C CA . THR B 1 232 ? -8.141 -21.672 -0.437 1 87.88 232 THR B CA 1
ATOM 4979 C C . THR B 1 232 ? -8.141 -22.609 -1.649 1 87.88 232 THR B C 1
ATOM 4981 O O . THR B 1 232 ? -8.914 -22.406 -2.588 1 87.88 232 THR B O 1
ATOM 4984 N N . VAL B 1 233 ? -7.324 -23.578 -1.666 1 94.25 233 VAL B N 1
ATOM 4985 C CA . VAL B 1 233 ? -7.152 -24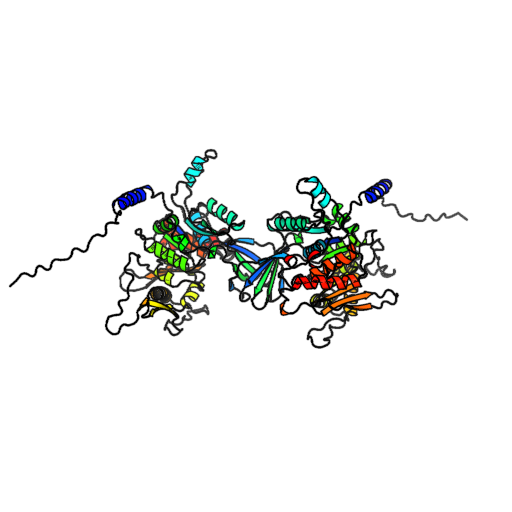.422 -2.838 1 94.25 233 VAL B CA 1
ATOM 4986 C C . VAL B 1 233 ? -8.422 -25.234 -3.074 1 94.25 233 VAL B C 1
ATOM 4988 O O . VAL B 1 233 ? -8.984 -25.812 -2.135 1 94.25 233 VAL B O 1
ATOM 4991 N N . PRO B 1 234 ? -8.977 -25.25 -4.266 1 95.25 234 PRO B N 1
ATOM 4992 C CA . PRO B 1 234 ? -10.078 -26.156 -4.574 1 95.25 234 PRO B CA 1
ATOM 4993 C C . PRO B 1 234 ? -9.617 -27.609 -4.668 1 95.25 234 PRO B C 1
ATOM 4995 O O . PRO B 1 234 ? -8.883 -27.984 -5.594 1 95.25 234 PRO B O 1
ATOM 4998 N N . LEU B 1 235 ? -10.133 -28.406 -3.869 1 93.81 235 LEU B N 1
ATOM 4999 C CA . LEU B 1 235 ? -9.641 -29.766 -3.725 1 93.81 235 LEU B CA 1
ATOM 5000 C C . LEU B 1 235 ? -9.891 -30.578 -4.996 1 93.81 235 LEU B C 1
ATOM 5002 O O . LEU B 1 235 ? -9.102 -31.453 -5.34 1 93.81 235 LEU B O 1
ATOM 5006 N N . GLU B 1 236 ? -10.93 -30.266 -5.75 1 93.75 236 GLU B N 1
ATOM 5007 C CA . GLU B 1 236 ? -11.258 -30.953 -6.992 1 93.75 236 GLU B CA 1
ATOM 5008 C C . GLU B 1 236 ? -10.117 -30.859 -8 1 93.75 236 GLU B C 1
ATOM 5010 O O . GLU B 1 236 ? -10 -31.688 -8.898 1 93.75 236 GLU B O 1
ATOM 5015 N N . ALA B 1 237 ? -9.328 -29.844 -7.84 1 96.94 237 ALA B N 1
ATOM 5016 C CA . ALA B 1 237 ? -8.258 -29.594 -8.797 1 96.94 237 ALA B CA 1
ATOM 5017 C C . ALA B 1 237 ? -7.277 -30.75 -8.852 1 96.94 237 ALA B C 1
ATOM 5019 O O . ALA B 1 237 ? -6.699 -31.047 -9.906 1 96.94 237 ALA B O 1
ATOM 5020 N N . PHE B 1 238 ? -7.086 -31.438 -7.781 1 96.25 238 PHE B N 1
ATOM 5021 C CA . PHE B 1 238 ? -6.113 -32.531 -7.703 1 96.25 238 PHE B CA 1
ATOM 5022 C C . PHE B 1 238 ? -6.527 -33.688 -8.594 1 96.25 238 PHE B C 1
ATOM 5024 O O . PHE B 1 238 ? -5.68 -34.438 -9.078 1 96.25 238 PHE B O 1
ATOM 5031 N N . ALA B 1 239 ? -7.836 -33.844 -8.875 1 93.69 239 ALA B N 1
ATOM 5032 C CA . ALA B 1 239 ? -8.359 -34.906 -9.703 1 93.69 239 ALA B CA 1
ATOM 5033 C C . ALA B 1 239 ? -8.055 -34.688 -11.18 1 93.69 239 ALA B C 1
ATOM 5035 O O . ALA B 1 239 ? -8.094 -35.594 -11.984 1 93.69 239 ALA B O 1
ATOM 5036 N N . TYR B 1 240 ? -7.734 -33.5 -11.453 1 95.62 240 TYR B N 1
ATOM 5037 C CA . TYR B 1 240 ? -7.566 -33.125 -12.859 1 95.62 240 TYR B CA 1
ATOM 5038 C C . TYR B 1 240 ? -6.148 -32.656 -13.133 1 95.62 240 TYR B C 1
ATOM 5040 O O . TYR B 1 240 ? -5.875 -32.062 -14.18 1 95.62 240 TYR B O 1
ATOM 5048 N N . SER B 1 241 ? -5.203 -32.875 -12.219 1 97.12 241 SER B N 1
ATOM 5049 C CA . SER B 1 241 ? -3.816 -32.438 -12.352 1 97.12 241 SER B CA 1
ATOM 5050 C C . SER B 1 241 ? -2.887 -33.625 -12.609 1 97.12 241 SER B C 1
ATOM 5052 O O . SER B 1 241 ? -2.83 -34.562 -11.812 1 97.12 241 SER B O 1
ATOM 5054 N N . ASP B 1 242 ? -2.184 -33.562 -13.734 1 96.56 242 ASP B N 1
ATOM 5055 C CA . ASP B 1 242 ? -1.162 -34.562 -13.984 1 96.56 242 ASP B CA 1
ATOM 5056 C C . ASP B 1 242 ? 0.048 -34.375 -13.078 1 96.56 242 ASP B C 1
ATOM 5058 O O . ASP B 1 242 ? 0.628 -35.344 -12.586 1 96.56 242 ASP B O 1
ATOM 5062 N N . TYR B 1 243 ? 0.422 -33.156 -12.891 1 97.75 243 TYR B N 1
ATOM 5063 C CA . TYR B 1 243 ? 1.514 -32.781 -12 1 97.75 243 TYR B CA 1
ATOM 5064 C C . TYR B 1 243 ? 1.071 -31.703 -11.016 1 97.75 243 TYR B C 1
ATOM 5066 O O . TYR B 1 243 ? 0.351 -30.766 -11.383 1 97.75 243 TYR B O 1
ATOM 5074 N N . VAL B 1 244 ? 1.453 -31.859 -9.773 1 98.06 244 VAL B N 1
ATOM 5075 C CA . VAL B 1 244 ? 1.303 -30.859 -8.727 1 98.06 244 VAL B CA 1
ATOM 5076 C C . VAL B 1 244 ? 2.678 -30.422 -8.227 1 98.06 244 VAL B C 1
ATOM 5078 O O . VAL B 1 244 ? 3.5 -31.25 -7.836 1 98.06 244 VAL B O 1
ATOM 5081 N N . VAL B 1 245 ? 2.941 -29.156 -8.328 1 97.81 245 VAL B N 1
ATOM 5082 C CA . VAL B 1 245 ? 4.234 -28.625 -7.918 1 97.81 245 VAL B CA 1
ATOM 5083 C C . VAL B 1 245 ? 4.078 -27.797 -6.637 1 97.81 245 VAL B C 1
ATOM 5085 O O . VAL B 1 245 ? 3.301 -26.844 -6.594 1 97.81 245 VAL B O 1
ATOM 5088 N N . VAL B 1 246 ? 4.836 -28.156 -5.59 1 95.94 246 VAL B N 1
ATOM 5089 C CA . VAL B 1 246 ? 4.75 -27.484 -4.297 1 95.94 246 VAL B CA 1
ATOM 5090 C C . VAL B 1 246 ? 6.145 -27.375 -3.682 1 95.94 246 VAL B C 1
ATOM 5092 O O . VAL B 1 246 ? 7.051 -28.125 -4.043 1 95.94 246 VAL B O 1
ATOM 5095 N N . ASN B 1 247 ? 6.281 -26.375 -2.809 1 92 247 ASN B N 1
ATOM 5096 C CA . ASN B 1 247 ? 7.469 -26.391 -1.958 1 92 247 ASN B CA 1
ATOM 5097 C C . ASN B 1 247 ? 7.219 -27.156 -0.663 1 92 247 ASN B C 1
ATOM 5099 O O . ASN B 1 247 ? 6.129 -27.688 -0.456 1 92 247 ASN B O 1
ATOM 5103 N N . GLU B 1 248 ? 8.195 -27.203 0.164 1 89.19 248 GLU B N 1
ATOM 5104 C CA . GLU B 1 248 ? 8.109 -28.016 1.367 1 89.19 248 GLU B CA 1
ATOM 5105 C C . GLU B 1 248 ? 7.035 -27.5 2.318 1 89.19 248 GLU B C 1
ATOM 5107 O O . GLU B 1 248 ? 6.289 -28.266 2.914 1 89.19 248 GLU B O 1
ATOM 5112 N N . ASN B 1 249 ? 6.988 -26.203 2.49 1 83.62 249 ASN B N 1
ATOM 5113 C CA . ASN B 1 249 ? 5.992 -25.609 3.373 1 83.62 249 ASN B CA 1
ATOM 5114 C C . ASN B 1 249 ? 4.574 -25.844 2.852 1 83.62 249 ASN B C 1
ATOM 5116 O O . ASN B 1 249 ? 3.674 -26.188 3.621 1 83.62 249 ASN B O 1
ATOM 5120 N N . GLU B 1 250 ? 4.398 -25.656 1.59 1 88.88 250 GLU B N 1
ATOM 5121 C CA . GLU B 1 250 ? 3.104 -25.906 0.96 1 88.88 250 GLU B CA 1
ATOM 5122 C C . GLU B 1 250 ? 2.697 -27.359 1.07 1 88.88 250 GLU B C 1
ATOM 5124 O O . GLU B 1 250 ? 1.525 -27.672 1.299 1 88.88 250 GLU B O 1
ATOM 5129 N N . ALA B 1 251 ? 3.65 -28.219 0.937 1 92.31 251 ALA B N 1
ATOM 5130 C CA . ALA B 1 251 ? 3.387 -29.656 1.081 1 92.31 251 ALA B CA 1
ATOM 5131 C C . ALA B 1 251 ? 2.861 -29.969 2.477 1 92.31 251 ALA B C 1
ATOM 5133 O O . ALA B 1 251 ? 1.9 -30.734 2.625 1 92.31 251 ALA B O 1
ATOM 5134 N N . ARG B 1 252 ? 3.5 -29.344 3.436 1 88 252 ARG B N 1
ATOM 5135 C CA . ARG B 1 252 ? 3.062 -29.562 4.812 1 88 252 ARG B CA 1
ATOM 5136 C C . ARG B 1 252 ? 1.643 -29.047 5.02 1 88 252 ARG B C 1
ATOM 5138 O O . ARG B 1 252 ? 0.82 -29.719 5.648 1 88 252 ARG B O 1
ATOM 5145 N N . GLU B 1 253 ? 1.366 -27.906 4.5 1 87.38 253 GLU B N 1
ATOM 5146 C CA . GLU B 1 253 ? 0.042 -27.312 4.633 1 87.38 253 GLU B CA 1
ATOM 5147 C C . GLU B 1 253 ? -1.019 -28.156 3.928 1 87.38 253 GLU B C 1
ATOM 5149 O O . GLU B 1 253 ? -2.111 -28.359 4.461 1 87.38 253 GLU B O 1
ATOM 5154 N N . LEU B 1 254 ? -0.679 -28.609 2.779 1 91.19 254 LEU B N 1
ATOM 5155 C CA . LEU B 1 254 ? -1.61 -29.422 2.002 1 91.19 254 LEU B CA 1
ATOM 5156 C C . LEU B 1 254 ? -1.943 -30.703 2.734 1 91.19 254 LEU B C 1
ATOM 5158 O O . LEU B 1 254 ? -3.094 -31.156 2.727 1 91.19 254 LEU B O 1
ATOM 5162 N N . TYR B 1 255 ? -0.934 -31.266 3.295 1 89.88 255 TYR B N 1
ATOM 5163 C CA . TYR B 1 255 ? -1.122 -32.531 4.008 1 89.88 255 TYR B CA 1
ATOM 5164 C C . TYR B 1 255 ? -2.08 -32.344 5.18 1 89.88 255 TYR B C 1
ATOM 5166 O O . TYR B 1 255 ? -2.768 -33.281 5.574 1 89.88 255 TYR B O 1
ATOM 5174 N N . SER B 1 256 ? -2.164 -31.188 5.676 1 86 256 SER B N 1
ATOM 5175 C CA . SER B 1 256 ? -2.979 -30.922 6.855 1 86 256 SER B CA 1
ATOM 5176 C C . SER B 1 256 ? -4.422 -30.609 6.473 1 86 256 SER B C 1
ATOM 5178 O O . SER B 1 256 ? -5.277 -30.438 7.344 1 86 256 SER B O 1
ATOM 5180 N N . LEU B 1 257 ? -4.719 -30.547 5.25 1 87.25 257 LEU B N 1
ATOM 5181 C CA . LEU B 1 257 ? -6.07 -30.219 4.812 1 87.25 257 LEU B CA 1
ATOM 5182 C C . LEU B 1 257 ? -7.02 -31.391 5.086 1 87.25 257 LEU B C 1
ATOM 5184 O O . LEU B 1 257 ? -6.617 -32.562 5.039 1 87.25 257 LEU B O 1
ATOM 5188 N N . THR B 1 258 ? -8.273 -31.016 5.297 1 86.19 258 THR B N 1
ATOM 5189 C CA . THR B 1 258 ? -9.312 -32 5.527 1 86.19 258 THR B CA 1
ATOM 5190 C C . THR B 1 258 ? -10.086 -32.281 4.242 1 86.19 258 THR B C 1
ATOM 5192 O O . THR B 1 258 ? -10.461 -31.359 3.527 1 86.19 258 THR B O 1
ATOM 5195 N N . PRO B 1 259 ? -10.336 -33.562 3.996 1 87.06 259 PRO B N 1
ATOM 5196 C CA . PRO B 1 259 ? -11.133 -33.875 2.814 1 87.06 259 PRO B CA 1
ATOM 5197 C C . PRO B 1 259 ? -12.578 -33.406 2.932 1 87.06 259 PRO B C 1
ATOM 5199 O O . PRO B 1 259 ? -13.086 -33.219 4.039 1 87.06 259 PRO B O 1
ATOM 5202 N N . VAL B 1 260 ? -13.117 -33.156 1.764 1 86.25 260 VAL B N 1
ATOM 5203 C CA . VAL B 1 260 ? -14.523 -32.781 1.672 1 86.25 260 VAL B CA 1
ATOM 5204 C C . VAL B 1 260 ? -15.297 -33.875 0.91 1 86.25 260 VAL B C 1
ATOM 5206 O O . VAL B 1 260 ? -14.836 -34.344 -0.128 1 86.25 260 VAL B O 1
ATOM 5209 N N . THR B 1 261 ? -16.391 -34.25 1.524 1 80.81 261 THR B N 1
ATOM 5210 C CA . THR B 1 261 ? -17.25 -35.219 0.875 1 80.81 261 THR B CA 1
ATOM 5211 C C . THR B 1 261 ? -18.562 -34.594 0.444 1 80.81 261 THR B C 1
ATOM 5213 O O . THR B 1 261 ? -19.109 -33.75 1.146 1 80.81 261 THR B O 1
ATOM 5216 N N . LYS B 1 262 ? -18.938 -35.031 -0.758 1 82.62 262 LYS B N 1
ATOM 5217 C CA . LYS B 1 262 ? -20.203 -34.562 -1.298 1 82.62 262 LYS B CA 1
ATOM 5218 C C . LYS B 1 262 ? -21.266 -35.656 -1.252 1 82.62 262 LYS B C 1
ATOM 5220 O O . LYS B 1 262 ? -21 -36.812 -1.635 1 82.62 262 LYS B O 1
ATOM 5225 N N . THR B 1 263 ? -22.469 -35.25 -0.692 1 82.56 263 THR B N 1
ATOM 5226 C CA . THR B 1 263 ? -23.594 -36.188 -0.618 1 82.56 263 THR B CA 1
ATOM 5227 C C . THR B 1 263 ? -24.844 -35.562 -1.239 1 82.56 263 THR B C 1
ATOM 5229 O O . THR B 1 263 ? -25.078 -34.375 -1.119 1 82.56 263 THR B O 1
ATOM 5232 N N . GLN B 1 264 ? -25.391 -36.312 -2.008 1 81 264 GLN B N 1
ATOM 5233 C CA . GLN B 1 264 ? -26.656 -35.906 -2.615 1 81 264 GLN B CA 1
ATOM 5234 C C . GLN B 1 264 ? -27.844 -36.5 -1.891 1 81 264 GLN B C 1
ATOM 5236 O O . GLN B 1 264 ? -27.859 -37.719 -1.621 1 81 264 GLN B O 1
ATOM 5241 N N . ASP B 1 265 ? -28.766 -35.719 -1.611 1 78.06 265 ASP B N 1
ATOM 5242 C CA . ASP B 1 265 ? -29.969 -36.25 -0.957 1 78.06 265 ASP B CA 1
ATOM 5243 C C . ASP B 1 265 ? -30.984 -36.719 -1.983 1 78.06 265 ASP B C 1
ATOM 5245 O O . ASP B 1 265 ? -30.719 -36.719 -3.186 1 78.06 265 ASP B O 1
ATOM 5249 N N . THR B 1 266 ? -32.094 -37.188 -1.441 1 78.69 266 THR B N 1
ATOM 5250 C CA . THR B 1 266 ? -33.125 -37.812 -2.283 1 78.69 266 THR B CA 1
ATOM 5251 C C . THR B 1 266 ? -33.781 -36.75 -3.186 1 78.69 266 THR B C 1
ATOM 5253 O O . THR B 1 266 ? -34.312 -37.094 -4.234 1 78.69 266 THR B O 1
ATOM 5256 N N . ALA B 1 267 ? -33.625 -35.531 -2.805 1 82.06 267 ALA B N 1
ATOM 5257 C CA . ALA B 1 267 ? -34.219 -34.438 -3.586 1 82.06 267 ALA B CA 1
ATOM 5258 C C . ALA B 1 267 ? -33.25 -33.938 -4.648 1 82.06 267 ALA B C 1
ATOM 5260 O O . ALA B 1 267 ? -33.594 -33.094 -5.457 1 82.06 267 ALA B O 1
ATOM 5261 N N . GLY B 1 268 ? -32.094 -34.5 -4.656 1 78.56 268 GLY B N 1
ATOM 5262 C CA . GLY B 1 268 ? -31.094 -34.125 -5.66 1 78.56 268 GLY B CA 1
ATOM 5263 C C . GLY B 1 268 ? -30.141 -33.031 -5.207 1 78.56 268 GLY B C 1
ATOM 5264 O O . GLY B 1 268 ? -29.281 -32.594 -5.973 1 78.56 268 GLY B O 1
ATOM 5265 N N . ASN B 1 269 ? -30.312 -32.625 -3.953 1 79.56 269 ASN B N 1
ATOM 5266 C CA . ASN B 1 269 ? -29.438 -31.594 -3.434 1 79.56 269 ASN B CA 1
ATOM 5267 C C . ASN B 1 269 ? -28.094 -32.156 -2.984 1 79.56 269 ASN B C 1
ATOM 5269 O O . ASN B 1 269 ? -28.031 -33.188 -2.338 1 79.56 269 ASN B O 1
ATOM 5273 N N . VAL B 1 270 ? -27.047 -31.484 -3.488 1 81.06 270 VAL B N 1
ATOM 5274 C CA . VAL B 1 270 ? -25.703 -31.938 -3.119 1 81.06 270 VAL B CA 1
ATOM 5275 C C . VAL B 1 270 ? -25.203 -31.125 -1.938 1 81.06 270 VAL B C 1
ATOM 5277 O O . VAL B 1 270 ? -25.266 -29.891 -1.95 1 81.06 270 VAL B O 1
ATOM 5280 N N . PHE B 1 271 ? -24.781 -31.781 -0.864 1 80.62 271 PHE B N 1
ATOM 5281 C CA . PHE B 1 271 ? -24.219 -31.156 0.333 1 80.62 271 PHE B CA 1
ATOM 5282 C C . PHE B 1 271 ? -22.75 -31.516 0.502 1 80.62 271 PHE B C 1
ATOM 5284 O O . PHE B 1 271 ? -22.328 -32.625 0.152 1 80.62 271 PHE B O 1
ATOM 5291 N N . GLU B 1 272 ? -22 -30.531 0.921 1 83.25 272 GLU B N 1
ATOM 5292 C CA . GLU B 1 272 ? -20.578 -30.766 1.202 1 83.25 272 GLU B CA 1
ATOM 5293 C C . GLU B 1 272 ? -20.328 -30.828 2.705 1 83.25 272 GLU B C 1
ATOM 5295 O O . GLU B 1 272 ? -20.891 -30.062 3.477 1 83.25 272 GLU B O 1
ATOM 5300 N N . GLU B 1 273 ? -19.688 -31.891 3.146 1 79.44 273 GLU B N 1
ATOM 5301 C CA . GLU B 1 273 ? -19.328 -32.062 4.555 1 79.44 273 GLU B CA 1
ATOM 5302 C C . GLU B 1 273 ? -17.828 -32.25 4.727 1 79.44 273 GLU B C 1
ATOM 5304 O O . GLU B 1 273 ? -17.203 -33.031 3.996 1 79.44 273 GLU B O 1
ATOM 5309 N N . ARG B 1 274 ? -17.266 -31.484 5.617 1 75.88 274 ARG B N 1
ATOM 5310 C CA . ARG B 1 274 ? -15.852 -31.656 5.949 1 75.88 274 ARG B CA 1
ATOM 5311 C C . ARG B 1 274 ? -15.664 -32.844 6.914 1 75.88 274 ARG B C 1
ATOM 5313 O O . ARG B 1 274 ? -16.422 -32.969 7.879 1 75.88 274 ARG B O 1
ATOM 5320 N N . GLU B 1 275 ? -14.844 -33.781 6.457 1 72.56 275 GLU B N 1
ATOM 5321 C CA . GLU B 1 275 ? -14.609 -34.938 7.301 1 72.56 275 GLU B CA 1
ATOM 5322 C C . GLU B 1 275 ? -13.805 -34.562 8.547 1 72.56 275 GLU B C 1
ATOM 5324 O O . GLU B 1 275 ? -12.945 -33.688 8.492 1 72.56 275 GLU B O 1
ATOM 5329 N N . GLY B 1 276 ? -14.367 -34.625 9.789 1 56.59 276 GLY B N 1
ATOM 5330 C CA . GLY B 1 276 ? -13.656 -34.375 11.031 1 56.59 276 GLY B CA 1
ATOM 5331 C C . GLY B 1 276 ? -12.25 -34.938 11.039 1 56.59 276 GLY B C 1
ATOM 5332 O O . GLY B 1 276 ? -11.883 -35.719 10.156 1 56.59 276 GLY B O 1
ATOM 5333 N N . SER B 1 277 ? -11.211 -34.406 11.836 1 53.28 277 SER B N 1
ATOM 5334 C CA . SER B 1 277 ? -9.789 -34.656 12.039 1 53.28 277 SER B CA 1
ATOM 5335 C C . SER B 1 277 ? -9.508 -36.156 12.047 1 53.28 277 SER B C 1
ATOM 5337 O O . SER B 1 277 ? -8.352 -36.594 11.953 1 53.28 277 SER B O 1
ATOM 5339 N N . ASP B 1 278 ? -10.422 -36.969 12.352 1 47.62 278 ASP B N 1
ATOM 5340 C CA . ASP B 1 278 ? -10.086 -38.312 12.797 1 47.62 278 ASP B CA 1
ATOM 5341 C C . ASP B 1 278 ? -9.531 -39.156 11.641 1 47.62 278 ASP B C 1
ATOM 5343 O O . ASP B 1 278 ? -9.336 -40.375 11.789 1 47.62 278 ASP B O 1
ATOM 5347 N N . ASP B 1 279 ? -9.594 -38.719 10.469 1 49.19 279 ASP B N 1
ATOM 5348 C CA . ASP B 1 279 ? -9.031 -39.719 9.562 1 49.19 279 ASP B CA 1
ATOM 5349 C C . ASP B 1 279 ? -7.539 -39.906 9.82 1 49.19 279 ASP B C 1
ATOM 5351 O O . ASP B 1 279 ? -6.832 -38.938 10.141 1 49.19 279 ASP B O 1
ATOM 5355 N N . ASP B 1 280 ? -7.062 -41.281 10.008 1 52.12 280 ASP B N 1
ATOM 5356 C CA . ASP B 1 280 ? -5.832 -42 10.281 1 52.12 280 ASP B CA 1
ATOM 5357 C C . ASP B 1 280 ? -4.684 -41.5 9.422 1 52.12 280 ASP B C 1
ATOM 5359 O O . ASP B 1 280 ? -3.934 -42.312 8.844 1 52.12 280 ASP B O 1
ATOM 5363 N N . TRP B 1 281 ? -4.879 -40.344 9.023 1 54.56 281 TRP B N 1
ATOM 5364 C CA . TRP B 1 281 ? -3.656 -40.062 8.273 1 54.56 281 TRP B CA 1
ATOM 5365 C C . TRP B 1 281 ? -2.447 -40.031 9.203 1 54.56 281 TRP B C 1
ATOM 5367 O O . TRP B 1 281 ? -2.533 -39.531 10.328 1 54.56 281 TRP B O 1
ATOM 5377 N N . PRO B 1 282 ? -1.507 -40.906 8.875 1 51.72 282 PRO B N 1
ATOM 5378 C CA . PRO B 1 282 ? -0.311 -40.906 9.727 1 51.72 282 PRO B CA 1
ATOM 5379 C C . PRO B 1 282 ? 0.142 -39.5 10.109 1 51.72 282 PRO B C 1
ATOM 5381 O O . PRO B 1 282 ? 0.068 -38.594 9.297 1 51.72 282 PRO B O 1
ATOM 5384 N N . PRO B 1 283 ? 0.144 -39.438 11.398 1 50.94 283 PRO B N 1
ATOM 5385 C CA . PRO B 1 283 ? 0.651 -38.156 11.906 1 50.94 283 PRO B CA 1
ATOM 5386 C C . PRO B 1 283 ? 1.946 -37.719 11.227 1 50.94 283 PRO B C 1
ATOM 5388 O O . PRO B 1 283 ? 2.699 -38.562 10.727 1 50.94 283 PRO B O 1
ATOM 5391 N N . LEU B 1 284 ? 2.006 -36.469 10.836 1 52.56 284 LEU B N 1
ATOM 5392 C CA . LEU B 1 284 ? 3.283 -35.906 10.422 1 52.56 284 LEU B CA 1
ATOM 5393 C C . LEU B 1 284 ? 4.418 -36.406 11.305 1 52.56 284 LEU B C 1
ATOM 5395 O O . LEU B 1 284 ? 4.246 -36.531 12.523 1 52.56 284 LEU B O 1
ATOM 5399 N N . SER B 1 285 ? 5.18 -37.5 10.961 1 44.84 285 SER B N 1
ATOM 5400 C CA . SER B 1 285 ? 6.309 -37.938 11.773 1 44.84 285 SER B CA 1
ATOM 5401 C C . SER B 1 285 ? 7.398 -36.875 11.836 1 44.84 285 SER B C 1
ATOM 5403 O O . SER B 1 285 ? 7.605 -36.125 10.875 1 44.84 285 SER B O 1
ATOM 5405 N N . LYS B 1 286 ? 7.844 -36.531 12.953 1 44.59 286 LYS B N 1
ATOM 5406 C CA . LYS B 1 286 ? 9.031 -35.75 13.227 1 44.59 286 LYS B CA 1
ATOM 5407 C C . LYS B 1 286 ? 10.273 -36.375 12.602 1 44.59 286 LYS B C 1
ATOM 5409 O O . LYS B 1 286 ? 10.672 -37.469 12.977 1 44.59 286 LYS B O 1
ATOM 5414 N N . ARG B 1 287 ? 10.422 -36.562 11.367 1 37.78 287 ARG B N 1
ATOM 5415 C CA . ARG B 1 287 ? 11.75 -37.094 11.07 1 37.78 287 ARG B CA 1
ATOM 5416 C C . ARG B 1 287 ? 12.82 -36.344 11.852 1 37.78 287 ARG B C 1
ATOM 5418 O O . ARG B 1 287 ? 12.547 -35.281 12.445 1 37.78 287 ARG B O 1
ATOM 5425 N N . GLY B 1 288 ? 14.273 -36.406 11.297 1 39.31 288 GLY B N 1
ATOM 5426 C CA . GLY B 1 288 ? 15.469 -35.969 12 1 39.31 288 GLY B CA 1
ATOM 5427 C C . GLY B 1 288 ? 15.312 -34.594 12.625 1 39.31 288 GLY B C 1
ATOM 5428 O O . GLY B 1 288 ? 14.195 -34.125 12.859 1 39.31 288 GLY B O 1
ATOM 5429 N N . GLY B 1 289 ? 16.422 -33.625 12.258 1 38.81 289 GLY B N 1
ATOM 5430 C CA . GLY B 1 289 ? 16.844 -32.344 12.82 1 38.81 289 GLY B CA 1
ATOM 5431 C C . GLY B 1 289 ? 15.758 -31.297 12.82 1 38.81 289 GLY B C 1
ATOM 5432 O O . GLY B 1 289 ? 15.977 -30.172 13.25 1 38.81 289 GLY B O 1
ATOM 5433 N N . SER B 1 290 ? 15.055 -31.188 11.688 1 44.03 290 SER B N 1
ATOM 5434 C CA . SER B 1 290 ? 14.133 -30.062 11.703 1 44.03 290 SER B CA 1
ATOM 5435 C C . SER B 1 290 ? 12.867 -30.391 12.5 1 44.03 290 SER B C 1
ATOM 5437 O O . SER B 1 290 ? 12.422 -31.547 12.5 1 44.03 290 SER B O 1
ATOM 5439 N N . ASP B 1 291 ? 12.516 -29.734 13.547 1 51.25 291 ASP B N 1
ATOM 5440 C CA . ASP B 1 291 ? 11.445 -29.766 14.539 1 51.25 291 ASP B CA 1
ATOM 5441 C C . ASP B 1 291 ? 10.086 -29.938 13.875 1 51.25 291 ASP B C 1
ATOM 5443 O O . ASP B 1 291 ? 9.078 -30.125 14.562 1 51.25 291 ASP B O 1
ATOM 5447 N N . LYS B 1 292 ? 9.977 -29.688 12.547 1 56.38 292 LYS B N 1
ATOM 5448 C CA . LYS B 1 292 ? 8.586 -29.766 12.125 1 56.38 292 LYS B CA 1
ATOM 5449 C C . LYS B 1 292 ? 8.305 -31.062 11.367 1 56.38 292 LYS B C 1
ATOM 5451 O O . LYS B 1 292 ? 8.992 -31.375 10.398 1 56.38 292 LYS B O 1
ATOM 5456 N N . PRO B 1 293 ? 7.48 -31.875 11.758 1 64 293 PRO B N 1
ATOM 5457 C CA . PRO B 1 293 ? 7.109 -33.125 11.086 1 64 293 PRO B CA 1
ATOM 5458 C C . PRO B 1 293 ? 6.707 -32.906 9.633 1 64 293 PRO B C 1
ATOM 5460 O O . PRO B 1 293 ? 6.109 -31.891 9.297 1 64 293 PRO B O 1
ATOM 5463 N N . PHE B 1 294 ? 7.391 -33.656 8.586 1 74.62 294 PHE B N 1
ATOM 5464 C CA . PHE B 1 294 ? 7.051 -33.656 7.164 1 74.62 294 PHE B CA 1
ATOM 5465 C C . PHE B 1 294 ? 6.488 -35.031 6.746 1 74.62 294 PHE B C 1
ATOM 5467 O O . PHE B 1 294 ? 6.98 -36.062 7.18 1 74.62 294 PHE B O 1
ATOM 5474 N N . PRO B 1 295 ? 5.367 -35.062 5.949 1 80.06 295 PRO B N 1
ATOM 5475 C CA . PRO B 1 295 ? 4.852 -36.344 5.461 1 80.06 295 PRO B CA 1
ATOM 5476 C C . PRO B 1 295 ? 5.828 -37.031 4.531 1 80.06 295 PRO B C 1
ATOM 5478 O O . PRO B 1 295 ? 6.629 -36.406 3.855 1 80.06 295 PRO B O 1
ATOM 5481 N N . SER B 1 296 ? 5.727 -38.438 4.637 1 84.75 296 SER B N 1
ATOM 5482 C CA . SER B 1 296 ? 6.473 -39.188 3.619 1 84.75 296 SER B CA 1
ATOM 5483 C C . SER B 1 296 ? 5.98 -38.812 2.217 1 84.75 296 SER B C 1
ATOM 5485 O O . SER B 1 296 ? 4.812 -38.469 2.029 1 84.75 296 SER B O 1
ATOM 5487 N N . PRO B 1 297 ? 6.914 -38.875 1.303 1 87.81 297 PRO B N 1
ATOM 5488 C CA . PRO B 1 297 ? 6.52 -38.562 -0.072 1 87.81 297 PRO B CA 1
ATOM 5489 C C . PRO B 1 297 ? 5.309 -39.375 -0.535 1 87.81 297 PRO B C 1
ATOM 5491 O O . PRO B 1 297 ? 4.375 -38.812 -1.118 1 87.81 297 PRO B O 1
ATOM 5494 N N . ALA B 1 298 ? 5.312 -40.625 -0.272 1 85.81 298 ALA B N 1
ATOM 5495 C CA . ALA B 1 298 ? 4.199 -41.469 -0.685 1 85.81 298 ALA B CA 1
ATOM 5496 C C . ALA B 1 298 ? 2.9 -41.031 -0.007 1 85.81 298 ALA B C 1
ATOM 5498 O O . ALA B 1 298 ? 1.836 -41.062 -0.63 1 85.81 298 ALA B O 1
ATOM 5499 N N . ALA B 1 299 ? 3.012 -40.656 1.225 1 88.12 299 ALA B N 1
ATOM 5500 C CA . ALA B 1 299 ? 1.832 -40.25 1.972 1 88.12 299 ALA B CA 1
ATOM 5501 C C . ALA B 1 299 ? 1.278 -38.938 1.417 1 88.12 299 ALA B C 1
ATOM 5503 O O . ALA B 1 299 ? 0.061 -38.719 1.365 1 88.12 299 ALA B O 1
ATOM 5504 N N . LEU B 1 300 ? 2.148 -38.094 1.07 1 91.81 300 LEU B N 1
ATOM 5505 C CA . LEU B 1 300 ? 1.729 -36.812 0.515 1 91.81 300 LEU B CA 1
ATOM 5506 C C . LEU B 1 300 ? 0.915 -37 -0.759 1 91.81 300 LEU B C 1
ATOM 5508 O O . LEU B 1 300 ? -0.195 -36.469 -0.88 1 91.81 300 LEU B O 1
ATOM 5512 N N . ARG B 1 301 ? 1.448 -37.719 -1.678 1 92 301 ARG B N 1
ATOM 5513 C CA . ARG B 1 301 ? 0.728 -37.969 -2.924 1 92 301 ARG B CA 1
ATOM 5514 C C . ARG B 1 301 ? -0.613 -38.656 -2.664 1 92 301 ARG B C 1
ATOM 5516 O O . ARG B 1 301 ? -1.629 -38.281 -3.256 1 92 301 ARG B O 1
ATOM 5523 N N . SER B 1 302 ? -0.574 -39.656 -1.84 1 89.38 302 SER B N 1
ATOM 5524 C CA . SER B 1 302 ? -1.811 -40.375 -1.521 1 89.38 302 SER B CA 1
ATOM 5525 C C . SER B 1 302 ? -2.865 -39.406 -0.974 1 89.38 302 SER B C 1
ATOM 5527 O O . SER B 1 302 ? -4.051 -39.531 -1.295 1 89.38 302 SER B O 1
ATOM 5529 N N . LYS B 1 303 ? -2.395 -38.562 -0.172 1 90.62 303 LYS B N 1
ATOM 5530 C CA . LYS B 1 303 ? -3.301 -37.562 0.396 1 90.62 303 LYS B CA 1
ATOM 5531 C C . LYS B 1 303 ? -3.918 -36.688 -0.697 1 90.62 303 LYS B C 1
ATOM 5533 O O . LYS B 1 303 ? -5.129 -36.438 -0.697 1 90.62 303 LYS B O 1
ATOM 5538 N N . LEU B 1 304 ? -3.152 -36.188 -1.582 1 93.62 304 LEU B N 1
ATOM 5539 C CA . LEU B 1 304 ? -3.635 -35.312 -2.637 1 93.62 304 LEU B CA 1
ATOM 5540 C C . LEU B 1 304 ? -4.617 -36.031 -3.551 1 93.62 304 LEU B C 1
ATOM 5542 O O . LEU B 1 304 ? -5.648 -35.469 -3.928 1 93.62 304 LEU B O 1
ATOM 5546 N N . VAL B 1 305 ? -4.285 -37.25 -3.867 1 91.31 305 VAL B N 1
ATOM 5547 C CA . VAL B 1 305 ? -5.168 -38.062 -4.691 1 91.31 305 VAL B CA 1
ATOM 5548 C C . VAL B 1 305 ? -6.512 -38.25 -3.99 1 91.31 305 VAL B C 1
ATOM 5550 O O . VAL B 1 305 ? -7.566 -38.125 -4.609 1 91.31 305 VAL B O 1
ATOM 5553 N N . LEU B 1 306 ? -6.398 -38.5 -2.74 1 88.38 306 LEU B N 1
ATOM 5554 C CA . LEU B 1 306 ? -7.613 -38.719 -1.959 1 88.38 306 LEU B CA 1
ATOM 5555 C C . LEU B 1 306 ? -8.445 -37.438 -1.901 1 88.38 306 LEU B C 1
ATOM 5557 O O . LEU B 1 306 ? -9.672 -37.5 -2.023 1 88.38 306 LEU B O 1
ATOM 5561 N N . LEU B 1 307 ? -7.789 -36.375 -1.651 1 90.38 307 LEU B N 1
ATOM 5562 C CA . LEU B 1 307 ? -8.492 -35.094 -1.609 1 90.38 307 LEU B CA 1
ATOM 5563 C C . LEU B 1 307 ? -9.25 -34.844 -2.91 1 90.38 307 LEU B C 1
ATOM 5565 O O . LEU B 1 307 ? -10.414 -34.469 -2.887 1 90.38 307 LEU B O 1
ATOM 5569 N N . GLY B 1 308 ? -8.617 -35.062 -4.008 1 91.19 308 GLY B N 1
ATOM 5570 C CA . GLY B 1 308 ? -9.25 -34.875 -5.305 1 91.19 308 GLY B CA 1
ATOM 5571 C C . GLY B 1 308 ? -10.398 -35.812 -5.555 1 91.19 308 GLY B C 1
ATOM 5572 O O . GLY B 1 308 ? -11.461 -35.406 -6.039 1 91.19 308 GLY B O 1
ATOM 5573 N N . GLN B 1 309 ? -10.188 -37.031 -5.223 1 87.56 309 GLN B N 1
ATOM 5574 C CA . GLN B 1 309 ? -11.195 -38.062 -5.434 1 87.56 309 GLN B CA 1
ATOM 5575 C C . GLN B 1 309 ? -12.461 -37.781 -4.629 1 87.56 309 GLN B C 1
ATOM 5577 O O . GLN B 1 309 ? -13.57 -37.812 -5.168 1 87.56 309 GLN B O 1
ATOM 5582 N N . LYS B 1 310 ? -12.25 -37.5 -3.449 1 86.31 310 LYS B N 1
ATOM 5583 C CA . LYS B 1 310 ? -13.398 -37.25 -2.58 1 86.31 310 LYS B CA 1
ATOM 5584 C C . LYS B 1 310 ? -14.148 -36 -3.006 1 86.31 310 LYS B C 1
ATOM 5586 O O . LYS B 1 310 ? -15.375 -35.938 -2.936 1 86.31 310 LYS B O 1
ATOM 5591 N N . ALA B 1 311 ? -13.445 -35.094 -3.451 1 88.88 311 ALA B N 1
ATOM 5592 C CA . ALA B 1 311 ? -14.055 -33.812 -3.824 1 88.88 311 ALA B CA 1
ATOM 5593 C C . ALA B 1 311 ? -14.852 -33.938 -5.121 1 88.88 311 ALA B C 1
ATOM 5595 O O . ALA B 1 311 ? -15.703 -33.125 -5.418 1 88.88 311 ALA B O 1
ATOM 5596 N N . THR B 1 312 ? -14.586 -34.969 -5.902 1 88.31 312 THR B N 1
ATOM 5597 C CA . THR B 1 312 ? -15.242 -35.125 -7.195 1 88.31 312 THR B CA 1
ATOM 5598 C C . THR B 1 312 ? -16.297 -36.219 -7.148 1 88.31 312 THR B C 1
ATOM 5600 O O . THR B 1 312 ? -17 -36.438 -8.133 1 88.31 312 THR B O 1
ATOM 5603 N N . THR B 1 313 ? -16.359 -36.844 -6.062 1 83.69 313 THR B N 1
ATOM 5604 C CA . THR B 1 313 ? -17.328 -37.938 -5.926 1 83.69 313 THR B CA 1
ATOM 5605 C C . THR B 1 313 ? -18.547 -37.469 -5.125 1 83.69 313 THR B C 1
ATOM 5607 O O . THR B 1 313 ? -18.406 -36.875 -4.062 1 83.69 313 THR B O 1
ATOM 5610 N N . VAL B 1 314 ? -19.672 -37.656 -5.723 1 79.81 314 VAL B N 1
ATOM 5611 C CA . VAL B 1 314 ? -20.922 -37.375 -5.012 1 79.81 314 VAL B CA 1
ATOM 5612 C C . VAL B 1 314 ? -21.562 -38.688 -4.551 1 79.81 314 VAL B C 1
ATOM 5614 O O . VAL B 1 314 ? -21.875 -39.531 -5.371 1 79.81 314 VAL B O 1
ATOM 5617 N N . LEU B 1 315 ? -21.672 -38.875 -3.264 1 76.25 315 LEU B N 1
ATOM 5618 C CA . LEU B 1 315 ? -22.281 -40.094 -2.707 1 76.25 315 LEU B CA 1
ATOM 5619 C C . LEU B 1 315 ? -23.797 -40 -2.727 1 76.25 315 LEU B C 1
ATOM 5621 O O . LEU B 1 315 ? -24.359 -38.969 -2.307 1 76.25 315 LEU B O 1
ATOM 5625 N N . GLY B 1 316 ? -24.406 -40.781 -3.57 1 66.62 316 GLY B N 1
ATOM 5626 C CA . GLY B 1 316 ? -25.859 -40.781 -3.664 1 66.62 316 GLY B CA 1
ATOM 5627 C C . GLY B 1 316 ? -26.531 -41.344 -2.422 1 66.62 316 GLY B C 1
ATOM 5628 O O . GLY B 1 316 ? -25.875 -41.938 -1.562 1 66.62 316 GLY B O 1
ATOM 5629 N N . ALA B 1 317 ? -27.797 -40.969 -2.191 1 57.44 317 ALA B N 1
ATOM 5630 C CA . ALA B 1 317 ? -28.625 -41.531 -1.118 1 57.44 317 ALA B CA 1
ATOM 5631 C C . ALA B 1 317 ? -28.672 -43.062 -1.188 1 57.44 317 ALA B C 1
ATOM 5633 O O . ALA B 1 317 ? -28.703 -43.625 -2.277 1 57.44 317 ALA B O 1
ATOM 5634 N N . GLU B 1 318 ? -28.062 -43.75 -0.303 1 50.12 318 GLU B N 1
ATOM 5635 C CA . GLU B 1 318 ? -28.234 -45.188 -0.24 1 50.12 318 GLU B CA 1
ATOM 5636 C C . GLU B 1 318 ? -29.656 -45.594 -0.577 1 50.12 318 GLU B C 1
ATOM 5638 O O . GLU B 1 318 ? -30.609 -45.125 0.063 1 50.12 318 GLU B O 1
ATOM 5643 N N . ARG B 1 319 ? -30.188 -45.719 -1.771 1 43.56 319 ARG B N 1
ATOM 5644 C CA . ARG B 1 319 ? -31.406 -46.531 -1.813 1 43.56 319 ARG B CA 1
ATOM 5645 C C . ARG B 1 319 ? -31.141 -47.969 -1.32 1 43.56 319 ARG B C 1
ATOM 5647 O O . ARG B 1 319 ? -30.016 -48.438 -1.399 1 43.56 319 ARG B O 1
ATOM 5654 N N . GLU B 1 320 ? -31.938 -48.531 -0.342 1 40.97 320 GLU B N 1
ATOM 5655 C CA . GLU B 1 320 ? -31.875 -49.875 0.215 1 40.97 320 GLU B CA 1
ATOM 5656 C C . GLU B 1 320 ? -31.219 -50.875 -0.761 1 40.97 320 GLU B C 1
ATOM 5658 O O . GLU B 1 320 ? -30.469 -51.75 -0.349 1 40.97 320 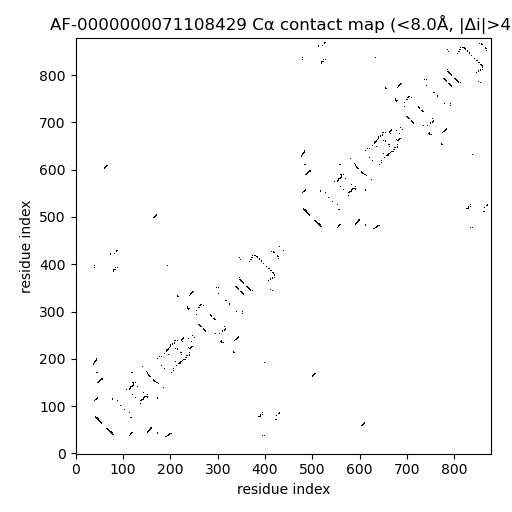GLU B O 1
ATOM 5663 N N . ASP B 1 321 ? -31.922 -51.25 -1.952 1 38.12 321 ASP B N 1
ATOM 5664 C CA . ASP B 1 321 ? -31.609 -52.438 -2.723 1 38.12 321 ASP B CA 1
ATOM 5665 C C . ASP B 1 321 ? -30.328 -52.25 -3.535 1 38.12 321 ASP B C 1
ATOM 5667 O O . ASP B 1 321 ? -29.797 -53.219 -4.086 1 38.12 321 ASP B O 1
ATOM 5671 N N . GLU B 1 322 ? -30.203 -51.188 -4.449 1 37.69 322 GLU B N 1
ATOM 5672 C CA . GLU B 1 322 ? -29.266 -51.281 -5.559 1 37.69 322 GLU B CA 1
ATOM 5673 C C . GLU B 1 322 ? -27.922 -50.656 -5.188 1 37.69 322 GLU B C 1
ATOM 5675 O O . GLU B 1 322 ? -27.875 -49.656 -4.43 1 37.69 322 GLU B O 1
ATOM 5680 N N . ALA B 1 323 ? -26.781 -51.375 -5.387 1 36.62 323 ALA B N 1
ATOM 5681 C CA . ALA B 1 323 ? -25.344 -51.094 -5.355 1 36.62 323 ALA B CA 1
ATOM 5682 C C . ALA B 1 323 ? -25.047 -49.656 -5.758 1 36.62 323 ALA B C 1
ATOM 5684 O O . ALA B 1 323 ? -25.625 -49.156 -6.715 1 36.62 323 ALA B O 1
ATOM 5685 N N . ARG B 1 324 ? -24.625 -48.875 -4.824 1 40.31 324 ARG B N 1
ATOM 5686 C CA . ARG B 1 324 ? -24.141 -47.5 -4.93 1 40.31 324 ARG B CA 1
ATOM 5687 C C . ARG B 1 324 ? -23.391 -47.281 -6.238 1 40.31 324 ARG B C 1
ATOM 5689 O O . ARG B 1 324 ? -22.281 -47.781 -6.41 1 40.31 324 ARG B O 1
ATOM 5696 N N . GLU B 1 325 ? -24.031 -47.344 -7.406 1 33.38 325 GLU B N 1
ATOM 5697 C CA . GLU B 1 325 ? -23.266 -47.062 -8.625 1 33.38 325 GLU B CA 1
ATOM 5698 C C . GLU B 1 325 ? -22.594 -45.688 -8.547 1 33.38 325 GLU B C 1
ATOM 5700 O O . GLU B 1 325 ? -23.25 -44.688 -8.281 1 33.38 325 GLU B O 1
ATOM 5705 N N . THR B 1 326 ? -21.438 -45.625 -7.941 1 35.97 326 THR B N 1
ATOM 5706 C CA . THR B 1 326 ? -20.609 -44.438 -8.164 1 35.97 326 THR B CA 1
ATOM 5707 C C . THR B 1 326 ? -20.781 -43.938 -9.594 1 35.97 326 THR B C 1
ATOM 5709 O O . THR B 1 326 ? -20.656 -44.688 -10.555 1 35.97 326 THR B O 1
ATOM 5712 N N . VAL B 1 327 ? -21.672 -43.219 -9.844 1 33.19 327 VAL B N 1
ATOM 5713 C CA . VAL B 1 327 ? -21.734 -42.594 -11.164 1 33.19 327 VAL B CA 1
ATOM 5714 C C . VAL B 1 327 ? -20.359 -42.031 -11.539 1 33.19 327 VAL B C 1
ATOM 5716 O O . VAL B 1 327 ? -19.906 -41.062 -10.938 1 33.19 327 VAL B O 1
ATOM 5719 N N . ARG B 1 328 ? -19.344 -42.906 -11.656 1 36.53 328 ARG B N 1
ATOM 5720 C CA . ARG B 1 328 ? -18.156 -42.375 -12.32 1 36.53 328 ARG B CA 1
ATOM 5721 C C . ARG B 1 328 ? -18.531 -41.531 -13.539 1 36.53 328 ARG B C 1
ATOM 5723 O O . ARG B 1 328 ? -19.297 -42 -14.391 1 36.53 328 ARG B O 1
ATOM 5730 N N . VAL B 1 329 ? -18.719 -40.344 -13.43 1 36.16 329 VAL B N 1
ATOM 5731 C CA . VAL B 1 329 ? -18.812 -39.5 -14.609 1 36.16 329 VAL B CA 1
ATOM 5732 C C . VAL B 1 329 ? -17.906 -40.062 -15.711 1 36.16 329 VAL B C 1
ATOM 5734 O O . VAL B 1 329 ? -16.688 -40.125 -15.555 1 36.16 329 VAL B O 1
ATOM 5737 N N . ARG B 1 330 ? -18.234 -41.125 -16.359 1 37.16 330 ARG B N 1
ATOM 5738 C CA . ARG B 1 330 ? -17.656 -41.781 -17.547 1 37.16 330 ARG B CA 1
ATOM 5739 C C . ARG B 1 330 ? -17.172 -40.75 -18.562 1 37.16 330 ARG B C 1
ATOM 5741 O O . ARG B 1 330 ? -16.734 -41.094 -19.641 1 37.16 330 ARG B O 1
ATOM 5748 N N . GLY B 1 331 ? -17.625 -39.469 -18.562 1 43.41 331 GLY B N 1
ATOM 5749 C CA . GLY B 1 331 ? -17.266 -38.844 -19.828 1 43.41 331 GLY B CA 1
ATOM 5750 C C . GLY B 1 331 ? -15.766 -38.719 -20.031 1 43.41 331 GLY B C 1
ATOM 5751 O O . GLY B 1 331 ? -14.984 -39.094 -19.141 1 43.41 331 GLY B O 1
ATOM 5752 N N . GLY B 1 332 ? -15.305 -38.312 -21.344 1 56.19 332 GLY B N 1
ATOM 5753 C CA . GLY B 1 332 ? -14.094 -38.156 -22.125 1 56.19 332 GLY B CA 1
ATOM 5754 C C . GLY B 1 332 ? -12.992 -37.438 -21.375 1 56.19 332 GLY B C 1
ATOM 5755 O O . GLY B 1 332 ? -12.164 -36.75 -21.984 1 56.19 332 GLY B O 1
ATOM 5756 N N . VAL B 1 333 ? -13.086 -37.375 -20 1 65.56 333 VAL B N 1
ATOM 5757 C CA . VAL B 1 333 ? -11.992 -36.656 -19.328 1 65.56 333 VAL B CA 1
ATOM 5758 C C . VAL B 1 333 ? -10.805 -37.625 -19.156 1 65.56 333 VAL B C 1
ATOM 5760 O O . VAL B 1 333 ? -10.93 -38.688 -18.547 1 65.56 333 VAL B O 1
ATOM 5763 N N . HIS B 1 334 ? -9.703 -37.281 -19.75 1 71.56 334 HIS B N 1
ATOM 5764 C CA . HIS B 1 334 ? -8.461 -38.031 -19.547 1 71.56 334 HIS B CA 1
ATOM 5765 C C . HIS B 1 334 ? -8.055 -38.031 -18.078 1 71.56 334 HIS B C 1
ATOM 5767 O O . HIS B 1 334 ? -8.117 -37 -17.406 1 71.56 334 HIS B O 1
ATOM 5773 N N . PRO B 1 335 ? -7.855 -39.219 -17.594 1 77.25 335 PRO B N 1
ATOM 5774 C CA . PRO B 1 335 ? -7.449 -39.281 -16.188 1 77.25 335 PRO B CA 1
ATOM 5775 C C . PRO B 1 335 ? -6.148 -38.531 -15.906 1 77.25 335 PRO B C 1
ATOM 5777 O O . PRO B 1 335 ? -5.254 -38.5 -16.766 1 77.25 335 PRO B O 1
ATOM 5780 N N . ALA B 1 336 ? -6.098 -37.906 -14.742 1 85.38 336 ALA B N 1
ATOM 5781 C CA . ALA B 1 336 ? -4.879 -37.25 -14.281 1 85.38 336 ALA B CA 1
ATOM 5782 C C . ALA B 1 336 ? -4.176 -38.062 -13.203 1 85.38 336 ALA B C 1
ATOM 5784 O O . ALA B 1 336 ? -4.828 -38.656 -12.336 1 85.38 336 ALA B O 1
ATOM 5785 N N . GLU B 1 337 ? -2.857 -38.125 -13.234 1 86.06 337 GLU B N 1
ATOM 5786 C CA . GLU B 1 337 ? -2.07 -39.031 -12.391 1 86.06 337 GLU B CA 1
ATOM 5787 C C . GLU B 1 337 ? -1.738 -38.375 -11.047 1 86.06 337 GLU B C 1
ATOM 5789 O O . GLU B 1 337 ? -1.391 -39.062 -10.086 1 86.06 337 GLU B O 1
ATOM 5794 N N . CYS B 1 338 ? -1.753 -37.125 -10.953 1 92.62 338 CYS B N 1
ATOM 5795 C CA . CYS B 1 338 ? -1.428 -36.375 -9.75 1 92.62 338 CYS B CA 1
ATOM 5796 C C . CYS B 1 338 ? -0.01 -36.688 -9.281 1 92.62 338 CYS B C 1
ATOM 5798 O O . CYS B 1 338 ? 0.204 -37.031 -8.109 1 92.62 338 CYS B O 1
ATOM 5800 N N . ASN B 1 339 ? 0.968 -36.719 -10.211 1 95.5 339 ASN B N 1
ATOM 5801 C CA . ASN B 1 339 ? 2.373 -36.719 -9.82 1 95.5 339 ASN B CA 1
ATOM 5802 C C . ASN B 1 339 ? 2.758 -35.469 -9.055 1 95.5 339 ASN B C 1
ATOM 5804 O O . ASN B 1 339 ? 2.295 -34.375 -9.383 1 95.5 339 ASN B O 1
ATOM 5808 N N . VAL B 1 340 ? 3.6 -35.688 -8.016 1 97.06 340 VAL B N 1
ATOM 5809 C CA . VAL B 1 340 ? 3.9 -34.531 -7.156 1 97.06 340 VAL B CA 1
ATOM 5810 C C . VAL B 1 340 ? 5.387 -34.188 -7.246 1 97.06 340 VAL B C 1
ATOM 5812 O O . VAL B 1 340 ? 6.238 -35.094 -7.133 1 97.06 340 VAL B O 1
ATOM 5815 N N . ILE B 1 341 ? 5.66 -32.969 -7.547 1 97.81 341 ILE B N 1
ATOM 5816 C CA . ILE B 1 341 ? 7.016 -32.438 -7.484 1 97.81 341 ILE B CA 1
ATOM 5817 C C . ILE B 1 341 ? 7.152 -31.531 -6.266 1 97.81 341 ILE B C 1
ATOM 5819 O O . ILE B 1 341 ? 6.445 -30.531 -6.148 1 97.81 341 ILE B O 1
ATOM 5823 N N . VAL B 1 342 ? 8.086 -31.859 -5.363 1 96.44 342 VAL B N 1
ATOM 5824 C CA . VAL B 1 342 ? 8.352 -31.047 -4.184 1 96.44 342 VAL B CA 1
ATOM 5825 C C . VAL B 1 342 ? 9.703 -30.344 -4.332 1 96.44 342 VAL B C 1
ATOM 5827 O O . VAL B 1 342 ? 10.75 -31 -4.305 1 96.44 342 VAL B O 1
ATOM 5830 N N . THR B 1 343 ? 9.664 -29.062 -4.496 1 95.69 343 THR B N 1
ATOM 5831 C CA . THR B 1 343 ? 10.898 -28.297 -4.582 1 95.69 343 THR B CA 1
ATOM 5832 C C . THR B 1 343 ? 11.453 -28.016 -3.188 1 95.69 343 THR B C 1
ATOM 5834 O O . THR B 1 343 ? 10.688 -27.75 -2.256 1 95.69 343 THR B O 1
ATOM 5837 N N . LYS B 1 344 ? 12.797 -28.031 -3.049 1 92.69 344 LYS B N 1
ATOM 5838 C CA . LYS B 1 344 ? 13.461 -27.875 -1.764 1 92.69 344 LYS B CA 1
ATOM 5839 C C . LYS B 1 344 ? 14.57 -26.828 -1.852 1 92.69 344 LYS B C 1
ATOM 5841 O O . LYS B 1 344 ? 15.641 -26.984 -1.256 1 92.69 344 LYS B O 1
ATOM 5846 N N . GLY B 1 345 ? 14.383 -25.859 -2.662 1 91 345 GLY B N 1
ATOM 5847 C CA . GLY B 1 345 ? 15.383 -24.828 -2.809 1 91 345 GLY B CA 1
ATOM 5848 C C . GLY B 1 345 ? 16.734 -25.344 -3.256 1 91 345 GLY B C 1
ATOM 5849 O O . GLY B 1 345 ? 16.828 -26.062 -4.25 1 91 345 GLY B O 1
ATOM 5850 N N . LYS B 1 346 ? 17.734 -24.969 -2.396 1 91.44 346 LYS B N 1
ATOM 5851 C CA . LYS B 1 346 ? 19.109 -25.344 -2.725 1 91.44 346 LYS B CA 1
ATOM 5852 C C . LYS B 1 346 ? 19.297 -26.859 -2.67 1 91.44 346 LYS B C 1
ATOM 5854 O O . LYS B 1 346 ? 20.281 -27.391 -3.197 1 91.44 346 LYS B O 1
ATOM 5859 N N . ASP B 1 347 ? 18.375 -27.547 -2.076 1 92.56 347 ASP B N 1
ATOM 5860 C CA . ASP B 1 347 ? 18.5 -29 -1.889 1 92.56 347 ASP B CA 1
ATOM 5861 C C . ASP B 1 347 ? 17.859 -29.75 -3.043 1 92.56 347 ASP B C 1
ATOM 5863 O O . ASP B 1 347 ? 17.781 -30.984 -3.018 1 92.56 347 ASP B O 1
ATOM 5867 N N . GLY B 1 348 ? 17.344 -29.031 -4.047 1 94.94 348 GLY B N 1
ATOM 5868 C CA . GLY B 1 348 ? 16.797 -29.672 -5.238 1 94.94 348 GLY B CA 1
ATOM 5869 C C . GLY B 1 348 ? 15.305 -29.922 -5.152 1 94.94 348 GLY B C 1
ATOM 5870 O O . GLY B 1 348 ? 14.539 -29.016 -4.812 1 94.94 348 GLY B O 1
ATOM 5871 N N . CYS B 1 349 ? 14.891 -31.094 -5.688 1 95.62 349 CYS B N 1
ATOM 5872 C CA . CYS B 1 349 ? 13.461 -31.406 -5.637 1 95.62 349 CYS B CA 1
ATOM 5873 C C . CYS B 1 349 ? 13.227 -32.906 -5.637 1 95.62 349 CYS B C 1
ATOM 5875 O O . CYS B 1 349 ? 14.156 -33.688 -5.883 1 95.62 349 CYS B O 1
ATOM 5877 N N . THR B 1 350 ? 12.086 -33.344 -5.258 1 96.06 350 THR B N 1
ATOM 5878 C CA . THR B 1 350 ? 11.625 -34.75 -5.227 1 96.06 350 THR B CA 1
ATOM 5879 C C . THR B 1 350 ? 10.43 -34.938 -6.152 1 96.06 350 THR B C 1
ATOM 5881 O O . THR B 1 350 ? 9.516 -34.125 -6.168 1 96.06 350 THR B O 1
ATOM 5884 N N . LEU B 1 351 ? 10.5 -35.969 -6.98 1 96.94 351 LEU B N 1
ATOM 5885 C CA . LEU B 1 351 ? 9.383 -36.375 -7.824 1 96.94 351 LEU B CA 1
ATOM 5886 C C . LEU B 1 351 ? 8.711 -37.625 -7.277 1 96.94 351 LEU B C 1
ATOM 5888 O O . LEU B 1 351 ? 9.375 -38.625 -7.031 1 96.94 351 LEU B O 1
ATOM 5892 N N . ILE B 1 352 ? 7.426 -37.531 -7.02 1 94.75 352 ILE B N 1
ATOM 5893 C CA . ILE B 1 352 ? 6.621 -38.625 -6.535 1 94.75 352 ILE B CA 1
ATOM 5894 C C . ILE B 1 352 ? 5.613 -39.062 -7.605 1 94.75 352 ILE B C 1
ATOM 5896 O O . ILE B 1 352 ? 4.719 -38.281 -7.957 1 94.75 352 ILE B O 1
ATOM 5900 N N . ARG B 1 353 ? 5.715 -40.25 -8.156 1 92.69 353 ARG B N 1
ATOM 5901 C CA . ARG B 1 353 ? 4.84 -40.719 -9.234 1 92.69 353 ARG B CA 1
ATOM 5902 C C . ARG B 1 353 ? 4.281 -42.094 -8.938 1 92.69 353 ARG B C 1
ATOM 5904 O O . ARG B 1 353 ? 4.809 -42.812 -8.078 1 92.69 353 ARG B O 1
ATOM 5911 N N . GLN B 1 354 ? 3.107 -42.312 -9.656 1 81.31 354 GLN B N 1
ATOM 5912 C CA . GLN B 1 354 ? 2.592 -43.688 -9.609 1 81.31 354 GLN B CA 1
ATOM 5913 C C . GLN B 1 354 ? 3.449 -44.625 -10.445 1 81.31 354 GLN B C 1
ATOM 5915 O O . GLN B 1 354 ? 3.9 -44.25 -11.531 1 81.31 354 GLN B O 1
ATOM 5920 N N . ARG B 1 355 ? 3.883 -45.75 -9.875 1 69.62 355 ARG B N 1
ATOM 5921 C CA . ARG B 1 355 ? 4.684 -46.719 -10.641 1 69.62 355 ARG B CA 1
ATOM 5922 C C . ARG B 1 355 ? 3.855 -47.344 -11.742 1 69.62 355 ARG B C 1
ATOM 5924 O O . ARG B 1 355 ? 2.674 -47.656 -11.547 1 69.62 355 ARG B O 1
ATOM 5931 N N . SER B 1 356 ? 4.324 -47.219 -12.977 1 56.34 356 SER B N 1
ATOM 5932 C CA . SER B 1 356 ? 3.666 -47.75 -14.172 1 56.34 356 SER B CA 1
ATOM 5933 C C . SER B 1 356 ? 3.285 -49.219 -14 1 56.34 356 SER B C 1
ATOM 5935 O O . SER B 1 356 ? 2.477 -49.75 -14.758 1 56.34 356 SER B O 1
ATOM 5937 N N . ASP B 1 357 ? 4.051 -50 -13.281 1 51.47 357 ASP B N 1
ATOM 5938 C CA . ASP B 1 357 ? 3.91 -51.438 -13.414 1 51.47 357 ASP B CA 1
ATOM 5939 C C . ASP B 1 357 ? 2.67 -51.938 -12.68 1 51.47 357 ASP B C 1
ATOM 5941 O O . ASP B 1 357 ? 2.527 -53.156 -12.438 1 51.47 357 ASP B O 1
ATOM 5945 N N . GLY B 1 358 ? 1.633 -51.219 -12.625 1 48.56 358 GLY B N 1
ATOM 5946 C CA . GLY B 1 358 ? 0.354 -51.75 -12.18 1 48.56 358 GLY B CA 1
ATOM 5947 C C . GLY B 1 358 ? 0.276 -51.938 -10.672 1 48.56 358 GLY B C 1
ATOM 5948 O O . GLY B 1 358 ? -0.792 -52.219 -10.133 1 48.56 358 GLY B O 1
ATOM 5949 N N . ASN B 1 359 ? 1.336 -52.25 -10.008 1 49.19 359 ASN B N 1
ATOM 5950 C CA . ASN B 1 359 ? 1.215 -52.625 -8.609 1 49.19 359 ASN B CA 1
ATOM 5951 C C . ASN B 1 359 ? 1.145 -51.406 -7.703 1 49.19 359 ASN B C 1
ATOM 5953 O O . ASN B 1 359 ? 1.518 -51.469 -6.527 1 49.19 359 ASN B O 1
ATOM 5957 N N . HIS B 1 360 ? 0.359 -50.438 -7.934 1 58.06 360 HIS B N 1
ATOM 5958 C CA . HIS B 1 360 ? -0.018 -49.281 -7.125 1 58.06 360 HIS B CA 1
ATOM 5959 C C . HIS B 1 360 ? 1.155 -48.812 -6.285 1 58.06 360 HIS B C 1
ATOM 5961 O O . HIS B 1 360 ? 0.978 -48.438 -5.121 1 58.06 360 HIS B O 1
ATOM 5967 N N . ARG B 1 361 ? 2.406 -49.031 -6.719 1 71.88 361 ARG B N 1
ATOM 5968 C CA . ARG B 1 361 ? 3.539 -48.594 -5.922 1 71.88 361 ARG B CA 1
ATOM 5969 C C . ARG B 1 361 ? 3.984 -47.188 -6.352 1 71.88 361 ARG B C 1
ATOM 5971 O O . ARG B 1 361 ? 3.781 -46.781 -7.504 1 71.88 361 ARG B O 1
ATOM 5978 N N . VAL B 1 362 ? 4.238 -46.375 -5.41 1 82.94 362 VAL B N 1
ATOM 5979 C CA . VAL B 1 362 ? 4.699 -45 -5.578 1 82.94 362 VAL B CA 1
ATOM 5980 C C . VAL B 1 362 ? 6.211 -45 -5.793 1 82.94 362 VAL B C 1
ATOM 5982 O O . VAL B 1 362 ? 6.945 -45.75 -5.145 1 82.94 362 VAL B O 1
ATOM 5985 N N . SER B 1 363 ? 6.66 -44.406 -6.852 1 90.75 363 SER B N 1
ATOM 5986 C CA . SER B 1 363 ? 8.078 -44.156 -7.094 1 90.75 363 SER B CA 1
ATOM 5987 C C . SER B 1 363 ? 8.484 -42.75 -6.598 1 90.75 363 SER B C 1
ATOM 5989 O O . SER B 1 363 ? 7.762 -41.781 -6.801 1 90.75 363 SER B O 1
ATOM 5991 N N . VAL B 1 364 ? 9.57 -42.75 -5.848 1 93 364 VAL B N 1
ATOM 5992 C CA . VAL B 1 364 ? 10.125 -41.5 -5.332 1 93 364 VAL B CA 1
ATOM 5993 C C . VAL B 1 364 ? 11.523 -41.281 -5.906 1 93 364 VAL B C 1
ATOM 5995 O O . VAL B 1 364 ? 12.414 -42.125 -5.73 1 93 364 VAL B O 1
ATOM 5998 N N . GLN B 1 365 ? 11.68 -40.219 -6.656 1 95.44 365 GLN B N 1
ATOM 5999 C CA . GLN B 1 365 ? 12.969 -39.875 -7.234 1 95.44 365 GLN B CA 1
ATOM 6000 C C . GLN B 1 365 ? 13.477 -38.531 -6.699 1 95.44 365 GLN B C 1
ATOM 6002 O O . GLN B 1 365 ? 12.711 -37.594 -6.625 1 95.44 365 GLN B O 1
ATOM 6007 N N . TYR B 1 366 ? 14.727 -38.531 -6.324 1 95.56 366 TYR B N 1
ATOM 6008 C CA . TYR B 1 366 ? 15.359 -37.312 -5.828 1 95.56 366 TYR B CA 1
ATOM 6009 C C . TYR B 1 366 ? 16.266 -36.688 -6.887 1 95.56 366 TYR B C 1
ATOM 6011 O O . TYR B 1 366 ? 17 -37.406 -7.57 1 95.56 366 TYR B O 1
ATOM 6019 N N . PHE B 1 367 ? 16.156 -35.406 -7.059 1 96.44 367 PHE B N 1
ATOM 6020 C CA . PHE B 1 367 ? 17 -34.656 -7.977 1 96.44 367 PHE B CA 1
ATOM 6021 C C . PHE B 1 367 ? 17.844 -33.625 -7.219 1 96.44 367 PHE B C 1
ATOM 6023 O O . PHE B 1 367 ? 17.297 -32.75 -6.535 1 96.44 367 PHE B O 1
ATOM 6030 N N . GLU B 1 368 ? 19.125 -33.688 -7.359 1 95.19 368 GLU B N 1
ATOM 6031 C CA . GLU B 1 368 ? 20 -32.688 -6.75 1 95.19 368 GLU B CA 1
ATOM 6032 C C . GLU B 1 368 ? 20.031 -31.422 -7.574 1 95.19 368 GLU B C 1
ATOM 6034 O O . GLU B 1 368 ? 19.844 -31.453 -8.789 1 95.19 368 GLU B O 1
ATOM 6039 N N . GLN B 1 369 ? 20.25 -30.359 -6.848 1 94.75 369 GLN B N 1
ATOM 6040 C CA . GLN B 1 369 ? 20.469 -29.094 -7.539 1 94.75 369 GLN B CA 1
ATOM 6041 C C . GLN B 1 369 ? 21.797 -29.078 -8.281 1 94.75 369 GLN B C 1
ATOM 6043 O O . GLN B 1 369 ? 22.859 -29.094 -7.66 1 94.75 369 GLN B O 1
ATOM 6048 N N . LYS B 1 370 ? 21.75 -29.047 -9.547 1 92.94 370 LYS B N 1
ATOM 6049 C CA . LYS B 1 370 ? 22.953 -29.172 -10.367 1 92.94 370 LYS B CA 1
ATOM 6050 C C . LYS B 1 370 ? 23.75 -27.875 -10.375 1 92.94 370 LYS B C 1
ATOM 6052 O O . LYS B 1 370 ? 24.969 -27.875 -10.562 1 92.94 370 LYS B O 1
ATOM 6057 N N . ARG B 1 371 ? 23.031 -26.766 -10.203 1 92.69 371 ARG B N 1
ATOM 6058 C CA . ARG B 1 371 ? 23.688 -25.469 -10.078 1 92.69 371 ARG B CA 1
ATOM 6059 C C . ARG B 1 371 ? 23.469 -24.875 -8.695 1 92.69 371 ARG B C 1
ATOM 6061 O O . ARG B 1 371 ? 22.375 -24.406 -8.391 1 92.69 371 ARG B O 1
ATOM 6068 N N . ARG B 1 372 ? 24.531 -24.781 -7.996 1 91.38 372 ARG B N 1
ATOM 6069 C CA . ARG B 1 372 ? 24.438 -24.219 -6.652 1 91.38 372 ARG B CA 1
ATOM 6070 C C . ARG B 1 372 ? 24.844 -22.75 -6.641 1 91.38 372 ARG B C 1
ATOM 6072 O O . ARG B 1 372 ? 25.891 -22.406 -7.195 1 91.38 372 ARG B O 1
ATOM 6079 N N . VAL B 1 373 ? 24.031 -21.984 -6.074 1 92.06 373 VAL B N 1
ATOM 6080 C CA . VAL B 1 373 ? 24.344 -20.562 -5.898 1 92.06 373 VAL B CA 1
ATOM 6081 C C . VAL B 1 373 ? 24.938 -20.328 -4.508 1 92.06 373 VAL B C 1
ATOM 6083 O O . VAL B 1 373 ? 24.328 -20.688 -3.498 1 92.06 373 VAL B O 1
ATOM 6086 N N . PRO B 1 374 ? 26.109 -19.75 -4.418 1 92.06 374 PRO B N 1
ATOM 6087 C CA . PRO B 1 374 ? 26.688 -19.453 -3.102 1 92.06 374 PRO B CA 1
ATOM 6088 C C . PRO B 1 374 ? 25.75 -18.578 -2.248 1 92.06 374 PRO B C 1
ATOM 6090 O O . PRO B 1 374 ? 25.109 -17.672 -2.766 1 92.06 374 PRO B O 1
ATOM 6093 N N . PRO B 1 375 ? 25.75 -18.906 -0.979 1 86.69 375 PRO B N 1
ATOM 6094 C CA . PRO B 1 375 ? 24.859 -18.156 -0.083 1 86.69 375 PRO B CA 1
ATOM 6095 C C . PRO B 1 375 ? 25.047 -16.641 -0.186 1 86.69 375 PRO B C 1
ATOM 6097 O O . PRO B 1 375 ? 24.078 -15.891 -0.117 1 86.69 375 PRO B O 1
ATOM 6100 N N . ALA B 1 376 ? 26.188 -16.156 -0.365 1 88.94 376 ALA B N 1
ATOM 6101 C CA . ALA B 1 376 ? 26.5 -14.734 -0.441 1 88.94 376 ALA B CA 1
ATOM 6102 C C . ALA B 1 376 ? 25.859 -14.102 -1.674 1 88.94 376 ALA B C 1
ATOM 6104 O O . ALA B 1 376 ? 25.688 -12.883 -1.729 1 88.94 376 ALA B O 1
ATOM 6105 N N . GLN B 1 377 ? 25.5 -14.93 -2.613 1 92 377 GLN B N 1
ATOM 6106 C CA . GLN B 1 377 ? 24.938 -14.43 -3.865 1 92 377 GLN B CA 1
ATOM 6107 C C . GLN B 1 377 ? 23.422 -14.555 -3.889 1 92 377 GLN B C 1
ATOM 6109 O O . GLN B 1 377 ? 22.766 -14.078 -4.816 1 92 377 GLN B O 1
ATOM 6114 N N . VAL B 1 378 ? 22.938 -15.234 -2.885 1 89.44 378 VAL B N 1
ATOM 6115 C CA . VAL B 1 378 ? 21.484 -15.32 -2.775 1 89.44 378 VAL B CA 1
ATOM 6116 C C . VAL B 1 378 ? 20.922 -13.992 -2.264 1 89.44 378 VAL B C 1
ATOM 6118 O O . VAL B 1 378 ? 21.266 -13.555 -1.164 1 89.44 378 VAL B O 1
ATOM 6121 N N . VAL B 1 379 ? 20.047 -13.367 -3.062 1 85.19 379 VAL B N 1
ATOM 6122 C CA . VAL B 1 379 ? 19.516 -12.047 -2.76 1 85.19 379 VAL B CA 1
ATOM 6123 C C . VAL B 1 379 ? 18.062 -12.148 -2.342 1 85.19 379 VAL B C 1
ATOM 6125 O O . VAL B 1 379 ? 17.625 -11.508 -1.377 1 85.19 379 VAL B O 1
ATOM 6128 N N . ASP B 1 380 ? 17.297 -12.914 -2.998 1 84.56 380 ASP B N 1
ATOM 6129 C CA . ASP B 1 380 ? 15.852 -12.992 -2.84 1 84.56 380 ASP B CA 1
ATOM 6130 C C . ASP B 1 380 ? 15.297 -14.289 -3.426 1 84.56 380 ASP B C 1
ATOM 6132 O O . ASP B 1 380 ? 15.578 -14.617 -4.582 1 84.56 380 ASP B O 1
ATOM 6136 N N . THR B 1 381 ? 14.492 -15 -2.652 1 84.25 381 THR B N 1
ATOM 6137 C CA . THR B 1 381 ? 14.008 -16.281 -3.141 1 84.25 381 THR B CA 1
ATOM 6138 C C . THR B 1 381 ? 12.57 -16.156 -3.645 1 84.25 381 THR B C 1
ATOM 6140 O O . THR B 1 381 ? 11.945 -17.156 -4.012 1 84.25 381 THR B O 1
ATOM 6143 N N . VAL B 1 382 ? 12.039 -14.969 -3.641 1 83.31 382 VAL B N 1
ATOM 6144 C CA . VAL B 1 382 ? 10.68 -14.727 -4.121 1 83.31 382 VAL B CA 1
ATOM 6145 C C . VAL B 1 382 ? 10.57 -15.125 -5.59 1 83.31 382 VAL B C 1
ATOM 6147 O O . VAL B 1 382 ? 11.406 -14.734 -6.41 1 83.31 382 VAL B O 1
ATOM 6150 N N . GLY B 1 383 ? 9.602 -16 -5.926 1 89.69 383 GLY B N 1
ATOM 6151 C CA . GLY B 1 383 ? 9.32 -16.344 -7.309 1 89.69 383 GLY B CA 1
ATOM 6152 C C . GLY B 1 383 ? 10.141 -17.516 -7.816 1 89.69 383 GLY B C 1
ATOM 6153 O O . GLY B 1 383 ? 9.961 -17.969 -8.945 1 89.69 383 GLY B O 1
ATOM 6154 N N . ALA B 1 384 ? 11.039 -18.047 -6.961 1 93.31 384 ALA B N 1
ATOM 6155 C CA . ALA B 1 384 ? 11.875 -19.172 -7.398 1 93.31 384 ALA B CA 1
ATOM 6156 C C . ALA B 1 384 ? 11.016 -20.375 -7.793 1 93.31 384 ALA B C 1
ATOM 6158 O O . ALA B 1 384 ? 11.305 -21.047 -8.781 1 93.31 384 ALA B O 1
ATOM 6159 N N . GLY B 1 385 ? 10.016 -20.625 -6.984 1 94.75 385 GLY B N 1
ATOM 6160 C CA . GLY B 1 385 ? 9.086 -21.703 -7.324 1 94.75 385 GLY B CA 1
ATOM 6161 C C . GLY B 1 385 ? 8.359 -21.469 -8.633 1 94.75 385 GLY B C 1
ATOM 6162 O O . GLY B 1 385 ? 8.148 -22.406 -9.406 1 94.75 385 GLY B O 1
ATOM 6163 N N . ASP B 1 386 ? 7.945 -20.266 -8.875 1 96.62 386 ASP B N 1
ATOM 6164 C CA . ASP B 1 386 ? 7.285 -19.906 -10.133 1 96.62 386 ASP B CA 1
ATOM 6165 C C . ASP B 1 386 ? 8.242 -20.062 -11.312 1 96.62 386 ASP B C 1
ATOM 6167 O O . ASP B 1 386 ? 7.84 -20.5 -12.391 1 96.62 386 ASP B O 1
ATOM 6171 N N . SER B 1 387 ? 9.484 -19.625 -11.102 1 97.75 387 SER B N 1
ATOM 6172 C CA . SER B 1 387 ? 10.5 -19.797 -12.125 1 97.75 387 SER B CA 1
ATOM 6173 C C . SER B 1 387 ? 10.688 -21.281 -12.469 1 97.75 387 SER B C 1
ATOM 6175 O O . SER B 1 387 ? 10.734 -21.641 -13.641 1 97.75 387 SER B O 1
ATOM 6177 N N . PHE B 1 388 ? 10.75 -22.109 -11.43 1 98 388 PHE B N 1
ATOM 6178 C CA . PHE B 1 388 ? 10.859 -23.547 -11.617 1 98 388 PHE B CA 1
ATOM 6179 C C . PHE B 1 388 ? 9.688 -24.078 -12.445 1 98 388 PHE B C 1
ATOM 6181 O O . PHE B 1 388 ? 9.891 -24.781 -13.445 1 98 388 PHE B O 1
ATOM 6188 N N . CYS B 1 389 ? 8.516 -23.703 -12.047 1 98.31 389 CYS B N 1
ATOM 6189 C CA . CYS B 1 389 ? 7.312 -24.219 -12.703 1 98.31 389 CYS B CA 1
ATOM 6190 C C . CYS B 1 389 ? 7.246 -23.75 -14.156 1 98.31 389 CYS B C 1
ATOM 6192 O O . CYS B 1 389 ? 6.949 -24.547 -15.055 1 98.31 389 CYS B O 1
ATOM 6194 N N . GLY B 1 390 ? 7.477 -22.469 -14.391 1 98.56 390 GLY B N 1
ATOM 6195 C CA . GLY B 1 390 ? 7.5 -21.969 -15.75 1 98.56 390 GLY B CA 1
ATOM 6196 C C . GLY B 1 390 ? 8.5 -22.672 -16.641 1 98.56 390 GLY B C 1
ATOM 6197 O O . GLY B 1 390 ? 8.195 -23.016 -17.781 1 98.56 390 GLY B O 1
ATOM 6198 N N . ALA B 1 391 ? 9.688 -22.922 -16.125 1 98.56 391 ALA B N 1
ATOM 6199 C CA . ALA B 1 391 ? 10.727 -23.625 -16.859 1 98.56 391 ALA B CA 1
ATOM 6200 C C . ALA B 1 391 ? 10.328 -25.078 -17.109 1 98.56 391 ALA B C 1
ATOM 6202 O O . ALA B 1 391 ? 10.516 -25.609 -18.203 1 98.56 391 ALA B O 1
ATOM 6203 N N . PHE B 1 392 ? 9.773 -25.703 -16.078 1 98.5 392 PHE B N 1
ATOM 6204 C CA . PHE B 1 392 ? 9.305 -27.094 -16.188 1 98.5 392 PHE B CA 1
ATOM 6205 C C . PHE B 1 392 ? 8.305 -27.234 -17.328 1 98.5 392 PHE B C 1
ATOM 6207 O O . PHE B 1 392 ? 8.43 -28.125 -18.172 1 98.5 392 PHE B O 1
ATOM 6214 N N . VAL B 1 393 ? 7.359 -26.281 -17.359 1 98.12 393 VAL B N 1
ATOM 6215 C CA . VAL B 1 393 ? 6.316 -26.266 -18.375 1 98.12 393 VAL B CA 1
ATOM 6216 C C . VAL B 1 393 ? 6.945 -26.062 -19.75 1 98.12 393 VAL B C 1
ATOM 6218 O O . VAL B 1 393 ? 6.562 -26.719 -20.719 1 98.12 393 VAL B O 1
ATOM 6221 N N . TYR B 1 394 ? 7.855 -25.219 -19.875 1 97.56 394 TYR B N 1
ATOM 6222 C CA . TYR B 1 394 ? 8.539 -24.953 -21.141 1 97.56 394 TYR B CA 1
ATOM 6223 C C . TYR B 1 394 ? 9.258 -26.203 -21.641 1 97.56 394 TYR B C 1
ATOM 6225 O O . TYR B 1 394 ? 9.086 -26.594 -22.797 1 97.56 394 TYR B O 1
ATOM 6233 N N . PHE B 1 395 ? 10.047 -26.812 -20.797 1 97.56 395 PHE B N 1
ATOM 6234 C CA . PHE B 1 395 ? 10.867 -27.953 -21.219 1 97.56 395 PHE B CA 1
ATOM 6235 C C . PHE B 1 395 ? 10 -29.156 -21.547 1 97.56 395 PHE B C 1
ATOM 6237 O O . PHE B 1 395 ? 10.312 -29.922 -22.469 1 97.56 395 PHE B O 1
ATOM 6244 N N . LEU B 1 396 ? 8.938 -29.297 -20.828 1 96.19 396 LEU B N 1
ATOM 6245 C CA . LEU B 1 396 ? 8.023 -30.406 -21.078 1 96.19 396 LEU B CA 1
ATOM 6246 C C . LEU B 1 396 ? 7.25 -30.188 -22.375 1 96.19 396 LEU B C 1
ATOM 6248 O O . LEU B 1 396 ? 7.145 -31.109 -23.203 1 96.19 396 LEU B O 1
ATOM 6252 N N . GLY B 1 397 ? 6.715 -29.031 -22.562 1 94.69 397 GLY B N 1
ATOM 6253 C CA . GLY B 1 397 ? 5.77 -28.781 -23.641 1 94.69 397 GLY B CA 1
ATOM 6254 C C . GLY B 1 397 ? 6.434 -28.328 -24.922 1 94.69 397 GLY B C 1
ATOM 6255 O O . GLY B 1 397 ? 6.047 -28.75 -26.016 1 94.69 397 GLY B O 1
ATOM 6256 N N . GLU B 1 398 ? 7.344 -27.422 -24.797 1 93.62 398 GLU B N 1
ATOM 6257 C CA . GLU B 1 398 ? 7.953 -26.828 -25.984 1 93.62 398 GLU B CA 1
ATOM 6258 C C . GLU B 1 398 ? 9.117 -27.672 -26.484 1 93.62 398 GLU B C 1
ATOM 6260 O O . GLU B 1 398 ? 9.234 -27.922 -27.688 1 93.62 398 GLU B O 1
ATOM 6265 N N . GLU B 1 399 ? 9.977 -28.141 -25.562 1 93.69 399 GLU B N 1
ATOM 6266 C CA . GLU B 1 399 ? 11.148 -28.906 -25.953 1 93.69 399 GLU B CA 1
ATOM 6267 C C . GLU B 1 399 ? 10.844 -30.406 -26 1 93.69 399 GLU B C 1
ATOM 6269 O O . GLU B 1 399 ? 11.609 -31.188 -26.562 1 93.69 399 GLU B O 1
ATOM 6274 N N . GLY B 1 400 ? 9.781 -30.797 -25.391 1 94.69 400 GLY B N 1
ATOM 6275 C CA . GLY B 1 400 ? 9.391 -32.188 -25.391 1 94.69 400 GLY B CA 1
ATOM 6276 C C . GLY B 1 400 ? 10.344 -33.094 -24.625 1 94.69 400 GLY B C 1
ATOM 6277 O O . GLY B 1 400 ? 10.586 -34.25 -25.016 1 94.69 400 GLY B O 1
ATOM 6278 N N . LEU B 1 401 ? 10.891 -32.594 -23.578 1 96.38 401 LEU B N 1
ATOM 6279 C CA . LEU B 1 401 ? 11.828 -33.375 -22.766 1 96.38 401 LEU B CA 1
ATOM 6280 C C . LEU B 1 401 ? 11.094 -34.375 -21.859 1 96.38 401 LEU B C 1
ATOM 6282 O O . LEU B 1 401 ? 9.891 -34.219 -21.641 1 96.38 401 LEU B O 1
ATOM 6286 N N . SER B 1 402 ? 11.883 -35.406 -21.406 1 96.31 402 SER B N 1
ATOM 6287 C CA . SER B 1 402 ? 11.344 -36.281 -20.359 1 96.31 402 SER B CA 1
ATOM 6288 C C . SER B 1 402 ? 11.094 -35.5 -19.078 1 96.31 402 SER B C 1
ATOM 6290 O O . SER B 1 402 ? 11.688 -34.438 -18.859 1 96.31 402 SER B O 1
ATOM 6292 N N . VAL B 1 403 ? 10.266 -36 -18.25 1 96.44 403 VAL B N 1
ATOM 6293 C CA . VAL B 1 403 ? 9.938 -35.344 -16.984 1 96.44 403 VAL B CA 1
ATOM 6294 C C . VAL B 1 403 ? 11.195 -35.156 -16.156 1 96.44 403 VAL B C 1
ATOM 6296 O O . VAL B 1 403 ? 11.406 -34.094 -15.555 1 96.44 403 VAL B O 1
ATOM 6299 N N . ASN B 1 404 ? 12.086 -36.156 -16.141 1 96.75 404 ASN B N 1
ATOM 6300 C CA . ASN B 1 404 ? 13.32 -36.094 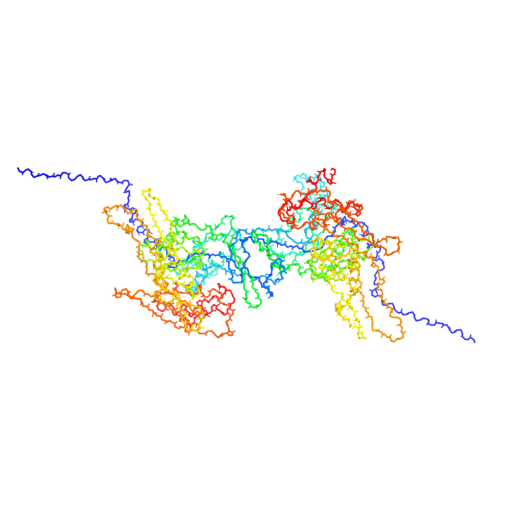-15.359 1 96.75 404 ASN B CA 1
ATOM 6301 C C . ASN B 1 404 ? 14.234 -34.969 -15.867 1 96.75 404 ASN B C 1
ATOM 6303 O O . ASN B 1 404 ? 14.742 -34.188 -15.078 1 96.75 404 ASN B O 1
ATOM 6307 N N . GLU B 1 405 ? 14.391 -34.906 -17.156 1 96.94 405 GLU B N 1
ATOM 6308 C CA . GLU B 1 405 ? 15.234 -33.875 -17.75 1 96.94 405 GLU B CA 1
ATOM 6309 C C . GLU B 1 405 ? 14.641 -32.5 -17.531 1 96.94 405 GLU B C 1
ATOM 6311 O O . GLU B 1 405 ? 15.375 -31.547 -17.25 1 96.94 405 GLU B O 1
ATOM 6316 N N . ALA B 1 406 ? 13.344 -32.406 -17.688 1 97.94 406 ALA B N 1
ATOM 6317 C CA . ALA B 1 406 ? 12.648 -31.141 -17.484 1 97.94 406 ALA B CA 1
ATOM 6318 C C . ALA B 1 406 ? 12.844 -30.625 -16.062 1 97.94 406 ALA B C 1
ATOM 6320 O O . ALA B 1 406 ? 13.086 -29.438 -15.859 1 97.94 406 ALA B O 1
ATOM 6321 N N . ILE B 1 407 ? 12.797 -31.5 -15.078 1 97.94 407 ILE B N 1
ATOM 6322 C CA . ILE B 1 407 ? 12.961 -31.156 -13.672 1 97.94 407 ILE B CA 1
ATOM 6323 C C . ILE B 1 407 ? 14.383 -30.656 -13.422 1 97.94 407 ILE B C 1
ATOM 6325 O O . ILE B 1 407 ? 14.586 -29.625 -12.773 1 97.94 407 ILE B O 1
ATOM 6329 N N . GLU B 1 408 ? 15.312 -31.375 -13.984 1 97.12 408 GLU B N 1
ATOM 6330 C CA . GLU B 1 408 ? 16.719 -31.016 -13.789 1 97.12 408 GLU B CA 1
ATOM 6331 C C . GLU B 1 408 ? 17.016 -29.625 -14.359 1 97.12 408 GLU B C 1
ATOM 6333 O O . GLU B 1 408 ? 17.609 -28.781 -13.68 1 97.12 408 GLU B O 1
ATOM 6338 N N . LYS B 1 409 ? 16.578 -29.406 -15.555 1 97.69 409 LYS B N 1
ATOM 6339 C CA . LYS B 1 409 ? 16.844 -28.125 -16.203 1 97.69 409 LYS B CA 1
ATOM 6340 C C . LYS B 1 409 ? 16.047 -27 -15.531 1 97.69 409 LYS B C 1
ATOM 6342 O O . LYS B 1 409 ? 16.531 -25.875 -15.422 1 97.69 409 LYS B O 1
ATOM 6347 N N . ALA B 1 410 ? 14.812 -27.312 -15.094 1 98.38 410 ALA B N 1
ATOM 6348 C CA . ALA B 1 410 ? 14.008 -26.328 -14.383 1 98.38 410 ALA B CA 1
ATOM 6349 C C . ALA B 1 410 ? 14.703 -25.875 -13.102 1 98.38 410 ALA B C 1
ATOM 6351 O O . ALA B 1 410 ? 14.664 -24.703 -12.742 1 98.38 410 ALA B O 1
ATOM 6352 N N . GLY B 1 411 ? 15.336 -26.797 -12.422 1 97.44 411 GLY B N 1
ATOM 6353 C CA . GLY B 1 411 ? 16.094 -26.469 -11.234 1 97.44 411 GLY B CA 1
ATOM 6354 C C . GLY B 1 411 ? 17.234 -25.5 -11.508 1 97.44 411 GLY B C 1
ATOM 6355 O O . GLY B 1 411 ? 17.453 -24.562 -10.734 1 97.44 411 GLY B O 1
ATOM 6356 N N . ILE B 1 412 ? 17.922 -25.75 -12.625 1 97.12 412 ILE B N 1
ATOM 6357 C CA . ILE B 1 412 ? 19.016 -24.859 -13.008 1 97.12 412 ILE B CA 1
ATOM 6358 C C . ILE B 1 412 ? 18.484 -23.469 -13.297 1 97.12 412 ILE B C 1
ATOM 6360 O O . ILE B 1 412 ? 19.031 -22.469 -12.812 1 97.12 412 ILE B O 1
ATOM 6364 N N . VAL B 1 413 ? 17.406 -23.359 -14.008 1 97.69 413 VAL B N 1
ATOM 6365 C CA . VAL B 1 413 ? 16.812 -22.078 -14.367 1 97.69 413 VAL B CA 1
ATOM 6366 C C . VAL B 1 413 ? 16.406 -21.328 -13.102 1 97.69 413 VAL B C 1
ATOM 6368 O O . VAL B 1 413 ? 16.703 -20.141 -12.953 1 97.69 413 VAL B O 1
ATOM 6371 N N . ALA B 1 414 ? 15.742 -22 -12.164 1 97.19 414 ALA B N 1
ATOM 6372 C CA . ALA B 1 414 ? 15.258 -21.375 -10.93 1 97.19 414 ALA B CA 1
ATOM 6373 C C . ALA B 1 414 ? 16.422 -20.828 -10.102 1 97.19 414 ALA B C 1
ATOM 6375 O O . ALA B 1 414 ? 16.266 -19.844 -9.383 1 97.19 414 ALA B O 1
ATOM 6376 N N . SER B 1 415 ? 17.578 -21.453 -10.211 1 95.75 415 SER B N 1
ATOM 6377 C CA . SER B 1 415 ? 18.734 -21.031 -9.422 1 95.75 415 SER B CA 1
ATOM 6378 C C . SER B 1 415 ? 19.203 -19.641 -9.82 1 95.75 415 SER B C 1
ATOM 6380 O O . SER B 1 415 ? 19.875 -18.969 -9.039 1 95.75 415 SER B O 1
ATOM 6382 N N . PHE B 1 416 ? 18.906 -19.219 -11 1 96.38 416 PHE B N 1
ATOM 6383 C CA . PHE B 1 416 ? 19.281 -17.875 -11.438 1 96.38 416 PHE B CA 1
ATOM 6384 C C . PHE B 1 416 ? 18.391 -16.828 -10.805 1 96.38 416 PHE B C 1
ATOM 6386 O O . PHE B 1 416 ? 18.812 -15.68 -10.594 1 96.38 416 PHE B O 1
ATOM 6393 N N . SER B 1 417 ? 17.156 -17.203 -10.516 1 95.19 417 SER B N 1
ATOM 6394 C CA . SER B 1 417 ? 16.156 -16.234 -10.055 1 95.19 417 SER B CA 1
ATOM 6395 C C . SER B 1 417 ? 16.484 -15.734 -8.656 1 95.19 417 SER B C 1
ATOM 6397 O O . SER B 1 417 ? 16.078 -14.633 -8.281 1 95.19 417 SER B O 1
ATOM 6399 N N . VAL B 1 418 ? 17.234 -16.453 -7.828 1 93.31 418 VAL B N 1
ATOM 6400 C CA . VAL B 1 418 ? 17.422 -16.125 -6.422 1 93.31 418 VAL B CA 1
ATOM 6401 C C . VAL B 1 418 ? 18.531 -15.086 -6.277 1 93.31 418 VAL B C 1
ATOM 6403 O O . VAL B 1 418 ? 18.797 -14.594 -5.18 1 93.31 418 VAL B O 1
ATOM 6406 N N . GLN B 1 419 ? 19.156 -14.734 -7.414 1 94.25 419 GLN B N 1
ATOM 6407 C CA . GLN B 1 419 ? 20.344 -13.883 -7.363 1 94.25 419 GLN B CA 1
ATOM 6408 C C . GLN B 1 419 ? 19.969 -12.414 -7.516 1 94.25 419 GLN B C 1
ATOM 6410 O O . GLN B 1 419 ? 20.828 -11.531 -7.422 1 94.25 419 GLN B O 1
ATOM 6415 N N . LYS B 1 420 ? 18.781 -12.133 -7.816 1 91.06 420 LYS B N 1
ATOM 6416 C CA . LYS B 1 420 ? 18.281 -10.773 -7.969 1 91.06 420 LYS B CA 1
ATOM 6417 C C . LYS B 1 420 ? 16.938 -10.602 -7.246 1 91.06 420 LYS B C 1
ATOM 6419 O O . LYS B 1 420 ? 16.25 -11.586 -6.977 1 91.06 420 LYS B O 1
ATOM 6424 N N . ARG B 1 421 ? 16.562 -9.367 -6.941 1 87.25 421 ARG B N 1
ATOM 6425 C CA . ARG B 1 421 ? 15.312 -9.086 -6.238 1 87.25 421 ARG B CA 1
ATOM 6426 C C . ARG B 1 421 ? 14.117 -9.172 -7.188 1 87.25 421 ARG B C 1
ATOM 6428 O O . ARG B 1 421 ? 14.219 -8.797 -8.359 1 87.25 421 ARG B O 1
ATOM 6435 N N . GLY B 1 422 ? 13 -9.625 -6.578 1 85.44 422 GLY B N 1
ATOM 6436 C CA . GLY B 1 422 ? 11.766 -9.688 -7.34 1 85.44 422 GLY B CA 1
ATOM 6437 C C . GLY B 1 422 ? 11.508 -11.055 -7.949 1 85.44 422 GLY B C 1
ATOM 6438 O O . GLY B 1 422 ? 12.391 -11.906 -7.965 1 85.44 422 GLY B O 1
ATOM 6439 N N . ALA B 1 423 ? 10.312 -11.188 -8.406 1 88 423 ALA B N 1
ATOM 6440 C CA . ALA B 1 423 ? 9.961 -12.438 -9.086 1 88 423 ALA B CA 1
ATOM 6441 C C . ALA B 1 423 ? 10.352 -12.391 -10.555 1 88 423 ALA B C 1
ATOM 6443 O O . ALA B 1 423 ? 11.516 -12.578 -10.906 1 88 423 ALA B O 1
ATOM 6444 N N . SER B 1 424 ? 9.445 -11.945 -11.438 1 91.31 424 SER B N 1
ATOM 6445 C CA . SER B 1 424 ? 9.719 -12 -12.867 1 91.31 424 SER B CA 1
ATOM 6446 C C . SER B 1 424 ? 10.898 -11.109 -13.242 1 91.31 424 SER B C 1
ATOM 6448 O O . SER B 1 424 ? 11.578 -11.352 -14.242 1 91.31 424 SER B O 1
ATOM 6450 N N . GLU B 1 425 ? 11.234 -10.102 -12.422 1 92.62 425 GLU B N 1
ATOM 6451 C CA . GLU B 1 425 ? 12.359 -9.211 -12.68 1 92.62 425 GLU B CA 1
ATOM 6452 C C . GLU B 1 425 ? 13.688 -9.961 -12.578 1 92.62 425 GLU B C 1
ATOM 6454 O O . GLU B 1 425 ? 14.688 -9.531 -13.156 1 92.62 425 GLU B O 1
ATOM 6459 N N . SER B 1 426 ? 13.75 -11.023 -11.906 1 93.56 426 SER B N 1
ATOM 6460 C CA . SER B 1 426 ? 14.992 -11.742 -11.641 1 93.56 426 SER B CA 1
ATOM 6461 C C . SER B 1 426 ? 15.172 -12.922 -12.586 1 93.56 426 SER B C 1
ATOM 6463 O O . SER B 1 426 ? 16.172 -13.625 -12.531 1 93.56 426 SER B O 1
ATOM 6465 N N . TYR B 1 427 ? 14.211 -13.18 -13.477 1 96.94 427 TYR B N 1
ATOM 6466 C CA . TYR B 1 427 ? 14.18 -14.414 -14.258 1 96.94 427 TYR B CA 1
ATOM 6467 C C . TYR B 1 427 ? 15.195 -14.359 -15.398 1 96.94 427 TYR B C 1
ATOM 6469 O O . TYR B 1 427 ? 15.398 -13.305 -16.016 1 96.94 427 TYR B O 1
ATOM 6477 N N . ALA B 1 428 ? 15.836 -15.469 -15.633 1 96.25 428 ALA B N 1
ATOM 6478 C CA . ALA B 1 428 ? 16.812 -15.594 -16.703 1 96.25 428 ALA B CA 1
ATOM 6479 C C . ALA B 1 428 ? 16.141 -15.867 -18.047 1 96.25 428 ALA B C 1
ATOM 6481 O O . ALA B 1 428 ? 15.164 -16.625 -18.109 1 96.25 428 ALA B O 1
ATOM 6482 N N . ASP B 1 429 ? 16.672 -15.234 -19.047 1 95.5 429 ASP B N 1
ATOM 6483 C CA . ASP B 1 429 ? 16.203 -15.523 -20.391 1 95.5 429 ASP B CA 1
ATOM 6484 C C . ASP B 1 429 ? 17.109 -16.531 -21.094 1 95.5 429 ASP B C 1
ATOM 6486 O O . ASP B 1 429 ? 18.109 -16.984 -20.516 1 95.5 429 ASP B O 1
ATOM 6490 N N . ARG B 1 430 ? 16.703 -16.938 -22.234 1 94 430 ARG B N 1
ATOM 6491 C CA . ARG B 1 430 ? 17.422 -17.953 -23 1 94 430 ARG B CA 1
ATOM 6492 C C . ARG B 1 430 ? 18.875 -17.547 -23.219 1 94 430 ARG B C 1
ATOM 6494 O O . ARG B 1 430 ? 19.766 -18.391 -23.156 1 94 430 ARG B O 1
ATOM 6501 N N . GLU B 1 431 ? 19.141 -16.281 -23.422 1 92.38 431 GLU B N 1
ATOM 6502 C CA . GLU B 1 431 ? 20.484 -15.797 -23.688 1 92.38 431 GLU B CA 1
ATOM 6503 C C . GLU B 1 431 ? 21.391 -15.961 -22.469 1 92.38 431 GLU B C 1
ATOM 6505 O O . GLU B 1 431 ? 22.516 -16.422 -22.578 1 92.38 431 GLU B O 1
ATOM 6510 N N . LEU B 1 432 ? 20.875 -15.578 -21.359 1 93.38 432 LEU B N 1
ATOM 6511 C CA . LEU B 1 432 ? 21.641 -15.695 -20.125 1 93.38 432 LEU B CA 1
ATOM 6512 C C . LEU B 1 432 ? 21.938 -17.156 -19.812 1 93.38 432 LEU B C 1
ATOM 6514 O O . LEU B 1 432 ? 22.938 -17.453 -19.156 1 93.38 432 LEU B O 1
ATOM 6518 N N . LEU B 1 433 ? 21.141 -18.047 -20.312 1 95.5 433 LEU B N 1
ATOM 6519 C CA . LEU B 1 433 ? 21.25 -19.469 -19.984 1 95.5 433 LEU B CA 1
ATOM 6520 C C . LEU B 1 433 ? 22.047 -20.219 -21.047 1 95.5 433 LEU B C 1
ATOM 6522 O O . LEU B 1 433 ? 22.219 -21.438 -20.969 1 95.5 433 LEU B O 1
ATOM 6526 N N . ARG B 1 434 ? 22.484 -19.516 -22.016 1 93 434 ARG B N 1
ATOM 6527 C CA . ARG B 1 434 ? 23.312 -20.141 -23.047 1 93 434 ARG B CA 1
ATOM 6528 C C . ARG B 1 434 ? 24.578 -20.719 -22.453 1 93 434 ARG B C 1
ATOM 6530 O O . ARG B 1 434 ? 25.25 -20.062 -21.641 1 93 434 ARG B O 1
ATOM 6537 N N . GLY B 1 435 ? 24.875 -21.953 -22.812 1 91.62 435 GLY B N 1
ATOM 6538 C CA . GLY B 1 435 ? 26.062 -22.625 -22.297 1 91.62 435 GLY B CA 1
ATOM 6539 C C . GLY B 1 435 ? 25.812 -23.312 -20.969 1 91.62 435 GLY B C 1
ATOM 6540 O O . GLY B 1 435 ? 26.703 -24 -20.453 1 91.62 435 GLY B O 1
ATOM 6541 N N . VAL B 1 436 ? 24.672 -23.109 -20.391 1 91.94 436 VAL B N 1
ATOM 6542 C CA . VAL B 1 436 ? 24.328 -23.719 -19.109 1 91.94 436 VAL B CA 1
ATOM 6543 C C . VAL B 1 436 ? 23.219 -24.734 -19.312 1 91.94 436 VAL B C 1
ATOM 6545 O O . VAL B 1 436 ? 23.391 -25.938 -19.047 1 91.94 436 VAL B O 1
ATOM 6548 N N . VAL B 1 437 ? 22.125 -24.266 -19.891 1 91.75 437 VAL B N 1
ATOM 6549 C CA . VAL B 1 437 ? 20.953 -25.094 -20.141 1 91.75 437 VAL B CA 1
ATOM 6550 C C . VAL B 1 437 ? 20.781 -25.328 -21.641 1 91.75 437 VAL B C 1
ATOM 6552 O O . VAL B 1 437 ? 20.344 -26.391 -22.062 1 91.75 437 VAL B O 1
ATOM 6555 N N . PHE B 1 438 ? 21.109 -24.234 -22.344 1 85.44 438 PHE B N 1
ATOM 6556 C CA . PHE B 1 438 ? 20.984 -24.281 -23.797 1 85.44 438 PHE B CA 1
ATOM 6557 C C . PHE B 1 438 ? 22.344 -24.344 -24.469 1 85.44 438 PHE B C 1
ATOM 6559 O O . PHE B 1 438 ? 23.344 -23.906 -23.891 1 85.44 438 PHE B O 1
ATOM 6566 N N . GLU B 1 439 ? 22.391 -24.938 -25.609 1 78.19 439 GLU B N 1
ATOM 6567 C CA . GLU B 1 439 ? 23.625 -24.969 -26.391 1 78.19 439 GLU B CA 1
ATOM 6568 C C . GLU B 1 439 ? 23.922 -23.594 -26.984 1 78.19 439 GLU B C 1
ATOM 6570 O O . GLU B 1 439 ? 23.016 -22.828 -27.281 1 78.19 439 GLU B O 1
#

pLDDT: mean 80.44, std 22.62, range [19.36, 98.75]

Organism: Toxoplasma gondii (strain ATCC 50611 / Me49) (NCBI:txid508771)

Solvent-accessible surface area (backbone atoms only — not comparable to full-atom values): 45638 Å² total; per-residue (Å²): 135,77,84,76,74,81,78,73,80,76,78,79,76,86,49,106,62,76,73,74,69,60,50,55,56,49,47,52,54,46,61,66,58,52,54,62,58,28,33,34,28,25,30,23,12,36,27,35,30,42,35,36,44,24,75,55,75,60,50,87,70,28,75,32,64,27,56,81,67,49,76,37,65,35,30,63,18,44,30,16,34,48,31,26,27,36,52,38,80,69,70,80,71,65,50,66,90,81,43,74,60,47,43,46,44,57,70,53,54,38,74,72,26,28,26,37,37,33,22,25,8,83,41,72,65,24,52,54,49,50,52,51,42,50,73,59,50,39,42,61,88,36,53,40,73,24,82,96,30,50,40,12,35,36,42,32,42,33,21,71,86,66,51,31,32,30,42,32,27,50,46,5,17,62,64,49,46,54,70,60,50,67,37,64,70,49,38,47,44,42,30,58,8,45,24,35,34,36,35,38,50,36,43,45,66,30,49,38,50,50,36,48,48,20,25,49,22,92,68,63,27,42,28,37,35,30,60,48,52,59,94,68,46,49,48,45,39,39,47,41,14,35,30,35,48,36,40,61,68,54,47,46,53,54,64,68,56,69,44,40,40,31,36,26,45,91,85,66,50,75,45,79,43,72,53,68,85,74,66,84,62,74,66,58,45,60,56,80,90,58,87,64,43,52,64,53,68,65,55,44,42,53,47,46,49,48,29,4,48,34,48,68,40,65,44,65,54,81,58,92,84,63,78,80,68,66,76,64,79,74,64,75,53,55,84,37,73,38,22,35,36,38,40,49,69,87,66,16,33,35,43,35,36,75,39,82,82,72,68,82,40,68,41,78,45,79,40,71,47,85,50,79,70,57,74,91,52,56,66,26,65,53,46,26,67,30,30,24,50,11,31,28,50,33,29,39,37,73,68,60,43,55,70,69,57,14,50,53,51,10,49,42,52,18,48,49,15,22,52,28,65,44,30,59,77,18,51,57,37,44,75,76,33,46,77,75,82,39,125,137,76,83,76,71,75,81,76,78,76,77,80,73,84,60,100,60,85,64,63,65,60,46,50,53,48,46,48,50,50,58,66,57,50,58,57,57,30,33,34,27,24,30,23,12,36,27,37,32,42,36,35,46,25,74,57,76,60,49,85,72,28,76,33,64,26,55,81,66,48,76,37,64,35,28,64,19,43,29,16,35,48,30,27,30,36,52,38,80,70,72,82,72,64,50,64,90,82,43,73,59,47,43,46,44,56,69,53,54,39,76,71,28,27,26,37,36,34,19,25,8,82,41,71,65,24,51,53,49,51,53,50,42,50,72,57,49,38,39,59,87,36,54,40,70,24,81,96,31,51,41,10,36,34,41,32,41,33,19,71,86,65,52,32,34,29,43,33,26,51,45,5,16,64,63,48,44,55,70,60,49,66,38,65,70,50,39,45,44,42,28,58,9,45,24,34,34,38,36,37,48,37,42,44,67,29,49,40,48,49,36,48,49,21,24,50,22,91,69,64,26,43,28,36,34,31,61,47,52,58,93,70,46,47,48,45,38,40,46,41,14,34,29,35,48,37,40,61,69,53,47,48,54,54,65,67,56,69,46,39,41,32,36,25,45,90,86,66,50,74,44,80,44,73,54,70,84,75,63,82,61,74,68,58,43,62,55,79,91,56,89,64,44,53,64,54,65,64,56,43,42,52,47,46,50,47,29,4,49,35,48,67,39,64,44,65,55,80,55,92,84,64,77,81,69,68,75,64,80,75,64,75,52,56,83,36,73,38,24,34,36,38,40,48,70,86,67,16,34,36,42,36,35,73,41,82,83,72,69,82,39,68,40,79,44,80,41,71,46,87,51,80,70,56,73,90,54,56,67,27,66,53,46,26,68,30,31,24,50,11,32,27,50,32,30,40,38,73,69,59,43,55,71,70,57,15,50,53,52,9,48,41,53,17,47,50,15,22,52,28,66,44,31,58,78,18,52,57,36,44,75,77,33,47,77,75,80,39,124

Sequence (878 aa):
MALDTPATSLAARDPLDLSTSQDAVLAVRSAVKKVRSPNLVVMGGANRDVNLRVRSLPLHGETVASAKPVIYRGGKGANQAVQAALLMNRGSEEPSADDDAAKKKQLAKTDGRVALICKLGADETGSEYRNYLQNIGIDMTGVLTAKGEPTGCAYVTVAQDGENTIVYVQGANNCLTSEDLRNPELAALIQNAKVFACENGVRGDVIVAALKLAKCSPENVVTVFTPAPVATVPLEAFAYSDYVVVNENEARELYSLTPVTKTQDTAGNVFEEREGSDDDWPPLSKRGGSDKPFPSPAALRSKLVLLGQKATTVLGAEREDEARETVRVRGGVHPAECNVIVTKGKDGCTLIRQRSDGNHRVSVQYFEQKRRVPPAQVVDTVGAGDSFCGAFVYFLGEEGLSVNEAIEKAGIVASFSVQKRGASESYADRELLRGVVFEMALDTPATSLAARDPLDLSTSQDAVLAVRSAVKKVRSPNLVVMGGANRDVNLRVRSLPLHGETVASAKPVIYRGGKGANQAVQAALLMNRGSEEPSADDDAAKKKQLAKTDGRVALICKLGADETGSEYRNYLQNIGIDMTGVLTAKGEPTGCAYVTVAQDGENTIVYVQGANNCLTSEDLRNPELAALIQNAKVFACENGVRGDVIVAALKLAKCSPENVVTVFTPAPVATVPLEAFAYSDYVVVNENEARELYSLTPVTKTQDTAGNVFEEREGSDDDWPPLSKRGGSDKPFPSPAALRSKLVLLGQKATTVLGAEREDEARETVRVRGGVHPAECNVIVTKGKDGCTLIRQRSDGNHRVSVQYFEQKRRVPPAQVVDTVGAGDSFCGAFVYFLGEEGLSVNEAIEKAGIVASFSVQKRGASESYADRELLRGVVFE

Secondary structure (DSSP, 8-state):
-------------------SSHHHHHHHHHHH------SEEEE---EEEEEEEBSSPPPTT-EEEE-SPEEEEE-HHHHHHHHHHHHS---S----TT-HHHHHHHHH--TTPEEEEEEEESSHHHHHHHHHHHHTT-BGGGEEEETTSPPEEEEEEE-TTS-EEEEEE-GGGGG--TTGGGSHHHHHHHHT-SEEEEESSS-HHHHHHHHHHHHT-TT--EEEEE--SGGG--GGGGGG-SEEEEEHHHHHHHHTPPPEEEEE-TTS-EEEEE--TTS--------SSSSS----HHHHHHHHHHHHHHHH-EE----SSS--------SSPPPP--EEEEE-GGG-EEEEEE-TTSS-PEEEEEE--SSPPPGGG----TTHHHHHHHHHHHHHHTS---HHHHHHHHHHHHHHHTTSSSSGGG---TTTTBTTTB-/-------------------SHHHHHHHHHHHH------SEEEE---EEEEEEEBSSPPPTT-EEEE-SPEEEEE-HHHHHHHHHHHHS---S----TT-HHHHHHHHH--TTPEEEEEEEESSHHHHHHHHHHHHTT-BGGGEEEETTSPPEEEEEEE-TTS-EEEEEE-GGGGG--TTGGGSHHHHHHHHT-SEEEEESSS-HHHHHHHHHHHHT-TT--EEEEE--SGGG--GGGGGG-SEEEEEHHHHHHHHTPPPEEEEE-TTS-EEEEE--TTS--------SSSSS----HHHHHHHHHHHHHHHH-EE----SSS--------SSPPP---EEEEE-GGG-EEEEEE-TTSS-PEEEEEE--SSPPPGGG----TTHHHHHHHHHHHHHHTS---HHHHHHHHHHHHHHHTTSSSSGGGPPPTTTTBTTTB-